Protein AF-0000000078280087 (afdb_homodimer)

Foldseek 3Di:
DVVPVVPPVPPVAPLVVLLVVLLVVLLCVLVVVLVVVLVVLLVVLLVVLVVVVQVLQQVLVVVVLVVVVVVVVLQVCLLPDPLVLVLLVVVQPDDDDPVVVVVSLVSSLVVVCVSQVPPPFWCKKWKAFPVGDIRIDNPDPPQQLDDPDDPVVQQVCLFDWDWFFTGPQRWIKIKHFRANPPPSHGGIMMIITGGLCVSQVSQQPSDPQFDWKKFKAAQVQATRYIVDSVRHGHGQPDDLVVLPPDQDWDQRPVVRATWRWHKYDQHPRRIIMIITGHPCRSCVVSVVVSVVSVVVSVVVSVVSSVVSSVVSCVVRVLVVQLVVQVVCCVVPPLPGAGDQPDPDPSSVVSVVVRVVSVVVVVVVVVVVVVVVVVVVVVVVVVVPDDDLVVVLVVLVVQLVVCVVVPNNLSNLLSVLVSLLSCLVVPPDQKDFQQSVVSNQVSVVSNVCVVVPQQEEEAEAEDPVRRQFIDTGPLVNLVSVCCVPVFRVVAPGRKYWYWHWDDDDQKIKTKIKIQGQWDDPVVVVVVVVVLPDPDPDDDDRNSVSQVVQCVPPNPQFGWDWDIDGNGTIMIMGMGGGDGPPPPPPPD/DVVVVVPPVPPVAPLVVLLVVLLVVLLCVLVVVLVVVLVVLLVVLLVVLVVVVQVLQQVLVVVVLVVVVVVVVLQVCLLPDPLVLVLLVVVQPDDDDPVVVVVSLVSSLVVVCVSQVPPVFWCKKWKAFPVGDIRIDNPDPPQQLDDPDDPVVQQVCLFDWDWFFTGPQRWIKIKHFRANPVPSHGGIMMIITGGLCVSQVSQQPSDPQFDWKKFKAAQVQATRYIVDSVRHGHGQDDDLVVLPPDQDWDQRPVVRATWRWHKYDQHPRRIIMIITTHPCRSCVVSVVVSVVSVVVSVVVSVVSSVVSSVVSCVVRVLVVQLVVQVVCCVVPPLPGAGDQPDPDPSSVVSVVVRVVSVVVVVVVVVVVVVVVVVVVVVVVVVVPDDDLVVVLVVLVVQLVVCVVVVNNLSNLLSVLVSLLSCLVVPPDQKDFPQSLVSNQVSVVSNVCVVVPQQEEEAEAEDPVRRQFIDGGPLVNLVSVCQVPVFRVVAPGRKYWYWHWDDDDQKIKTKIKIQGQWDDPVVVVVVVVVLPDPDPDDDPRNSVSQVVQCVVPNPQFGWDWDIDGNGTIMIIGMGGGDGPPPPPPPD

InterPro domains:
  IPR003594 Histidine kinase/HSP90-like ATPase domain [PF02518] (474-576)
  IPR003660 HAMP domain [PF00672] (312-361)
  IPR003660 HAMP domain [PS50885] (313-365)
  IPR003660 HAMP domain [SM00304] (313-365)
  IPR005467 Histidine kinase domain [PS50109] (474-578)
  IPR010559 Signal transduction histidine kinase, internal region [PF06580] (377-455)
  IPR036890 Histidine kinase/HSP90-like ATPase superfamily [G3DSA:3.30.565.10] (437-578)
  IPR036890 Histidine kinase/HSP90-like ATPase superfamily [SSF55874] (431-575)
  IPR050640 Bacterial two-component sensor kinase systems [PTHR34220] (20-576)

Solvent-accessible surface area (backbone atoms only — not comparable to full-atom values): 61915 Å² total; per-residue (Å²): 115,76,76,61,65,66,59,55,86,71,64,47,42,58,39,57,43,50,43,49,54,50,49,51,50,47,49,51,51,47,50,50,51,50,53,51,46,44,52,51,46,45,53,53,50,48,50,53,51,50,52,44,52,44,39,38,40,41,44,48,36,51,36,50,41,50,52,51,49,44,52,52,51,50,48,48,35,57,49,56,28,64,67,50,52,51,51,33,52,49,62,58,72,46,93,66,54,69,69,58,48,54,53,49,43,52,52,47,27,52,58,45,40,52,60,50,65,77,42,88,47,53,48,27,41,34,38,32,35,66,78,66,52,75,35,62,32,67,64,59,85,82,66,41,82,57,77,66,61,52,71,67,59,35,56,69,45,67,60,44,74,42,78,43,60,25,44,90,82,44,21,39,27,38,34,29,31,25,44,36,86,85,79,64,44,73,41,24,33,39,40,38,30,32,44,46,59,70,61,26,57,60,56,56,70,50,50,88,83,54,80,56,50,38,36,30,25,37,79,88,34,34,21,72,38,42,64,51,71,89,49,54,70,36,69,56,90,65,65,68,74,70,45,68,76,42,96,58,70,41,75,34,80,90,73,74,40,51,18,36,57,38,64,28,68,72,34,94,88,42,35,28,40,36,36,38,33,35,51,67,61,71,40,46,66,48,53,52,52,44,51,54,46,50,53,51,49,53,54,49,52,54,54,48,50,54,50,43,54,53,51,32,49,66,64,35,45,63,52,52,51,42,40,52,35,53,50,43,34,72,73,64,42,64,81,59,67,54,83,65,84,48,80,22,56,66,20,50,42,33,51,53,47,43,52,51,43,50,49,45,52,52,44,51,51,50,44,52,54,50,51,53,53,46,54,51,53,51,53,53,46,55,63,58,64,71,75,60,66,62,53,39,52,51,31,50,51,53,22,52,53,22,50,77,69,68,36,58,67,58,18,54,45,31,50,30,50,31,52,40,51,50,56,61,60,47,80,56,64,58,35,33,41,48,58,50,48,52,44,40,50,32,51,48,52,50,50,34,71,74,55,48,84,39,63,45,78,46,82,48,66,39,78,82,36,34,60,28,41,38,62,50,72,54,59,47,43,53,53,48,46,38,40,66,66,16,30,61,75,31,89,58,73,27,46,38,37,44,36,34,42,66,54,89,69,29,36,39,39,36,44,34,30,52,13,42,34,37,50,74,68,55,50,53,52,48,52,52,56,41,68,45,88,72,86,81,89,78,60,53,61,32,41,46,42,45,50,31,33,74,74,64,29,78,81,26,39,72,41,78,47,51,38,64,68,59,7,36,35,41,34,37,45,44,67,63,35,51,78,84,63,67,70,85,69,125,115,74,75,61,65,64,61,55,86,70,63,47,42,59,39,58,42,50,43,49,55,50,50,50,51,46,49,53,49,46,49,52,51,50,54,50,46,44,52,50,47,46,53,53,52,48,50,52,51,51,53,43,52,43,39,38,40,40,43,49,36,50,36,50,41,50,53,52,48,44,52,52,51,51,50,47,37,57,50,56,29,65,66,50,50,52,52,33,51,49,62,58,71,45,93,68,54,69,69,58,46,53,53,50,44,52,54,47,28,51,56,45,39,50,61,49,65,76,41,87,47,51,48,25,41,33,39,31,34,67,78,66,53,73,35,61,34,67,63,59,86,83,66,41,81,57,75,66,62,52,72,69,58,33,54,70,45,69,59,43,74,43,78,43,60,25,46,91,82,44,22,39,28,40,34,29,29,24,44,36,88,86,79,64,43,75,41,23,32,40,39,35,30,33,43,47,59,70,62,25,58,59,55,57,68,52,48,90,82,55,81,57,50,35,36,30,26,38,78,87,34,33,20,72,39,40,62,50,72,90,49,54,70,36,68,58,90,64,65,66,74,68,44,66,76,41,95,58,70,41,76,33,79,91,74,74,39,52,18,36,57,37,65,28,68,73,32,95,88,41,34,29,39,37,36,36,32,34,50,67,64,73,41,46,66,53,52,52,53,46,51,53,48,51,53,50,50,54,52,50,52,53,53,49,49,54,51,44,53,52,49,31,49,67,64,37,45,62,52,50,52,43,40,53,34,52,51,44,33,74,72,63,41,65,82,60,68,53,84,64,86,48,80,22,56,65,19,49,42,34,50,53,45,42,51,52,45,50,49,44,52,52,44,51,53,50,45,53,52,49,52,53,52,46,54,52,51,51,53,54,44,56,64,59,65,73,76,61,65,61,55,39,51,52,31,49,50,50,21,50,54,23,51,79,69,68,36,58,68,57,19,55,43,30,50,33,50,30,53,40,52,49,56,61,61,45,81,55,63,57,35,32,40,48,59,50,47,50,42,40,51,31,52,49,52,49,48,36,71,73,56,47,84,38,63,43,79,47,81,49,66,40,76,83,36,33,59,28,42,38,63,49,72,54,58,47,43,53,52,47,46,39,40,67,66,16,31,61,76,32,88,61,72,28,48,39,37,43,36,36,42,65,54,91,68,27,36,39,41,36,45,33,30,52,13,41,35,38,50,73,68,54,51,51,53,50,52,52,56,41,67,45,88,71,84,81,90,79,59,52,62,33,40,47,41,44,51,31,34,75,71,61,29,76,80,25,41,73,42,79,47,52,38,64,68,60,6,36,35,42,34,36,45,43,67,63,38,53,79,84,64,66,69,85,67,126

pLDDT: mean 84.96, std 11.82, range [29.97, 97.38]

Secondary structure (DSSP, 8-state):
-TTTTT-------HHHHHHHHHHHHHHHHHHHHHHHHHHHHHHHHHHHHHHHHHHHHHHHHHHHHHHHHHHHHHHHHHHT-HHHHHHHHHHHHS---HHHHHHHHHHHHHHHHHHHTT-TTEEEEEEEETTS-EEEES--TTS----SS-HHHHHHTTTPPEEEEETTTTEEEEEEEEE-TTT--EEEEEEEEE-HHHHHHHHHTS-SS---EEEEE-TTSBEEEES-GGGTTSBPSS-HHHHHT--S-EEETTTTEEEEEEEPPPPTTS-EEEEEEEHHHHTHHHHHHHHHHHHHHHHHHHHHHHHHHHHHHHHHHHHHHHHHHHHHHHTT-TT-------SSHHHHHHHHHHHHHHHHHHHHHHHHHHHHHHHHHHHHHHHH---HHHHHHHHHHHHHHHHHTT-HHHHHHHHHHHHHHHHHH---SEEEHHHHHHHHHHHHHHHHHHHGGGEEEEEEE-GGGTTBEEETT-HHHHHHHIIIIIITT-SS-EEEEEEEEEETTEEEEEEEE-SS---HHHHHHHHHHHHS---SS-HHHHHHHHHHHHHH-GGG--EEEEETTTEEEEEEEEE--BTT---TT-/-TTTTT-------HHHHHHHHHHHHHHHHHHHHHHHHHHHHHHHHHHHHHHHHHHHHHHHHHHHHHHHHHHHHHHHHHHT-HHHHHHHHHHHHS---HHHHHHHHHHHHHHHHHHHTT-TTEEEEEEEETTS-EEEES--TTS----SS-HHHHHHTTTPPEEEEETTTTEEEEEEEEE-TTT--EEEEEEEEE-THHHHHHHHTS-SS---EEEEE-TTSBEEEES-GGGTTSBPSS-HHHHHT--S-EEETTTTEEEEEEEPPPPTTS-EEEEEEEHHHHTHHHHHHHHHHHHHHHHHHHHHHHHHHHHHHHHHHHHHHHHHHHHHHHTT-TT-------SSHHHHHHHHHHHHHHHHHHHHHHHHHHHHHHHHHHHHHHHH---HHHHHHHHHHHHHHHHHTT-HHHHHHHHHHHHHHHHHH---SEEEHHHHHHHHHHHHHHHHHHHGGGEEEEEEE-GGGTTBEEETT-HHHHHHHIIIIIITT-SS-EEEEEEEEEETTEEEEEEEE-SS---HHHHHHHHHHHHS---SS-HHHHHHHHHHHHHH-GGG--EEEEETTTEEEEEEEEE--BTT---TT-

Structure (mmCIF, N/CA/C/O backbone):
data_AF-0000000078280087-model_v1
#
loop_
_entity.id
_entity.type
_entity.pdbx_description
1 polymer 'histidine kinase'
#
loop_
_atom_site.group_PDB
_atom_site.id
_atom_site.type_symbol
_atom_site.label_atom_id
_atom_site.label_alt_id
_atom_site.label_comp_id
_atom_site.label_asym_id
_atom_site.label_entity_id
_atom_site.label_seq_id
_atom_site.pdbx_PDB_ins_code
_atom_site.Cartn_x
_atom_site.Cartn_y
_atom_site.Cartn_z
_atom_site.occupancy
_atom_site.B_iso_or_equiv
_atom_site.auth_seq_id
_atom_site.auth_comp_id
_atom_site.auth_asym_id
_atom_site.auth_atom_id
_atom_site.pdbx_PDB_model_num
ATOM 1 N N . MET A 1 1 ? -32.656 -14.836 -9.875 1 30.27 1 MET A N 1
ATOM 2 C CA . MET A 1 1 ? -32.281 -13.422 -9.906 1 30.27 1 MET A CA 1
ATOM 3 C C . MET A 1 1 ? -31.188 -13.133 -8.891 1 30.27 1 MET A C 1
ATOM 5 O O . MET A 1 1 ? -30.453 -12.148 -9.031 1 30.27 1 MET A O 1
ATOM 9 N N . THR A 1 2 ? -31.438 -13.719 -7.672 1 33.38 2 THR A N 1
ATOM 10 C CA . THR A 1 2 ? -30.5 -13.5 -6.578 1 33.38 2 THR A CA 1
ATOM 11 C C . THR A 1 2 ? -29.125 -14.07 -6.918 1 33.38 2 THR A C 1
ATOM 13 O O . THR A 1 2 ? -28.156 -13.852 -6.184 1 33.38 2 THR A O 1
ATOM 16 N N . GLU A 1 3 ? -29.203 -15.062 -7.715 1 36.59 3 GLU A N 1
ATOM 17 C CA . GLU A 1 3 ? -27.984 -15.797 -8.039 1 36.59 3 GLU A CA 1
ATOM 18 C C . GLU A 1 3 ? -27 -14.93 -8.828 1 36.59 3 GLU A C 1
ATOM 20 O O . GLU A 1 3 ? -25.797 -15.203 -8.852 1 36.59 3 GLU A O 1
ATOM 25 N N . LYS A 1 4 ? -27.656 -14.031 -9.656 1 35.91 4 LYS A N 1
ATOM 26 C CA . LYS A 1 4 ? -26.922 -13.18 -10.586 1 35.91 4 LYS A CA 1
ATOM 27 C C . LYS A 1 4 ? -26.172 -12.086 -9.836 1 35.91 4 LYS A C 1
ATOM 29 O O . LYS A 1 4 ? -25.219 -11.492 -10.375 1 35.91 4 LYS A O 1
ATOM 34 N N . ARG A 1 5 ? -26.781 -11.508 -8.906 1 35.22 5 ARG A N 1
ATOM 35 C CA . ARG A 1 5 ? -26.219 -10.32 -8.273 1 35.22 5 ARG A CA 1
ATOM 36 C C . ARG A 1 5 ? -24.922 -10.641 -7.539 1 35.22 5 ARG A C 1
ATOM 38 O O . ARG A 1 5 ? -24.328 -9.773 -6.902 1 35.22 5 ARG A O 1
ATOM 45 N N . LYS A 1 6 ? -24.953 -11.648 -6.926 1 38.34 6 LYS A N 1
ATOM 46 C CA . LYS A 1 6 ? -23.703 -12.039 -6.277 1 38.34 6 LYS A CA 1
ATOM 47 C C . LYS A 1 6 ? -22.578 -12.156 -7.293 1 38.34 6 LYS A C 1
ATOM 49 O O . LYS A 1 6 ? -21.656 -12.953 -7.109 1 38.34 6 LYS A O 1
ATOM 54 N N . ARG A 1 7 ? -22.891 -11.719 -8.469 1 39.34 7 ARG A N 1
ATOM 55 C CA . ARG A 1 7 ? -21.75 -11.578 -9.359 1 39.34 7 ARG A CA 1
ATOM 56 C C . ARG A 1 7 ? -20.703 -10.641 -8.758 1 39.34 7 ARG A C 1
ATOM 58 O O . ARG A 1 7 ? -20.828 -9.422 -8.859 1 39.34 7 ARG A O 1
ATOM 65 N N . ARG A 1 8 ? -20.469 -10.688 -7.477 1 41.84 8 ARG A N 1
ATOM 66 C CA . ARG A 1 8 ? -19.297 -10.148 -6.805 1 41.84 8 ARG A CA 1
ATOM 67 C C . ARG A 1 8 ? -18.188 -9.836 -7.805 1 41.84 8 ARG A C 1
ATOM 69 O O . ARG A 1 8 ? -17.938 -10.617 -8.727 1 41.84 8 ARG A O 1
ATOM 76 N N . LEU A 1 9 ? -17.844 -8.711 -8.031 1 42.22 9 LEU A N 1
ATOM 77 C CA . LEU A 1 9 ? -16.75 -8.242 -8.867 1 42.22 9 LEU A CA 1
ATOM 78 C C . LEU A 1 9 ? -15.609 -9.25 -8.883 1 42.22 9 LEU A C 1
ATOM 80 O O . LEU A 1 9 ? -14.828 -9.32 -7.934 1 42.22 9 LEU A O 1
ATOM 84 N N . ARG A 1 10 ? -15.867 -10.359 -9.141 1 50.69 10 ARG A N 1
ATOM 85 C CA . ARG A 1 10 ? -14.945 -11.484 -9.234 1 50.69 10 ARG A CA 1
ATOM 86 C C . ARG A 1 10 ? -13.703 -11.109 -10.047 1 50.69 10 ARG A C 1
ATOM 88 O O . ARG A 1 10 ? -13.75 -11.07 -11.273 1 50.69 10 ARG A O 1
ATOM 95 N N . ILE A 1 11 ? -12.828 -10.289 -9.523 1 57.31 11 ILE A N 1
ATOM 96 C CA . ILE A 1 11 ? -11.523 -10.008 -10.117 1 57.31 11 ILE A CA 1
ATOM 97 C C . ILE A 1 11 ? -10.797 -11.32 -10.398 1 57.31 11 ILE A C 1
ATOM 99 O O . ILE A 1 11 ? -10.43 -12.047 -9.469 1 57.31 11 ILE A O 1
ATOM 103 N N . THR A 1 12 ? -10.812 -11.758 -11.508 1 66.56 12 THR A N 1
ATOM 104 C CA . THR A 1 12 ? -10.398 -13.094 -11.93 1 66.56 12 THR A CA 1
ATOM 105 C C . THR A 1 12 ? -8.883 -13.18 -12.055 1 66.56 12 THR A C 1
ATOM 107 O O . THR A 1 12 ? -8.297 -14.258 -11.898 1 66.56 12 THR A O 1
ATOM 110 N N . GLY A 1 13 ? -8.148 -11.867 -12.117 1 79.19 13 GLY A N 1
ATOM 111 C CA . GLY A 1 13 ? -6.707 -11.969 -12.25 1 79.19 13 GLY A CA 1
ATOM 112 C C . GLY A 1 13 ? -5.961 -11.648 -10.977 1 79.19 13 GLY A C 1
ATOM 113 O O . GLY A 1 13 ? -6.387 -10.789 -10.203 1 79.19 13 GLY A O 1
ATOM 114 N N . ILE A 1 14 ? -5.027 -12.508 -10.609 1 82 14 ILE A N 1
ATOM 115 C CA . ILE A 1 14 ? -4.242 -12.312 -9.398 1 82 14 ILE A CA 1
ATOM 116 C C . ILE A 1 14 ? -3.637 -10.906 -9.398 1 82 14 ILE A C 1
ATOM 118 O O . ILE A 1 14 ? -3.566 -10.25 -8.359 1 82 14 ILE A O 1
ATOM 122 N N . ARG A 1 15 ? -3.209 -10.508 -10.578 1 83.88 15 ARG A N 1
ATOM 123 C CA . ARG A 1 15 ? -2.646 -9.164 -10.695 1 83.88 15 ARG A CA 1
ATOM 124 C C . ARG A 1 15 ? -3.682 -8.102 -10.336 1 83.88 15 ARG A C 1
ATOM 126 O O . ARG A 1 15 ? -3.406 -7.203 -9.539 1 83.88 15 ARG A O 1
ATOM 133 N N . LYS A 1 16 ? -4.82 -8.148 -10.938 1 85.19 16 LYS A N 1
ATOM 134 C CA . LYS A 1 16 ? -5.879 -7.18 -10.672 1 85.19 16 LYS A CA 1
ATOM 135 C C . LYS A 1 16 ? -6.32 -7.227 -9.211 1 85.19 16 LYS A C 1
ATOM 137 O O . LYS A 1 16 ? -6.637 -6.191 -8.625 1 85.19 16 LYS A O 1
ATOM 142 N N . LYS A 1 17 ? -6.375 -8.438 -8.68 1 83.12 17 LYS A N 1
ATOM 143 C CA . LYS A 1 17 ? -6.727 -8.586 -7.266 1 83.12 17 LYS A CA 1
ATOM 144 C C . LYS A 1 17 ? -5.719 -7.883 -6.367 1 83.12 17 LYS A C 1
ATOM 146 O O . LYS A 1 17 ? -6.098 -7.168 -5.438 1 83.12 17 LYS A O 1
ATOM 151 N N . MET A 1 18 ? -4.434 -8.109 -6.672 1 83.56 18 MET A N 1
ATOM 152 C CA . MET A 1 18 ? -3.375 -7.465 -5.895 1 83.56 18 MET A CA 1
ATOM 153 C C . MET A 1 18 ? -3.428 -5.949 -6.051 1 83.56 18 MET A C 1
ATOM 155 O O . MET A 1 18 ? -3.324 -5.215 -5.066 1 83.56 18 MET A O 1
ATOM 159 N N . LEU A 1 19 ? -3.623 -5.527 -7.277 1 86.06 19 LEU A N 1
ATOM 160 C CA . LEU A 1 19 ? -3.695 -4.098 -7.559 1 86.06 19 LEU A CA 1
ATOM 161 C C . LEU A 1 19 ? -4.832 -3.447 -6.777 1 86.06 19 LEU A C 1
ATOM 163 O O . LEU A 1 19 ? -4.652 -2.379 -6.188 1 86.06 19 LEU A O 1
ATOM 167 N N . PHE A 1 20 ? -5.941 -4.055 -6.734 1 87.12 20 PHE A N 1
ATOM 168 C CA . PHE A 1 20 ? -7.117 -3.506 -6.062 1 87.12 20 PHE A CA 1
ATOM 169 C C . PHE A 1 20 ? -6.902 -3.445 -4.555 1 87.12 20 PHE A C 1
ATOM 171 O O . PHE A 1 20 ? -7.137 -2.41 -3.932 1 87.12 20 PHE A O 1
ATOM 178 N N . VAL A 1 21 ? -6.508 -4.562 -3.971 1 83.75 21 VAL A N 1
ATOM 179 C CA . VAL A 1 21 ? -6.352 -4.641 -2.523 1 83.75 21 VAL A CA 1
ATOM 180 C C . VAL A 1 21 ? -5.309 -3.625 -2.061 1 83.75 21 VAL A C 1
ATOM 182 O O . VAL A 1 21 ? -5.531 -2.898 -1.089 1 83.75 21 VAL A O 1
ATOM 185 N N . PHE A 1 22 ? -4.246 -3.5 -2.812 1 83.44 22 PHE A N 1
ATOM 186 C CA . PHE A 1 22 ? -3.16 -2.635 -2.373 1 83.44 22 PHE A CA 1
ATOM 187 C C . PHE A 1 22 ? -3.488 -1.171 -2.645 1 83.44 22 PHE A C 1
ATOM 189 O O . PHE A 1 22 ? -3.107 -0.29 -1.871 1 83.44 22 PHE A O 1
ATOM 196 N N . ALA A 1 23 ? -4.207 -0.979 -3.756 1 85 23 ALA A N 1
ATOM 197 C CA . ALA A 1 23 ? -4.68 0.379 -4.02 1 85 23 ALA A CA 1
ATOM 198 C C . ALA A 1 23 ? -5.617 0.858 -2.916 1 85 23 ALA A C 1
ATOM 200 O O . ALA A 1 23 ? -5.523 2 -2.463 1 85 23 ALA A O 1
ATOM 201 N N . VAL A 1 24 ? -6.496 -0.009 -2.467 1 85.19 24 VAL A N 1
ATOM 202 C CA . VAL A 1 24 ? -7.457 0.332 -1.424 1 85.19 24 VAL A CA 1
ATOM 203 C C . VAL A 1 24 ? -6.727 0.584 -0.108 1 85.19 24 VAL A C 1
ATOM 205 O O . VAL A 1 24 ? -7.031 1.541 0.607 1 85.19 24 VAL A O 1
ATOM 208 N N . LEU A 1 25 ? -5.727 -0.214 0.18 1 83.62 25 LEU A N 1
ATOM 209 C CA . LEU A 1 25 ? -4.992 -0.071 1.432 1 83.62 25 LEU A CA 1
ATOM 210 C C . LEU A 1 25 ? -4.207 1.236 1.456 1 83.62 25 LEU A C 1
ATOM 212 O O . LEU A 1 25 ? -4.203 1.946 2.465 1 83.62 25 LEU A O 1
ATOM 216 N N . ILE A 1 26 ? -3.609 1.591 0.388 1 83.81 26 ILE A N 1
ATOM 217 C CA . ILE A 1 26 ? -2.809 2.809 0.304 1 83.81 26 ILE A CA 1
ATOM 218 C C . ILE A 1 26 ? -3.721 4.031 0.375 1 83.81 26 ILE A C 1
ATOM 220 O O . ILE A 1 26 ? -3.389 5.023 1.027 1 83.81 26 ILE A O 1
ATOM 224 N N . THR A 1 27 ? -4.867 3.963 -0.286 1 83.62 27 THR A N 1
ATOM 225 C CA . THR A 1 27 ? -5.812 5.078 -0.286 1 83.62 27 THR A CA 1
ATOM 226 C C . THR A 1 27 ? -6.391 5.297 1.109 1 83.62 27 THR A C 1
ATOM 228 O O . THR A 1 27 ? -6.496 6.434 1.57 1 83.62 27 THR A O 1
ATOM 231 N N . ILE A 1 28 ? -6.652 4.238 1.816 1 83.75 28 ILE A N 1
ATOM 232 C CA . ILE A 1 28 ? -7.227 4.336 3.154 1 83.75 28 ILE A CA 1
ATOM 233 C C . ILE A 1 28 ? -6.18 4.879 4.125 1 83.75 28 ILE A C 1
ATOM 235 O O . ILE A 1 28 ? -6.484 5.742 4.953 1 83.75 28 ILE A O 1
ATOM 239 N N . THR A 1 29 ? -4.973 4.422 3.986 1 82.62 29 THR A N 1
ATOM 240 C CA . THR A 1 29 ? -3.898 4.895 4.852 1 82.62 29 THR A CA 1
ATOM 241 C C . THR A 1 29 ? -3.582 6.359 4.57 1 82.62 29 THR A C 1
ATOM 243 O O . THR A 1 29 ? -3.455 7.164 5.5 1 82.62 29 THR A O 1
ATOM 246 N N . GLY A 1 30 ? -3.471 6.703 3.287 1 84.25 30 GLY A N 1
ATOM 247 C CA . GLY A 1 30 ? -3.188 8.078 2.912 1 84.25 30 GLY A CA 1
ATOM 248 C C . GLY A 1 30 ? -4.301 9.039 3.283 1 84.25 30 GLY A C 1
ATOM 249 O O . GLY A 1 30 ? -4.047 10.102 3.859 1 84.25 30 GLY A O 1
ATOM 250 N N . ALA A 1 31 ? -5.523 8.656 3.029 1 84.19 31 ALA A N 1
ATOM 251 C CA . ALA A 1 31 ? -6.684 9.484 3.348 1 84.19 31 ALA A CA 1
ATOM 252 C C . ALA A 1 31 ? -6.863 9.617 4.855 1 84.19 31 ALA A C 1
ATOM 254 O O . ALA A 1 31 ? -7.203 10.695 5.355 1 84.19 31 ALA A O 1
ATOM 255 N N . GLY A 1 32 ? -6.633 8.523 5.562 1 85.25 32 GLY A N 1
ATOM 256 C CA . GLY A 1 32 ? -6.738 8.562 7.012 1 85.25 32 GLY A CA 1
ATOM 257 C C . GLY A 1 32 ? -5.758 9.531 7.652 1 85.25 32 GLY A C 1
ATOM 258 O O . GLY A 1 32 ? -6.145 10.352 8.484 1 85.25 32 GLY A O 1
ATOM 259 N N . ILE A 1 33 ? -4.535 9.5 7.215 1 85.25 33 ILE A N 1
ATOM 260 C CA . ILE A 1 33 ? -3.496 10.375 7.738 1 85.25 33 ILE A CA 1
ATOM 261 C C . ILE A 1 33 ? -3.803 11.82 7.359 1 85.25 33 ILE A C 1
ATOM 263 O O . ILE A 1 33 ? -3.664 12.727 8.18 1 85.25 33 ILE A O 1
ATOM 267 N N . SER A 1 34 ? -4.301 12.031 6.145 1 85.38 34 SER A N 1
ATOM 268 C CA . SER A 1 34 ? -4.566 13.375 5.645 1 85.38 34 SER A CA 1
ATOM 269 C C . SER A 1 34 ? -5.746 14.008 6.379 1 85.38 34 SER A C 1
ATOM 271 O O . SER A 1 34 ? -5.695 15.188 6.742 1 85.38 34 SER A O 1
ATOM 273 N N . VAL A 1 35 ? -6.816 13.289 6.602 1 86.75 35 VAL A N 1
ATOM 274 C CA . VAL A 1 35 ? -8.008 13.805 7.277 1 86.75 35 VAL A CA 1
ATOM 275 C C . VAL A 1 35 ? -7.68 14.094 8.742 1 86.75 35 VAL A C 1
ATOM 277 O O . VAL A 1 35 ? -8.086 15.133 9.273 1 86.75 35 VAL A O 1
ATOM 280 N N . PHE A 1 36 ? -6.918 13.266 9.328 1 88.06 36 PHE A N 1
ATOM 281 C CA . PHE A 1 36 ? -6.543 13.469 10.719 1 88.06 36 PHE A CA 1
ATOM 282 C C . PHE A 1 36 ? -5.625 14.672 10.867 1 88.06 36 PHE A C 1
ATOM 284 O O . PHE A 1 36 ? -5.797 15.484 11.781 1 88.06 36 PHE A O 1
ATOM 291 N N . SER A 1 37 ? -4.664 14.742 9.977 1 86.88 37 SER A N 1
ATOM 292 C CA . SER A 1 37 ? -3.768 15.898 10 1 86.88 37 SER A CA 1
ATOM 293 C C . SER A 1 37 ? -4.539 17.203 9.82 1 86.88 37 SER A C 1
ATOM 295 O O . SER A 1 37 ? -4.285 18.188 10.523 1 86.88 37 SER A O 1
ATOM 297 N N . ALA A 1 38 ? -5.469 17.156 8.945 1 87.44 38 ALA A N 1
ATOM 298 C CA . ALA A 1 38 ? -6.273 18.344 8.695 1 87.44 38 ALA A CA 1
ATOM 299 C C . ALA A 1 38 ? -7.074 18.734 9.93 1 87.44 38 ALA A C 1
ATOM 301 O O . ALA A 1 38 ? -7.195 19.922 10.258 1 87.44 38 ALA A O 1
ATOM 302 N N . ALA A 1 39 ? -7.617 17.797 10.625 1 88.25 39 ALA A N 1
ATOM 303 C CA . ALA A 1 39 ? -8.406 18.047 11.828 1 88.25 39 ALA A CA 1
ATOM 304 C C . ALA A 1 39 ? -7.535 18.641 12.938 1 88.25 39 ALA A C 1
ATOM 306 O O . ALA A 1 39 ? -7.938 19.578 13.617 1 88.25 39 ALA A O 1
ATOM 307 N N . VAL A 1 40 ? -6.391 18.125 13.109 1 87.31 40 VAL A N 1
ATOM 308 C CA . VAL A 1 40 ? -5.477 18.578 14.156 1 87.31 40 VAL A CA 1
ATOM 309 C C . VAL A 1 40 ? -4.973 19.984 13.82 1 87.31 40 VAL A C 1
ATOM 311 O O . VAL A 1 40 ? -4.848 20.828 14.711 1 87.31 40 VAL A O 1
ATOM 314 N N . PHE A 1 41 ? -4.715 20.234 12.547 1 86.69 41 PHE A N 1
ATOM 315 C CA . PHE A 1 41 ? -4.262 21.547 12.102 1 86.69 41 PHE A CA 1
ATOM 316 C C . PHE A 1 41 ? -5.344 22.609 12.32 1 86.69 41 PHE A C 1
ATOM 318 O O . PHE A 1 41 ? -5.055 23.719 12.734 1 86.69 41 PHE A O 1
ATOM 325 N N . ARG A 1 42 ? -6.516 22.188 12 1 87.81 42 ARG A N 1
ATOM 326 C CA . ARG A 1 42 ? -7.633 23.094 12.203 1 87.81 42 ARG A CA 1
ATOM 327 C C . ARG A 1 42 ? -7.777 23.469 13.68 1 87.81 42 ARG A C 1
ATOM 329 O O . ARG A 1 42 ? -7.984 24.641 14.008 1 87.81 42 ARG A O 1
ATOM 336 N N . GLN A 1 43 ? -7.652 22.469 14.492 1 87.69 43 GLN A N 1
ATOM 337 C CA . GLN A 1 43 ? -7.754 22.719 15.922 1 87.69 43 GLN A CA 1
ATOM 338 C C . GLN A 1 43 ? -6.594 23.578 16.422 1 87.69 43 GLN A C 1
ATOM 340 O O . GLN A 1 43 ? -6.789 24.5 17.203 1 87.69 43 GLN A O 1
ATOM 345 N N . GLY A 1 44 ? -5.387 23.25 15.961 1 86.62 44 GLY A N 1
ATOM 346 C CA . GLY A 1 44 ? -4.211 24 16.359 1 86.62 44 GLY A CA 1
ATOM 347 C C . GLY A 1 44 ? -4.242 25.438 15.883 1 86.62 44 GLY A C 1
ATOM 348 O O . GLY A 1 44 ? -4.039 26.359 16.672 1 86.62 44 GLY A O 1
ATOM 349 N N . TYR A 1 45 ? -4.551 25.672 14.656 1 88.44 45 TYR A N 1
ATOM 350 C CA . TYR A 1 45 ? -4.656 27.016 14.078 1 88.44 45 TYR A CA 1
ATOM 351 C C . TYR A 1 45 ? -5.793 27.797 14.719 1 88.44 45 TYR A C 1
ATOM 353 O O . TYR A 1 45 ? -5.672 29 14.945 1 88.44 45 TYR A O 1
ATOM 361 N N . GLY A 1 46 ? -6.875 27.078 14.945 1 88.56 46 GLY A N 1
ATOM 362 C CA . GLY A 1 46 ? -8 27.734 15.594 1 88.56 46 GLY A CA 1
ATOM 363 C C . GLY A 1 46 ? -7.672 28.25 16.984 1 88.56 46 GLY A C 1
ATOM 364 O O . GLY A 1 46 ? -8.086 29.344 17.359 1 88.56 46 GLY A O 1
ATOM 365 N N . LYS A 1 47 ? -6.922 27.562 17.703 1 88.5 47 LYS A N 1
ATOM 366 C CA . LYS A 1 47 ? -6.555 27.953 19.047 1 88.5 47 LYS A CA 1
ATOM 367 C C . LYS A 1 47 ? -5.676 29.203 19.047 1 88.5 47 LYS A C 1
ATOM 369 O O . LYS A 1 47 ? -5.934 30.156 19.797 1 88.5 47 LYS A O 1
ATOM 374 N N . ILE A 1 48 ? -4.617 29.188 18.188 1 88 48 ILE A N 1
ATOM 375 C CA . ILE A 1 48 ? -3.697 30.328 18.188 1 88 48 ILE A CA 1
ATOM 376 C C . ILE A 1 48 ? -4.41 31.562 17.656 1 88 48 ILE A C 1
ATOM 378 O O . ILE A 1 48 ? -4.172 32.688 18.125 1 88 48 ILE A O 1
ATOM 382 N N . SER A 1 49 ? -5.242 31.406 16.656 1 89.81 49 SER A N 1
ATOM 383 C CA . SER A 1 49 ? -6 32.531 16.125 1 89.81 49 SER A CA 1
ATOM 384 C C . SER A 1 49 ? -6.914 33.156 17.188 1 89.81 49 SER A C 1
ATOM 386 O O . SER A 1 49 ? -7.035 34.375 17.281 1 89.81 49 SER A O 1
ATOM 388 N N . ARG A 1 50 ? -7.566 32.281 17.953 1 90.62 50 ARG A N 1
ATOM 389 C CA . ARG A 1 50 ? -8.453 32.75 19.016 1 90.62 50 ARG A CA 1
ATOM 390 C C . ARG A 1 50 ? -7.684 33.562 20.047 1 90.62 50 ARG A C 1
ATOM 392 O O . ARG A 1 50 ? -8.117 34.625 20.453 1 90.62 50 ARG A O 1
ATOM 399 N N . VAL A 1 51 ? -6.578 33 20.5 1 89.94 51 VAL A N 1
ATOM 400 C CA . VAL A 1 51 ? -5.77 33.688 21.5 1 89.94 51 VAL A CA 1
ATOM 401 C C . VAL A 1 51 ? -5.223 35 20.938 1 89.94 51 VAL A C 1
ATOM 403 O O . VAL A 1 51 ? -5.207 36.031 21.625 1 89.94 51 VAL A O 1
ATOM 406 N N . TYR A 1 52 ? -4.73 34.969 19.688 1 90.12 52 TYR A N 1
ATOM 407 C CA . TYR A 1 52 ? -4.258 36.156 18.969 1 90.12 52 TYR A CA 1
ATOM 408 C C . TYR A 1 52 ? -5.316 37.25 18.969 1 90.12 52 TYR A C 1
ATOM 410 O O . TYR A 1 52 ? -5.043 38.375 19.359 1 90.12 52 TYR A O 1
ATOM 418 N N . LEU A 1 53 ? -6.508 36.906 18.578 1 90.5 53 LEU A N 1
ATOM 419 C CA . LEU A 1 53 ? -7.582 37.906 18.453 1 90.5 53 LEU A CA 1
ATOM 420 C C . LEU A 1 53 ? -8 38.406 19.828 1 90.5 53 LEU A C 1
ATOM 422 O O . LEU A 1 53 ? -8.305 39.594 19.984 1 90.5 53 LEU A O 1
ATOM 426 N N . GLN A 1 54 ? -8.008 37.562 20.766 1 90.81 54 GLN A N 1
ATOM 427 C CA . GLN A 1 54 ? -8.328 37.969 22.125 1 90.81 54 GLN A CA 1
ATOM 428 C C . GLN A 1 54 ? -7.297 38.938 22.672 1 90.81 54 GLN A C 1
ATOM 430 O O . GLN A 1 54 ? -7.652 39.969 23.266 1 90.81 54 GLN A O 1
ATOM 435 N N . ASP A 1 55 ? -6.023 38.625 22.484 1 89.94 55 ASP A N 1
ATOM 436 C CA . ASP A 1 55 ? -4.949 39.438 23 1 89.94 55 ASP A CA 1
ATOM 437 C C . ASP A 1 55 ? -4.926 40.812 22.328 1 89.94 55 ASP A C 1
ATOM 439 O O . ASP A 1 55 ? -4.75 41.844 22.984 1 89.94 55 ASP A O 1
ATOM 443 N N . VAL A 1 56 ? -5.047 40.812 21.047 1 89.81 56 VAL A N 1
ATOM 444 C CA . VAL A 1 56 ? -5.066 42.062 20.297 1 89.81 56 VAL A CA 1
ATOM 445 C C . VAL A 1 56 ? -6.266 42.906 20.734 1 89.81 56 VAL A C 1
ATOM 447 O O . VAL A 1 56 ? -6.152 44.125 20.891 1 89.81 56 VAL A O 1
ATOM 450 N N . THR A 1 57 ? -7.441 42.25 20.938 1 91.5 57 THR A N 1
ATOM 451 C CA . THR A 1 57 ? -8.625 42.969 21.422 1 91.5 57 THR A CA 1
ATOM 452 C C . THR A 1 57 ? -8.367 43.562 22.781 1 91.5 57 THR A C 1
ATOM 454 O O . THR A 1 57 ? -8.711 44.75 23.016 1 91.5 57 THR A O 1
ATOM 457 N N . GLN A 1 58 ? -7.73 42.875 23.609 1 90.56 58 GLN A N 1
ATOM 458 C CA . GLN A 1 58 ? -7.465 43.344 24.953 1 90.56 58 GLN A CA 1
ATOM 459 C C . GLN A 1 58 ? -6.453 44.5 24.922 1 90.56 58 GLN A C 1
ATOM 461 O O . GLN A 1 58 ? -6.598 45.469 25.656 1 90.56 58 GLN A O 1
ATOM 466 N N . GLN A 1 59 ? -5.461 44.344 24.141 1 88.69 59 GLN A N 1
ATOM 467 C CA . GLN A 1 59 ? -4.469 45.406 24.047 1 88.69 59 GLN A CA 1
ATOM 468 C C . GLN A 1 59 ? -5.078 46.656 23.438 1 88.69 59 GLN A C 1
ATOM 470 O O . GLN A 1 59 ? -4.754 47.781 23.859 1 88.69 59 GLN A O 1
ATOM 475 N N . THR A 1 60 ? -5.867 46.5 22.453 1 90.94 60 THR A N 1
ATOM 476 C CA . THR A 1 60 ? -6.57 47.656 21.875 1 90.94 60 THR A CA 1
ATOM 477 C C . THR A 1 60 ? -7.473 48.312 22.922 1 90.94 60 THR A C 1
ATOM 479 O O . THR A 1 60 ? -7.555 49.531 22.984 1 90.94 60 THR A O 1
ATOM 482 N N . THR A 1 61 ? -8.141 47.469 23.703 1 93 61 THR A N 1
ATOM 483 C CA . THR A 1 61 ? -8.969 47.969 24.797 1 93 61 THR A CA 1
ATOM 484 C C . THR A 1 61 ? -8.133 48.812 25.766 1 93 61 THR A C 1
ATOM 486 O O . THR A 1 61 ? -8.547 49.906 26.172 1 93 61 THR A O 1
ATOM 489 N N . ASN A 1 62 ? -6.992 48.281 26.094 1 89.12 62 ASN A N 1
ATOM 490 C CA . ASN A 1 62 ? -6.102 49.031 26.984 1 89.12 62 ASN A CA 1
ATOM 491 C C . ASN A 1 62 ? -5.695 50.375 26.406 1 89.12 62 ASN A C 1
ATOM 493 O O . ASN A 1 62 ? -5.598 51.344 27.141 1 89.12 62 ASN A O 1
ATOM 497 N N . ASN A 1 63 ? -5.438 50.375 25.156 1 88.81 63 ASN A N 1
ATOM 498 C CA . ASN A 1 63 ? -5.109 51.625 24.469 1 88.81 63 ASN A CA 1
ATOM 499 C C . ASN A 1 63 ? -6.242 52.625 24.594 1 88.81 63 ASN A C 1
ATOM 501 O O . ASN A 1 63 ? -6.008 53.781 24.922 1 88.81 63 ASN A O 1
ATOM 505 N N . LEU A 1 64 ? -7.402 52.188 24.328 1 92.75 64 LEU A N 1
ATOM 506 C CA . LEU A 1 64 ? -8.578 53.062 24.406 1 92.75 64 LEU A CA 1
ATOM 507 C C . LEU A 1 64 ? -8.789 53.562 25.828 1 92.75 64 LEU A C 1
ATOM 509 O O . LEU A 1 64 ? -9.102 54.75 26.031 1 92.75 64 LEU A O 1
ATOM 513 N N . GLU A 1 65 ? -8.648 52.656 26.75 1 91.56 65 GLU A N 1
ATOM 514 C CA . GLU A 1 65 ? -8.789 53.031 28.156 1 91.56 65 GLU A CA 1
ATOM 515 C C . GLU A 1 65 ? -7.801 54.125 28.562 1 91.56 65 GLU A C 1
ATOM 517 O O . GLU A 1 65 ? -8.156 55.062 29.281 1 91.56 65 GLU A O 1
ATOM 522 N N . ASN A 1 66 ? -6.637 53.969 28.094 1 85.75 66 ASN A N 1
ATOM 523 C CA . ASN A 1 66 ? -5.613 54.969 28.359 1 85.75 66 ASN A CA 1
ATOM 524 C C . ASN A 1 66 ? -5.973 56.312 27.75 1 85.75 66 ASN A C 1
ATOM 526 O O . ASN A 1 66 ? -5.73 57.375 28.359 1 85.75 66 ASN A O 1
ATOM 530 N N . MET A 1 67 ? -6.445 56.281 26.594 1 87.12 67 MET A N 1
ATOM 531 C CA . MET A 1 67 ? -6.863 57.5 25.938 1 87.12 67 MET A CA 1
ATOM 532 C C . MET A 1 67 ? -8 58.188 26.688 1 87.12 67 MET A C 1
ATOM 534 O O . MET A 1 67 ? -8.008 59.406 26.859 1 87.12 67 MET A O 1
ATOM 538 N N . ILE A 1 68 ? -8.93 57.375 27.172 1 90.5 68 ILE A N 1
ATOM 539 C CA . ILE A 1 68 ? -10.062 57.875 27.953 1 90.5 68 ILE A CA 1
ATOM 540 C C . ILE A 1 68 ? -9.555 58.5 29.25 1 90.5 68 ILE A C 1
ATOM 542 O O . ILE A 1 68 ? -10 59.562 29.641 1 90.5 68 ILE A O 1
ATOM 546 N N . GLN A 1 69 ? -8.641 57.812 29.828 1 84.19 69 GLN A N 1
ATOM 547 C CA . GLN A 1 69 ? -8.078 58.312 31.078 1 84.19 69 GLN A CA 1
ATOM 548 C C . GLN A 1 69 ? -7.352 59.656 30.844 1 84.19 69 GLN A C 1
ATOM 550 O O . GLN A 1 69 ? -7.414 60.562 31.688 1 84.19 69 GLN A O 1
ATOM 555 N N . THR A 1 70 ? -6.703 59.75 29.797 1 80.06 70 THR A N 1
ATOM 556 C CA . THR A 1 70 ? -6.016 61 29.453 1 80.06 70 THR A CA 1
ATOM 557 C C . THR A 1 70 ? -7.004 62.156 29.344 1 80.06 70 THR A C 1
ATOM 559 O O . THR A 1 70 ? -6.754 63.25 29.859 1 80.06 70 THR A O 1
ATOM 562 N N . ILE A 1 71 ? -8.055 61.906 28.688 1 84.25 71 ILE A N 1
ATOM 563 C CA . ILE A 1 71 ? -9.086 62.938 28.516 1 84.25 71 ILE A CA 1
ATOM 564 C C . ILE A 1 71 ? -9.664 63.312 29.875 1 84.25 71 ILE A C 1
ATOM 566 O O . ILE A 1 71 ? -9.875 64.5 30.172 1 84.25 71 ILE A O 1
ATOM 570 N N . GLU A 1 72 ? -9.883 62.344 30.703 1 83.94 72 GLU A N 1
ATOM 571 C CA . GLU A 1 72 ? -10.406 62.594 32.031 1 83.94 72 GLU A CA 1
ATOM 572 C C . GLU A 1 72 ? -9.438 63.406 32.875 1 83.94 72 GLU A C 1
ATOM 574 O O . GLU A 1 72 ? -9.852 64.312 33.625 1 83.94 72 GLU A O 1
ATOM 579 N N . ASP A 1 73 ? -8.234 63.125 32.719 1 77.25 73 ASP A N 1
ATOM 580 C CA . ASP A 1 73 ? -7.211 63.875 33.469 1 77.25 73 ASP A CA 1
ATOM 581 C C . ASP A 1 73 ? -7.145 65.312 33.031 1 77.25 73 ASP A C 1
ATOM 583 O O . ASP A 1 73 ? -7.016 66.25 33.844 1 77.25 73 ASP A O 1
ATOM 587 N N . ILE A 1 74 ? -7.254 65.5 31.797 1 76.62 74 ILE A N 1
ATOM 588 C CA . ILE A 1 74 ? -7.25 66.812 31.25 1 76.62 74 ILE A CA 1
ATOM 589 C C . ILE A 1 74 ? -8.477 67.625 31.75 1 76.62 74 ILE A C 1
ATOM 591 O O . ILE A 1 74 ? -8.383 68.75 32.125 1 76.62 74 ILE A O 1
ATOM 595 N N . ASN A 1 75 ? -9.57 66.938 31.75 1 80.38 75 ASN A N 1
ATOM 596 C CA . ASN A 1 75 ? -10.797 67.562 32.281 1 80.38 75 ASN A CA 1
ATOM 597 C C . ASN A 1 75 ? -10.648 68 33.719 1 80.38 75 ASN A C 1
ATOM 599 O O . ASN A 1 75 ? -11.023 69.125 34.094 1 80.38 75 ASN A O 1
ATOM 603 N N . ILE A 1 76 ? -10.141 67.188 34.438 1 78.94 76 ILE A N 1
ATOM 604 C CA . ILE A 1 76 ? -9.992 67.438 35.875 1 78.94 76 ILE A CA 1
ATOM 605 C C . ILE A 1 76 ? -9.031 68.625 36.062 1 78.94 76 ILE A C 1
ATOM 607 O O . ILE A 1 76 ? -9.242 69.5 36.938 1 78.94 76 ILE A O 1
ATOM 611 N N . GLN A 1 77 ? -8.07 68.688 35.281 1 75.25 77 GLN A N 1
ATOM 612 C CA . GLN A 1 77 ? -7.102 69.812 35.375 1 75.25 77 GLN A CA 1
ATOM 613 C C . GLN A 1 77 ? -7.762 71.125 35.062 1 75.25 77 GLN A C 1
ATOM 615 O O . GLN A 1 77 ? -7.492 72.125 35.719 1 75.25 77 GLN A O 1
ATOM 620 N N . ILE A 1 78 ? -8.555 71.062 34.062 1 79.25 78 ILE A N 1
ATOM 621 C CA . ILE A 1 78 ? -9.234 72.312 33.656 1 79.25 78 ILE A CA 1
ATOM 622 C C . ILE A 1 78 ? -10.242 72.75 34.719 1 79.25 78 ILE A C 1
ATOM 624 O O . ILE A 1 78 ? -10.297 73.938 35.094 1 79.25 78 ILE A O 1
ATOM 628 N N . LEU A 1 79 ? -10.922 71.812 35.281 1 82.31 79 LEU A N 1
ATOM 629 C CA . LEU A 1 79 ? -11.984 72.062 36.25 1 82.31 79 LEU A CA 1
ATOM 630 C C . LEU A 1 79 ? -11.398 72.5 37.594 1 82.31 79 LEU A C 1
ATOM 632 O O . LEU A 1 79 ? -12.047 73.25 38.312 1 82.31 79 LEU A O 1
ATOM 636 N N . SER A 1 80 ? -10.219 72.125 37.781 1 77.88 80 SER A N 1
ATOM 637 C CA . SER A 1 80 ? -9.609 72.438 39.062 1 77.88 80 SER A CA 1
ATOM 638 C C . SER A 1 80 ? -8.695 73.688 38.969 1 77.88 80 SER A C 1
ATOM 640 O O . SER A 1 80 ? -8.039 74.062 39.938 1 77.88 80 SER A O 1
ATOM 642 N N . SER A 1 81 ? -8.594 74.188 37.75 1 78.88 81 SER A N 1
ATOM 643 C CA . SER A 1 81 ? -7.77 75.375 37.594 1 78.88 81 SER A CA 1
ATOM 644 C C . SER A 1 81 ? -8.266 76.562 38.438 1 78.88 81 SER A C 1
ATOM 646 O O . SER A 1 81 ? -9.445 76.875 38.406 1 78.88 81 SER A O 1
ATOM 648 N N . ALA A 1 82 ? -7.426 77.125 39.219 1 77 82 ALA A N 1
ATOM 649 C CA . ALA A 1 82 ? -7.785 78.25 40.094 1 77 82 ALA A CA 1
ATOM 650 C C . ALA A 1 82 ? -8.305 79.438 39.281 1 77 82 ALA A C 1
ATOM 652 O O . ALA A 1 82 ? -9.227 80.125 39.719 1 77 82 ALA A O 1
ATOM 653 N N . VAL A 1 83 ? -7.715 79.625 38.188 1 81 83 VAL A N 1
ATOM 654 C CA . VAL A 1 83 ? -8.109 80.75 37.312 1 81 83 VAL A CA 1
ATOM 655 C C . VAL A 1 83 ? -9.555 80.562 36.844 1 81 83 VAL A C 1
ATOM 657 O O . VAL A 1 83 ? -10.359 81.5 36.938 1 81 83 VAL A O 1
ATOM 660 N N . ILE A 1 84 ? -9.867 79.5 36.469 1 86 84 ILE A N 1
ATOM 661 C CA . ILE A 1 84 ? -11.203 79.188 35.938 1 86 84 ILE A CA 1
ATOM 662 C C . ILE A 1 84 ? -12.219 79.25 37.094 1 86 84 ILE A C 1
ATOM 664 O O . ILE A 1 84 ? -13.289 79.875 36.938 1 86 84 ILE A O 1
ATOM 668 N N . GLN A 1 85 ? -11.891 78.688 38.188 1 86 85 GLN A N 1
ATOM 669 C CA . GLN A 1 85 ? -12.766 78.688 39.375 1 86 85 GLN A CA 1
ATOM 670 C C . GLN A 1 85 ? -13.07 80.125 39.781 1 86 85 GLN A C 1
ATOM 672 O O . GLN A 1 85 ? -14.234 80.5 40 1 86 85 GLN A O 1
ATOM 677 N N . GLU A 1 86 ? -12.047 80.938 39.812 1 86.25 86 GLU A N 1
ATOM 678 C CA . GLU A 1 86 ? -12.188 82.312 40.281 1 86.25 86 GLU A CA 1
ATOM 679 C C . GLU A 1 86 ? -13 83.125 39.281 1 86.25 86 GLU A C 1
ATOM 681 O O . GLU A 1 86 ? -13.891 83.875 39.688 1 86.25 86 GLU A O 1
ATOM 686 N N . GLN A 1 87 ? -12.633 83 38.062 1 88.25 87 GLN A N 1
ATOM 687 C CA . GLN A 1 87 ? -13.305 83.812 37.062 1 88.25 87 GLN A CA 1
ATOM 688 C C . GLN A 1 87 ? -14.773 83.438 36.938 1 88.25 87 GLN A C 1
ATOM 690 O O . GLN A 1 87 ? -15.633 84.312 36.719 1 88.25 87 GLN A O 1
ATOM 695 N N . LEU A 1 88 ? -15.078 82.25 37.062 1 90.69 88 LEU A N 1
ATOM 696 C CA . LEU A 1 88 ? -16.469 81.812 36.969 1 90.69 88 LEU A CA 1
ATOM 697 C C . LEU A 1 88 ? -17.266 82.312 38.188 1 90.69 88 LEU A C 1
ATOM 699 O O . LEU A 1 88 ? -18.453 82.625 38.062 1 90.69 88 LEU A O 1
ATOM 703 N N . GLU A 1 89 ? -16.625 82.25 39.312 1 88.38 89 GLU A N 1
ATOM 704 C CA . GLU A 1 89 ? -17.297 82.75 40.5 1 88.38 89 GLU A CA 1
ATOM 705 C C . GLU A 1 89 ? -17.641 84.25 40.312 1 88.38 89 GLU A C 1
ATOM 707 O O . GLU A 1 89 ? -18.703 84.688 40.75 1 88.38 89 GLU A O 1
ATOM 712 N N . ILE A 1 90 ? -16.734 84.938 39.688 1 88.88 90 ILE A N 1
ATOM 713 C CA . ILE A 1 90 ? -16.953 86.375 39.469 1 88.88 90 ILE A CA 1
ATOM 714 C C . ILE A 1 90 ? -18.109 86.562 38.469 1 88.88 90 ILE A C 1
ATOM 716 O O . ILE A 1 90 ? -19.016 87.375 38.719 1 88.88 90 ILE A O 1
ATOM 720 N N . VAL A 1 91 ? -18.094 85.875 37.438 1 89.12 91 VAL A N 1
ATOM 721 C CA . VAL A 1 91 ? -19.078 86.062 36.375 1 89.12 91 VAL A CA 1
ATOM 722 C C . VAL A 1 91 ? -20.453 85.625 36.875 1 89.12 91 VAL A C 1
ATOM 724 O O . VAL A 1 91 ? -21.453 86.25 36.531 1 89.12 91 VAL A O 1
ATOM 727 N N . ASN A 1 92 ? -20.516 84.688 37.781 1 89.12 92 ASN A N 1
ATOM 728 C CA . ASN A 1 92 ? -21.781 84.188 38.281 1 89.12 92 ASN A CA 1
ATOM 729 C C . ASN A 1 92 ? -22.344 85.062 39.406 1 89.12 92 ASN A C 1
ATOM 731 O O . ASN A 1 92 ? -23.547 85.062 39.656 1 89.12 92 ASN A O 1
ATOM 735 N N . GLY A 1 93 ? -21.562 85.688 40.156 1 80.56 93 GLY A N 1
ATOM 736 C CA . GLY A 1 93 ? -21.984 86.438 41.344 1 80.56 93 GLY A CA 1
ATOM 737 C C . GLY A 1 93 ? -22.406 87.875 41 1 80.56 93 GLY A C 1
ATOM 738 O O . GLY A 1 93 ? -23.125 88.5 41.781 1 80.56 93 GLY A O 1
ATOM 739 N N . GLN A 1 94 ? -21.688 88.625 40.094 1 74.12 94 GLN A N 1
ATOM 740 C CA . GLN A 1 94 ? -21.938 90.062 39.969 1 74.12 94 GLN A CA 1
ATOM 741 C C . GLN A 1 94 ? -22.344 90.438 38.562 1 74.12 94 GLN A C 1
ATOM 743 O O . GLN A 1 94 ? -22.016 89.75 37.594 1 74.12 94 GLN A O 1
ATOM 748 N N . GLU A 1 95 ? -23.281 91.375 38.531 1 70.19 95 GLU A N 1
ATOM 749 C CA . GLU A 1 95 ? -23.594 92 37.25 1 70.19 95 GLU A CA 1
ATOM 750 C C . GLU A 1 95 ? -22.391 92.75 36.688 1 70.19 95 GLU A C 1
ATOM 752 O O . GLU A 1 95 ? -21.812 93.625 37.375 1 70.19 95 GLU A O 1
ATOM 757 N N . MET A 1 96 ? -21.828 92.25 35.719 1 70.75 96 MET A N 1
ATOM 758 C CA . MET A 1 96 ? -20.547 92.75 35.25 1 70.75 96 MET A CA 1
ATOM 759 C C . MET A 1 96 ? -20.734 93.688 34.062 1 70.75 96 MET A C 1
ATOM 761 O O . MET A 1 96 ? -21.641 93.5 33.25 1 70.75 96 MET A O 1
ATOM 765 N N . GLU A 1 97 ? -20.047 94.812 34.094 1 76.81 97 GLU A N 1
ATOM 766 C CA . GLU A 1 97 ? -19.953 95.688 32.938 1 76.81 97 GLU A CA 1
ATOM 767 C C . GLU A 1 97 ? -19.344 94.938 31.75 1 76.81 97 GLU A C 1
ATOM 769 O O . GLU A 1 97 ? -18.531 94 31.922 1 76.81 97 GLU A O 1
ATOM 774 N N . PRO A 1 98 ? -19.781 95.312 30.625 1 74.88 98 PRO A N 1
ATOM 775 C CA . PRO A 1 98 ? -19.328 94.625 29.406 1 74.88 98 PRO A CA 1
ATOM 776 C C . PRO A 1 98 ? -17.812 94.562 29.297 1 74.88 98 PRO A C 1
ATOM 778 O O . PRO A 1 98 ? -17.25 93.562 28.828 1 74.88 98 PRO A O 1
ATOM 781 N N . TYR A 1 99 ? -17.25 95.625 29.703 1 66.5 99 TYR A N 1
ATOM 782 C CA . TYR A 1 99 ? -15.805 95.688 29.594 1 66.5 99 TYR A CA 1
ATOM 783 C C . TYR A 1 99 ? -15.164 94.625 30.516 1 66.5 99 TYR A C 1
ATOM 785 O O . TYR A 1 99 ? -14.203 93.938 30.125 1 66.5 99 TYR A O 1
ATOM 793 N N . SER A 1 100 ? -15.68 94.438 31.625 1 76.5 100 SER A N 1
ATOM 794 C CA . SER A 1 100 ? -15.18 93.5 32.594 1 76.5 100 SER A CA 1
ATOM 795 C C . SER A 1 100 ? -15.391 92.062 32.094 1 76.5 100 SER A C 1
ATOM 797 O O . SER A 1 100 ? -14.539 91.188 32.312 1 76.5 100 SER A O 1
ATOM 799 N N . MET A 1 101 ? -16.375 91.938 31.328 1 80.75 101 MET A N 1
ATOM 800 C CA . MET A 1 101 ? -16.703 90.625 30.781 1 80.75 101 MET A CA 1
ATOM 801 C C . MET A 1 101 ? -15.703 90.25 29.703 1 80.75 101 MET A C 1
ATOM 803 O O . MET A 1 101 ? -15.32 89.062 29.625 1 80.75 101 MET A O 1
ATOM 807 N N . ARG A 1 102 ? -15.352 91.125 28.938 1 84.69 102 ARG A N 1
ATOM 808 C CA . ARG A 1 102 ? -14.375 90.875 27.875 1 84.69 102 ARG A CA 1
ATOM 809 C C . ARG A 1 102 ? -13.023 90.438 28.469 1 84.69 102 ARG A C 1
ATOM 811 O O . ARG A 1 102 ? -12.336 89.625 27.922 1 84.69 102 ARG A O 1
ATOM 818 N N . ASN A 1 103 ? -12.727 91.125 29.5 1 84.75 103 ASN A N 1
ATOM 819 C CA . ASN A 1 103 ? -11.461 90.812 30.156 1 84.75 103 ASN A CA 1
ATOM 820 C C . ASN A 1 103 ? -11.461 89.438 30.75 1 84.75 103 ASN A C 1
ATOM 822 O O . ASN A 1 103 ? -10.484 88.688 30.625 1 84.75 103 ASN A O 1
ATOM 826 N N . ILE A 1 104 ? -12.531 89.062 31.344 1 86.31 104 ILE A N 1
ATOM 827 C CA . ILE A 1 104 ? -12.672 87.75 31.922 1 86.31 104 ILE A CA 1
ATOM 828 C C . ILE A 1 104 ? -12.625 86.688 30.828 1 86.31 104 ILE A C 1
ATOM 830 O O . ILE A 1 104 ? -11.984 85.625 30.984 1 86.31 104 ILE A O 1
ATOM 834 N N . SER A 1 105 ? -13.258 87 29.719 1 88.06 105 SER A N 1
ATOM 835 C CA . SER A 1 105 ? -13.266 86.062 28.594 1 88.06 105 SER A CA 1
ATOM 836 C C . SER A 1 105 ? -11.852 85.812 28.078 1 88.06 105 SER A C 1
ATOM 838 O O . SER A 1 105 ? -11.492 84.688 27.766 1 88.06 105 SER A O 1
ATOM 840 N N . LYS A 1 106 ? -11.094 86.812 28.016 1 86.94 106 LYS A N 1
ATOM 841 C CA . LYS A 1 106 ? -9.719 86.688 27.531 1 86.94 106 LYS A CA 1
ATOM 842 C C . LYS A 1 106 ? -8.883 85.875 28.5 1 86.94 106 LYS A C 1
ATOM 844 O O . LYS A 1 106 ? -8.047 85.062 28.078 1 86.94 106 LYS A O 1
ATOM 849 N N . ILE A 1 107 ? -9.125 86.062 29.766 1 82.75 107 ILE A N 1
ATOM 850 C CA . ILE A 1 107 ? -8.359 85.312 30.781 1 82.75 107 ILE A CA 1
ATOM 851 C C . ILE A 1 107 ? -8.695 83.812 30.75 1 82.75 107 ILE A C 1
ATOM 853 O O . ILE A 1 107 ? -7.797 83 30.75 1 82.75 107 ILE A O 1
ATOM 857 N N . VAL A 1 108 ? -9.945 83.562 30.703 1 86.06 108 VAL A N 1
ATOM 858 C CA . VAL A 1 108 ? -10.391 82.188 30.688 1 86.06 108 VAL A CA 1
ATOM 859 C C . VAL A 1 108 ? -9.961 81.5 29.391 1 86.06 108 VAL A C 1
ATOM 861 O O . VAL A 1 108 ? -9.477 80.375 29.422 1 86.06 108 VAL A O 1
ATOM 864 N N . GLU A 1 109 ? -10.109 82.125 28.312 1 86.31 109 GLU A N 1
ATOM 865 C CA . GLU A 1 109 ? -9.75 81.562 27.016 1 86.31 109 GLU A CA 1
ATOM 866 C C . GLU A 1 109 ? -8.25 81.312 26.922 1 86.31 109 GLU A C 1
ATOM 868 O O . GLU A 1 109 ? -7.812 80.312 26.328 1 86.31 109 GLU A O 1
ATOM 873 N N . ARG A 1 110 ? -7.535 82.188 27.453 1 77.56 110 ARG A N 1
ATOM 874 C CA . ARG A 1 110 ? -6.094 81.938 27.469 1 77.56 110 ARG A CA 1
ATOM 875 C C . ARG A 1 110 ? -5.738 80.75 28.297 1 77.56 110 ARG A C 1
ATOM 877 O O . ARG A 1 110 ? -4.852 79.938 27.906 1 77.56 110 ARG A O 1
ATOM 884 N N . GLU A 1 111 ? -6.422 80.625 29.438 1 78.69 111 GLU A N 1
ATOM 885 C CA . GLU A 1 111 ? -6.223 79.438 30.281 1 78.69 111 GLU A CA 1
ATOM 886 C C . GLU A 1 111 ? -6.609 78.125 29.531 1 78.69 111 GLU A C 1
ATOM 888 O O . GLU A 1 111 ? -5.926 77.125 29.641 1 78.69 111 GLU A O 1
ATOM 893 N N . LEU A 1 112 ? -7.648 78.25 28.781 1 82.38 112 LEU A N 1
ATOM 894 C CA . LEU A 1 112 ? -8.117 77.062 28.016 1 82.38 112 LEU A CA 1
ATOM 895 C C . LEU A 1 112 ? -7.176 76.75 26.844 1 82.38 112 LEU A C 1
ATOM 897 O O . LEU A 1 112 ? -6.965 75.625 26.5 1 82.38 112 LEU A O 1
ATOM 901 N N . GLU A 1 113 ? -6.734 77.75 26.203 1 76.62 113 GLU A N 1
ATOM 902 C CA . GLU A 1 113 ? -5.82 77.562 25.078 1 76.62 113 GLU A CA 1
ATOM 903 C C . GLU A 1 113 ? -4.562 76.812 25.5 1 76.62 113 GLU A C 1
ATOM 905 O O . GLU A 1 113 ? -4.016 76 24.734 1 76.62 113 GLU A O 1
ATOM 910 N N . THR A 1 114 ? -4.141 77.125 26.656 1 66.56 114 THR A N 1
ATOM 911 C CA . THR A 1 114 ? -2.955 76.438 27.172 1 66.56 114 THR A CA 1
ATOM 912 C C . THR A 1 114 ? -3.227 75 27.359 1 66.56 114 THR A C 1
ATOM 914 O O . THR A 1 114 ? -2.346 74.125 27.141 1 66.56 114 THR A O 1
ATOM 917 N N . ASN A 1 115 ? -4.438 74.688 27.703 1 63.22 115 ASN A N 1
ATOM 918 C CA . ASN A 1 115 ? -4.82 73.312 27.938 1 63.22 115 ASN A CA 1
ATOM 919 C C . ASN A 1 115 ? -5.188 72.562 26.641 1 63.22 115 ASN A C 1
ATOM 921 O O . ASN A 1 115 ? -4.984 71.375 26.516 1 63.22 115 ASN A O 1
ATOM 925 N N . ALA A 1 116 ? -5.887 73.25 25.734 1 58.56 116 ALA A N 1
ATOM 926 C CA . ALA A 1 116 ? -6.43 72.688 24.5 1 58.56 116 ALA A CA 1
ATOM 927 C C . ALA A 1 116 ? -5.34 72.5 23.453 1 58.56 116 ALA A C 1
ATOM 929 O O . ALA A 1 116 ? -5.457 71.688 22.547 1 58.56 116 ALA A O 1
ATOM 930 N N . LEU A 1 117 ? -4.406 73.438 23.375 1 51.03 117 LEU A N 1
ATOM 931 C CA . LEU A 1 117 ? -3.41 73.562 22.312 1 51.03 117 LEU A CA 1
ATOM 932 C C . LEU A 1 117 ? -2.717 72.188 22.094 1 51.03 117 LEU A C 1
ATOM 934 O O . LEU A 1 117 ? -2.307 71.875 20.969 1 51.03 117 LEU A O 1
ATOM 938 N N . PHE A 1 118 ? -2.664 71.438 23.062 1 52.59 118 PHE A N 1
ATOM 939 C CA . PHE A 1 118 ? -1.667 70.375 22.859 1 52.59 118 PHE A CA 1
ATOM 940 C C . PHE A 1 118 ? -2.332 69.062 22.453 1 52.59 118 PHE A C 1
ATOM 942 O O . PHE A 1 118 ? -1.65 68.125 22.094 1 52.59 118 PHE A O 1
ATOM 949 N N . SER A 1 119 ? -3.707 69.188 22.375 1 63 119 SER A N 1
ATOM 950 C CA . SER A 1 119 ? -4.254 67.938 21.812 1 63 119 SER A CA 1
ATOM 951 C C . SER A 1 119 ? -4.785 68.188 20.406 1 63 119 SER A C 1
ATOM 953 O O . SER A 1 119 ? -5.82 68.812 20.219 1 63 119 SER A O 1
ATOM 955 N N . SER A 1 120 ? -3.832 68 19.375 1 63.62 120 SER A N 1
ATOM 956 C CA . SER A 1 120 ? -4.18 68.188 17.984 1 63.62 120 SER A CA 1
ATOM 957 C C . SER A 1 120 ? -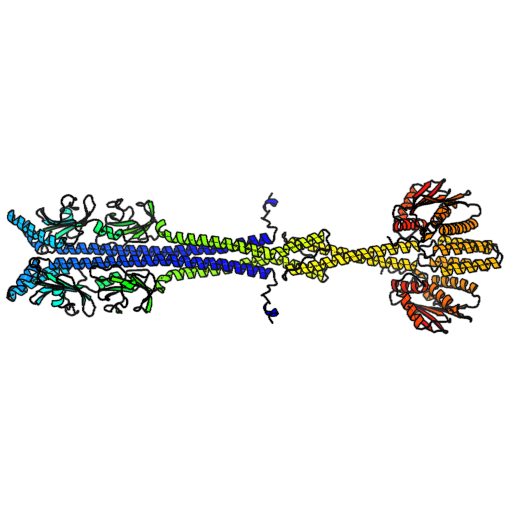5.531 67.562 17.656 1 63.62 120 SER A C 1
ATOM 959 O O . SER A 1 120 ? -6.18 67.938 16.672 1 63.62 120 SER A O 1
ATOM 961 N N . ASP A 1 121 ? -6.031 66.875 18.547 1 76.88 121 ASP A N 1
ATOM 962 C CA . ASP A 1 121 ? -7.234 66.125 18.188 1 76.88 121 ASP A CA 1
ATOM 963 C C . ASP A 1 121 ? -8.477 66.75 18.781 1 76.88 121 ASP A C 1
ATOM 965 O O . ASP A 1 121 ? -9.602 66.312 18.516 1 76.88 121 ASP A O 1
ATOM 969 N N . VAL A 1 122 ? -8.32 67.812 19.5 1 83.12 122 VAL A N 1
ATOM 970 C CA . VAL A 1 122 ? -9.445 68.562 20.078 1 83.12 122 VAL A CA 1
ATOM 971 C C . VAL A 1 122 ? -10.008 69.5 19.047 1 83.12 122 VAL A C 1
ATOM 973 O O . VAL A 1 122 ? -9.273 70.375 18.531 1 83.12 122 VAL A O 1
ATOM 976 N N . VAL A 1 123 ? -11.219 69.375 18.75 1 83.19 123 VAL A N 1
ATOM 977 C CA . VAL A 1 123 ? -11.898 70.25 17.766 1 83.19 123 VAL A CA 1
ATOM 978 C C . VAL A 1 123 ? -12.414 71.5 18.453 1 83.19 123 VAL A C 1
ATOM 980 O O . VAL A 1 123 ? -12.422 72.562 17.859 1 83.19 123 VAL A O 1
ATOM 983 N N . SER A 1 124 ? -12.883 71.312 19.609 1 86.12 124 SER A N 1
ATOM 984 C CA . SER A 1 124 ? -13.445 72.438 20.359 1 86.12 124 SER A CA 1
ATOM 985 C C . SER A 1 124 ? -13.367 72.25 21.859 1 86.12 124 SER A C 1
ATOM 987 O O . SER A 1 124 ? -13.555 71.125 22.328 1 86.12 124 SER A O 1
ATOM 989 N N . LEU A 1 125 ? -12.984 73.25 22.531 1 88.94 125 LEU A N 1
ATOM 990 C CA . LEU A 1 125 ? -12.984 73.25 24 1 88.94 125 LEU A CA 1
ATOM 991 C C . LEU A 1 125 ? -13.727 74.5 24.516 1 88.94 125 LEU A C 1
ATOM 993 O O . LEU A 1 125 ? -13.352 75.625 24.203 1 88.94 125 LEU A O 1
ATOM 997 N N . SER A 1 126 ? -14.805 74.25 25.234 1 89.5 126 SER A N 1
ATOM 998 C CA . SER A 1 126 ? -15.625 75.375 25.719 1 89.5 126 SER A CA 1
ATOM 999 C C . SER A 1 126 ? -15.938 75.188 27.203 1 89.5 126 SER A C 1
ATOM 1001 O O . SER A 1 126 ? -16.156 74.125 27.688 1 89.5 126 SER A O 1
ATOM 1003 N N . VAL A 1 127 ? -15.875 76.312 27.859 1 91.62 127 VAL A N 1
ATOM 1004 C CA . VAL A 1 127 ? -16.344 76.375 29.234 1 91.62 127 VAL A CA 1
ATOM 1005 C C . VAL A 1 127 ? -17.531 77.312 29.328 1 91.62 127 VAL A C 1
ATOM 1007 O O . VAL A 1 127 ? -17.5 78.438 28.75 1 91.62 127 VAL A O 1
ATOM 1010 N N . PHE A 1 128 ? -18.578 76.875 30.016 1 92.12 128 PHE A N 1
ATOM 1011 C CA . PHE A 1 128 ? -19.797 77.688 30.172 1 92.12 128 PHE A CA 1
ATOM 1012 C C . PHE A 1 128 ? -20.016 78.062 31.641 1 92.12 128 PHE A C 1
ATOM 1014 O O . PHE A 1 128 ? -19.875 77.188 32.531 1 92.12 128 PHE A O 1
ATOM 1021 N N . SER A 1 129 ? -20.25 79.312 31.812 1 91.94 129 SER A N 1
ATOM 1022 C CA . SER A 1 129 ? -20.609 79.75 33.156 1 91.94 129 SER A CA 1
ATOM 1023 C C . SER A 1 129 ? -22.062 79.438 33.5 1 91.94 129 SER A C 1
ATOM 1025 O O . SER A 1 129 ? -22.859 79.125 32.594 1 91.94 129 SER A O 1
ATOM 1027 N N . LYS A 1 130 ? -22.359 79.438 34.75 1 90.75 130 LYS A N 1
ATOM 1028 C CA . LYS A 1 130 ? -23.734 79.188 35.156 1 90.75 130 LYS A CA 1
ATOM 1029 C C . LYS A 1 130 ? -24.688 80.25 34.656 1 90.75 130 LYS A C 1
ATOM 1031 O O . LYS A 1 130 ? -25.859 80 34.406 1 90.75 130 LYS A O 1
ATOM 1036 N N . SER A 1 131 ? -24.219 81.5 34.438 1 86.69 131 SER A N 1
ATOM 1037 C CA . SER A 1 131 ? -25 82.625 33.938 1 86.69 131 SER A CA 1
ATOM 1038 C C . SER A 1 131 ? -25.234 82.5 32.438 1 86.69 131 SER A C 1
ATOM 1040 O O . SER A 1 131 ? -25.984 83.25 31.844 1 86.69 131 SER A O 1
ATOM 1042 N N . GLY A 1 132 ? -24.484 81.5 31.75 1 84.56 132 GLY A N 1
ATOM 1043 C CA . GLY A 1 132 ? -24.734 81.25 30.344 1 84.56 132 GLY A CA 1
ATOM 1044 C C . GLY A 1 132 ? -23.641 81.812 29.438 1 84.56 132 GLY A C 1
ATOM 1045 O O . GLY A 1 132 ? -23.75 81.75 28.203 1 84.56 132 GLY A O 1
ATOM 1046 N N . LEU A 1 133 ? -22.625 82.375 29.938 1 88.06 133 LEU A N 1
ATOM 1047 C CA . LEU A 1 133 ? -21.531 82.875 29.141 1 88.06 133 LEU A CA 1
ATOM 1048 C C . LEU A 1 133 ? -20.609 81.75 28.672 1 88.06 133 LEU A C 1
ATOM 1050 O O . LEU A 1 133 ? -20.234 80.875 29.469 1 88.06 133 LEU A O 1
ATOM 1054 N N . GLU A 1 134 ? -20.266 81.75 27.469 1 90.06 134 GLU A N 1
ATOM 1055 C CA . GLU A 1 134 ? -19.406 80.75 26.891 1 90.06 134 GLU A CA 1
ATOM 1056 C C . GLU A 1 134 ? -18 81.25 26.656 1 90.06 134 GLU A C 1
ATOM 1058 O O . GLU A 1 134 ? -17.812 82.375 26.094 1 90.06 134 GLU A O 1
ATOM 1063 N N . PHE A 1 135 ? -17.031 80.562 27.078 1 90.25 135 PHE A N 1
ATOM 1064 C CA . PHE A 1 135 ? -15.617 80.75 26.766 1 90.25 135 PHE A CA 1
ATOM 1065 C C . PHE A 1 135 ? -15.086 79.625 25.906 1 90.25 135 PHE A C 1
ATOM 1067 O O . PHE A 1 135 ? -15.031 78.438 26.344 1 90.25 135 PHE A O 1
ATOM 1074 N N . SER A 1 136 ? -14.766 79.875 24.703 1 87.25 136 SER A N 1
ATOM 1075 C CA . SER A 1 136 ? -14.406 78.75 23.812 1 87.25 136 SER A CA 1
ATOM 1076 C C . SER A 1 136 ? -13.055 79 23.141 1 87.25 136 SER A C 1
ATOM 1078 O O . SER A 1 136 ? -12.68 80.125 22.906 1 87.25 136 SER A O 1
ATOM 1080 N N . VAL A 1 137 ? -12.375 77.875 23.031 1 84.12 137 VAL A N 1
ATOM 1081 C CA . VAL A 1 137 ? -11.133 77.875 22.266 1 84.12 137 VAL A CA 1
ATOM 1082 C C . VAL A 1 137 ? -11.203 76.875 21.156 1 84.12 137 VAL A C 1
ATOM 1084 O O . VAL A 1 137 ? -11.812 75.812 21.328 1 84.12 137 VAL A O 1
ATOM 1087 N N . LYS A 1 138 ? -10.555 77.062 20.016 1 75.94 138 LYS A N 1
ATOM 1088 C CA . LYS A 1 138 ? -10.477 76.188 18.859 1 75.94 138 LYS A CA 1
ATOM 1089 C C . LYS A 1 138 ? -11.859 75.875 18.281 1 75.94 138 LYS A C 1
ATOM 1091 O O . LYS A 1 138 ? -12.078 74.875 17.656 1 75.94 138 LYS A O 1
ATOM 1096 N N . LYS A 1 139 ? -12.758 76.625 18.625 1 73.31 139 LYS A N 1
ATOM 1097 C CA . LYS A 1 139 ? -14.109 76.375 18.125 1 73.31 139 LYS A CA 1
ATOM 1098 C C . LYS A 1 139 ? -14.234 76.812 16.656 1 73.31 139 LYS A C 1
ATOM 1100 O O . LYS A 1 139 ? -14 77.938 16.297 1 73.31 139 LYS A O 1
ATOM 1105 N N . ILE A 1 140 ? -14.094 75.75 15.797 1 57.75 140 ILE A N 1
ATOM 1106 C CA . ILE A 1 140 ? -14.352 76.125 14.398 1 57.75 140 ILE A CA 1
ATOM 1107 C C . ILE A 1 140 ? -15.859 76.25 14.172 1 57.75 140 ILE A C 1
ATOM 1109 O O . ILE A 1 140 ? -16.609 75.312 14.398 1 57.75 140 ILE A O 1
ATOM 1113 N N . THR A 1 141 ? -16.281 77.375 13.891 1 54.16 141 THR A N 1
ATOM 1114 C CA . THR A 1 141 ? -17.656 77.75 13.594 1 54.16 141 THR A CA 1
ATOM 1115 C C . THR A 1 141 ? -18.188 76.938 12.406 1 54.16 141 THR A C 1
ATOM 1117 O O . THR A 1 141 ? -17.5 76.812 11.391 1 54.16 141 THR A O 1
ATOM 1120 N N . GLY A 1 142 ? -19.328 76.188 12.547 1 52.72 142 GLY A N 1
ATOM 1121 C CA . GLY A 1 142 ? -20.031 75.5 11.469 1 52.72 142 GLY A CA 1
ATOM 1122 C C . GLY A 1 142 ? -20 74 11.602 1 52.72 142 GLY A C 1
ATOM 1123 O O . GLY A 1 142 ? -20.703 73.312 10.875 1 52.72 142 GLY A O 1
ATOM 1124 N N . ARG A 1 143 ? -19.016 73.5 12.164 1 54.03 143 ARG A N 1
ATOM 1125 C CA . ARG A 1 143 ? -18.922 72.062 12.172 1 54.03 143 ARG A CA 1
ATOM 1126 C C . ARG A 1 143 ? -19.781 71.438 13.281 1 54.03 143 ARG A C 1
ATOM 1128 O O . ARG A 1 143 ? -19.562 70.312 13.703 1 54.03 143 ARG A O 1
ATOM 1135 N N . GLY A 1 144 ? -20.844 72.25 13.672 1 53.03 144 GLY A N 1
ATOM 1136 C CA . GLY A 1 144 ? -21.797 71.625 14.578 1 53.03 144 GLY A CA 1
ATOM 1137 C C . GLY A 1 144 ? -21.234 71.375 15.969 1 53.03 144 GLY A C 1
ATOM 1138 O O . GLY A 1 144 ? -21.547 70.375 16.625 1 53.03 144 GLY A O 1
ATOM 1139 N N . THR A 1 145 ? -20.312 72.062 16.281 1 57.16 145 THR A N 1
ATOM 1140 C CA . THR A 1 145 ? -19.672 72 17.594 1 57.16 145 THR A CA 1
ATOM 1141 C C . THR A 1 145 ? -20.672 72.312 18.703 1 57.16 145 THR A C 1
ATOM 1143 O O . THR A 1 145 ? -20.328 72.938 19.703 1 57.16 145 THR A O 1
ATOM 1146 N N . ASP A 1 146 ? -21.906 71.875 18.359 1 62.44 146 ASP A N 1
ATOM 1147 C CA . ASP A 1 146 ? -23.031 72 19.297 1 62.44 146 ASP A CA 1
ATOM 1148 C C . ASP A 1 146 ? -22.859 71.062 20.5 1 62.44 146 ASP A C 1
ATOM 1150 O O . ASP A 1 146 ? -22.016 70.125 20.484 1 62.44 146 ASP A O 1
ATOM 1154 N N . LEU A 1 147 ? -23.547 71.438 21.578 1 74.81 147 LEU A N 1
ATOM 1155 C CA . LEU A 1 147 ? -23.594 70.75 22.844 1 74.81 147 LEU A CA 1
ATOM 1156 C C . LEU A 1 147 ? -24.328 69.375 22.688 1 74.81 147 LEU A C 1
ATOM 1158 O O . LEU A 1 147 ? -25.438 69.375 22.125 1 74.81 147 LEU A O 1
ATOM 1162 N N . ALA A 1 148 ? -23.609 68.25 22.875 1 76.62 148 ALA A N 1
ATOM 1163 C CA . ALA A 1 148 ? -24.25 66.938 22.859 1 76.62 148 ALA A CA 1
ATOM 1164 C C . ALA A 1 148 ? -25.219 66.75 24.031 1 76.62 148 ALA A C 1
ATOM 1166 O O . ALA A 1 148 ? -26.109 65.938 24 1 76.62 148 ALA A O 1
ATOM 1167 N N . PHE A 1 149 ? -25.062 67.625 25 1 89.38 149 PHE A N 1
ATOM 1168 C CA . PHE A 1 149 ? -25.859 67.5 26.219 1 89.38 149 PHE A CA 1
ATOM 1169 C C . PHE A 1 149 ? -26.422 68.812 26.656 1 89.38 149 PHE A C 1
ATOM 1171 O O . PHE A 1 149 ? -25.828 69.875 26.391 1 89.38 149 PHE A O 1
ATOM 1178 N N . LEU A 1 150 ? -27.562 68.75 27.266 1 88.5 150 LEU A N 1
ATOM 1179 C CA . LEU A 1 150 ? -28.172 69.938 27.812 1 88.5 150 LEU A CA 1
ATOM 1180 C C . LEU A 1 150 ? -27.547 70.312 29.156 1 88.5 150 LEU A C 1
ATOM 1182 O O . LEU A 1 150 ? -27.031 69.438 29.875 1 88.5 150 LEU A O 1
ATOM 1186 N N . GLU A 1 151 ? -27.609 71.625 29.406 1 90.31 151 GLU A N 1
ATOM 1187 C CA . GLU A 1 151 ? -27.047 72.125 30.641 1 90.31 151 GLU A CA 1
ATOM 1188 C C . GLU A 1 151 ? -27.578 71.375 31.859 1 90.31 151 GLU A C 1
ATOM 1190 O O . GLU A 1 151 ? -26.812 71 32.75 1 90.31 151 GLU A O 1
ATOM 1195 N N . GLY A 1 152 ? -28.891 71.125 31.781 1 89.75 152 GLY A N 1
ATOM 1196 C CA . GLY A 1 152 ? -29.516 70.5 32.906 1 89.75 152 GLY A CA 1
ATOM 1197 C C . GLY A 1 152 ? -29 69.062 33.094 1 89.75 152 GLY A C 1
ATOM 1198 O O . GLY A 1 152 ? -28.828 68.625 34.25 1 89.75 152 GLY A O 1
ATOM 1199 N N . GLU A 1 153 ? -28.75 68.375 32.062 1 92 153 GLU A N 1
ATOM 1200 C CA . GLU A 1 153 ? -28.234 67 32.125 1 92 153 GLU A CA 1
ATOM 1201 C C . GLU A 1 153 ? -26.812 67 32.688 1 92 153 GLU A C 1
ATOM 1203 O O . GLU A 1 153 ? -26.469 66.062 33.438 1 92 153 GLU A O 1
ATOM 1208 N N . ILE A 1 154 ? -26 67.938 32.344 1 93.12 154 ILE A N 1
ATOM 1209 C CA . ILE A 1 154 ? -24.609 68 32.781 1 93.12 154 ILE A CA 1
ATOM 1210 C C . ILE A 1 154 ? -24.547 68.312 34.281 1 93.12 154 ILE A C 1
ATOM 1212 O O . ILE A 1 154 ? -23.766 67.625 35 1 93.12 154 ILE A O 1
ATOM 1216 N N . TYR A 1 155 ? -25.406 69.188 34.75 1 92.88 155 TYR A N 1
ATOM 1217 C CA . TYR A 1 155 ? -25.391 69.5 36.156 1 92.88 155 TYR A CA 1
ATOM 1218 C C . TYR A 1 155 ? -25.969 68.375 37 1 92.88 155 TYR A C 1
ATOM 1220 O O . TYR A 1 155 ? -25.531 68.125 38.125 1 92.88 155 TYR A O 1
ATOM 1228 N N . LYS A 1 156 ? -26.922 67.688 36.406 1 91.56 156 LYS A N 1
ATOM 1229 C CA . LYS A 1 156 ? -27.516 66.562 37.094 1 91.56 156 LYS A CA 1
ATOM 1230 C C . LYS A 1 156 ? -26.5 65.438 37.281 1 91.56 156 LYS A C 1
ATOM 1232 O O . LYS A 1 156 ? -26.562 64.625 38.25 1 91.56 156 LYS A O 1
ATOM 1237 N N . ALA A 1 157 ? -25.594 65.312 36.344 1 90.94 157 ALA A N 1
ATOM 1238 C CA . ALA A 1 157 ? -24.578 64.25 36.438 1 90.94 157 ALA A CA 1
ATOM 1239 C C . ALA A 1 157 ? -23.594 64.562 37.562 1 90.94 157 ALA A C 1
ATOM 1241 O O . ALA A 1 157 ? -22.844 63.656 37.969 1 90.94 157 ALA A O 1
ATOM 1242 N N . ASN A 1 158 ? -23.609 65.75 38.156 1 83.5 158 ASN A N 1
ATOM 1243 C CA . ASN A 1 158 ? -22.938 66.125 39.375 1 83.5 158 ASN A CA 1
ATOM 1244 C C . ASN A 1 158 ? -21.484 65.625 39.406 1 83.5 158 ASN A C 1
ATOM 1246 O O . ASN A 1 158 ? -21.078 64.938 40.344 1 83.5 158 ASN A O 1
ATOM 1250 N N . GLY A 1 159 ? -20.734 65.875 38.375 1 82 159 GLY A N 1
ATOM 1251 C CA . GLY A 1 159 ? -19.297 65.562 38.406 1 82 159 GLY A CA 1
ATOM 1252 C C . GLY A 1 159 ? -18.922 64.375 37.562 1 82 159 GLY A C 1
ATOM 1253 O O . GLY A 1 159 ? -17.734 64.125 37.344 1 82 159 GLY A O 1
ATOM 1254 N N . THR A 1 160 ? -19.875 63.688 37.219 1 88.62 160 THR A N 1
ATOM 1255 C CA . THR A 1 160 ? -19.594 62.562 36.312 1 88.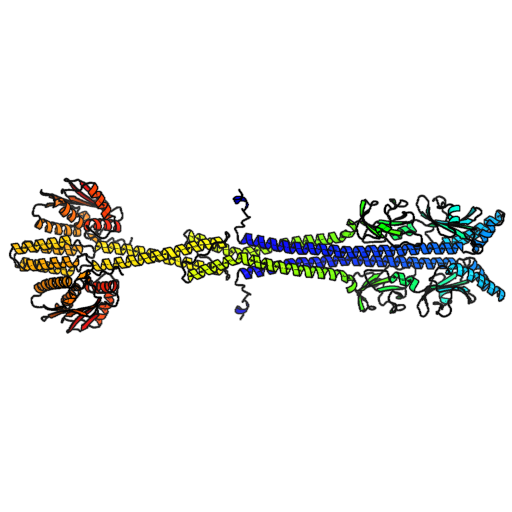62 160 THR A CA 1
ATOM 1256 C C . THR A 1 160 ? -19.453 63.062 34.875 1 88.62 160 THR A C 1
ATOM 1258 O O . THR A 1 160 ? -20.203 63.938 34.438 1 88.62 160 THR A O 1
ATOM 1261 N N . THR A 1 161 ? -18.469 62.562 34.219 1 93.62 161 THR A N 1
ATOM 1262 C CA . THR A 1 161 ? -18.219 62.938 32.812 1 93.62 161 THR A CA 1
ATOM 1263 C C . THR A 1 161 ? -19.25 62.312 31.891 1 93.62 161 THR A C 1
ATOM 1265 O O . THR A 1 161 ? -19.531 61.125 31.984 1 93.62 161 THR A O 1
ATOM 1268 N N . LEU A 1 162 ? -19.844 63.062 31.062 1 93.81 162 LEU A N 1
ATOM 1269 C CA . LEU A 1 162 ? -20.766 62.562 30.062 1 93.81 162 LEU A CA 1
ATOM 1270 C C . LEU A 1 162 ? -20.078 62.438 28.703 1 93.81 162 LEU A C 1
ATOM 1272 O O . LEU A 1 162 ? -19.328 63.344 28.297 1 93.81 162 LEU A O 1
ATOM 1276 N N . TRP A 1 163 ? -20.25 61.312 28.125 1 94.44 163 TRP A N 1
ATOM 1277 C CA . TRP A 1 163 ? -19.672 61.031 26.812 1 94.44 163 TRP A CA 1
ATOM 1278 C C . TRP A 1 163 ? -20.766 60.875 25.766 1 94.44 163 TRP A C 1
ATOM 1280 O O . TRP A 1 163 ? -21.766 60.219 26 1 94.44 163 TRP A O 1
ATOM 1290 N N . GLY A 1 164 ? -20.656 61.5 24.625 1 90.88 164 GLY A N 1
ATOM 1291 C CA . GLY A 1 164 ? -21.641 61.375 23.578 1 90.88 164 GLY A CA 1
ATOM 1292 C C . GLY A 1 164 ? -21.109 61.781 22.203 1 90.88 164 GLY A C 1
ATOM 1293 O O . GLY A 1 164 ? -19.953 62.156 22.062 1 90.88 164 GLY A O 1
ATOM 1294 N N . LEU A 1 165 ? -21.938 61.594 21.141 1 91 165 LEU A N 1
ATOM 1295 C CA . LEU A 1 165 ? -21.609 62 19.766 1 91 165 LEU A CA 1
ATOM 1296 C C . LEU A 1 165 ? -22.25 63.344 19.422 1 91 165 LEU A C 1
ATOM 1298 O O . LEU A 1 165 ? -23.328 63.656 19.922 1 91 165 LEU A O 1
ATOM 1302 N N . VAL A 1 166 ? -21.531 64.062 18.609 1 89.62 166 VAL A N 1
ATOM 1303 C CA . VAL A 1 166 ? -22.062 65.375 18.266 1 89.62 166 VAL A CA 1
ATOM 1304 C C . VAL A 1 166 ? -21.734 65.688 16.812 1 89.62 166 VAL A C 1
ATOM 1306 O O . VAL A 1 166 ? -20.719 65.25 16.281 1 89.62 166 VAL A O 1
ATOM 1309 N N . GLY A 1 167 ? -22.719 66.438 16.156 1 83.69 167 GLY A N 1
ATOM 1310 C CA . GLY A 1 167 ? -22.484 67 14.836 1 83.69 167 GLY A CA 1
ATOM 1311 C C . GLY A 1 167 ? -22.719 65.938 13.727 1 83.69 167 GLY A C 1
ATOM 1312 O O . GLY A 1 167 ? -23 64.812 13.992 1 83.69 167 GLY A O 1
ATOM 1313 N N . PRO A 1 168 ? -22.562 66.375 12.492 1 81.5 168 PRO A N 1
ATOM 1314 C CA . PRO A 1 168 ? -22.75 65.562 11.32 1 81.5 168 PRO A CA 1
ATOM 1315 C C . PRO A 1 168 ? -21.641 64.5 11.18 1 81.5 168 PRO A C 1
ATOM 1317 O O . PRO A 1 168 ? -21.891 63.406 10.664 1 81.5 168 PRO A O 1
ATOM 1320 N N . ASP A 1 169 ? -20.5 64.875 11.625 1 83.12 169 ASP A N 1
ATOM 1321 C CA . ASP A 1 169 ? -19.359 63.938 11.508 1 83.12 169 ASP A CA 1
ATOM 1322 C C . ASP A 1 169 ? -19.328 62.969 12.672 1 83.12 169 ASP A C 1
ATOM 1324 O O . ASP A 1 169 ? -18.516 62.031 12.672 1 83.12 169 ASP A O 1
ATOM 1328 N N . LYS A 1 170 ? -20.219 63.125 13.641 1 88.25 170 LYS A N 1
ATOM 1329 C CA . LYS A 1 170 ? -20.344 62.281 14.805 1 88.25 170 LYS A CA 1
ATOM 1330 C C . LYS A 1 170 ? -19.047 62.25 15.609 1 88.25 170 LYS A C 1
ATOM 1332 O O . LYS A 1 170 ? -18.516 61.188 15.914 1 88.25 170 LYS A O 1
ATOM 1337 N N . ASP A 1 171 ? -18.578 63.406 15.883 1 90.38 171 ASP A N 1
ATOM 1338 C CA . ASP A 1 171 ? -17.422 63.562 16.734 1 90.38 171 ASP A CA 1
ATOM 1339 C C . ASP A 1 171 ? -17.75 63.25 18.203 1 90.38 171 ASP A C 1
ATOM 1341 O O . ASP A 1 171 ? -18.922 63.156 18.562 1 90.38 171 ASP A O 1
ATOM 1345 N N . ILE A 1 172 ? -16.766 63.031 18.984 1 92.06 172 ILE A N 1
ATOM 1346 C CA . ILE A 1 172 ? -16.969 62.625 20.375 1 92.06 172 ILE A CA 1
ATOM 1347 C C . ILE A 1 172 ? -17.016 63.844 21.266 1 92.06 172 ILE A C 1
ATOM 1349 O O . ILE A 1 172 ? -16.078 64.625 21.281 1 92.06 172 ILE A O 1
ATOM 1353 N N . CYS A 1 173 ? -18.047 63.969 21.984 1 92.5 173 CYS A N 1
ATOM 1354 C CA . CYS A 1 173 ? -18.25 65.125 22.875 1 92.5 173 CYS A CA 1
ATOM 1355 C C . CYS A 1 173 ? -18.156 64.688 24.344 1 92.5 173 CYS A C 1
ATOM 1357 O O . CYS A 1 173 ? -18.75 63.688 24.734 1 92.5 173 CYS A O 1
ATOM 1359 N N . ILE A 1 174 ? -17.438 65.375 25.078 1 93.19 174 ILE A N 1
ATOM 1360 C CA . ILE A 1 174 ? -17.25 65.125 26.516 1 93.19 174 ILE A CA 1
ATOM 1361 C C . ILE A 1 174 ? -17.703 66.375 27.297 1 93.19 174 ILE A C 1
ATOM 1363 O O . ILE A 1 174 ? -17.219 67.438 27.047 1 93.19 174 ILE A O 1
ATOM 1367 N N . ALA A 1 175 ? -18.609 66.125 28.234 1 93.56 175 ALA A N 1
ATOM 1368 C CA . ALA A 1 175 ? -19.109 67.25 29.031 1 93.56 175 ALA A CA 1
ATOM 1369 C C . ALA A 1 175 ? -19.062 66.938 30.516 1 93.56 175 ALA A C 1
ATOM 1371 O O . ALA A 1 175 ? -19.297 65.75 30.906 1 93.56 175 ALA A O 1
ATOM 1372 N N . LYS A 1 176 ? -18.781 67.875 31.281 1 94 176 LYS A N 1
ATOM 1373 C CA . LYS A 1 176 ? -18.672 67.688 32.719 1 94 176 LYS A CA 1
ATOM 1374 C C . LYS A 1 176 ? -18.953 69 33.469 1 94 176 LYS A C 1
ATOM 1376 O O . LYS A 1 176 ? -18.562 70.062 33.031 1 94 176 LYS A O 1
ATOM 1381 N N . ALA A 1 177 ? -19.641 68.812 34.594 1 93.81 177 ALA A N 1
ATOM 1382 C CA . ALA A 1 177 ? -19.938 70 35.438 1 93.81 177 ALA A CA 1
ATOM 1383 C C . ALA A 1 177 ? -18.688 70.5 36.156 1 93.81 177 ALA A C 1
ATOM 1385 O O . ALA A 1 177 ? -17.891 69.625 36.625 1 93.81 177 ALA A O 1
ATOM 1386 N N . ILE A 1 178 ? -18.484 71.75 36.125 1 92.62 178 ILE A N 1
ATOM 1387 C CA . ILE A 1 178 ? -17.438 72.375 36.969 1 92.62 178 ILE A CA 1
ATOM 1388 C C . ILE A 1 178 ? -18.016 72.688 38.344 1 92.62 178 ILE A C 1
ATOM 1390 O O . ILE A 1 178 ? -18.891 73.562 38.469 1 92.62 178 ILE A O 1
ATOM 1394 N N . LEU A 1 179 ? -17.5 72 39.312 1 90.69 179 LEU A N 1
ATOM 1395 C CA . LEU A 1 179 ? -17.984 72.25 40.688 1 90.69 179 LEU A CA 1
ATOM 1396 C C . LEU A 1 179 ? -17.047 73.188 41.438 1 90.69 179 LEU A C 1
ATOM 1398 O O . LEU A 1 179 ? -15.82 73.125 41.281 1 90.69 179 LEU A O 1
ATOM 1402 N N . ASP A 1 180 ? -17.688 74 42.156 1 87.81 180 ASP A N 1
ATOM 1403 C CA . ASP A 1 180 ? -16.891 74.812 43.062 1 87.81 180 ASP A CA 1
ATOM 1404 C C . ASP A 1 180 ? -16.109 73.938 44.062 1 87.81 180 ASP A C 1
ATOM 1406 O O . ASP A 1 180 ? -16.672 73 44.656 1 87.81 180 ASP A O 1
ATOM 1410 N N . LEU A 1 181 ? -14.953 74.125 44.25 1 80.69 181 LEU A N 1
ATOM 1411 C CA . LEU A 1 181 ? -14.086 73.25 45.031 1 80.69 181 LEU A CA 1
ATOM 1412 C C . LEU A 1 181 ? -14.422 73.375 46.5 1 80.69 181 LEU A C 1
ATOM 1414 O O . LEU A 1 181 ? -14.125 72.5 47.281 1 80.69 181 LEU A O 1
ATOM 1418 N N . THR A 1 182 ? -15.016 74.5 46.906 1 80.56 182 THR A N 1
ATOM 1419 C CA . THR A 1 182 ? -15.352 74.688 48.312 1 80.56 182 THR A CA 1
ATOM 1420 C C . THR A 1 182 ? -16.781 74.25 48.594 1 80.56 182 THR A C 1
ATOM 1422 O O . THR A 1 182 ? -17.031 73.5 49.531 1 80.56 182 THR A O 1
ATOM 1425 N N . THR A 1 183 ? -17.75 74.688 47.781 1 85.5 183 THR A N 1
ATOM 1426 C CA . THR A 1 183 ? -19.156 74.438 48.031 1 85.5 183 THR A CA 1
ATOM 1427 C C . THR A 1 183 ? -19.641 73.188 47.312 1 85.5 183 THR A C 1
ATOM 1429 O O . THR A 1 183 ? -20.703 72.625 47.625 1 85.5 183 THR A O 1
ATOM 1432 N N . MET A 1 184 ? -18.906 72.688 46.344 1 87.12 184 MET A N 1
ATOM 1433 C CA . MET A 1 184 ? -19.219 71.562 45.531 1 87.12 184 MET A CA 1
ATOM 1434 C C . MET A 1 184 ? -20.5 71.75 44.75 1 87.12 184 MET A C 1
ATOM 1436 O O . MET A 1 184 ? -21.172 70.812 44.375 1 87.12 184 MET A O 1
ATOM 1440 N N . LYS A 1 185 ? -20.891 73.062 44.594 1 89.31 185 LYS A N 1
ATOM 1441 C CA . LYS A 1 185 ? -22.016 73.375 43.75 1 89.31 185 LYS A CA 1
ATOM 1442 C C . LYS A 1 185 ? -21.547 73.75 42.312 1 89.31 185 LYS A C 1
ATOM 1444 O O . LYS A 1 185 ? -20.453 74.25 42.156 1 89.31 185 LYS A O 1
ATOM 1449 N N . PRO A 1 186 ? -22.359 73.438 41.375 1 92.31 186 PRO A N 1
ATOM 1450 C CA . PRO A 1 186 ? -21.969 73.75 40 1 92.31 186 PRO A CA 1
ATOM 1451 C C . PRO A 1 186 ? -21.828 75.25 39.719 1 92.31 186 PRO A C 1
ATOM 1453 O O . PRO A 1 186 ? -22.703 76 40.062 1 92.31 186 PRO A O 1
ATOM 1456 N N . ILE A 1 187 ? -20.766 75.625 39.125 1 93 187 ILE A N 1
ATOM 1457 C CA . ILE A 1 187 ? -20.531 77.062 38.781 1 93 187 ILE A CA 1
ATOM 1458 C C . ILE A 1 187 ? -20.422 77.188 37.25 1 93 187 ILE A C 1
ATOM 1460 O O . ILE A 1 187 ? -20.328 78.312 36.75 1 93 187 ILE A O 1
ATOM 1464 N N . GLY A 1 188 ? -20.469 76.062 36.562 1 93.75 188 GLY A N 1
ATOM 1465 C CA . GLY A 1 188 ? -20.406 76 35.094 1 93.75 188 GLY A CA 1
ATOM 1466 C C . GLY A 1 188 ? -20.172 74.625 34.594 1 93.75 188 GLY A C 1
ATOM 1467 O O . GLY A 1 188 ? -20.375 73.625 35.312 1 93.75 188 GLY A O 1
ATOM 1468 N N . TYR A 1 189 ? -19.922 74.438 33.344 1 93 189 TYR A N 1
ATOM 1469 C CA . TYR A 1 189 ? -19.609 73.125 32.781 1 93 189 TYR A CA 1
ATOM 1470 C C . TYR A 1 189 ? -18.656 73.25 31.609 1 93 189 TYR A C 1
ATOM 1472 O O . TYR A 1 189 ? -18.547 74.375 31 1 93 189 TYR A O 1
ATOM 1480 N N . ILE A 1 190 ? -17.891 72.25 31.406 1 91.62 190 ILE A N 1
ATOM 1481 C CA . ILE A 1 190 ? -16.938 72.188 30.312 1 91.62 190 ILE A CA 1
ATOM 1482 C C . ILE A 1 190 ? -17.484 71.25 29.203 1 91.62 190 ILE A C 1
ATOM 1484 O O . ILE A 1 190 ? -18.25 70.312 29.484 1 91.62 190 ILE A O 1
ATOM 1488 N N . ASN A 1 191 ? -17.188 71.562 27.969 1 90.56 191 ASN A N 1
ATOM 1489 C CA . ASN A 1 191 ? -17.516 70.812 26.781 1 90.56 191 ASN A CA 1
ATOM 1490 C C . ASN A 1 191 ? -16.312 70.688 25.844 1 90.56 191 ASN A C 1
ATOM 1492 O O . ASN A 1 191 ? -15.844 71.688 25.297 1 90.56 191 ASN A O 1
ATOM 1496 N N . ILE A 1 192 ? -15.844 69.438 25.719 1 89.62 192 ILE A N 1
ATOM 1497 C CA . ILE A 1 192 ? -14.711 69.188 24.844 1 89.62 192 ILE A CA 1
ATOM 1498 C C . ILE A 1 192 ? -15.148 68.25 23.703 1 89.62 192 ILE A C 1
ATOM 1500 O O . ILE A 1 192 ? -15.812 67.25 23.922 1 89.62 192 ILE A O 1
ATOM 1504 N N . VAL A 1 193 ? -14.805 68.562 22.484 1 89.75 193 VAL A N 1
ATOM 1505 C CA . VAL A 1 193 ? -15.125 67.75 21.328 1 89.75 193 VAL A CA 1
ATOM 1506 C C . VAL A 1 193 ? -13.836 67.25 20.672 1 89.75 193 VAL A C 1
ATOM 1508 O O . VAL A 1 193 ? -12.969 68.062 20.312 1 89.75 193 VAL A O 1
ATOM 1511 N N . TYR A 1 194 ? -13.688 65.938 20.594 1 88.81 194 TYR A N 1
ATOM 1512 C CA . TYR A 1 194 ? -12.57 65.312 19.922 1 88.81 194 TYR A CA 1
ATOM 1513 C C . TYR A 1 194 ? -12.984 64.812 18.547 1 88.81 194 TYR A C 1
ATOM 1515 O O . TYR A 1 194 ? -14.102 64.312 18.359 1 88.81 194 TYR A O 1
ATOM 1523 N N . GLU A 1 195 ? -12.062 64.812 17.625 1 87.75 195 GLU A N 1
ATOM 1524 C CA . GLU A 1 195 ? -12.305 64.25 16.312 1 87.75 195 GLU A CA 1
ATOM 1525 C C . GLU A 1 195 ? -12.516 62.719 16.438 1 87.75 195 GLU A C 1
ATOM 1527 O O . GLU A 1 195 ? -11.844 62.062 17.234 1 87.75 195 GLU A O 1
ATOM 1532 N N . ARG A 1 196 ? -13.398 62.219 15.609 1 87.5 196 ARG A N 1
ATOM 1533 C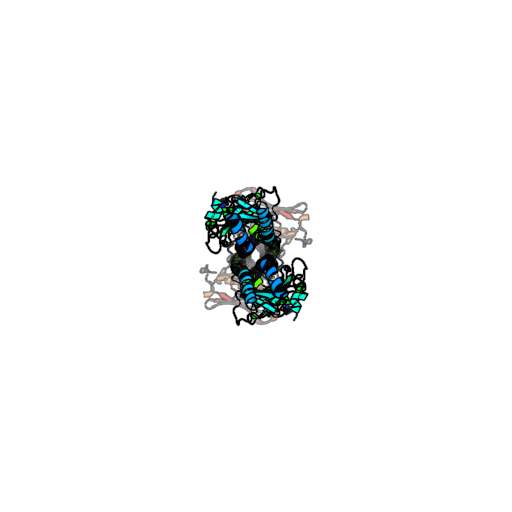 CA . ARG A 1 196 ? -13.703 60.781 15.641 1 87.5 196 ARG A CA 1
ATOM 1534 C C . ARG A 1 196 ? -12.453 59.969 15.375 1 87.5 196 ARG A C 1
ATOM 1536 O O . ARG A 1 196 ? -12.312 58.844 15.906 1 87.5 196 ARG A O 1
ATOM 1543 N N . GLU A 1 197 ? -11.492 60.469 14.617 1 87.62 197 GLU A N 1
ATOM 1544 C CA . GLU A 1 197 ? -10.281 59.75 14.219 1 87.62 197 GLU A CA 1
ATOM 1545 C C . GLU A 1 197 ? -9.359 59.531 15.414 1 87.62 197 GLU A C 1
ATOM 1547 O O . GLU A 1 197 ? -8.539 58.625 15.398 1 87.62 197 GLU A O 1
ATOM 1552 N N . TYR A 1 198 ? -9.586 60.344 16.438 1 86.94 198 TYR A N 1
ATOM 1553 C CA . TYR A 1 198 ? -8.75 60.219 17.625 1 86.94 198 TYR A CA 1
ATOM 1554 C C . TYR A 1 198 ? -8.844 58.812 18.188 1 86.94 198 TYR A C 1
ATOM 1556 O O . TYR A 1 198 ? -7.82 58.188 18.5 1 86.94 198 TYR A O 1
ATOM 1564 N N . PHE A 1 199 ? -10.031 58.25 18.266 1 89.81 199 PHE A N 1
ATOM 1565 C CA . PHE A 1 199 ? -10.227 56.875 18.703 1 89.81 199 PHE A CA 1
ATOM 1566 C C . PHE A 1 199 ? -10.266 55.906 17.531 1 89.81 199 PHE A C 1
ATOM 1568 O O . PHE A 1 199 ? -9.875 54.75 17.656 1 89.81 199 PHE A O 1
ATOM 1575 N N . GLY A 1 200 ? -10.734 56.344 16.422 1 88.69 200 GLY A N 1
ATOM 1576 C CA . GLY A 1 200 ? -10.938 55.531 15.234 1 88.69 200 GLY A CA 1
ATOM 1577 C C . GLY A 1 200 ? -9.648 54.938 14.703 1 88.69 200 GLY A C 1
ATOM 1578 O O . GLY A 1 200 ? -9.625 53.781 14.242 1 88.69 200 GLY A O 1
ATOM 1579 N N . ASP A 1 201 ? -8.562 55.594 14.727 1 84 201 ASP A N 1
ATOM 1580 C CA . ASP A 1 201 ? -7.293 55.156 14.164 1 84 201 ASP A CA 1
ATOM 1581 C C . ASP A 1 201 ? -6.742 53.938 14.922 1 84 201 ASP A C 1
ATOM 1583 O O . ASP A 1 201 ? -6.086 53.094 14.336 1 84 201 ASP A O 1
ATOM 1587 N N . ILE A 1 202 ? -7.027 53.844 16.188 1 84.06 202 ILE A N 1
ATOM 1588 C CA . ILE A 1 202 ? -6.527 52.75 17.016 1 84.06 202 ILE A CA 1
ATOM 1589 C C . ILE A 1 202 ? -7.266 51.469 16.672 1 84.06 202 ILE A C 1
ATOM 1591 O O . ILE A 1 202 ? -6.676 50.375 16.703 1 84.06 202 ILE A O 1
ATOM 1595 N N . VAL A 1 203 ? -8.531 51.531 16.359 1 88.44 203 VAL A N 1
ATOM 1596 C CA . VAL A 1 203 ? -9.344 50.344 16.094 1 88.44 203 VAL A CA 1
ATOM 1597 C C . VAL A 1 203 ? -9.164 49.906 14.648 1 88.44 203 VAL A C 1
ATOM 1599 O O . VAL A 1 203 ? -9.359 48.719 14.32 1 88.44 203 VAL A O 1
ATOM 1602 N N . LYS A 1 204 ? -8.828 50.844 13.719 1 84.69 204 LYS A N 1
ATOM 1603 C CA . LYS A 1 204 ? -8.633 50.531 12.305 1 84.69 204 LYS A CA 1
ATOM 1604 C C . LYS A 1 204 ? -7.402 49.656 12.102 1 84.69 204 LYS A C 1
ATOM 1606 O O . LYS A 1 204 ? -7.406 48.781 11.25 1 84.69 204 LYS A O 1
ATOM 1611 N N . ASP A 1 205 ? -6.332 49.844 12.773 1 74.75 205 ASP A N 1
ATOM 1612 C CA . ASP A 1 205 ? -5.051 49.188 12.539 1 74.75 205 ASP A CA 1
ATOM 1613 C C . ASP A 1 205 ? -4.723 48.219 13.648 1 74.75 205 ASP A C 1
ATOM 1615 O O . ASP A 1 205 ? -3.562 48.062 14.039 1 74.75 205 ASP A O 1
ATOM 1619 N N . ASN A 1 206 ? -5.781 47.562 14.102 1 75.94 206 ASN A N 1
ATOM 1620 C CA . ASN A 1 206 ? -5.516 46.719 15.281 1 75.94 206 ASN A CA 1
ATOM 1621 C C . ASN A 1 206 ? -4.98 45.344 14.898 1 75.94 206 ASN A C 1
ATOM 1623 O O . ASN A 1 206 ? -4.309 44.688 15.695 1 75.94 206 ASN A O 1
ATOM 1627 N N . SER A 1 207 ? -5.312 44.906 13.727 1 77.31 207 SER A N 1
ATOM 1628 C CA . SER A 1 207 ? -4.781 43.625 13.281 1 77.31 207 SER A CA 1
ATOM 1629 C C . SER A 1 207 ? -4.348 43.688 11.82 1 77.31 207 SER A C 1
ATOM 1631 O O . SER A 1 207 ? -5.059 44.219 10.977 1 77.31 207 SER A O 1
ATOM 1633 N N . THR A 1 208 ? -3.162 43.125 11.57 1 74.25 208 THR A N 1
ATOM 1634 C CA . THR A 1 208 ? -2.654 43.125 10.203 1 74.25 208 THR A CA 1
ATOM 1635 C C . THR A 1 208 ? -3.045 41.812 9.484 1 74.25 208 THR A C 1
ATOM 1637 O O . THR A 1 208 ? -3.08 41.781 8.258 1 74.25 208 THR A O 1
ATOM 1640 N N . GLU A 1 209 ? -3.301 40.906 10.305 1 77.38 209 GLU A N 1
ATOM 1641 C CA . GLU A 1 209 ? -3.547 39.594 9.719 1 77.38 209 GLU A CA 1
ATOM 1642 C C . GLU A 1 209 ? -5.031 39.375 9.438 1 77.38 209 GLU A C 1
ATOM 1644 O O . GLU A 1 209 ? -5.402 38.781 8.422 1 77.38 209 GLU A O 1
ATOM 1649 N N . TYR A 1 210 ? -5.863 39.781 10.344 1 83.62 210 TYR A N 1
ATOM 1650 C CA . TYR A 1 210 ? -7.297 39.5 10.242 1 83.62 210 TYR A CA 1
ATOM 1651 C C . TYR A 1 210 ? -8.078 40.812 10.016 1 83.62 210 TYR A C 1
ATOM 1653 O O . TYR A 1 210 ? -7.898 41.781 10.75 1 83.62 210 TYR A O 1
ATOM 1661 N N . SER A 1 211 ? -8.703 40.75 8.945 1 82 211 SER A N 1
ATOM 1662 C CA . SER A 1 211 ? -9.609 41.875 8.695 1 82 211 SER A CA 1
ATOM 1663 C C . SER A 1 211 ? -10.945 41.656 9.398 1 82 211 SER A C 1
ATOM 1665 O O . SER A 1 211 ? -11.672 40.719 9.102 1 82 211 SER A O 1
ATOM 1667 N N . GLY A 1 212 ? -11.188 42.281 10.477 1 87.25 212 GLY A N 1
ATOM 1668 C CA . GLY A 1 212 ? -12.438 42.188 11.211 1 87.25 212 GLY A CA 1
ATOM 1669 C C . GLY A 1 212 ? -13.094 43.531 11.469 1 87.25 212 GLY A C 1
ATOM 1670 O O . GLY A 1 212 ? -12.594 44.562 11.031 1 87.25 212 GLY A O 1
ATOM 1671 N N . ALA A 1 213 ? -14.32 43.438 11.938 1 92.12 213 ALA A N 1
ATOM 1672 C CA . ALA A 1 213 ? -15.039 44.656 12.344 1 92.12 213 ALA A CA 1
ATOM 1673 C C . ALA A 1 213 ? -14.828 44.938 13.82 1 92.12 213 ALA A C 1
ATOM 1675 O O . ALA A 1 213 ? -14.836 44.031 14.656 1 92.12 213 ALA A O 1
ATOM 1676 N N . SER A 1 214 ? -14.508 46.188 14.062 1 94.56 214 SER A N 1
ATOM 1677 C CA . SER A 1 214 ? -14.32 46.656 15.43 1 94.56 214 SER A CA 1
ATOM 1678 C C . SER A 1 214 ? -15.406 47.625 15.844 1 94.56 214 SER A C 1
ATOM 1680 O O . SER A 1 214 ? -15.672 48.594 15.133 1 94.56 214 SER A O 1
ATOM 1682 N N . TYR A 1 215 ? -16.031 47.406 16.984 1 95.5 215 TYR A N 1
ATOM 1683 C CA . TYR A 1 215 ? -17.094 48.25 17.5 1 95.5 215 TYR A CA 1
ATOM 1684 C C . TYR A 1 215 ? -16.828 48.625 18.938 1 95.5 215 TYR A C 1
ATOM 1686 O O . TYR A 1 215 ? -16.656 47.781 19.812 1 95.5 215 TYR A O 1
ATOM 1694 N N . VAL A 1 216 ? -16.75 49.875 19.156 1 97.19 216 VAL A N 1
ATOM 1695 C CA . VAL A 1 216 ? -16.797 50.344 20.547 1 97.19 216 VAL A CA 1
ATOM 1696 C C . VAL A 1 216 ? -18.219 50.75 20.906 1 97.19 216 VAL A C 1
ATOM 1698 O O . VAL A 1 216 ? -18.797 51.656 20.281 1 97.19 216 VAL A O 1
ATOM 1701 N N . VAL A 1 217 ? -18.734 50.062 21.891 1 96.81 217 VAL A N 1
ATOM 1702 C CA . VAL A 1 217 ? -20.141 50.25 22.25 1 96.81 217 VAL A CA 1
ATOM 1703 C C . VAL A 1 217 ? -20.25 50.906 23.641 1 96.81 217 VAL A C 1
ATOM 1705 O O . VAL A 1 217 ? -19.547 50.5 24.562 1 96.81 217 VAL A O 1
ATOM 1708 N N . ASP A 1 218 ? -21.094 51.844 23.703 1 95.38 218 ASP A N 1
ATOM 1709 C CA . ASP A 1 218 ? -21.266 52.531 24.984 1 95.38 218 ASP A CA 1
ATOM 1710 C C . ASP A 1 218 ? -22.281 51.812 25.859 1 95.38 218 ASP A C 1
ATOM 1712 O O . ASP A 1 218 ? -22.75 50.719 25.5 1 95.38 218 ASP A O 1
ATOM 1716 N N . ARG A 1 219 ? -22.578 52.312 27.078 1 91.12 219 ARG A N 1
ATOM 1717 C CA . ARG A 1 219 ? -23.453 51.656 28.062 1 91.12 219 ARG A CA 1
ATOM 1718 C C . ARG A 1 219 ? -24.875 51.562 27.516 1 91.12 219 ARG A C 1
ATOM 1720 O O . ARG A 1 219 ? -25.625 50.656 27.891 1 91.12 219 ARG A O 1
ATOM 1727 N N . ASP A 1 220 ? -25.297 52.406 26.625 1 91.56 220 ASP A N 1
ATOM 1728 C CA . ASP A 1 220 ? -26.641 52.406 26.062 1 91.56 220 ASP A CA 1
ATOM 1729 C C . ASP A 1 220 ? -26.719 51.5 24.844 1 91.56 220 ASP A C 1
ATOM 1731 O O . ASP A 1 220 ? -27.797 51.344 24.234 1 91.56 220 ASP A O 1
ATOM 1735 N N . GLY A 1 221 ? -25.609 50.969 24.438 1 93.62 221 GLY A N 1
ATOM 1736 C CA . GLY A 1 221 ? -25.578 50.031 23.312 1 93.62 221 GLY A CA 1
ATOM 1737 C C . GLY A 1 221 ? -25.344 50.719 21.984 1 93.62 221 GLY A C 1
ATOM 1738 O O . GLY A 1 221 ? -25.609 50.125 20.922 1 93.62 221 GLY A O 1
ATOM 1739 N N . ILE A 1 222 ? -24.938 51.969 22 1 94.94 222 ILE A N 1
ATOM 1740 C CA . ILE A 1 222 ? -24.719 52.719 20.781 1 94.94 222 ILE A CA 1
ATOM 1741 C C . ILE A 1 222 ? -23.25 52.594 20.359 1 94.94 222 ILE A C 1
ATOM 1743 O O . ILE A 1 222 ? -22.344 52.656 21.203 1 94.94 222 ILE A O 1
ATOM 1747 N N . ILE A 1 223 ? -23.031 52.375 19.078 1 95.94 223 ILE A N 1
ATOM 1748 C CA . ILE A 1 223 ? -21.672 52.312 18.547 1 95.94 223 ILE A CA 1
ATOM 1749 C C . ILE A 1 223 ? -21.094 53.719 18.453 1 95.94 223 ILE A C 1
ATOM 1751 O O . ILE A 1 223 ? -21.594 54.531 17.703 1 95.94 223 ILE A O 1
ATOM 1755 N N . VAL A 1 224 ? -20.016 53.906 19.141 1 95.69 224 VAL A N 1
ATOM 1756 C CA . VAL A 1 224 ? -19.453 55.25 19.219 1 95.69 224 VAL A CA 1
ATOM 1757 C C . VAL A 1 224 ? -18.172 55.344 18.391 1 95.69 224 VAL A C 1
ATOM 1759 O O . VAL A 1 224 ? -17.766 56.406 17.953 1 95.69 224 VAL A O 1
ATOM 1762 N N . VAL A 1 225 ? -17.453 54.219 18.297 1 95.19 225 VAL A N 1
ATOM 1763 C CA . VAL A 1 225 ? -16.25 54.094 17.484 1 95.19 225 VAL A CA 1
ATOM 1764 C C . VAL A 1 225 ? -16.297 52.812 16.656 1 95.19 225 VAL A C 1
ATOM 1766 O O . VAL A 1 225 ? -16.734 51.75 17.156 1 95.19 225 VAL A O 1
ATOM 1769 N N . THR A 1 226 ? -15.93 52.875 15.453 1 94 226 THR A N 1
ATOM 1770 C CA . THR A 1 226 ? -15.906 51.688 14.602 1 94 226 THR A CA 1
ATOM 1771 C C . THR A 1 226 ? -15.016 51.906 13.383 1 94 226 THR A C 1
ATOM 1773 O O . THR A 1 226 ? -14.727 53.062 13.031 1 94 226 THR A O 1
ATOM 1776 N N . ASN A 1 227 ? -14.508 50.875 12.867 1 91.44 227 ASN A N 1
ATOM 1777 C CA . ASN A 1 227 ? -13.758 50.969 11.625 1 91.44 227 ASN A CA 1
ATOM 1778 C C . ASN A 1 227 ? -14.672 50.906 10.406 1 91.44 227 ASN A C 1
ATOM 1780 O O . ASN A 1 227 ? -14.211 51.031 9.266 1 91.44 227 ASN A O 1
ATOM 1784 N N . HIS A 1 228 ? -15.969 50.75 10.578 1 89.25 228 HIS A N 1
ATOM 1785 C CA . HIS A 1 228 ? -17 50.812 9.547 1 89.25 228 HIS A CA 1
ATOM 1786 C C . HIS A 1 228 ? -17.922 52 9.773 1 89.25 228 HIS A C 1
ATOM 1788 O O . HIS A 1 228 ? -18.906 51.906 10.5 1 89.25 228 HIS A O 1
ATOM 1794 N N . GLU A 1 229 ? -17.75 52.906 9.016 1 87.5 229 GLU A N 1
ATOM 1795 C CA . GLU A 1 229 ? -18.375 54.219 9.227 1 87.5 229 GLU A CA 1
ATOM 1796 C C . GLU A 1 229 ? -19.891 54.125 9.117 1 87.5 229 GLU A C 1
ATOM 1798 O O . GLU A 1 229 ? -20.609 54.906 9.766 1 87.5 229 GLU A O 1
ATOM 1803 N N . LYS A 1 230 ? -20.344 53.219 8.367 1 89.44 230 LYS A N 1
ATOM 1804 C CA . LYS A 1 230 ? -21.781 53.094 8.117 1 89.44 230 LYS A CA 1
ATOM 1805 C C . LYS A 1 230 ? -22.531 52.719 9.391 1 89.44 230 LYS A C 1
ATOM 1807 O O . LYS A 1 230 ? -23.719 52.969 9.516 1 89.44 230 LYS A O 1
ATOM 1812 N N . TYR A 1 231 ? -21.844 52.25 10.422 1 91.81 231 TYR A N 1
ATOM 1813 C CA . TYR A 1 231 ? -22.531 51.75 11.609 1 91.81 231 TYR A CA 1
ATOM 1814 C C . TYR A 1 231 ? -22.359 52.75 12.773 1 91.81 231 TYR A C 1
ATOM 1816 O O . TYR A 1 231 ? -22.938 52.531 13.844 1 91.81 231 TYR A O 1
ATOM 1824 N N . LEU A 1 232 ? -21.625 53.719 12.57 1 92.94 232 LEU A N 1
ATOM 1825 C CA . LEU A 1 232 ? -21.406 54.719 13.617 1 92.94 232 LEU A CA 1
ATOM 1826 C C . LEU A 1 232 ? -22.734 55.312 14.078 1 92.94 232 LEU A C 1
ATOM 1828 O O . LEU A 1 232 ? -23.531 55.75 13.25 1 92.94 232 LEU A O 1
ATOM 1832 N N . GLY A 1 233 ? -23 55.312 15.328 1 92.31 233 GLY A N 1
ATOM 1833 C CA . GLY A 1 233 ? -24.188 55.938 15.891 1 92.31 233 GLY A CA 1
ATOM 1834 C C . GLY A 1 233 ? -25.375 55 15.914 1 92.31 233 GLY A C 1
ATOM 1835 O O . GLY A 1 233 ? -26.438 55.312 16.469 1 92.31 233 GLY A O 1
ATOM 1836 N N . THR A 1 234 ? -25.266 53.875 15.359 1 93.19 234 THR A N 1
ATOM 1837 C CA . THR A 1 234 ? -26.344 52.875 15.359 1 93.19 234 THR A CA 1
ATOM 1838 C C . THR A 1 234 ? -26.266 52 16.594 1 93.19 234 THR A C 1
ATOM 1840 O O . THR A 1 234 ? -25.219 51.938 17.266 1 93.19 234 THR A O 1
ATOM 1843 N N . ARG A 1 235 ? -27.312 51.344 16.891 1 94.56 235 ARG A N 1
ATOM 1844 C CA . ARG A 1 235 ? -27.344 50.438 18.031 1 94.56 235 ARG A CA 1
ATOM 1845 C C . ARG A 1 235 ? -26.703 49.094 17.703 1 94.56 235 ARG A C 1
ATOM 1847 O O . ARG A 1 235 ? -26.953 48.531 16.641 1 94.56 235 ARG A O 1
ATOM 1854 N N . PHE A 1 236 ? -25.891 48.625 18.516 1 94.81 236 PHE A N 1
ATOM 1855 C CA . PHE A 1 236 ? -25.312 47.312 18.359 1 94.81 236 PHE A CA 1
ATOM 1856 C C . PHE A 1 236 ? -26.375 46.219 18.562 1 94.81 236 PHE A C 1
ATOM 1858 O O . PHE A 1 236 ? -27.078 46.219 19.578 1 94.81 236 PHE A O 1
ATOM 1865 N N . PRO A 1 237 ? -26.562 45.375 17.719 1 91.88 237 PRO A N 1
ATOM 1866 C CA . PRO A 1 237 ? -27.719 44.5 17.656 1 91.88 237 PRO A CA 1
ATOM 1867 C C . PRO A 1 237 ? -27.703 43.438 18.734 1 91.88 237 PRO A C 1
ATOM 1869 O O . PRO A 1 237 ? -28.734 42.844 19.047 1 91.88 237 PRO A O 1
ATOM 1872 N N . VAL A 1 238 ? -26.656 43.062 19.344 1 90.06 238 VAL A N 1
ATOM 1873 C CA . VAL A 1 238 ? -26.562 41.969 20.281 1 90.06 238 VAL A CA 1
ATOM 1874 C C . VAL A 1 238 ? -26.094 42.469 21.641 1 90.06 238 VAL A C 1
ATOM 1876 O O . VAL A 1 238 ? -25.297 43.406 21.719 1 90.06 238 VAL A O 1
ATOM 1879 N N . ALA A 1 239 ? -26.609 41.812 22.688 1 88.81 239 ALA A N 1
ATOM 1880 C CA . ALA A 1 239 ? -26.172 42.156 24.031 1 88.81 239 ALA A CA 1
ATOM 1881 C C . ALA A 1 239 ? -24.703 41.75 24.25 1 88.81 239 ALA A C 1
ATOM 1883 O O . ALA A 1 239 ? -24.328 40.625 23.938 1 88.81 239 ALA A O 1
ATOM 1884 N N . ILE A 1 240 ? -23.891 42.625 24.797 1 91.62 240 ILE A N 1
ATOM 1885 C CA . ILE A 1 240 ? -22.453 42.438 24.953 1 91.62 240 ILE A CA 1
ATOM 1886 C C . ILE A 1 240 ? -22.188 41.281 25.906 1 91.62 240 ILE A C 1
ATOM 1888 O O . ILE A 1 240 ? -21.266 40.5 25.688 1 91.62 240 ILE A O 1
ATOM 1892 N N . GLU A 1 241 ? -22.938 41.125 26.953 1 87.56 241 GLU A N 1
ATOM 1893 C CA . GLU A 1 241 ? -22.781 40.031 27.922 1 87.56 241 GLU A CA 1
ATOM 1894 C C . GLU A 1 241 ? -22.953 38.656 27.281 1 87.56 241 GLU A C 1
ATOM 1896 O O . GLU A 1 241 ? -22.297 37.688 27.672 1 87.56 241 GLU A O 1
ATOM 1901 N N . ALA A 1 242 ? -23.812 38.594 26.281 1 86.19 242 ALA A N 1
ATOM 1902 C CA . ALA A 1 242 ? -24.062 37.344 25.578 1 86.19 242 ALA A CA 1
ATOM 1903 C C . ALA A 1 242 ? -22.875 36.938 24.734 1 86.19 242 ALA A C 1
ATOM 1905 O O . ALA A 1 242 ? -22.688 35.75 24.438 1 86.19 242 ALA A O 1
ATOM 1906 N N . LEU A 1 243 ? -22.078 37.938 24.359 1 88.5 243 LEU A N 1
ATOM 1907 C CA . LEU A 1 243 ? -20.922 37.656 23.5 1 88.5 243 LEU A CA 1
ATOM 1908 C C . LEU A 1 243 ? -19.734 37.188 24.312 1 88.5 243 LEU A C 1
ATOM 1910 O O . LEU A 1 243 ? -18.844 36.5 23.781 1 88.5 243 LEU A O 1
ATOM 1914 N N . ARG A 1 244 ? -19.531 37.594 25.562 1 84.88 244 ARG A N 1
ATOM 1915 C CA . ARG A 1 244 ? -18.406 37.219 26.406 1 84.88 244 ARG A CA 1
ATOM 1916 C C . ARG A 1 244 ? -18.438 35.719 26.75 1 84.88 244 ARG A C 1
ATOM 1918 O O . ARG A 1 244 ? -17.406 35.125 26.953 1 84.88 244 ARG A O 1
ATOM 1925 N N . GLU A 1 245 ? -19.531 35.031 26.719 1 69.31 245 GLU A N 1
ATOM 1926 C CA . GLU A 1 245 ? -19.719 33.688 27.25 1 69.31 245 GLU A CA 1
ATOM 1927 C C . GLU A 1 245 ? -19.516 32.625 26.156 1 69.31 245 GLU A C 1
ATOM 1929 O O . GLU A 1 245 ? -19.469 31.438 26.453 1 69.31 245 GLU A O 1
ATOM 1934 N N . THR A 1 246 ? -19.266 33.094 25.016 1 68.75 246 THR A N 1
ATOM 1935 C CA . THR A 1 246 ? -19.344 32.031 24.016 1 68.75 246 THR A CA 1
ATOM 1936 C C . THR A 1 246 ? -18.094 32.031 23.141 1 68.75 246 THR A C 1
ATOM 1938 O O . THR A 1 246 ? -17.641 33.062 22.688 1 68.75 246 THR A O 1
ATOM 1941 N N . ASP A 1 247 ? -17.547 30.828 23.062 1 74.44 247 ASP A N 1
ATOM 1942 C CA . ASP A 1 247 ? -16.422 30.609 22.156 1 74.44 247 ASP A CA 1
ATOM 1943 C C . ASP A 1 247 ? -16.906 30.156 20.781 1 74.44 247 ASP A C 1
ATOM 1945 O O . ASP A 1 247 ? -16.109 29.781 19.922 1 74.44 247 ASP A O 1
ATOM 1949 N N . THR A 1 248 ? -18.219 30.25 20.562 1 81.25 248 THR A N 1
ATOM 1950 C CA . THR A 1 248 ? -18.75 29.75 19.297 1 81.25 248 THR A CA 1
ATOM 1951 C C . THR A 1 248 ? -19.062 30.922 18.359 1 81.25 248 THR A C 1
ATOM 1953 O O . THR A 1 248 ? -19.203 32.062 18.797 1 81.25 248 THR A O 1
ATOM 1956 N N . SER A 1 249 ? -19.016 30.594 17.094 1 88.62 249 SER A N 1
ATOM 1957 C CA . SER A 1 249 ? -19.344 31.609 16.094 1 88.62 249 SER A CA 1
ATOM 1958 C C . SER A 1 249 ? -20.844 31.922 16.109 1 88.62 249 SER A C 1
ATOM 1960 O O . SER A 1 249 ? -21.656 31.078 16.5 1 88.62 249 SER A O 1
ATOM 1962 N N . ARG A 1 250 ? -21.219 33.094 15.852 1 88.56 250 ARG A N 1
ATOM 1963 C CA . ARG A 1 250 ? -22.594 33.562 15.766 1 88.56 250 ARG A CA 1
ATOM 1964 C C . ARG A 1 250 ? -22.828 34.375 14.477 1 88.56 250 ARG A C 1
ATOM 1966 O O . ARG A 1 250 ? -21.875 34.875 13.875 1 88.56 250 ARG A O 1
ATOM 1973 N N . TYR A 1 251 ? -24.031 34.406 14.117 1 89.44 251 TYR A N 1
ATOM 1974 C CA . TYR A 1 251 ? -24.375 35.188 12.938 1 89.44 251 TYR A CA 1
ATOM 1975 C C . TYR A 1 251 ? -24.297 36.688 13.242 1 89.44 251 TYR A C 1
ATOM 1977 O O . TYR A 1 251 ? -24.984 37.156 14.148 1 89.44 251 TYR A O 1
ATOM 1985 N N . ASP A 1 252 ? -23.391 37.344 12.602 1 89.06 252 ASP A N 1
ATOM 1986 C CA . ASP A 1 252 ? -23.234 38.781 12.703 1 89.06 252 ASP A CA 1
ATOM 1987 C C . ASP A 1 252 ? -24.25 39.5 11.82 1 89.06 252 ASP A C 1
ATOM 1989 O O . ASP A 1 252 ? -24.141 39.5 10.594 1 89.06 252 ASP A O 1
ATOM 1993 N N . ILE A 1 253 ? -25.203 40.125 12.43 1 87.12 253 ILE A N 1
ATOM 1994 C CA . ILE A 1 253 ? -26.297 40.812 11.734 1 87.12 253 ILE A CA 1
ATOM 1995 C C . ILE A 1 253 ? -25.75 42 10.938 1 87.12 253 ILE A C 1
ATOM 1997 O O . ILE A 1 253 ? -26.25 42.281 9.852 1 87.12 253 ILE A O 1
ATOM 2001 N N . LEU A 1 254 ? -24.734 42.656 11.414 1 90.5 254 LEU A N 1
ATOM 2002 C CA . LEU A 1 254 ? -24.203 43.875 10.789 1 90.5 254 LEU A CA 1
ATOM 2003 C C . LEU A 1 254 ? -23.453 43.531 9.508 1 90.5 254 LEU A C 1
ATOM 2005 O O . LEU A 1 254 ? -23.516 44.281 8.531 1 90.5 254 LEU A O 1
ATOM 2009 N N . ASN A 1 255 ? -22.797 42.438 9.469 1 89.12 255 ASN A N 1
ATOM 2010 C CA . ASN A 1 255 ? -21.969 42.094 8.32 1 89.12 255 ASN A CA 1
ATOM 2011 C C . ASN A 1 255 ? -22.531 40.906 7.566 1 89.12 255 ASN A C 1
ATOM 2013 O O . ASN A 1 255 ? -21.984 40.5 6.527 1 89.12 255 ASN A O 1
ATOM 2017 N N . ASN A 1 256 ? -23.547 40.219 7.875 1 90.69 256 ASN A N 1
ATOM 2018 C CA . ASN A 1 256 ? -24.234 39.094 7.234 1 90.69 256 ASN A CA 1
ATOM 2019 C C . ASN A 1 256 ? -23.312 37.906 7.055 1 90.69 256 ASN A C 1
ATOM 2021 O O . ASN A 1 256 ? -23.25 37.312 5.969 1 90.69 256 ASN A O 1
ATOM 2025 N N . THR A 1 257 ? -22.547 37.688 7.922 1 91.75 257 THR A N 1
ATOM 2026 C CA . THR A 1 257 ? -21.641 36.531 7.918 1 91.75 257 THR A CA 1
ATOM 2027 C C . THR A 1 257 ? -21.578 35.906 9.297 1 91.75 257 THR A C 1
ATOM 2029 O O . THR A 1 257 ? -21.938 36.531 10.297 1 91.75 257 THR A O 1
ATOM 2032 N N . ASN A 1 258 ? -21.266 34.594 9.328 1 93.44 258 ASN A N 1
ATOM 2033 C CA . ASN A 1 258 ? -20.953 34 10.625 1 93.44 258 ASN A CA 1
ATOM 2034 C C . ASN A 1 258 ? -19.609 34.469 11.164 1 93.44 258 ASN A C 1
ATOM 2036 O O . ASN A 1 258 ? -18.609 34.438 10.445 1 93.44 258 ASN A O 1
ATOM 2040 N N . SER A 1 259 ? -19.688 35.062 12.383 1 92.81 259 SER A N 1
ATOM 2041 C CA . SER A 1 259 ? -18.469 35.656 12.898 1 92.81 259 SER A CA 1
ATOM 2042 C C . SER A 1 259 ? -18.188 35.219 14.328 1 92.81 259 SER A C 1
ATOM 2044 O O . SER A 1 259 ? -19.094 34.812 15.047 1 92.81 259 SER A O 1
ATOM 2046 N N . PHE A 1 260 ? -16.906 35.188 14.656 1 93.56 260 PHE A N 1
ATOM 2047 C CA . PHE A 1 260 ? -16.469 35.094 16.047 1 93.56 260 PHE A CA 1
ATOM 2048 C C . PHE A 1 260 ? -16.391 36.469 16.688 1 93.56 260 PHE A C 1
ATOM 2050 O O . PHE A 1 260 ? -15.977 37.438 16.047 1 93.56 260 PHE A O 1
ATOM 2057 N N . TYR A 1 261 ? -16.797 36.562 17.969 1 93.56 261 TYR A N 1
ATOM 2058 C CA . TYR A 1 261 ? -16.766 37.812 18.672 1 93.56 261 TYR A CA 1
ATOM 2059 C C . TYR A 1 261 ? -15.75 37.781 19.812 1 93.56 261 TYR A C 1
ATOM 2061 O O . TYR A 1 261 ? -15.641 36.781 20.531 1 93.56 261 TYR A O 1
ATOM 2069 N N . TYR A 1 262 ? -15.016 38.781 19.906 1 93 262 TYR A N 1
ATOM 2070 C CA . TYR A 1 262 ? -14.086 39 21 1 93 262 TYR A CA 1
ATOM 2071 C C . TYR A 1 262 ? -14.383 40.312 21.719 1 93 262 TYR A C 1
ATOM 2073 O O . TYR A 1 262 ? -14.438 41.375 21.078 1 93 262 TYR A O 1
ATOM 2081 N N . VAL A 1 263 ? -14.602 40.219 23 1 94.88 263 VAL A N 1
ATOM 2082 C CA . VAL A 1 263 ? -15.062 41.375 23.75 1 94.88 263 VAL A CA 1
ATOM 2083 C C . VAL A 1 263 ? -14 41.781 24.766 1 94.88 263 VAL A C 1
ATOM 2085 O O . VAL A 1 263 ? -13.531 40.938 25.547 1 94.88 263 VAL A O 1
ATOM 2088 N N . GLY A 1 264 ? -13.555 43.031 24.688 1 94 264 GLY A N 1
ATOM 2089 C CA . GLY A 1 264 ? -12.633 43.562 25.688 1 94 264 GLY A CA 1
ATOM 2090 C C . GLY A 1 264 ? -13.297 43.906 27 1 94 264 GLY A C 1
ATOM 2091 O O . GLY A 1 264 ? -14.523 43.812 27.125 1 94 264 GLY A O 1
ATOM 2092 N N . ASN A 1 265 ? -12.555 44.156 27.984 1 93.12 265 ASN A N 1
ATOM 2093 C CA . ASN A 1 265 ? -13.07 44.594 29.281 1 93.12 265 ASN A CA 1
ATOM 2094 C C . ASN A 1 265 ? -13.797 45.938 29.172 1 93.12 265 ASN A C 1
ATOM 2096 O O . ASN A 1 265 ? -13.492 46.75 28.281 1 93.12 265 ASN A O 1
ATOM 2100 N N . GLU A 1 266 ? -14.797 46.094 30.062 1 94.88 266 GLU A N 1
ATOM 2101 C CA . GLU A 1 266 ? -15.508 47.375 30.094 1 94.88 266 GLU A CA 1
ATOM 2102 C C . GLU A 1 266 ? -14.594 48.5 30.562 1 94.88 266 GLU A C 1
ATOM 2104 O O . GLU A 1 266 ? -13.93 48.375 31.594 1 94.88 266 GLU A O 1
ATOM 2109 N N . MET A 1 267 ? -14.531 49.5 29.828 1 94.88 267 MET A N 1
ATOM 2110 C CA . MET A 1 267 ? -13.688 50.656 30.141 1 94.88 267 MET A CA 1
ATOM 2111 C C . MET A 1 267 ? -14.336 51.531 31.203 1 94.88 267 MET A C 1
ATOM 2113 O O . MET A 1 267 ? -15.531 51.406 31.484 1 94.88 267 MET A O 1
ATOM 2117 N N . PRO A 1 268 ? -13.609 52.375 31.859 1 90.19 268 PRO A N 1
ATOM 2118 C CA . PRO A 1 268 ? -14.141 53.188 32.969 1 90.19 268 PRO A CA 1
ATOM 2119 C C . PRO A 1 268 ? -15.32 54.062 32.562 1 90.19 268 PRO A C 1
ATOM 2121 O O . PRO A 1 268 ? -16.188 54.344 33.406 1 90.19 268 PRO A O 1
ATOM 2124 N N . ASN A 1 269 ? -15.438 54.5 31.391 1 93.88 269 ASN A N 1
ATOM 2125 C CA . ASN A 1 269 ? -16.547 55.375 30.938 1 93.88 269 ASN A CA 1
ATOM 2126 C C . ASN A 1 269 ? -17.734 54.531 30.484 1 93.88 269 ASN A C 1
ATOM 2128 O O . ASN A 1 269 ? -18.703 55.062 29.938 1 93.88 269 ASN A O 1
ATOM 2132 N N . GLY A 1 270 ? -17.609 53.188 30.609 1 94.12 270 GLY A N 1
ATOM 2133 C CA . GLY A 1 270 ? -18.703 52.312 30.25 1 94.12 270 GLY A CA 1
ATOM 2134 C C . GLY A 1 270 ? -18.609 51.812 28.828 1 94.12 270 GLY A C 1
ATOM 2135 O O . GLY A 1 270 ? -19.469 51.031 28.391 1 94.12 270 GLY A O 1
ATOM 2136 N N . TRP A 1 271 ? -17.625 52.219 28.047 1 97 271 TRP A N 1
ATOM 2137 C CA . TRP A 1 271 ? -17.438 51.719 26.672 1 97 271 TRP A CA 1
ATOM 2138 C C . TRP A 1 271 ? -16.875 50.312 26.672 1 97 271 TRP A C 1
ATOM 2140 O O . TRP A 1 271 ? -16.188 49.906 27.609 1 97 271 TRP A O 1
ATOM 2150 N N . THR A 1 272 ? -17.281 49.531 25.703 1 96.88 272 THR A N 1
ATOM 2151 C CA . THR A 1 272 ? -16.75 48.188 25.516 1 96.88 272 THR A CA 1
ATOM 2152 C C . THR A 1 272 ? -16.375 47.938 24.062 1 96.88 272 THR A C 1
ATOM 2154 O O . THR A 1 272 ? -17.156 48.25 23.156 1 96.88 272 THR A O 1
ATOM 2157 N N . LEU A 1 273 ? -15.18 47.438 23.875 1 96.56 273 LEU A N 1
ATOM 2158 C CA . LEU A 1 273 ? -14.719 47.094 22.531 1 96.56 273 LEU A CA 1
ATOM 2159 C C . LEU A 1 273 ? -15.172 45.688 22.125 1 96.56 273 LEU A C 1
ATOM 2161 O O . LEU A 1 273 ? -14.992 44.75 22.891 1 96.56 273 LEU A O 1
ATOM 2165 N N . VAL A 1 274 ? -15.82 45.562 21 1 95.31 274 VAL A N 1
ATOM 2166 C CA . VAL A 1 274 ? -16.25 44.281 20.438 1 95.31 274 VAL A CA 1
ATOM 2167 C C . VAL A 1 274 ? -15.609 44.094 19.062 1 95.31 274 VAL A C 1
ATOM 2169 O O . VAL A 1 274 ? -15.758 44.938 18.188 1 95.31 274 VAL A O 1
ATOM 2172 N N . GLU A 1 275 ? -14.906 43.031 18.922 1 93.88 275 GLU A N 1
ATOM 2173 C CA . GLU A 1 275 ? -14.297 42.656 17.641 1 93.88 275 GLU A CA 1
ATOM 2174 C C . GLU A 1 275 ? -15.023 41.469 17.016 1 93.88 275 GLU A C 1
ATOM 2176 O O . GLU A 1 275 ? -15.25 40.469 17.656 1 93.88 275 GLU A O 1
ATOM 2181 N N . ALA A 1 276 ? -15.398 41.625 15.773 1 93.44 276 ALA A N 1
ATOM 2182 C CA . ALA A 1 276 ? -16.047 40.562 15.016 1 93.44 276 ALA A CA 1
ATOM 2183 C C . ALA A 1 276 ? -15.172 40.125 13.844 1 93.44 276 ALA A C 1
ATOM 2185 O O . ALA A 1 276 ? -14.781 40.938 13.008 1 93.44 276 ALA A O 1
ATOM 2186 N N . VAL A 1 277 ? -14.859 38.875 13.805 1 93.38 277 VAL A N 1
ATOM 2187 C CA . VAL A 1 277 ? -14.078 38.312 12.711 1 93.38 277 VAL A CA 1
ATOM 2188 C C . VAL A 1 277 ? -14.867 37.188 12.055 1 93.38 277 VAL A C 1
ATOM 2190 O O . VAL A 1 277 ? -15.281 36.219 12.734 1 93.38 277 VAL A O 1
ATOM 2193 N N . SER A 1 278 ? -15.023 37.25 10.742 1 93.5 278 SER A N 1
ATOM 2194 C CA . SER A 1 278 ? -15.789 36.25 10.031 1 93.5 278 SER A CA 1
ATOM 2195 C C . SER A 1 278 ? -15.094 34.875 10.109 1 93.5 278 SER A C 1
ATOM 2197 O O . SER A 1 278 ? -13.867 34.812 10.148 1 93.5 278 SER A O 1
ATOM 2199 N N . VAL A 1 279 ? -15.93 33.875 10.156 1 93.56 279 VAL A N 1
ATOM 2200 C CA . VAL A 1 279 ? -15.422 32.5 10.195 1 93.56 279 VAL A CA 1
ATOM 2201 C C . VAL A 1 279 ? -14.508 32.25 9.008 1 93.56 279 VAL A C 1
ATOM 2203 O O . VAL A 1 279 ? -13.469 31.594 9.141 1 93.56 279 VAL A O 1
ATOM 2206 N N . LYS A 1 280 ? -14.852 32.75 7.84 1 91.94 280 LYS A N 1
ATOM 2207 C CA . LYS A 1 280 ? -14.047 32.594 6.629 1 91.94 280 LYS A CA 1
ATOM 2208 C C . LYS A 1 280 ? -12.68 33.25 6.797 1 91.94 280 LYS A C 1
ATOM 2210 O O . LYS A 1 280 ? -11.656 32.656 6.422 1 91.94 280 LYS A O 1
ATOM 2215 N N . GLU A 1 281 ? -12.664 34.438 7.387 1 90.31 281 GLU A N 1
ATOM 2216 C CA . GLU A 1 281 ? -11.414 35.156 7.641 1 90.31 281 GLU A CA 1
ATOM 2217 C C . GLU A 1 281 ? -10.586 34.469 8.711 1 90.31 281 GLU A C 1
ATOM 2219 O O . GLU A 1 281 ? -9.367 34.375 8.586 1 90.31 281 GLU A O 1
ATOM 2224 N N . PHE A 1 282 ? -11.25 33.969 9.703 1 90.62 282 PHE A N 1
ATOM 2225 C CA . PHE A 1 282 ? -10.625 33.281 10.828 1 90.62 282 PHE A CA 1
ATOM 2226 C C . PHE A 1 282 ? -9.859 32.062 10.367 1 90.62 282 PHE A C 1
ATOM 2228 O O . PHE A 1 282 ? -8.75 31.781 10.836 1 90.62 282 PHE A O 1
ATOM 2235 N N . TYR A 1 283 ? -10.445 31.312 9.375 1 90.56 283 TYR A N 1
ATOM 2236 C CA . TYR A 1 283 ? -9.867 30.031 8.961 1 90.56 283 TYR A CA 1
ATOM 2237 C C . TYR A 1 283 ? -9.156 30.172 7.617 1 90.56 283 TYR A C 1
ATOM 2239 O O . TYR A 1 283 ? -8.797 29.156 6.996 1 90.56 283 TYR A O 1
ATOM 2247 N N . LYS A 1 284 ? -8.945 31.281 7.117 1 88.75 284 LYS A N 1
ATOM 2248 C CA . LYS A 1 284 ? -8.383 31.484 5.789 1 88.75 284 LYS A CA 1
ATOM 2249 C C . LYS A 1 284 ? -7.035 30.781 5.648 1 88.75 284 LYS A C 1
ATOM 2251 O O . LYS A 1 284 ? -6.797 30.078 4.668 1 88.75 284 LYS A O 1
ATOM 2256 N N . ASN A 1 285 ? -6.137 30.891 6.605 1 84.88 285 ASN A N 1
ATOM 2257 C CA . ASN A 1 285 ? -4.824 30.25 6.562 1 84.88 285 ASN A CA 1
ATOM 2258 C C . ASN A 1 285 ? -4.938 28.734 6.73 1 84.88 285 ASN A C 1
ATOM 2260 O O . ASN A 1 285 ? -4.191 27.984 6.105 1 84.88 285 ASN A O 1
ATOM 2264 N N . THR A 1 286 ? -5.875 28.359 7.59 1 87.12 286 THR A N 1
ATOM 2265 C CA . THR A 1 286 ? -6.098 26.938 7.812 1 87.12 286 THR A CA 1
ATOM 2266 C C . THR A 1 286 ? -6.516 26.25 6.516 1 87.12 286 THR A C 1
ATOM 2268 O O . THR A 1 286 ? -5.988 25.188 6.176 1 87.12 286 THR A O 1
ATOM 2271 N N . TYR A 1 287 ? -7.41 26.859 5.77 1 89.44 287 TYR A N 1
ATOM 2272 C CA . TYR A 1 287 ? -7.902 26.266 4.531 1 89.44 287 TYR A CA 1
ATOM 2273 C C . TYR A 1 287 ? -6.797 26.203 3.482 1 89.44 287 TYR A C 1
ATOM 2275 O O . TYR A 1 287 ? -6.738 25.266 2.691 1 89.44 287 TYR A O 1
ATOM 2283 N N . ARG A 1 288 ? -5.945 27.188 3.488 1 86.81 288 ARG A N 1
ATOM 2284 C CA . ARG A 1 288 ? -4.816 27.172 2.564 1 86.81 288 ARG A CA 1
ATOM 2285 C C . ARG A 1 288 ? -3.881 26 2.844 1 86.81 288 ARG A C 1
ATOM 2287 O O . ARG A 1 288 ? -3.455 25.312 1.921 1 86.81 288 ARG A O 1
ATOM 2294 N N . VAL A 1 289 ? -3.598 25.797 4.09 1 85.19 289 VAL A N 1
ATOM 2295 C CA . VAL A 1 289 ? -2.709 24.719 4.5 1 85.19 289 VAL A CA 1
ATOM 2296 C C . VAL A 1 289 ? -3.365 23.375 4.207 1 85.19 289 VAL A C 1
ATOM 2298 O O . VAL A 1 289 ? -2.717 22.453 3.693 1 85.19 289 VAL A O 1
ATOM 2301 N N . ILE A 1 290 ? -4.652 23.25 4.488 1 87.19 290 ILE A N 1
ATOM 2302 C CA . ILE A 1 290 ? -5.391 22.016 4.23 1 87.19 290 ILE A CA 1
ATOM 2303 C C . ILE A 1 290 ? -5.414 21.734 2.73 1 87.19 290 ILE A C 1
ATOM 2305 O O . ILE A 1 290 ? -5.242 20.594 2.301 1 87.19 290 ILE A O 1
ATOM 2309 N N . GLY A 1 291 ? -5.605 22.797 1.935 1 87.81 291 GLY A N 1
ATOM 2310 C CA . GLY A 1 291 ? -5.586 22.641 0.49 1 87.81 291 GLY A CA 1
ATOM 2311 C C . GLY A 1 291 ? -4.254 22.141 -0.037 1 87.81 291 GLY A C 1
ATOM 2312 O O . GLY A 1 291 ? -4.211 21.266 -0.904 1 87.81 291 GLY A O 1
ATOM 2313 N N . LEU A 1 292 ? -3.125 22.656 0.464 1 86.94 292 LEU A N 1
ATOM 2314 C CA . LEU A 1 292 ? -1.79 22.25 0.051 1 86.94 292 LEU A CA 1
ATOM 2315 C C . LEU A 1 292 ? -1.537 20.781 0.425 1 86.94 292 LEU A C 1
ATOM 2317 O O . LEU A 1 292 ? -0.949 20.031 -0.355 1 86.94 292 LEU A O 1
ATOM 2321 N N . THR A 1 293 ? -1.96 20.422 1.623 1 83.88 293 THR A N 1
ATOM 2322 C CA . THR A 1 293 ? -1.818 19.031 2.062 1 83.88 293 THR A CA 1
ATOM 2323 C C . THR A 1 293 ? -2.621 18.094 1.167 1 83.88 293 THR A C 1
ATOM 2325 O O . THR A 1 293 ? -2.178 16.984 0.864 1 83.88 293 THR A O 1
ATOM 2328 N N . GLY A 1 294 ? -3.836 18.547 0.792 1 86.5 294 GLY A N 1
ATOM 2329 C CA . GLY A 1 294 ? -4.656 17.766 -0.114 1 86.5 294 GLY A CA 1
ATOM 2330 C C . GLY A 1 294 ? -3.994 17.516 -1.459 1 86.5 294 GLY A C 1
ATOM 2331 O O . GLY A 1 294 ? -4.027 16.406 -1.982 1 86.5 294 GLY A O 1
ATOM 2332 N N . ILE A 1 295 ? -3.357 18.469 -2.031 1 89.44 295 ILE A N 1
ATOM 2333 C CA . ILE A 1 295 ? -2.654 18.359 -3.305 1 89.44 295 ILE A CA 1
ATOM 2334 C C . ILE A 1 295 ? -1.491 17.375 -3.168 1 89.44 295 ILE A C 1
ATOM 2336 O O . ILE A 1 295 ? -1.259 16.547 -4.055 1 89.44 295 ILE A O 1
ATOM 2340 N N . PHE A 1 296 ? -0.765 17.438 -2.066 1 85.69 296 PHE A N 1
ATOM 2341 C CA . PHE A 1 296 ? 0.351 16.531 -1.826 1 85.69 296 PHE A CA 1
ATOM 2342 C C . PHE A 1 296 ? -0.139 15.102 -1.688 1 85.69 296 PHE A C 1
ATOM 2344 O O . PHE A 1 296 ? 0.508 14.164 -2.17 1 85.69 296 PHE A O 1
ATOM 2351 N N . LEU A 1 297 ? -1.282 14.953 -0.962 1 85.5 297 LEU A N 1
ATOM 2352 C CA . LEU A 1 297 ? -1.886 13.625 -0.843 1 85.5 297 LEU A CA 1
ATOM 2353 C C . LEU A 1 297 ? -2.193 13.047 -2.219 1 85.5 297 LEU A C 1
ATOM 2355 O O . LEU A 1 297 ? -1.892 11.883 -2.484 1 85.5 297 LEU A O 1
ATOM 2359 N N . LEU A 1 298 ? -2.713 13.867 -3.104 1 88.5 298 LEU A N 1
ATOM 2360 C CA . LEU A 1 298 ? -3.053 13.422 -4.449 1 88.5 298 LEU A CA 1
ATOM 2361 C C . LEU A 1 298 ? -1.802 13 -5.211 1 88.5 298 LEU A C 1
ATOM 2363 O O . LEU A 1 298 ? -1.81 11.984 -5.914 1 88.5 298 LEU A O 1
ATOM 2367 N N . GLY A 1 299 ? -0.741 13.781 -5.078 1 87.56 299 GLY A N 1
ATOM 2368 C CA . GLY A 1 299 ? 0.52 13.43 -5.715 1 87.56 299 GLY A CA 1
ATOM 2369 C C . GLY A 1 299 ? 1.086 12.109 -5.23 1 87.56 299 GLY A C 1
ATOM 2370 O O . GLY A 1 299 ? 1.525 11.281 -6.035 1 87.56 299 GLY A O 1
ATOM 2371 N N . ILE A 1 300 ? 1.005 11.891 -3.934 1 84.25 300 ILE A N 1
ATOM 2372 C CA . ILE A 1 300 ? 1.552 10.672 -3.344 1 84.25 300 ILE A CA 1
ATOM 2373 C C . ILE A 1 300 ? 0.707 9.469 -3.764 1 84.25 300 ILE A C 1
ATOM 2375 O O . ILE A 1 300 ? 1.234 8.375 -3.973 1 84.25 300 ILE A O 1
ATOM 2379 N N . LEU A 1 301 ? -0.611 9.664 -3.871 1 85.38 301 LEU A N 1
ATOM 2380 C CA . LEU A 1 301 ? -1.494 8.586 -4.305 1 85.38 301 LEU A CA 1
ATOM 2381 C C . LEU A 1 301 ? -1.202 8.188 -5.746 1 85.38 301 LEU A C 1
ATOM 2383 O O . LEU A 1 301 ? -1.202 7 -6.078 1 85.38 301 LEU A O 1
ATOM 2387 N N . ILE A 1 302 ? -0.887 9.102 -6.598 1 88.75 302 ILE A N 1
ATOM 2388 C CA . ILE A 1 302 ? -0.541 8.836 -7.992 1 88.75 302 ILE A CA 1
ATOM 2389 C C . ILE A 1 302 ? 0.773 8.062 -8.055 1 88.75 302 ILE A C 1
ATOM 2391 O O . ILE A 1 302 ? 0.875 7.059 -8.766 1 88.75 302 ILE A O 1
ATOM 2395 N N . LEU A 1 303 ? 1.725 8.523 -7.266 1 85.38 303 LEU A N 1
ATOM 2396 C CA . LEU A 1 303 ? 3.016 7.844 -7.215 1 85.38 303 LEU A CA 1
ATOM 2397 C C . LEU A 1 303 ? 2.861 6.418 -6.699 1 85.38 303 LEU A C 1
ATOM 2399 O O . LEU A 1 303 ? 3.504 5.496 -7.207 1 85.38 303 LEU A O 1
ATOM 2403 N N . SER A 1 304 ? 2 6.266 -5.648 1 83.38 304 SER A N 1
ATOM 2404 C CA . SER A 1 304 ? 1.749 4.945 -5.082 1 83.38 304 SER A CA 1
ATOM 2405 C C . SER A 1 304 ? 1.078 4.027 -6.102 1 83.38 304 SER A C 1
ATOM 2407 O O . SER A 1 304 ? 1.375 2.834 -6.156 1 83.38 304 SER A O 1
ATOM 2409 N N . PHE A 1 305 ? 0.286 4.539 -6.934 1 87.69 305 PHE A N 1
ATOM 2410 C CA . PHE A 1 305 ? -0.398 3.764 -7.961 1 87.69 305 PHE A CA 1
ATOM 2411 C C . PHE A 1 305 ? 0.597 3.211 -8.977 1 87.69 305 PHE A C 1
ATOM 2413 O O . PHE A 1 305 ? 0.511 2.045 -9.367 1 87.69 305 PHE A O 1
ATOM 2420 N N . PHE A 1 306 ? 1.504 3.949 -9.398 1 89.81 306 PHE A N 1
ATOM 2421 C CA . PHE A 1 306 ? 2.537 3.52 -10.328 1 89.81 306 PHE A CA 1
ATOM 2422 C C . PHE A 1 306 ? 3.416 2.443 -9.703 1 89.81 306 PHE A C 1
ATOM 2424 O O . PHE A 1 306 ? 3.758 1.455 -10.359 1 89.81 306 PHE A O 1
ATOM 2431 N N . SER A 1 307 ? 3.664 2.662 -8.414 1 85.19 307 SER A N 1
ATOM 2432 C CA . SER A 1 307 ? 4.52 1.713 -7.711 1 85.19 307 SER A CA 1
ATOM 2433 C C . SER A 1 307 ? 3.828 0.364 -7.543 1 85.19 307 SER A C 1
ATOM 2435 O O . SER A 1 307 ? 4.449 -0.686 -7.719 1 85.19 307 SER A O 1
ATOM 2437 N N . ILE A 1 308 ? 2.57 0.436 -7.293 1 85.88 308 ILE A N 1
ATOM 2438 C CA . ILE A 1 308 ? 1.801 -0.79 -7.109 1 85.88 308 ILE A CA 1
ATOM 2439 C C . ILE A 1 308 ? 1.687 -1.532 -8.438 1 85.88 308 ILE A C 1
ATOM 2441 O O . ILE A 1 308 ? 1.772 -2.762 -8.477 1 85.88 308 ILE A O 1
ATOM 2445 N N . ASN A 1 309 ? 1.52 -0.815 -9.547 1 88.62 309 ASN A N 1
ATOM 2446 C CA . ASN A 1 309 ? 1.416 -1.411 -10.875 1 88.62 309 ASN A CA 1
ATOM 2447 C C . ASN A 1 309 ? 2.711 -2.111 -11.273 1 88.62 309 ASN A C 1
ATOM 2449 O O . ASN A 1 309 ? 2.68 -3.197 -11.859 1 88.62 309 ASN A O 1
ATOM 2453 N N . MET A 1 310 ? 3.75 -1.512 -10.914 1 87.19 310 MET A N 1
ATOM 2454 C CA . MET A 1 310 ? 5.055 -2.096 -11.219 1 87.19 310 MET A CA 1
ATOM 2455 C C . MET A 1 310 ? 5.293 -3.352 -10.391 1 87.19 310 MET A C 1
ATOM 2457 O O . MET A 1 310 ? 5.742 -4.371 -10.922 1 87.19 310 MET A O 1
ATOM 2461 N N . ALA A 1 311 ? 4.93 -3.23 -9.117 1 83.44 311 ALA A N 1
ATOM 2462 C CA . ALA A 1 311 ? 5.137 -4.352 -8.203 1 83.44 311 ALA A CA 1
ATOM 2463 C C . ALA A 1 311 ? 4.258 -5.539 -8.586 1 83.44 311 ALA A C 1
ATOM 2465 O O . ALA A 1 311 ? 4.723 -6.684 -8.609 1 83.44 311 ALA A O 1
ATOM 2466 N N . THR A 1 312 ? 3.045 -5.289 -8.883 1 84.06 312 THR A N 1
ATOM 2467 C CA . THR A 1 312 ? 2.113 -6.363 -9.211 1 84.06 312 THR A CA 1
ATOM 2468 C C . THR A 1 312 ? 2.492 -7.02 -10.539 1 84.06 312 THR A C 1
ATOM 2470 O O . THR A 1 312 ? 2.334 -8.227 -10.711 1 84.06 312 THR A O 1
ATOM 2473 N N . LYS A 1 313 ? 2.998 -6.266 -11.477 1 86.31 313 LYS A N 1
ATOM 2474 C CA . LYS A 1 313 ? 3.459 -6.82 -12.75 1 86.31 313 LYS A CA 1
ATOM 2475 C C . LYS A 1 313 ? 4.652 -7.75 -12.547 1 86.31 313 LYS A C 1
ATOM 2477 O O . LYS A 1 313 ? 4.723 -8.82 -13.148 1 86.31 313 LYS A O 1
ATOM 2482 N N . HIS A 1 314 ? 5.488 -7.344 -11.68 1 83.75 314 HIS A N 1
ATOM 2483 C CA . HIS A 1 314 ? 6.695 -8.125 -11.414 1 83.75 314 HIS A CA 1
ATOM 2484 C C . HIS A 1 314 ? 6.363 -9.422 -10.688 1 83.75 314 HIS A C 1
ATOM 2486 O O . HIS A 1 314 ? 6.996 -10.453 -10.93 1 83.75 314 HIS A O 1
ATOM 2492 N N . ILE A 1 315 ? 5.344 -9.391 -9.898 1 80.62 315 ILE A N 1
ATOM 2493 C CA . ILE A 1 315 ? 5.016 -10.547 -9.078 1 80.62 315 ILE A CA 1
ATOM 2494 C C . ILE A 1 315 ? 4.066 -11.469 -9.844 1 80.62 315 ILE A C 1
ATOM 2496 O O . ILE A 1 315 ? 4.188 -12.695 -9.766 1 80.62 315 ILE A O 1
ATOM 2500 N N . ALA A 1 316 ? 3.135 -10.914 -10.609 1 84.94 316 ALA A N 1
ATOM 2501 C CA . ALA A 1 316 ? 2.049 -11.688 -11.219 1 84.94 316 ALA A CA 1
ATOM 2502 C C . ALA A 1 316 ? 2.451 -12.219 -12.594 1 84.94 316 ALA A C 1
ATOM 2504 O O . ALA A 1 316 ? 1.923 -13.234 -13.047 1 84.94 316 ALA A O 1
ATOM 2505 N N . ARG A 1 317 ? 3.449 -11.656 -13.281 1 87.12 317 ARG A N 1
ATOM 2506 C CA . ARG A 1 317 ? 3.793 -12.031 -14.648 1 87.12 317 ARG A CA 1
ATOM 2507 C C . ARG A 1 317 ? 4.277 -13.477 -14.719 1 87.12 317 ARG A C 1
ATOM 2509 O O . ARG A 1 317 ? 3.838 -14.242 -15.578 1 87.12 317 ARG A O 1
ATOM 2516 N N . PRO A 1 318 ? 5.207 -13.789 -13.805 1 87.56 318 PRO A N 1
ATOM 2517 C CA . PRO A 1 318 ? 5.652 -15.18 -13.852 1 87.56 318 PRO A CA 1
ATOM 2518 C C . PRO A 1 318 ? 4.504 -16.172 -13.695 1 87.56 318 PRO A C 1
ATOM 2520 O O . PRO A 1 318 ? 4.547 -17.266 -14.273 1 87.56 318 PRO A O 1
ATOM 2523 N N . THR A 1 319 ? 3.518 -15.82 -13 1 87.06 319 THR A N 1
ATOM 2524 C CA . THR A 1 319 ? 2.361 -16.688 -12.797 1 87.06 319 THR A CA 1
ATOM 2525 C C . THR A 1 319 ? 1.578 -16.859 -14.094 1 87.06 319 THR A C 1
ATOM 2527 O O . THR A 1 319 ? 1.133 -17.969 -14.414 1 87.06 319 THR A O 1
ATOM 2530 N N . GLN A 1 320 ? 1.472 -15.852 -14.797 1 88.38 320 GLN A N 1
ATOM 2531 C CA . GLN A 1 320 ? 0.758 -15.906 -16.078 1 88.38 320 GLN A CA 1
ATOM 2532 C C . GLN A 1 320 ? 1.535 -16.719 -17.109 1 88.38 320 GLN A C 1
ATOM 2534 O O . GLN A 1 320 ? 0.946 -17.484 -17.875 1 88.38 320 GLN A O 1
ATOM 2539 N N . ASP A 1 321 ? 2.865 -16.484 -17.125 1 90.19 321 ASP A N 1
ATOM 2540 C CA . ASP A 1 321 ? 3.719 -17.25 -18.031 1 90.19 321 ASP A CA 1
ATOM 2541 C C . ASP A 1 321 ? 3.619 -18.75 -17.766 1 90.19 321 ASP A C 1
ATOM 2543 O O . ASP A 1 321 ? 3.57 -19.547 -18.688 1 90.19 321 ASP A O 1
ATOM 2547 N N . LEU A 1 322 ? 3.623 -19.078 -16.547 1 91.12 322 LEU A N 1
ATOM 2548 C CA . LEU A 1 322 ? 3.498 -20.469 -16.141 1 91.12 322 LEU A CA 1
ATOM 2549 C C . LEU A 1 322 ? 2.164 -21.062 -16.594 1 91.12 322 LEU A C 1
ATOM 2551 O O . LEU A 1 322 ? 2.121 -22.156 -17.172 1 91.12 322 LEU A O 1
ATOM 2555 N N . LEU A 1 323 ? 1.09 -20.312 -16.391 1 91.31 323 LEU A N 1
ATOM 2556 C CA . LEU A 1 323 ? -0.244 -20.766 -16.766 1 91.31 323 LEU A CA 1
ATOM 2557 C C . LEU A 1 323 ? -0.334 -20.984 -18.266 1 91.31 323 LEU A C 1
ATOM 2559 O O . LEU A 1 323 ? -0.894 -21.984 -18.734 1 91.31 323 LEU A O 1
ATOM 2563 N N . GLU A 1 324 ? 0.2 -20.062 -19 1 91.31 324 GLU A N 1
ATOM 2564 C CA . GLU A 1 324 ? 0.17 -20.172 -20.453 1 91.31 324 GLU A CA 1
ATOM 2565 C C . GLU A 1 324 ? 0.931 -21.391 -20.922 1 91.31 324 GLU A C 1
ATOM 2567 O O . GLU A 1 324 ? 0.482 -22.094 -21.844 1 91.31 324 GLU A O 1
ATOM 2572 N N . SER A 1 325 ? 2.061 -21.656 -20.312 1 92.06 325 SER A N 1
ATOM 2573 C CA . SER A 1 325 ? 2.85 -22.844 -20.672 1 92.06 325 SER A CA 1
ATOM 2574 C C . SER A 1 325 ? 2.088 -24.125 -20.359 1 92.06 325 SER A C 1
ATOM 2576 O O . SER A 1 325 ? 2.102 -25.062 -21.172 1 92.06 325 SER A O 1
ATOM 2578 N N . MET A 1 326 ? 1.417 -24.203 -19.328 1 91.69 326 MET A N 1
ATOM 2579 C CA . MET A 1 326 ? 0.666 -25.391 -18.922 1 91.69 326 MET A CA 1
ATOM 2580 C C . MET A 1 326 ? -0.522 -25.625 -19.844 1 91.69 326 MET A C 1
ATOM 2582 O O . MET A 1 326 ? -0.838 -26.781 -20.172 1 91.69 326 MET A O 1
ATOM 2586 N N . LYS A 1 327 ? -1.098 -24.531 -20.266 1 91.31 327 LYS A N 1
ATOM 2587 C CA . LYS A 1 327 ? -2.223 -24.641 -21.188 1 91.31 327 LYS A CA 1
ATOM 2588 C C . LYS A 1 327 ? -1.769 -25.156 -22.547 1 91.31 327 LYS A C 1
ATOM 2590 O O . LYS A 1 327 ? -2.443 -25.984 -23.156 1 91.31 327 LYS A O 1
ATOM 2595 N N . LEU A 1 328 ? -0.608 -24.609 -22.984 1 90.75 328 LEU A N 1
ATOM 2596 C CA . LEU A 1 328 ? -0.047 -25.062 -24.25 1 90.75 328 LEU A CA 1
ATOM 2597 C C . LEU A 1 328 ? 0.299 -26.547 -24.172 1 90.75 328 LEU A C 1
ATOM 2599 O O . LEU A 1 328 ? 0.075 -27.297 -25.141 1 90.75 328 LEU A O 1
ATOM 2603 N N . PHE A 1 329 ? 0.825 -26.969 -23.062 1 90 329 PHE A N 1
ATOM 2604 C CA . PHE A 1 329 ? 1.135 -28.391 -22.844 1 90 329 PHE A CA 1
ATOM 2605 C C . PHE A 1 329 ? -0.129 -29.234 -22.906 1 90 329 PHE A C 1
ATOM 2607 O O . PHE A 1 329 ? -0.14 -30.297 -23.547 1 90 329 PHE A O 1
ATOM 2614 N N . GLY A 1 330 ? -1.195 -28.734 -22.344 1 85.69 330 GLY A N 1
ATOM 2615 C CA . GLY A 1 330 ? -2.467 -29.453 -22.344 1 85.69 330 GLY A CA 1
ATOM 2616 C C . GLY A 1 330 ? -3.094 -29.547 -23.719 1 85.69 330 GLY A C 1
ATOM 2617 O O . GLY A 1 330 ? -3.814 -30.5 -24.016 1 85.69 330 GLY A O 1
ATOM 2618 N N . LYS A 1 331 ? -2.742 -28.594 -24.578 1 86.88 331 LYS A N 1
ATOM 2619 C CA . LYS A 1 331 ? -3.314 -28.547 -25.922 1 86.88 331 LYS A CA 1
ATOM 2620 C C . LYS A 1 331 ? -2.496 -29.406 -26.891 1 86.88 331 LYS A C 1
ATOM 2622 O O . LYS A 1 331 ? -2.781 -29.438 -28.094 1 86.88 331 LYS A O 1
ATOM 2627 N N . GLY A 1 332 ? -1.493 -29.953 -26.438 1 82.19 332 GLY A N 1
ATOM 2628 C CA . GLY A 1 332 ? -0.827 -30.938 -27.281 1 82.19 332 GLY A CA 1
ATOM 2629 C C . GLY A 1 332 ? 0.624 -30.578 -27.562 1 82.19 332 GLY A C 1
ATOM 2630 O O . GLY A 1 332 ? 1.349 -31.375 -28.172 1 82.19 332 GLY A O 1
ATOM 2631 N N . ASN A 1 333 ? 0.987 -29.422 -27.172 1 85.12 333 ASN A N 1
ATOM 2632 C CA . ASN A 1 333 ? 2.395 -29.062 -27.312 1 85.12 333 ASN A CA 1
ATOM 2633 C C . ASN A 1 333 ? 3.236 -29.641 -26.172 1 85.12 333 ASN A C 1
ATOM 2635 O O . ASN A 1 333 ? 3.564 -28.938 -25.219 1 85.12 333 ASN A O 1
ATOM 2639 N N . LEU A 1 334 ? 3.656 -30.734 -26.281 1 85.44 334 LEU A N 1
ATOM 2640 C CA . LEU A 1 334 ? 4.246 -31.5 -25.203 1 85.44 334 LEU A CA 1
ATOM 2641 C C . LEU A 1 334 ? 5.691 -31.078 -24.953 1 85.44 334 LEU A C 1
ATOM 2643 O O . LEU A 1 334 ? 6.285 -31.438 -23.938 1 85.44 334 LEU A O 1
ATOM 2647 N N . PHE A 1 335 ? 6.242 -30.203 -25.859 1 83.38 335 PHE A N 1
ATOM 2648 C CA . PHE A 1 335 ? 7.652 -29.859 -25.75 1 83.38 335 PHE A CA 1
ATOM 2649 C C . PHE A 1 335 ? 7.824 -28.5 -25.078 1 83.38 335 PHE A C 1
ATOM 2651 O O . PHE A 1 335 ? 8.938 -28.125 -24.719 1 83.38 335 PHE A O 1
ATOM 2658 N N . HIS A 1 336 ? 6.738 -28.016 -24.812 1 87.5 336 HIS A N 1
ATOM 2659 C CA . HIS A 1 336 ? 6.84 -26.688 -24.219 1 87.5 336 HIS A CA 1
ATOM 2660 C C . HIS A 1 336 ? 7.156 -26.781 -22.719 1 87.5 336 HIS A C 1
ATOM 2662 O O . HIS A 1 336 ? 6.613 -27.641 -22.016 1 87.5 336 HIS A O 1
ATOM 2668 N N . ARG A 1 337 ? 8.156 -25.938 -22.281 1 92.25 337 ARG A N 1
ATOM 2669 C CA . ARG A 1 337 ? 8.555 -25.812 -20.875 1 92.25 337 ARG A CA 1
ATOM 2670 C C . ARG A 1 337 ? 8.586 -24.359 -20.438 1 92.25 337 ARG A C 1
ATOM 2672 O O . ARG A 1 337 ? 8.672 -23.453 -21.281 1 92.25 337 ARG A O 1
ATOM 2679 N N . VAL A 1 338 ? 8.352 -24.094 -19.188 1 92 338 VAL A N 1
ATOM 2680 C CA . VAL A 1 338 ? 8.422 -22.734 -18.672 1 92 338 VAL A CA 1
ATOM 2681 C C . VAL A 1 338 ? 9.836 -22.438 -18.188 1 92 338 VAL A C 1
ATOM 2683 O O . VAL A 1 338 ? 10.5 -23.297 -17.609 1 92 338 VAL A O 1
ATOM 2686 N N . GLU A 1 339 ? 10.305 -21.188 -18.562 1 90.31 339 GLU A N 1
ATOM 2687 C CA . GLU A 1 339 ? 11.586 -20.734 -18.016 1 90.31 339 GLU A CA 1
ATOM 2688 C C . GLU A 1 339 ? 11.438 -20.297 -16.562 1 90.31 339 GLU A C 1
ATOM 2690 O O . GLU A 1 339 ? 10.695 -19.359 -16.266 1 90.31 339 GLU A O 1
ATOM 2695 N N . VAL A 1 340 ? 12.055 -21.047 -15.68 1 89 340 VAL A N 1
ATOM 2696 C CA . VAL A 1 340 ? 11.984 -20.734 -14.258 1 89 340 VAL A CA 1
ATOM 2697 C C . VAL A 1 340 ? 12.891 -19.547 -13.945 1 89 340 VAL A C 1
ATOM 2699 O O . VAL A 1 340 ? 14.117 -19.688 -13.922 1 89 340 VAL A O 1
ATOM 2702 N N . LYS A 1 341 ? 12.328 -18.375 -13.734 1 81.56 341 LYS A N 1
ATOM 2703 C CA . LYS A 1 341 ? 13.07 -17.141 -13.539 1 81.56 341 LYS A CA 1
ATOM 2704 C C . LYS A 1 341 ? 13.109 -16.75 -12.062 1 81.56 341 LYS A C 1
ATOM 2706 O O . LYS A 1 341 ? 13.891 -15.883 -11.664 1 81.56 341 LYS A O 1
ATOM 2711 N N . THR A 1 342 ? 12.258 -17.344 -11.227 1 82 342 THR A N 1
ATOM 2712 C CA . THR A 1 342 ? 12.148 -16.953 -9.828 1 82 342 THR A CA 1
ATOM 2713 C C . THR A 1 342 ? 12.406 -18.141 -8.906 1 82 342 THR A C 1
ATOM 2715 O O . THR A 1 342 ? 12.352 -19.281 -9.344 1 82 342 THR A O 1
ATOM 2718 N N . THR A 1 343 ? 12.852 -17.797 -7.727 1 80.94 343 THR A N 1
ATOM 2719 C CA . THR A 1 343 ? 13.148 -18.875 -6.785 1 80.94 343 THR A CA 1
ATOM 2720 C C . THR A 1 343 ? 12.031 -19.016 -5.754 1 80.94 343 THR A C 1
ATOM 2722 O O . THR A 1 343 ? 12.125 -19.828 -4.832 1 80.94 343 THR A O 1
ATOM 2725 N N . ASP A 1 344 ? 10.977 -18.25 -5.922 1 85.44 344 ASP A N 1
ATOM 2726 C CA . ASP A 1 344 ? 9.859 -18.312 -4.988 1 85.44 344 ASP A CA 1
ATOM 2727 C C . ASP A 1 344 ? 8.938 -19.484 -5.312 1 85.44 344 ASP A C 1
ATOM 2729 O O . ASP A 1 344 ? 9.312 -20.391 -6.062 1 85.44 344 ASP A O 1
ATOM 2733 N N . GLU A 1 345 ? 7.781 -19.484 -4.66 1 87.56 345 GLU A N 1
ATOM 2734 C CA . GLU A 1 345 ? 6.84 -20.594 -4.848 1 87.56 345 GLU A CA 1
ATOM 2735 C C . GLU A 1 345 ? 6.434 -20.719 -6.312 1 87.56 345 GLU A C 1
ATOM 2737 O O . GLU A 1 345 ? 6.25 -21.828 -6.816 1 87.56 345 GLU A O 1
ATOM 2742 N N . ILE A 1 346 ? 6.414 -19.609 -7.023 1 87.88 346 ILE A N 1
ATOM 2743 C CA . ILE A 1 346 ? 6.016 -19.656 -8.43 1 87.88 346 ILE A CA 1
ATOM 2744 C C . ILE A 1 346 ? 7.105 -20.328 -9.258 1 87.88 346 ILE A C 1
ATOM 2746 O O . ILE A 1 346 ? 6.809 -21.125 -10.148 1 87.88 346 ILE A O 1
ATOM 2750 N N . GLY A 1 347 ? 8.297 -19.969 -8.93 1 88.62 347 GLY A N 1
ATOM 2751 C CA . GLY A 1 347 ? 9.406 -20.641 -9.594 1 88.62 347 GLY A CA 1
ATOM 2752 C C . GLY A 1 347 ? 9.461 -22.125 -9.305 1 88.62 347 GLY A C 1
ATOM 2753 O O . GLY A 1 347 ? 9.719 -22.938 -10.211 1 88.62 347 GLY A O 1
ATOM 2754 N N . GLN A 1 348 ? 9.18 -22.5 -8.133 1 90.5 348 GLN A N 1
ATOM 2755 C CA . GLN A 1 348 ? 9.172 -23.906 -7.758 1 90.5 348 GLN A CA 1
ATOM 2756 C C . GLN A 1 348 ? 8.031 -24.656 -8.445 1 90.5 348 GLN A C 1
ATOM 2758 O O . GLN A 1 348 ? 8.203 -25.812 -8.867 1 90.5 348 GLN A O 1
ATOM 2763 N N . ILE A 1 349 ? 6.938 -24.047 -8.516 1 91.69 349 ILE A N 1
ATOM 2764 C CA . ILE A 1 349 ? 5.809 -24.625 -9.227 1 91.69 349 ILE A CA 1
ATOM 2765 C C . ILE A 1 349 ? 6.18 -24.828 -10.695 1 91.69 349 ILE A C 1
ATOM 2767 O O . ILE A 1 349 ? 5.848 -25.859 -11.289 1 91.69 349 ILE A O 1
ATOM 2771 N N . GLY A 1 350 ? 6.887 -23.828 -11.242 1 92.94 350 GLY A N 1
ATOM 2772 C CA . GLY A 1 350 ? 7.348 -23.953 -12.617 1 92.94 350 GLY A CA 1
ATOM 2773 C C . GLY A 1 350 ? 8.273 -25.125 -12.836 1 92.94 350 GLY A C 1
ATOM 2774 O O . GLY A 1 350 ? 8.156 -25.859 -13.82 1 92.94 350 GLY A O 1
ATOM 2775 N N . SER A 1 351 ? 9.164 -25.359 -11.867 1 92.81 351 SER A N 1
ATOM 2776 C CA . SER A 1 351 ? 10.102 -26.469 -11.953 1 92.81 351 SER A CA 1
ATOM 2777 C C . SER A 1 351 ? 9.375 -27.812 -11.844 1 92.81 351 SER A C 1
ATOM 2779 O O . SER A 1 351 ? 9.695 -28.766 -12.562 1 92.81 351 SER A O 1
ATOM 2781 N N . GLU A 1 352 ? 8.484 -27.891 -10.914 1 91.62 352 GLU A N 1
ATOM 2782 C CA . GLU A 1 352 ? 7.699 -29.109 -10.75 1 91.62 352 GLU A CA 1
ATOM 2783 C C . GLU A 1 352 ? 6.859 -29.406 -11.992 1 91.62 352 GLU A C 1
ATOM 2785 O O . GLU A 1 352 ? 6.699 -30.562 -12.383 1 91.62 352 GLU A O 1
ATOM 2790 N N . TYR A 1 353 ? 6.363 -28.391 -12.594 1 92.81 353 TYR A N 1
ATOM 2791 C CA . TYR A 1 353 ? 5.637 -28.516 -13.852 1 92.81 353 TYR A CA 1
ATOM 2792 C C . TYR A 1 353 ? 6.527 -29.094 -14.945 1 92.81 353 TYR A C 1
ATOM 2794 O O . TYR A 1 353 ? 6.133 -30.016 -15.656 1 92.81 353 TYR A O 1
ATOM 2802 N N . ASN A 1 354 ? 7.66 -28.547 -15.062 1 92.88 354 ASN A N 1
ATOM 2803 C CA . ASN A 1 354 ? 8.594 -29.047 -16.078 1 92.88 354 ASN A CA 1
ATOM 2804 C C . ASN A 1 354 ? 8.914 -30.516 -15.875 1 92.88 354 ASN A C 1
ATOM 2806 O O . ASN A 1 354 ? 9.008 -31.281 -16.844 1 92.88 354 ASN A O 1
ATOM 2810 N N . ARG A 1 355 ? 9.039 -30.906 -14.641 1 92.56 355 ARG A N 1
ATOM 2811 C CA . ARG A 1 355 ? 9.305 -32.312 -14.312 1 92.56 355 ARG A CA 1
ATOM 2812 C C . ARG A 1 355 ? 8.125 -33.188 -14.703 1 92.56 355 ARG A C 1
ATOM 2814 O O . ARG A 1 355 ? 8.305 -34.281 -15.266 1 92.56 355 ARG A O 1
ATOM 2821 N N . MET A 1 356 ? 6.934 -32.75 -14.406 1 91.56 356 MET A N 1
ATOM 2822 C CA . MET A 1 356 ? 5.727 -33.5 -14.742 1 91.56 356 MET A CA 1
ATOM 2823 C C . MET A 1 356 ? 5.559 -33.594 -16.25 1 91.56 356 MET A C 1
ATOM 2825 O O . MET A 1 356 ? 5.188 -34.656 -16.766 1 91.56 356 MET A O 1
ATOM 2829 N N . ALA A 1 357 ? 5.855 -32.5 -16.922 1 91.81 357 ALA A N 1
ATOM 2830 C CA . ALA A 1 357 ? 5.773 -32.5 -18.375 1 91.81 357 ALA A CA 1
ATOM 2831 C C . ALA A 1 357 ? 6.758 -33.5 -18.984 1 91.81 357 ALA A C 1
ATOM 2833 O O . ALA A 1 357 ? 6.422 -34.188 -19.938 1 91.81 357 ALA A O 1
ATOM 2834 N N . GLU A 1 358 ? 7.902 -33.531 -18.406 1 92.56 358 GLU A N 1
ATOM 2835 C CA . GLU A 1 358 ? 8.922 -34.469 -18.859 1 92.56 358 GLU A CA 1
ATOM 2836 C C . GLU A 1 358 ? 8.477 -35.906 -18.609 1 92.56 358 GLU A C 1
ATOM 2838 O O . GLU A 1 358 ? 8.695 -36.781 -19.453 1 92.56 358 GLU A O 1
ATOM 2843 N N . ASN A 1 359 ? 7.902 -36.156 -17.484 1 91.06 359 ASN A N 1
ATOM 2844 C CA . ASN A 1 359 ? 7.391 -37.469 -17.156 1 91.06 359 ASN A CA 1
ATOM 2845 C C . ASN A 1 359 ? 6.316 -37.906 -18.141 1 91.06 359 ASN A C 1
ATOM 2847 O O . ASN A 1 359 ? 6.32 -39.062 -18.594 1 91.06 359 ASN A O 1
ATOM 2851 N N . ILE A 1 360 ? 5.43 -37.062 -18.453 1 90.81 360 ILE A N 1
ATOM 2852 C CA . ILE A 1 360 ? 4.355 -37.375 -19.391 1 90.81 360 ILE A CA 1
ATOM 2853 C C . ILE A 1 360 ? 4.941 -37.688 -20.766 1 90.81 360 ILE A C 1
ATOM 2855 O O . ILE A 1 360 ? 4.535 -38.656 -21.406 1 90.81 360 ILE A O 1
ATOM 2859 N N . GLU A 1 361 ? 5.93 -36.906 -21.172 1 91.12 361 GLU A N 1
ATOM 2860 C CA . GLU A 1 361 ? 6.602 -37.125 -22.453 1 91.12 361 GLU A CA 1
ATOM 2861 C C . GLU A 1 361 ? 7.254 -38.5 -22.5 1 91.12 361 GLU A C 1
ATOM 2863 O O . GLU A 1 361 ? 7.102 -39.25 -23.484 1 91.12 361 GLU A O 1
ATOM 2868 N N . THR A 1 362 ? 7.906 -38.875 -21.438 1 92.25 362 THR A N 1
ATOM 2869 C CA . THR A 1 362 ? 8.594 -40.156 -21.328 1 92.25 362 THR A CA 1
ATOM 2870 C C . THR A 1 362 ? 7.594 -41.312 -21.344 1 92.25 362 THR A C 1
ATOM 2872 O O . THR A 1 362 ? 7.82 -42.344 -22.016 1 92.25 362 THR A O 1
ATOM 2875 N N . LEU A 1 363 ? 6.477 -41.156 -20.656 1 91.12 363 LEU A N 1
ATOM 2876 C CA . LEU A 1 363 ? 5.457 -42.188 -20.578 1 91.12 363 LEU A CA 1
ATOM 2877 C C . LEU A 1 363 ? 4.773 -42.406 -21.938 1 91.12 363 LEU A C 1
ATOM 2879 O O . LEU A 1 363 ? 4.48 -43.531 -22.328 1 91.12 363 LEU A O 1
ATOM 2883 N N . ILE A 1 364 ? 4.59 -41.312 -22.625 1 90.69 364 ILE A N 1
ATOM 2884 C CA . ILE A 1 364 ? 3.984 -41.375 -23.953 1 90.69 364 ILE A CA 1
ATOM 2885 C C . ILE A 1 364 ? 4.91 -42.125 -24.906 1 90.69 364 ILE A C 1
ATOM 2887 O O . ILE A 1 364 ? 4.461 -43 -25.656 1 90.69 364 ILE A O 1
ATOM 2891 N N . GLU A 1 365 ? 6.168 -41.844 -24.844 1 91.56 365 GLU A N 1
ATOM 2892 C CA . GLU A 1 365 ? 7.156 -42.531 -25.688 1 91.56 365 GLU A CA 1
ATOM 2893 C C . GLU A 1 365 ? 7.211 -44.031 -25.359 1 91.56 365 GLU A C 1
ATOM 2895 O O . GLU A 1 365 ? 7.312 -44.844 -26.266 1 91.56 365 GLU A O 1
ATOM 2900 N N . LYS A 1 366 ? 7.125 -44.344 -24.109 1 92.62 366 LYS A N 1
ATOM 2901 C CA . LYS A 1 366 ? 7.148 -45.719 -23.672 1 92.62 366 LYS A CA 1
ATOM 2902 C C . LYS A 1 366 ? 5.922 -46.469 -24.172 1 92.62 366 LYS A C 1
ATOM 2904 O O . LYS A 1 366 ? 6.039 -47.594 -24.672 1 92.62 366 LYS A O 1
ATOM 2909 N N . VAL A 1 367 ? 4.762 -45.844 -24.062 1 91.25 367 VAL A N 1
ATOM 2910 C CA . VAL A 1 367 ? 3.525 -46.469 -24.547 1 91.25 367 VAL A CA 1
ATOM 2911 C C . VAL A 1 367 ? 3.623 -46.688 -26.047 1 91.25 367 VAL A C 1
ATOM 2913 O O . VAL A 1 367 ? 3.27 -47.781 -26.531 1 91.25 367 VAL A O 1
ATOM 2916 N N . TYR A 1 368 ? 4.203 -45.719 -26.703 1 91 368 TYR A N 1
ATOM 2917 C CA . TYR A 1 368 ? 4.332 -45.812 -28.156 1 91 368 TYR A CA 1
ATOM 2918 C C . TYR A 1 368 ? 5.238 -46.969 -28.547 1 91 368 TYR A C 1
ATOM 2920 O O . TYR A 1 368 ? 4.887 -47.781 -29.422 1 91 368 TYR A O 1
ATOM 2928 N N . LYS A 1 369 ? 6.332 -47.156 -27.922 1 90.25 369 LYS A N 1
ATOM 2929 C CA . LYS A 1 369 ? 7.281 -48.219 -28.203 1 90.25 369 LYS A CA 1
ATOM 2930 C C . LYS A 1 369 ? 6.68 -49.594 -27.875 1 90.25 369 LYS A C 1
ATOM 2932 O O . LYS A 1 369 ? 6.852 -50.531 -28.641 1 90.25 369 LYS A O 1
ATOM 2937 N N . MET A 1 370 ? 5.945 -49.625 -26.797 1 89.44 370 MET A N 1
ATOM 2938 C CA . MET A 1 370 ? 5.336 -50.875 -26.375 1 89.44 370 MET A CA 1
ATOM 2939 C C . MET A 1 370 ? 4.234 -51.312 -27.344 1 89.44 370 MET A C 1
ATOM 2941 O O . MET A 1 370 ? 4.066 -52.5 -27.609 1 89.44 370 MET A O 1
ATOM 2945 N N . GLU A 1 371 ? 3.592 -50.375 -27.906 1 86.62 371 GLU A N 1
ATOM 2946 C CA . GLU A 1 371 ? 2.549 -50.656 -28.875 1 86.62 371 GLU A CA 1
ATOM 2947 C C . GLU A 1 371 ? 3.141 -51.25 -30.156 1 86.62 371 GLU A C 1
ATOM 2949 O O . GLU A 1 371 ? 2.588 -52.188 -30.734 1 86.62 371 GLU A O 1
ATOM 2954 N N . ILE A 1 372 ? 4.266 -50.781 -30.578 1 84.88 372 ILE A N 1
ATOM 2955 C CA . ILE A 1 372 ? 4.934 -51.281 -31.781 1 84.88 372 ILE A CA 1
ATOM 2956 C C . ILE A 1 372 ? 5.434 -52.688 -31.562 1 84.88 372 ILE A C 1
ATOM 2958 O O . ILE A 1 372 ? 5.238 -53.562 -32.406 1 84.88 372 ILE A O 1
ATOM 2962 N N . THR A 1 373 ? 6.004 -52.938 -30.391 1 83.69 373 THR A N 1
ATOM 2963 C CA . THR A 1 373 ? 6.555 -54.25 -30.062 1 83.69 373 THR A CA 1
ATOM 2964 C C . THR A 1 373 ? 5.445 -55.312 -29.953 1 83.69 373 THR A C 1
ATOM 2966 O O . THR A 1 373 ? 5.621 -56.438 -30.359 1 83.69 373 THR A O 1
ATOM 2969 N N . GLN A 1 374 ? 4.375 -54.844 -29.391 1 83.38 374 GLN A N 1
ATOM 2970 C CA . GLN A 1 374 ? 3.23 -55.75 -29.25 1 83.38 374 GLN A CA 1
ATOM 2971 C C . GLN A 1 374 ? 2.693 -56.156 -30.625 1 83.38 374 GLN A C 1
ATOM 2973 O O . GLN A 1 374 ? 2.379 -57.344 -30.844 1 83.38 374 GLN A O 1
ATOM 2978 N N . LYS A 1 375 ? 2.633 -55.219 -31.516 1 77.88 375 LYS A N 1
ATOM 2979 C CA . LYS A 1 375 ? 2.154 -55.531 -32.875 1 77.88 375 LYS A CA 1
ATOM 2980 C C . LYS A 1 375 ? 3.1 -56.469 -33.594 1 77.88 375 LYS A C 1
ATOM 2982 O O . LYS A 1 375 ? 2.652 -57.406 -34.281 1 77.88 375 LYS A O 1
ATOM 2987 N N . GLN A 1 376 ? 4.324 -56.312 -33.406 1 77.62 376 GLN A N 1
ATOM 2988 C CA . GLN A 1 376 ? 5.328 -57.188 -34.031 1 77.62 376 GLN A CA 1
ATOM 2989 C C . GLN A 1 376 ? 5.258 -58.594 -33.469 1 77.62 376 GLN A C 1
ATOM 2991 O O . GLN A 1 376 ? 5.34 -59.562 -34.25 1 77.62 376 GLN A O 1
ATOM 2996 N N . ALA A 1 377 ? 5.047 -58.688 -32.188 1 73.62 377 ALA A N 1
ATOM 2997 C CA . ALA A 1 377 ? 4.934 -60 -31.547 1 73.62 377 ALA A CA 1
ATOM 2998 C C . ALA A 1 377 ? 3.703 -60.75 -32.062 1 73.62 377 ALA A C 1
ATOM 3000 O O . ALA A 1 377 ? 3.748 -61.969 -32.25 1 73.62 377 ALA A O 1
ATOM 3001 N N . GLU A 1 378 ? 2.711 -60.031 -32.281 1 74.69 378 GLU A N 1
ATOM 3002 C CA . GLU A 1 378 ? 1.481 -60.625 -32.781 1 74.69 378 GLU A CA 1
ATOM 3003 C C . GLU A 1 378 ? 1.68 -61.188 -34.188 1 74.69 378 GLU A C 1
ATOM 3005 O O . GLU A 1 378 ? 1.222 -62.281 -34.5 1 74.69 378 GLU A O 1
ATOM 3010 N N . ILE A 1 379 ? 2.344 -60.5 -35.062 1 71.38 379 ILE A N 1
ATOM 3011 C CA . ILE A 1 379 ? 2.629 -60.938 -36.406 1 71.38 379 ILE A CA 1
ATOM 3012 C C . ILE A 1 379 ? 3.459 -62.219 -36.375 1 71.38 379 ILE A C 1
ATOM 3014 O O . ILE A 1 379 ? 3.141 -63.188 -37.062 1 71.38 379 ILE A O 1
ATOM 3018 N N . ASP A 1 380 ? 4.445 -62.25 -35.531 1 70.06 380 ASP A N 1
ATOM 3019 C CA . ASP A 1 380 ? 5.328 -63.406 -35.406 1 70.06 380 ASP A CA 1
ATOM 3020 C C . ASP A 1 380 ? 4.555 -64.625 -34.938 1 70.06 380 ASP A C 1
ATOM 3022 O O . ASP A 1 380 ? 4.773 -65.75 -35.438 1 70.06 380 ASP A O 1
ATOM 3026 N N . PHE A 1 381 ? 3.682 -64.438 -34.031 1 68.94 381 PHE A N 1
ATOM 3027 C CA . PHE A 1 381 ? 2.85 -65.5 -33.531 1 68.94 381 PHE A CA 1
ATOM 3028 C C . PHE A 1 381 ? 1.977 -66.062 -34.625 1 68.94 381 PHE A C 1
ATOM 3030 O O . PHE A 1 381 ? 1.897 -67.312 -34.75 1 68.94 381 PHE A O 1
ATOM 3037 N N . LEU A 1 382 ? 1.41 -65.25 -35.406 1 65.88 382 LEU A N 1
ATOM 3038 C CA . LEU A 1 382 ? 0.516 -65.688 -36.469 1 65.88 382 LEU A CA 1
ATOM 3039 C C . LEU A 1 382 ? 1.286 -66.438 -37.562 1 65.88 382 LEU A C 1
ATOM 3041 O O . LEU A 1 382 ? 0.767 -67.375 -38.156 1 65.88 382 LEU A O 1
ATOM 3045 N N . CYS A 1 383 ? 2.551 -66.188 -37.75 1 64.31 383 CYS A N 1
ATOM 3046 C CA . CYS A 1 383 ? 3.387 -66.812 -38.75 1 64.31 383 CYS A CA 1
ATOM 3047 C C . CYS A 1 383 ? 3.795 -68.188 -38.312 1 64.31 383 CYS A C 1
ATOM 3049 O O . CYS A 1 383 ? 3.994 -69.125 -39.156 1 64.31 383 CYS A O 1
ATOM 3051 N N . MET A 1 384 ? 3.861 -68.438 -37.031 1 62.84 384 MET A N 1
ATOM 3052 C CA . MET A 1 384 ? 4.375 -69.75 -36.531 1 62.84 384 MET A CA 1
ATOM 3053 C C . MET A 1 384 ? 3.254 -70.75 -36.375 1 62.84 384 MET A C 1
ATOM 3055 O O . MET A 1 384 ? 3.514 -71.938 -36.156 1 62.84 384 MET A O 1
ATOM 3059 N N . GLN A 1 385 ? 2.074 -70.312 -36.531 1 62.31 385 GLN A N 1
ATOM 3060 C CA . GLN A 1 385 ? 0.969 -71.25 -36.344 1 62.31 385 GLN A CA 1
ATOM 3061 C C . GLN A 1 385 ? 0.893 -72.312 -37.438 1 62.31 385 GLN A C 1
ATOM 3063 O O . GLN A 1 385 ? 0.881 -71.938 -38.625 1 62.31 385 GLN A O 1
ATOM 3068 N N . ILE A 1 386 ? 1.33 -73.562 -37.219 1 60.84 386 ILE A N 1
ATOM 3069 C CA . ILE A 1 386 ? 1.243 -74.688 -38.125 1 60.84 386 ILE A CA 1
ATOM 3070 C C . ILE A 1 386 ? -0.084 -75.375 -37.906 1 60.84 386 ILE A C 1
ATOM 3072 O O . ILE A 1 386 ? -0.613 -75.438 -36.781 1 60.84 386 ILE A O 1
ATOM 3076 N N . ASN A 1 387 ? -0.815 -75.812 -39.031 1 60.56 387 ASN A N 1
ATOM 3077 C CA . ASN A 1 387 ? -2 -76.688 -38.906 1 60.56 387 ASN A CA 1
ATOM 3078 C C . ASN A 1 387 ? -1.626 -78.125 -38.625 1 60.56 387 ASN A C 1
ATOM 3080 O O . ASN A 1 387 ? -1.312 -78.875 -39.562 1 60.56 387 ASN A O 1
ATOM 3084 N N . PRO A 1 388 ? -1.671 -78.5 -37.406 1 68.94 388 PRO A N 1
ATOM 3085 C CA . PRO A 1 388 ? -1.18 -79.875 -37.031 1 68.94 388 PRO A CA 1
ATOM 3086 C C . PRO A 1 388 ? -2.102 -80.938 -37.5 1 68.94 388 PRO A C 1
ATOM 3088 O O . PRO A 1 388 ? -1.646 -82.062 -37.75 1 68.94 388 PRO A O 1
ATOM 3091 N N . HIS A 1 389 ? -3.398 -80.688 -37.781 1 71.75 389 HIS A N 1
ATOM 3092 C CA . HIS A 1 389 ? -4.371 -81.688 -38.125 1 71.75 389 HIS A CA 1
ATOM 3093 C C . HIS A 1 389 ? -4.035 -82.375 -39.438 1 71.75 389 HIS A C 1
ATOM 3095 O O . HIS A 1 389 ? -4.066 -83.625 -39.562 1 71.75 389 HIS A O 1
ATOM 3101 N N . PHE A 1 390 ? -3.695 -81.688 -40.312 1 76.69 390 PHE A N 1
ATOM 3102 C CA . PHE A 1 390 ? -3.346 -82.188 -41.625 1 76.69 390 PHE A CA 1
ATOM 3103 C C . PHE A 1 390 ? -2.137 -83.125 -41.5 1 76.69 390 PHE A C 1
ATOM 3105 O O . PHE A 1 390 ? -2.1 -84.188 -42.156 1 76.69 390 PHE A O 1
ATOM 3112 N N . LEU A 1 391 ? -1.232 -82.75 -40.719 1 79.88 391 LEU A N 1
ATOM 3113 C CA . LEU A 1 391 ? 0.007 -83.5 -40.594 1 79.88 391 LEU A CA 1
ATOM 3114 C C . LEU A 1 391 ? -0.258 -84.875 -39.969 1 79.88 391 LEU A C 1
ATOM 3116 O O . LEU A 1 391 ? 0.188 -85.875 -40.531 1 79.88 391 LEU A O 1
ATOM 3120 N N . TYR A 1 392 ? -0.988 -84.938 -38.969 1 79.44 392 TYR A N 1
ATOM 3121 C CA . TYR A 1 392 ? -1.201 -86.25 -38.344 1 79.44 392 TYR A CA 1
ATOM 3122 C C . TYR A 1 392 ? -2.139 -87.125 -39.156 1 79.44 392 TYR A C 1
ATOM 3124 O O . TYR A 1 392 ? -1.946 -88.312 -39.25 1 79.44 392 TYR A O 1
ATOM 3132 N N . ASN A 1 393 ? -3.092 -86.5 -39.938 1 78.81 393 ASN A N 1
ATOM 3133 C CA . ASN A 1 393 ? -3.938 -87.312 -40.844 1 78.81 393 ASN A CA 1
ATOM 3134 C C . ASN A 1 393 ? -3.121 -87.938 -41.969 1 78.81 393 ASN A C 1
ATOM 3136 O O . ASN A 1 393 ? -3.381 -89.062 -42.344 1 78.81 393 ASN A O 1
ATOM 3140 N N . THR A 1 394 ? -2.256 -87.188 -42.438 1 87.06 394 THR A N 1
ATOM 3141 C CA . THR A 1 394 ? -1.393 -87.75 -43.5 1 87.06 394 THR A CA 1
ATOM 3142 C C . THR A 1 394 ? -0.525 -88.875 -42.969 1 87.06 394 THR A C 1
ATOM 3144 O O . THR A 1 394 ? -0.364 -89.875 -43.625 1 87.06 394 THR A O 1
ATOM 3147 N N . LEU A 1 395 ? -0.077 -88.688 -41.812 1 89.5 395 LEU A N 1
ATOM 3148 C CA . LEU A 1 395 ? 0.717 -89.75 -41.188 1 89.5 395 LEU A CA 1
ATOM 3149 C C . LEU A 1 395 ? -0.129 -91 -40.906 1 89.5 395 LEU A C 1
ATOM 3151 O O . LEU A 1 395 ? 0.338 -92.125 -41.094 1 89.5 395 LEU A O 1
ATOM 3155 N N . ASP A 1 396 ? -1.334 -90.812 -40.594 1 85.81 396 ASP A N 1
ATOM 3156 C CA . ASP A 1 396 ? -2.262 -91.875 -40.438 1 85.81 396 ASP A CA 1
ATOM 3157 C C . ASP A 1 396 ? -2.473 -92.625 -41.75 1 85.81 396 ASP A C 1
ATOM 3159 O O . ASP A 1 396 ? -2.5 -93.875 -41.781 1 85.81 396 ASP A O 1
ATOM 3163 N N . THR A 1 397 ? -2.592 -91.938 -42.75 1 86.69 397 THR A N 1
ATOM 3164 C CA . THR A 1 397 ? -2.754 -92.5 -44.094 1 86.69 397 THR A CA 1
ATOM 3165 C C . THR A 1 397 ? -1.528 -93.375 -44.469 1 86.69 397 THR A C 1
ATOM 3167 O O . THR A 1 397 ? -1.657 -94.438 -44.969 1 86.69 397 THR A O 1
ATOM 3170 N N . ILE A 1 398 ? -0.401 -92.812 -44.219 1 90.5 398 ILE A N 1
ATOM 3171 C CA . ILE A 1 398 ? 0.844 -93.5 -44.5 1 90.5 398 ILE A CA 1
ATOM 3172 C C . ILE A 1 398 ? 0.918 -94.812 -43.688 1 90.5 398 ILE A C 1
ATOM 3174 O O . ILE A 1 398 ? 1.309 -95.875 -44.188 1 90.5 398 ILE A O 1
ATOM 3178 N N . SER A 1 399 ? 0.501 -94.688 -42.5 1 91.69 399 SER A N 1
ATOM 3179 C CA . SER A 1 399 ? 0.492 -95.875 -41.594 1 91.69 399 SER A CA 1
ATOM 3180 C C . SER A 1 399 ? -0.435 -96.938 -42.125 1 91.69 399 SER A C 1
ATOM 3182 O O . SER A 1 399 ? -0.066 -98.125 -42.156 1 91.69 399 SER A O 1
ATOM 3184 N N . TRP A 1 400 ? -1.514 -96.625 -42.625 1 89.06 400 TRP A N 1
ATOM 3185 C CA . TRP A 1 400 ? -2.479 -97.562 -43.188 1 89.06 400 TRP A CA 1
ATOM 3186 C C . TRP A 1 400 ? -1.957 -98.25 -44.469 1 89.06 400 TRP A C 1
ATOM 3188 O O . TRP A 1 400 ? -2.107 -99.438 -44.688 1 89.06 400 TRP A O 1
ATOM 3198 N N . MET A 1 401 ? -1.336 -97.5 -45.25 1 89.69 401 MET A N 1
ATOM 3199 C CA . MET A 1 401 ? -0.729 -98 -46.469 1 89.69 401 MET A CA 1
ATOM 3200 C C . MET A 1 401 ? 0.36 -99 -46.156 1 89.69 401 MET A C 1
ATOM 3202 O O . MET A 1 401 ? 0.462 -100.062 -46.812 1 89.69 401 MET A O 1
ATOM 3206 N N . ALA A 1 402 ? 1.084 -98.688 -45.156 1 92.12 402 ALA A N 1
ATOM 3207 C CA . ALA A 1 402 ? 2.16 -99.562 -44.75 1 92.12 402 ALA A CA 1
ATOM 3208 C C . ALA A 1 402 ? 1.603 -100.938 -44.219 1 92.12 402 ALA A C 1
ATOM 3210 O O . ALA A 1 402 ? 2.111 -102 -44.562 1 92.12 402 ALA A O 1
ATOM 3211 N N . ILE A 1 403 ? 0.549 -100.812 -43.562 1 91.5 403 ILE A N 1
ATOM 3212 C CA . ILE A 1 403 ? -0.094 -102 -43.031 1 91.5 403 ILE A CA 1
ATOM 3213 C C . ILE A 1 403 ? -0.63 -102.875 -44.188 1 91.5 403 ILE A C 1
ATOM 3215 O O . ILE A 1 403 ? -0.414 -104.062 -44.219 1 91.5 403 ILE A O 1
ATOM 3219 N N . MET A 1 404 ? -1.223 -102.312 -45.094 1 91.19 404 MET A N 1
ATOM 3220 C CA . MET A 1 404 ? -1.821 -103 -46.25 1 91.19 404 MET A CA 1
ATOM 3221 C C . MET A 1 404 ? -0.752 -103.688 -47.094 1 91.19 404 MET A C 1
ATOM 3223 O O . MET A 1 404 ? -1.006 -104.75 -47.688 1 91.19 404 MET A O 1
ATOM 3227 N N . GLN A 1 405 ? 0.385 -103.125 -47.031 1 91.5 405 GLN A N 1
ATOM 3228 C CA . GLN A 1 405 ? 1.468 -103.688 -47.844 1 91.5 405 GLN A CA 1
ATOM 3229 C C . GLN A 1 405 ? 2.377 -104.562 -47.031 1 91.5 405 GLN A C 1
ATOM 3231 O O . GLN A 1 405 ? 3.402 -105.062 -47.531 1 91.5 405 GLN A O 1
ATOM 3236 N N . GLY A 1 406 ? 2.027 -104.812 -45.75 1 88.75 406 GLY A N 1
ATOM 3237 C CA . GLY A 1 406 ? 2.73 -105.688 -44.875 1 88.75 406 GLY A CA 1
ATOM 3238 C C . GLY A 1 406 ? 4.012 -105.125 -44.312 1 88.75 406 GLY A C 1
ATOM 3239 O O . GLY A 1 406 ? 4.914 -105.875 -43.906 1 88.75 406 GLY A O 1
ATOM 3240 N N . ASN A 1 407 ? 4.219 -103.938 -44.406 1 91 407 ASN A N 1
ATOM 3241 C CA . ASN A 1 407 ? 5.398 -103.312 -43.875 1 91 407 ASN A CA 1
ATOM 3242 C C . ASN A 1 407 ? 5.145 -102.75 -42.469 1 91 407 ASN A C 1
ATOM 3244 O O . ASN A 1 407 ? 4.957 -101.562 -42.25 1 91 407 ASN A O 1
ATOM 3248 N N . LEU A 1 408 ? 5.266 -103.5 -41.438 1 90.38 408 LEU A N 1
ATOM 3249 C CA . LEU A 1 408 ? 4.863 -103.188 -40.062 1 90.38 408 LEU A CA 1
ATOM 3250 C C . LEU A 1 408 ? 5.848 -102.188 -39.406 1 90.38 408 LEU A C 1
ATOM 3252 O O . LEU A 1 408 ? 5.461 -101.375 -38.562 1 90.38 408 LEU A O 1
ATOM 3256 N N . ASP A 1 409 ? 7.074 -102.25 -39.812 1 88.25 409 ASP A N 1
ATOM 3257 C CA . ASP A 1 409 ? 8.07 -101.375 -39.25 1 88.25 409 ASP A CA 1
ATOM 3258 C C . ASP A 1 409 ? 7.781 -99.938 -39.625 1 88.25 409 ASP A C 1
ATOM 3260 O O . ASP A 1 409 ? 7.895 -99 -38.812 1 88.25 409 ASP A O 1
ATOM 3264 N N . ILE A 1 410 ? 7.387 -99.75 -40.875 1 91.19 410 ILE A N 1
ATOM 3265 C CA . ILE A 1 410 ? 7.035 -98.438 -41.375 1 91.19 410 ILE A CA 1
ATOM 3266 C C . ILE A 1 410 ? 5.789 -97.938 -40.625 1 91.19 410 ILE A C 1
ATOM 3268 O O . ILE A 1 410 ? 5.715 -96.75 -40.25 1 91.19 410 ILE A O 1
ATOM 3272 N N . SER A 1 411 ? 4.859 -98.75 -40.469 1 93.25 411 SER A N 1
ATOM 3273 C CA . SER A 1 411 ? 3.633 -98.438 -39.75 1 93.25 411 SER A CA 1
ATOM 3274 C C . SER A 1 411 ? 3.92 -98 -38.312 1 93.25 411 SER A C 1
ATOM 3276 O O . SER A 1 411 ? 3.408 -97 -37.844 1 93.25 411 SER A O 1
ATOM 3278 N N . GLU A 1 412 ? 4.688 -98.75 -37.688 1 90.81 412 GLU A N 1
ATOM 3279 C CA . GLU A 1 412 ? 5.02 -98.438 -36.281 1 90.81 412 GLU A CA 1
ATOM 3280 C C . GLU A 1 412 ? 5.719 -97.125 -36.156 1 90.81 412 GLU A C 1
ATOM 3282 O O . GLU A 1 412 ? 5.402 -96.312 -35.281 1 90.81 412 GLU A O 1
ATOM 3287 N N . MET A 1 413 ? 6.633 -96.875 -37.031 1 88.94 413 MET A N 1
ATOM 3288 C CA . MET A 1 413 ? 7.355 -95.562 -37.031 1 88.94 413 MET A CA 1
ATOM 3289 C C . MET A 1 413 ? 6.406 -94.438 -37.312 1 88.94 413 MET A C 1
ATOM 3291 O O . MET A 1 413 ? 6.512 -93.375 -36.656 1 88.94 413 MET A O 1
ATOM 3295 N N . THR A 1 414 ? 5.582 -94.562 -38.219 1 92.38 414 THR A N 1
ATOM 3296 C CA . THR A 1 414 ? 4.645 -93.562 -38.625 1 92.38 414 THR A CA 1
ATOM 3297 C C . THR A 1 414 ? 3.654 -93.25 -37.5 1 92.38 414 THR A C 1
ATOM 3299 O O . THR A 1 414 ? 3.328 -92.062 -37.25 1 92.38 414 THR A O 1
ATOM 3302 N N . ILE A 1 415 ? 3.189 -94.25 -36.844 1 91.38 415 ILE A N 1
ATOM 3303 C CA . ILE A 1 415 ? 2.273 -94.062 -35.719 1 91.38 415 ILE A CA 1
ATOM 3304 C C . ILE A 1 415 ? 2.971 -93.312 -34.594 1 91.38 415 ILE A C 1
ATOM 3306 O O . ILE A 1 415 ? 2.4 -92.375 -34.031 1 91.38 415 ILE A O 1
ATOM 3310 N N . SER A 1 416 ? 4.129 -93.688 -34.312 1 90.38 416 SER A N 1
ATOM 3311 C CA . SER A 1 416 ? 4.895 -93 -33.281 1 90.38 416 SER A CA 1
ATOM 3312 C C . SER A 1 416 ? 5.113 -91.562 -33.625 1 90.38 416 SER A C 1
ATOM 3314 O O . SER A 1 416 ? 5.051 -90.688 -32.719 1 90.38 416 SER A O 1
ATOM 3316 N N . LEU A 1 417 ? 5.418 -91.375 -34.844 1 89.62 417 LEU A N 1
ATOM 3317 C CA . LEU A 1 417 ? 5.598 -90 -35.281 1 89.62 417 LEU A CA 1
ATOM 3318 C C . LEU A 1 417 ? 4.297 -89.188 -35.156 1 89.62 417 LEU A C 1
ATOM 3320 O O . LEU A 1 417 ? 4.305 -88 -34.75 1 89.62 417 LEU A O 1
ATOM 3324 N N . ALA A 1 418 ? 3.227 -89.75 -35.562 1 88.56 418 ALA A N 1
ATOM 3325 C CA . ALA A 1 418 ? 1.918 -89.125 -35.406 1 88.56 418 ALA A CA 1
ATOM 3326 C C . ALA A 1 418 ? 1.61 -88.75 -33.969 1 88.56 418 ALA A C 1
ATOM 3328 O O . ALA A 1 418 ? 1.124 -87.688 -33.656 1 88.56 418 ALA A O 1
ATOM 3329 N N . ASP A 1 419 ? 1.886 -89.688 -33.125 1 88 419 ASP A N 1
ATOM 3330 C CA . ASP A 1 419 ? 1.655 -89.438 -31.688 1 88 419 ASP A CA 1
ATOM 3331 C C . ASP A 1 419 ? 2.525 -88.312 -31.156 1 88 419 ASP A C 1
ATOM 3333 O O . ASP A 1 419 ? 2.074 -87.5 -30.328 1 88 419 ASP A O 1
ATOM 3337 N N . LEU A 1 420 ? 3.701 -88.312 -31.547 1 85.62 420 LEU A N 1
ATOM 3338 C CA . LEU A 1 420 ? 4.613 -87.25 -31.141 1 85.62 420 LEU A CA 1
ATOM 3339 C C . LEU A 1 420 ? 4.109 -85.875 -31.594 1 85.62 420 LEU A C 1
ATOM 3341 O O . LEU A 1 420 ? 4.133 -84.938 -30.844 1 85.62 420 LEU A O 1
ATOM 3345 N N . LEU A 1 421 ? 3.768 -85.812 -32.781 1 82 421 LEU A N 1
ATOM 3346 C CA . LEU A 1 421 ? 3.248 -84.562 -33.344 1 82 421 LEU A CA 1
ATOM 3347 C C . LEU A 1 421 ? 2 -84.125 -32.594 1 82 421 LEU A C 1
ATOM 3349 O O . LEU A 1 421 ? 1.83 -82.938 -32.312 1 82 421 LEU A O 1
ATOM 3353 N N . ARG A 1 422 ? 1.164 -85 -32.281 1 79.62 422 ARG A N 1
ATOM 3354 C CA . ARG A 1 422 ? -0.041 -84.688 -31.531 1 79.62 422 ARG A CA 1
ATOM 3355 C C . ARG A 1 422 ? 0.309 -84.125 -30.156 1 79.62 422 ARG A C 1
ATOM 3357 O O . ARG A 1 422 ? -0.332 -83.188 -29.688 1 79.62 422 ARG A O 1
ATOM 3364 N N . ALA A 1 423 ? 1.245 -84.688 -29.578 1 79.5 423 ALA A N 1
ATOM 3365 C CA . ALA A 1 423 ? 1.687 -84.188 -28.266 1 79.5 423 ALA A CA 1
ATOM 3366 C C . ALA A 1 423 ? 2.273 -82.812 -28.344 1 79.5 423 ALA A C 1
ATOM 3368 O O . ALA A 1 423 ? 2.094 -82 -27.438 1 79.5 423 ALA A O 1
ATOM 3369 N N . MET A 1 424 ? 2.934 -82.5 -29.406 1 75.81 424 MET A N 1
ATOM 3370 C CA . MET A 1 424 ? 3.582 -81.188 -29.609 1 75.81 424 MET A CA 1
ATOM 3371 C C . MET A 1 424 ? 2.547 -80.125 -29.797 1 75.81 424 MET A C 1
ATOM 3373 O O . MET A 1 424 ? 2.762 -79 -29.375 1 75.81 424 MET A O 1
ATOM 3377 N N . ILE A 1 425 ? 1.562 -80.5 -30.422 1 70.62 425 ILE A N 1
ATOM 3378 C CA . ILE A 1 425 ? 0.605 -79.5 -30.844 1 70.62 425 ILE A CA 1
ATOM 3379 C C . ILE A 1 425 ? -0.494 -79.312 -29.781 1 70.62 425 ILE A C 1
ATOM 3381 O O . ILE A 1 425 ? -1.237 -78.375 -29.781 1 70.62 425 ILE A O 1
ATOM 3385 N N . LYS A 1 426 ? -0.545 -80.375 -28.906 1 67.06 426 LYS A N 1
ATOM 3386 C CA . LYS A 1 426 ? -1.576 -80.312 -27.859 1 67.06 426 LYS A CA 1
ATOM 3387 C C . LYS A 1 426 ? -1.644 -78.938 -27.219 1 67.06 426 LYS A C 1
ATOM 3389 O O . LYS A 1 426 ? -0.61 -78.312 -26.906 1 67.06 426 LYS A O 1
ATOM 3394 N N . LYS A 1 427 ? -2.881 -78.375 -27.219 1 60.78 427 LYS A N 1
ATOM 3395 C CA . LYS A 1 427 ? -3.203 -77.062 -26.766 1 60.78 427 LYS A CA 1
ATOM 3396 C C . LYS A 1 427 ? -3.002 -76.875 -25.266 1 60.78 427 LYS A C 1
ATOM 3398 O O . LYS A 1 427 ? -2.736 -75.812 -24.766 1 60.78 427 LYS A O 1
ATOM 3403 N N . ASP A 1 428 ? -3.037 -78.062 -24.625 1 66.44 428 ASP A N 1
ATOM 3404 C CA . ASP A 1 428 ? -2.92 -77.938 -23.172 1 66.44 428 ASP A CA 1
ATOM 3405 C C . ASP A 1 428 ? -1.517 -77.5 -22.766 1 66.44 428 ASP A C 1
ATOM 3407 O O . ASP A 1 428 ? -0.523 -78.125 -23.188 1 66.44 428 ASP A O 1
ATOM 3411 N N . ARG A 1 429 ? -1.49 -76.5 -21.969 1 73.88 429 ARG A N 1
ATOM 3412 C CA . ARG A 1 429 ? -0.228 -75.938 -21.5 1 73.88 429 ARG A CA 1
ATOM 3413 C C . ARG A 1 429 ? 0.471 -76.875 -20.531 1 73.88 429 ARG A C 1
ATOM 3415 O O . ARG A 1 429 ? 1.702 -76.938 -20.484 1 73.88 429 ARG A O 1
ATOM 3422 N N . PHE A 1 430 ? -0.379 -77.625 -19.891 1 85.25 430 PHE A N 1
ATOM 3423 C CA . PHE A 1 430 ? 0.188 -78.562 -18.891 1 85.25 430 PHE A CA 1
ATOM 3424 C C . PHE A 1 430 ? -0.29 -80 -19.141 1 85.25 430 PHE A C 1
ATOM 3426 O O . PHE A 1 430 ? -1.425 -80.188 -19.562 1 85.25 430 PHE A O 1
ATOM 3433 N N . VAL A 1 431 ? 0.601 -80.938 -18.984 1 88.62 431 VAL A N 1
ATOM 3434 C CA . VAL A 1 431 ? 0.295 -82.375 -19.109 1 88.62 431 VAL A CA 1
ATOM 3435 C C . VAL A 1 431 ? 0.896 -83.125 -17.938 1 88.62 431 VAL A C 1
ATOM 3437 O O . VAL A 1 431 ? 1.69 -82.562 -17.172 1 88.62 431 VAL A O 1
ATOM 3440 N N . THR A 1 432 ? 0.507 -84.375 -17.797 1 92.69 432 THR A N 1
ATOM 3441 C CA . THR A 1 432 ? 1.056 -85.188 -16.703 1 92.69 432 THR A CA 1
ATOM 3442 C C . THR A 1 432 ? 2.43 -85.75 -17.078 1 92.69 432 THR A C 1
ATOM 3444 O O . THR A 1 432 ? 2.766 -85.812 -18.266 1 92.69 432 THR A O 1
ATOM 3447 N N . VAL A 1 433 ? 3.15 -86.125 -16.109 1 94.25 433 VAL A N 1
ATOM 3448 C CA . VAL A 1 433 ? 4.449 -86.75 -16.328 1 94.25 433 VAL A CA 1
ATOM 3449 C C . VAL A 1 433 ? 4.273 -88 -17.141 1 94.25 433 VAL A C 1
ATOM 3451 O O . VAL A 1 433 ? 5.117 -88.375 -17.969 1 94.25 433 VAL A O 1
ATOM 3454 N N . GLU A 1 434 ? 3.174 -88.625 -16.891 1 93.94 434 GLU A N 1
ATOM 3455 C CA . GLU A 1 434 ? 2.857 -89.875 -17.625 1 93.94 434 GLU A CA 1
ATOM 3456 C C . GLU A 1 434 ? 2.74 -89.625 -19.125 1 93.94 434 GLU A C 1
ATOM 3458 O O . GLU A 1 434 ? 3.305 -90.312 -19.938 1 93.94 434 GLU A O 1
ATOM 3463 N N . GLU A 1 435 ? 2.07 -88.625 -19.406 1 91.81 435 GLU A N 1
ATOM 3464 C CA . GLU A 1 435 ? 1.896 -88.25 -20.812 1 91.81 435 GLU A CA 1
ATOM 3465 C C . GLU A 1 435 ? 3.217 -87.812 -21.438 1 91.81 435 GLU A C 1
ATOM 3467 O O . GLU A 1 435 ? 3.506 -88.125 -22.578 1 91.81 435 GLU A O 1
ATOM 3472 N N . GLU A 1 436 ? 3.994 -87.062 -20.688 1 93.19 436 GLU A N 1
ATOM 3473 C CA . GLU A 1 436 ? 5.305 -86.688 -21.172 1 93.19 436 GLU A CA 1
ATOM 3474 C C . GLU A 1 436 ? 6.207 -87.875 -21.453 1 93.19 436 GLU A C 1
ATOM 3476 O O . GLU A 1 436 ? 6.93 -87.875 -22.453 1 93.19 436 GLU A O 1
ATOM 3481 N N . MET A 1 437 ? 6.113 -88.812 -20.609 1 94.81 437 MET A N 1
ATOM 3482 C CA . MET A 1 437 ? 6.961 -89.938 -20.75 1 94.81 437 MET A CA 1
ATOM 3483 C C . MET A 1 437 ? 6.535 -90.812 -21.969 1 94.81 437 MET A C 1
ATOM 3485 O O . MET A 1 437 ? 7.375 -91.375 -22.641 1 94.81 437 MET A O 1
ATOM 3489 N N . LYS A 1 438 ? 5.281 -90.812 -22.188 1 93.44 438 LYS A N 1
ATOM 3490 C CA . LYS A 1 438 ? 4.809 -91.5 -23.391 1 93.44 438 LYS A CA 1
ATOM 3491 C C . LYS A 1 438 ? 5.41 -90.812 -24.641 1 93.44 438 LYS A C 1
ATOM 3493 O O . LYS A 1 438 ? 5.836 -91.562 -25.562 1 93.44 438 LYS A O 1
ATOM 3498 N N . THR A 1 439 ? 5.434 -89.562 -24.609 1 91.38 439 THR A N 1
ATOM 3499 C CA . THR A 1 439 ? 6.016 -88.812 -25.719 1 91.38 439 THR A CA 1
ATOM 3500 C C . THR A 1 439 ? 7.504 -89.125 -25.844 1 91.38 439 THR A C 1
ATOM 3502 O O . THR A 1 439 ? 8.008 -89.312 -26.969 1 91.38 439 THR A O 1
ATOM 3505 N N . VAL A 1 440 ? 8.156 -89.188 -24.828 1 93.75 440 VAL A N 1
ATOM 3506 C CA . VAL A 1 440 ? 9.586 -89.5 -24.797 1 93.75 440 VAL A CA 1
ATOM 3507 C C . VAL A 1 440 ? 9.82 -90.875 -25.375 1 93.75 440 VAL A C 1
ATOM 3509 O O . VAL A 1 440 ? 10.727 -91.062 -26.188 1 93.75 440 VAL A O 1
ATOM 3512 N N . LYS A 1 441 ? 9.031 -91.75 -25 1 93.12 441 LYS A N 1
ATOM 3513 C CA . LYS A 1 441 ? 9.172 -93.125 -25.469 1 93.12 441 LYS A CA 1
ATOM 3514 C C . LYS A 1 441 ? 8.906 -93.25 -26.969 1 93.12 441 LYS A C 1
ATOM 3516 O O . LYS A 1 441 ? 9.594 -94 -27.688 1 93.12 441 LYS A O 1
ATOM 3521 N N . ASP A 1 442 ? 7.918 -92.5 -27.391 1 90.62 442 ASP A N 1
ATOM 3522 C CA . ASP A 1 442 ? 7.648 -92.5 -28.828 1 90.62 442 ASP A CA 1
ATOM 3523 C C . ASP A 1 442 ? 8.852 -91.938 -29.594 1 90.62 442 ASP A C 1
ATOM 3525 O O . ASP A 1 442 ? 9.227 -92.5 -30.641 1 90.62 442 ASP A O 1
ATOM 3529 N N . TYR A 1 443 ? 9.406 -90.875 -29.125 1 91.12 443 TYR A N 1
ATOM 3530 C CA . TYR A 1 443 ? 10.586 -90.312 -29.734 1 91.12 443 TYR A CA 1
ATOM 3531 C C . TYR A 1 443 ? 11.734 -91.312 -29.781 1 91.12 443 TYR A C 1
ATOM 3533 O O . TYR A 1 443 ? 12.406 -91.438 -30.812 1 91.12 443 TYR A O 1
ATOM 3541 N N . LEU A 1 444 ? 11.93 -91.938 -28.734 1 91.81 444 LEU A N 1
ATOM 3542 C CA . LEU A 1 444 ? 13.055 -92.875 -28.625 1 91.81 444 LEU A CA 1
ATOM 3543 C C . LEU A 1 444 ? 12.836 -94.062 -29.516 1 91.81 444 LEU A C 1
ATOM 3545 O O . LEU A 1 444 ? 13.789 -94.688 -30.047 1 91.81 444 LEU A O 1
ATOM 3549 N N . LEU A 1 445 ? 11.641 -94.438 -29.625 1 89.06 445 LEU A N 1
ATOM 3550 C CA . LEU A 1 445 ? 11.32 -95.562 -30.562 1 89.06 445 LEU A CA 1
ATOM 3551 C C . LEU A 1 445 ? 11.727 -95.188 -31.984 1 89.06 445 LEU A C 1
ATOM 3553 O O . LEU A 1 445 ? 12.328 -96 -32.688 1 89.06 445 LEU A O 1
ATOM 3557 N N . ILE A 1 446 ? 11.414 -94 -32.375 1 88.81 446 ILE A N 1
ATOM 3558 C CA . ILE A 1 446 ? 11.758 -93.5 -33.688 1 88.81 446 ILE A CA 1
ATOM 3559 C C . ILE A 1 446 ? 13.281 -93.438 -33.844 1 88.81 446 ILE A C 1
ATOM 3561 O O . ILE A 1 446 ? 13.82 -93.938 -34.844 1 88.81 446 ILE A O 1
ATOM 3565 N N . GLN A 1 447 ? 13.953 -93 -32.875 1 88 447 GLN A N 1
ATOM 3566 C CA . GLN A 1 447 ? 15.406 -92.875 -32.906 1 88 447 GLN A CA 1
ATOM 3567 C C . GLN A 1 447 ? 16.062 -94.25 -32.938 1 88 447 GLN A C 1
ATOM 3569 O O . GLN A 1 447 ? 17.109 -94.5 -33.562 1 88 447 GLN A O 1
ATOM 3574 N N . GLY A 1 448 ? 15.492 -95.125 -32.219 1 85.44 448 GLY A N 1
ATOM 3575 C CA . GLY A 1 448 ? 15.992 -96.5 -32.188 1 85.44 448 GLY A CA 1
ATOM 3576 C C . GLY A 1 448 ? 15.961 -97.188 -33.562 1 85.44 448 GLY A C 1
ATOM 3577 O O . GLY A 1 448 ? 16.875 -97.938 -33.906 1 85.44 448 GLY A O 1
ATOM 3578 N N . GLN A 1 449 ? 14.961 -96.875 -34.312 1 81.75 449 GLN A N 1
ATOM 3579 C CA . GLN A 1 449 ? 14.859 -97.438 -35.656 1 81.75 449 GLN A CA 1
ATOM 3580 C C . GLN A 1 449 ? 15.898 -96.812 -36.594 1 81.75 449 GLN A C 1
ATOM 3582 O O . GLN A 1 449 ? 16.375 -97.438 -37.531 1 81.75 449 GLN A O 1
ATOM 3587 N N . ARG A 1 450 ? 16.281 -95.688 -36.281 1 79.38 450 ARG A N 1
ATOM 3588 C CA . ARG A 1 450 ? 17.234 -94.938 -37.094 1 79.38 450 ARG A CA 1
ATOM 3589 C C . ARG A 1 450 ? 18.656 -95.375 -36.781 1 79.38 450 ARG A C 1
ATOM 3591 O O . ARG A 1 450 ? 19.484 -95.562 -37.688 1 79.38 450 ARG A O 1
ATOM 3598 N N . PHE A 1 451 ? 18.875 -95.625 -35.438 1 80.5 451 PHE A N 1
ATOM 3599 C CA . PHE A 1 451 ? 20.25 -95.812 -35.031 1 80.5 451 PHE A CA 1
ATOM 3600 C C . PHE A 1 451 ? 20.469 -97.25 -34.625 1 80.5 451 PHE A C 1
ATOM 3602 O O . PHE A 1 451 ? 21.594 -97.625 -34.281 1 80.5 451 PHE A O 1
ATOM 3609 N N . GLY A 1 452 ? 19.422 -98.062 -34.656 1 79.12 452 GLY A N 1
ATOM 3610 C CA . GLY A 1 452 ? 19.531 -99.438 -34.312 1 79.12 452 GLY A CA 1
ATOM 3611 C C . GLY A 1 452 ? 19.828 -99.688 -32.812 1 79.12 452 GLY A C 1
ATOM 3612 O O . GLY A 1 452 ? 19.141 -99.125 -31.953 1 79.12 452 GLY A O 1
ATOM 3613 N N . ASP A 1 453 ? 20.828 -100.5 -32.531 1 81.25 453 ASP A N 1
ATOM 3614 C CA . ASP A 1 453 ? 21.172 -100.875 -31.172 1 81.25 453 ASP A CA 1
ATOM 3615 C C . ASP A 1 453 ? 22.266 -100 -30.609 1 81.25 453 ASP A C 1
ATOM 3617 O O . ASP A 1 453 ? 22.938 -100.312 -29.641 1 81.25 453 ASP A O 1
ATOM 3621 N N . LYS A 1 454 ? 22.391 -98.875 -31.141 1 89.25 454 LYS A N 1
ATOM 3622 C CA . LYS A 1 454 ? 23.469 -97.938 -30.75 1 89.25 454 LYS A CA 1
ATOM 3623 C C . LYS A 1 454 ? 23.141 -97.25 -29.438 1 89.25 454 LYS A C 1
ATOM 3625 O O . LYS A 1 454 ? 24.047 -96.875 -28.703 1 89.25 454 LYS A O 1
ATOM 3630 N N . ILE A 1 455 ? 21.891 -97.125 -29.125 1 91.19 455 ILE A N 1
ATOM 3631 C CA . ILE A 1 455 ? 21.484 -96.312 -27.969 1 91.19 455 ILE A CA 1
ATOM 3632 C C . ILE A 1 455 ? 20.672 -97.188 -27.016 1 91.19 455 ILE A C 1
ATOM 3634 O O . ILE A 1 455 ? 19.688 -97.812 -27.406 1 91.19 455 ILE A O 1
ATOM 3638 N N . SER A 1 456 ? 21.047 -97.25 -25.797 1 93.06 456 SER A N 1
ATOM 3639 C CA . SER A 1 456 ? 20.281 -97.875 -24.734 1 93.06 456 SER A CA 1
ATOM 3640 C C . SER A 1 456 ? 19.688 -96.875 -23.781 1 93.06 456 SER A C 1
ATOM 3642 O O . SER A 1 456 ? 20.312 -95.875 -23.469 1 93.06 456 SER A O 1
ATOM 3644 N N . VAL A 1 457 ? 18.453 -97.125 -23.312 1 95.12 457 VAL A N 1
ATOM 3645 C CA . VAL A 1 457 ? 17.766 -96.188 -22.469 1 95.12 457 VAL A CA 1
ATOM 3646 C C . VAL A 1 457 ? 17.391 -96.812 -21.125 1 95.12 457 VAL A C 1
ATOM 3648 O O . VAL A 1 457 ? 16.906 -97.938 -21.094 1 95.12 457 VAL A O 1
ATOM 3651 N N . LEU A 1 458 ? 17.656 -96.125 -20.016 1 95.62 458 LEU A N 1
ATOM 3652 C CA . LEU A 1 458 ? 17.25 -96.5 -18.688 1 95.62 458 LEU A CA 1
ATOM 3653 C C . LEU A 1 458 ? 16.266 -95.562 -18.094 1 95.62 458 LEU A C 1
ATOM 3655 O O . LEU A 1 458 ? 16.531 -94.312 -18.031 1 95.62 458 LEU A O 1
ATOM 3659 N N . TYR A 1 459 ? 15.062 -96 -17.688 1 96.38 459 TYR A N 1
ATOM 3660 C CA . TYR A 1 459 ? 14.031 -95.188 -17.094 1 96.38 459 TYR A CA 1
ATOM 3661 C C . TYR A 1 459 ? 13.977 -95.375 -15.586 1 96.38 459 TYR A C 1
ATOM 3663 O O . TYR A 1 459 ? 13.875 -96.5 -15.109 1 96.38 459 TYR A O 1
ATOM 3671 N N . ASP A 1 460 ? 14.211 -94.438 -14.82 1 96 460 ASP A N 1
ATOM 3672 C CA . ASP A 1 460 ? 14.039 -94.375 -13.375 1 96 460 ASP A CA 1
ATOM 3673 C C . ASP A 1 460 ? 13.016 -93.375 -12.953 1 96 460 ASP A C 1
ATOM 3675 O O . ASP A 1 460 ? 13.383 -92.25 -12.57 1 96 460 ASP A O 1
ATOM 3679 N N . VAL A 1 461 ? 11.711 -93.688 -13.023 1 96.38 461 VAL A N 1
ATOM 3680 C CA . VAL A 1 461 ? 10.625 -92.75 -12.766 1 96.38 461 VAL A CA 1
ATOM 3681 C C . VAL A 1 461 ? 9.828 -93.188 -11.547 1 96.38 461 VAL A C 1
ATOM 3683 O O . VAL A 1 461 ? 9.352 -94.312 -11.5 1 96.38 461 VAL A O 1
ATOM 3686 N N . ASP A 1 462 ? 9.688 -92.312 -10.57 1 94.5 462 ASP A N 1
ATOM 3687 C CA . ASP A 1 462 ? 8.836 -92.625 -9.422 1 94.5 462 ASP A CA 1
ATOM 3688 C C . ASP A 1 462 ? 7.371 -92.75 -9.836 1 94.5 462 ASP A C 1
ATOM 3690 O O . ASP A 1 462 ? 6.84 -91.812 -10.477 1 94.5 462 ASP A O 1
ATOM 3694 N N . GLU A 1 463 ? 6.688 -93.75 -9.438 1 93 463 GLU A N 1
ATOM 3695 C CA . GLU A 1 463 ? 5.285 -93.938 -9.797 1 93 463 GLU A CA 1
ATOM 3696 C C . GLU A 1 463 ? 4.418 -92.812 -9.297 1 93 463 GLU A C 1
ATOM 3698 O O . GLU A 1 463 ? 3.436 -92.438 -9.945 1 93 463 GLU A O 1
ATOM 3703 N N . GLN A 1 464 ? 4.883 -92.188 -8.219 1 92.19 464 GLN A N 1
ATOM 3704 C CA . GLN A 1 464 ? 4.098 -91.125 -7.621 1 92.19 464 GLN A CA 1
ATOM 3705 C C . GLN A 1 464 ? 4.227 -89.812 -8.422 1 92.19 464 GLN A C 1
ATOM 3707 O O . GLN A 1 464 ? 3.441 -88.938 -8.234 1 92.19 464 GLN A O 1
ATOM 3712 N N . ALA A 1 465 ? 5.172 -89.812 -9.312 1 94.19 465 ALA A N 1
ATOM 3713 C CA . ALA A 1 465 ? 5.402 -88.625 -10.086 1 94.19 465 ALA A CA 1
ATOM 3714 C C . ALA A 1 465 ? 4.52 -88.562 -11.328 1 94.19 465 ALA A C 1
ATOM 3716 O O . ALA A 1 465 ? 4.332 -87.5 -11.93 1 94.19 465 ALA A O 1
ATOM 3717 N N . TYR A 1 466 ? 3.887 -89.625 -11.75 1 93.88 466 TYR A N 1
ATOM 3718 C CA . TYR A 1 466 ? 3.189 -89.75 -13.031 1 93.88 466 TYR A CA 1
ATOM 3719 C C . TYR A 1 466 ? 1.993 -88.812 -13.086 1 93.88 466 TYR A C 1
ATOM 3721 O O . TYR A 1 466 ? 1.752 -88.188 -14.109 1 93.88 466 TYR A O 1
ATOM 3729 N N . PRO A 1 467 ? 1.349 -88.5 -11.93 1 92.38 467 PRO A N 1
ATOM 3730 C CA . PRO A 1 467 ? 0.173 -87.625 -11.992 1 92.38 467 PRO A CA 1
ATOM 3731 C C . PRO A 1 467 ? 0.533 -86.188 -11.922 1 92.38 467 PRO A C 1
ATOM 3733 O O . PRO A 1 467 ? -0.324 -85.312 -12.141 1 92.38 467 PRO A O 1
ATOM 3736 N N . CYS A 1 468 ? 1.778 -85.938 -11.625 1 92.06 468 CYS A N 1
ATOM 3737 C CA . CYS A 1 468 ? 2.186 -84.5 -11.484 1 92.06 468 CYS A CA 1
ATOM 3738 C C . CYS A 1 468 ? 2.092 -83.812 -12.82 1 92.06 468 CYS A C 1
ATOM 3740 O O . CYS A 1 468 ? 2.359 -84.375 -13.875 1 92.06 468 CYS A O 1
ATOM 3742 N N . GLN A 1 469 ? 1.719 -82.5 -12.773 1 90.88 469 GLN A N 1
ATOM 3743 C CA . GLN A 1 469 ? 1.562 -81.688 -13.977 1 90.88 469 GLN A CA 1
ATOM 3744 C C . GLN A 1 469 ? 2.861 -80.938 -14.336 1 90.88 469 GLN A C 1
ATOM 3746 O O . GLN A 1 469 ? 3.547 -80.438 -13.461 1 90.88 469 GLN A O 1
ATOM 3751 N N . VAL A 1 470 ? 3.232 -81 -15.562 1 89.94 470 VAL A N 1
ATOM 3752 C CA . VAL A 1 470 ? 4.402 -80.312 -16.078 1 89.94 470 VAL A CA 1
ATOM 3753 C C . VAL A 1 470 ? 4.047 -79.625 -17.391 1 89.94 470 VAL A C 1
ATOM 3755 O O . VAL A 1 470 ? 3.074 -80 -18.047 1 89.94 470 VAL A O 1
ATOM 3758 N N . PRO A 1 471 ? 4.809 -78.562 -17.703 1 86.5 471 PRO A N 1
ATOM 3759 C CA . PRO A 1 471 ? 4.566 -78 -19.031 1 86.5 471 PRO A CA 1
ATOM 3760 C C . PRO A 1 471 ? 4.711 -79 -20.156 1 86.5 471 PRO A C 1
ATOM 3762 O O . PRO A 1 471 ? 5.586 -79.875 -20.109 1 86.5 471 PRO A O 1
ATOM 3765 N N . ASN A 1 472 ? 3.803 -78.812 -21.047 1 85.19 472 ASN A N 1
ATOM 3766 C CA . ASN A 1 472 ? 3.773 -79.75 -22.172 1 85.19 472 ASN A CA 1
ATOM 3767 C C . ASN A 1 472 ? 5.066 -79.688 -22.984 1 85.19 472 ASN A C 1
ATOM 3769 O O . ASN A 1 472 ? 5.617 -78.625 -23.188 1 85.19 472 ASN A O 1
ATOM 3773 N N . PHE A 1 473 ? 5.629 -80.938 -23.375 1 85.56 473 PHE A N 1
ATOM 3774 C CA . PHE A 1 473 ? 6.734 -81.062 -24.312 1 85.56 473 PHE A CA 1
ATOM 3775 C C . PHE A 1 473 ? 8.008 -80.438 -23.766 1 85.56 473 PHE A C 1
ATOM 3777 O O . PHE A 1 473 ? 8.688 -79.688 -24.469 1 85.56 473 PHE A O 1
ATOM 3784 N N . ILE A 1 474 ? 8.312 -80.625 -22.562 1 87.81 474 ILE A N 1
ATOM 3785 C CA . ILE A 1 474 ? 9.492 -80 -21.938 1 87.81 474 ILE A CA 1
ATOM 3786 C C . ILE A 1 474 ? 10.625 -81.062 -21.938 1 87.81 474 ILE A C 1
ATOM 3788 O O . ILE A 1 474 ? 11.805 -80.688 -22 1 87.81 474 ILE A O 1
ATOM 3792 N N . LEU A 1 475 ? 10.352 -82.312 -21.906 1 92.19 475 LEU A N 1
ATOM 3793 C CA . LEU A 1 475 ? 11.375 -83.375 -21.781 1 92.19 475 LEU A CA 1
ATOM 3794 C C . LEU A 1 475 ? 11.953 -83.75 -23.141 1 92.19 475 LEU A C 1
ATOM 3796 O O . LEU A 1 475 ? 13.164 -83.938 -23.266 1 92.19 475 LEU A O 1
ATOM 3800 N N . GLN A 1 476 ? 11.086 -83.75 -24.094 1 88.62 476 GLN A N 1
ATOM 3801 C CA . GLN A 1 476 ? 11.484 -84.25 -25.406 1 88.62 476 GLN A CA 1
ATOM 3802 C C . GLN A 1 476 ? 12.656 -83.438 -25.953 1 88.62 476 GLN A C 1
ATOM 3804 O O . GLN A 1 476 ? 13.625 -84 -26.469 1 88.62 476 GLN A O 1
ATOM 3809 N N . PRO A 1 477 ? 12.602 -82.125 -25.875 1 87.56 477 PRO A N 1
ATOM 3810 C CA . PRO A 1 477 ? 13.742 -81.375 -26.391 1 87.56 477 PRO A CA 1
ATOM 3811 C C . PRO A 1 477 ? 15.047 -81.688 -25.656 1 87.56 477 PRO A C 1
ATOM 3813 O O . PRO A 1 477 ? 16.125 -81.688 -26.281 1 87.56 477 PRO A O 1
ATOM 3816 N N . LEU A 1 478 ? 14.984 -82 -24.438 1 92.44 478 LEU A N 1
ATOM 3817 C CA . LEU A 1 478 ? 16.172 -82.375 -23.672 1 92.44 478 LEU A CA 1
ATOM 3818 C C . LEU A 1 478 ? 16.703 -83.75 -24.141 1 92.44 478 LEU A C 1
ATOM 3820 O O . LEU A 1 478 ? 17.922 -83.938 -24.266 1 92.44 478 LEU A O 1
ATOM 3824 N N . ILE A 1 479 ? 15.805 -84.688 -24.312 1 93.5 479 ILE A N 1
ATOM 3825 C CA . ILE A 1 479 ? 16.172 -86 -24.797 1 93.5 479 ILE A CA 1
ATOM 3826 C C . ILE A 1 479 ? 16.797 -85.875 -26.188 1 93.5 479 ILE A C 1
ATOM 3828 O O . ILE A 1 479 ? 17.812 -86.5 -26.484 1 93.5 479 ILE A O 1
ATOM 3832 N N . GLU A 1 480 ? 16.188 -85.062 -26.969 1 88.75 480 GLU A N 1
ATOM 3833 C CA . GLU A 1 480 ? 16.703 -84.812 -28.312 1 88.75 480 GLU A CA 1
ATOM 3834 C C . GLU A 1 480 ? 18.125 -84.25 -28.281 1 88.75 480 GLU A C 1
ATOM 3836 O O . GLU A 1 480 ? 18.984 -84.688 -29.047 1 88.75 480 GLU A O 1
ATOM 3841 N N . ASN A 1 481 ? 18.328 -83.375 -27.469 1 88.44 481 ASN A N 1
ATOM 3842 C CA . ASN A 1 481 ? 19.656 -82.812 -27.328 1 88.44 481 ASN A CA 1
ATOM 3843 C C . ASN A 1 481 ? 20.672 -83.875 -26.906 1 88.44 481 ASN A C 1
ATOM 3845 O O . ASN A 1 481 ? 21.797 -83.875 -27.406 1 88.44 481 ASN A O 1
ATOM 3849 N N . ALA A 1 482 ? 20.312 -84.688 -25.984 1 93.19 482 ALA A N 1
ATOM 3850 C CA . ALA A 1 482 ? 21.188 -85.75 -25.516 1 93.19 482 ALA A CA 1
ATOM 3851 C C . ALA A 1 482 ? 21.547 -86.688 -26.641 1 93.19 482 ALA A C 1
ATOM 3853 O O . ALA A 1 482 ? 22.672 -87.188 -26.734 1 93.19 482 ALA A O 1
ATOM 3854 N N . ILE A 1 483 ? 20.609 -87 -27.516 1 91.31 483 ILE A N 1
ATOM 3855 C CA . ILE A 1 483 ? 20.797 -87.938 -28.609 1 91.31 483 ILE A CA 1
ATOM 3856 C C . ILE A 1 483 ? 21.609 -87.25 -29.719 1 91.31 483 ILE A C 1
ATOM 3858 O O . ILE A 1 483 ? 22.656 -87.75 -30.125 1 91.31 483 ILE A O 1
ATOM 3862 N N . ILE A 1 484 ? 21.203 -86.125 -30.188 1 87.56 484 ILE A N 1
ATOM 3863 C CA . ILE A 1 484 ? 21.75 -85.5 -31.375 1 87.56 484 ILE A CA 1
ATOM 3864 C C . ILE A 1 484 ? 23.141 -84.938 -31.062 1 87.56 484 ILE A C 1
ATOM 3866 O O . ILE A 1 484 ? 24.078 -85.125 -31.859 1 87.56 484 ILE A O 1
ATOM 3870 N N . HIS A 1 485 ? 23.25 -84.375 -29.938 1 88.62 485 HIS A N 1
ATOM 3871 C CA . HIS A 1 485 ? 24.516 -83.688 -29.625 1 88.62 485 HIS A CA 1
ATOM 3872 C C . HIS A 1 485 ? 25.375 -84.562 -28.719 1 88.62 485 HIS A C 1
ATOM 3874 O O . HIS A 1 485 ? 26.594 -84.375 -28.656 1 88.62 485 HIS A O 1
ATOM 3880 N N . GLY A 1 486 ? 24.859 -85.5 -28.047 1 91.94 486 GLY A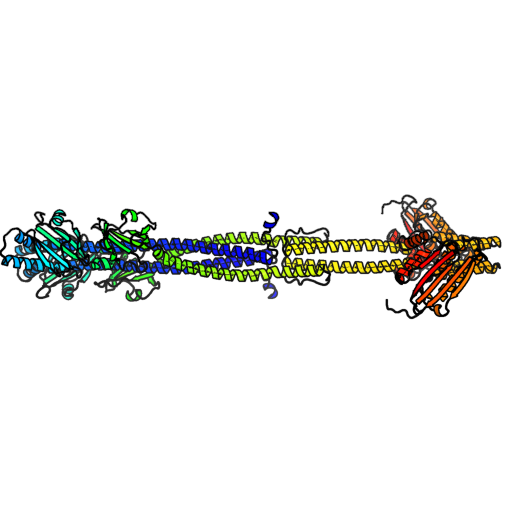 N 1
ATOM 3881 C CA . GLY A 1 486 ? 25.609 -86.312 -27.094 1 91.94 486 GLY A CA 1
ATOM 3882 C C . GLY A 1 486 ? 25.938 -87.688 -27.641 1 91.94 486 GLY A C 1
ATOM 3883 O O . GLY A 1 486 ? 27.109 -88 -27.812 1 91.94 486 GLY A O 1
ATOM 3884 N N . LEU A 1 487 ? 25 -88.375 -28.031 1 93.19 487 LEU A N 1
ATOM 3885 C CA . LEU A 1 487 ? 25.172 -89.812 -28.281 1 93.19 487 LEU A CA 1
ATOM 3886 C C . LEU A 1 487 ? 25.453 -90.062 -29.75 1 93.19 487 LEU A C 1
ATOM 3888 O O . LEU A 1 487 ? 26.188 -91 -30.094 1 93.19 487 LEU A O 1
ATOM 3892 N N . GLU A 1 488 ? 24.844 -89.375 -30.641 1 88.44 488 GLU A N 1
ATOM 3893 C CA . GLU A 1 488 ? 25.031 -89.625 -32.062 1 88.44 488 GLU A CA 1
ATOM 3894 C C . GLU A 1 488 ? 26.5 -89.438 -32.469 1 88.44 488 GLU A C 1
ATOM 3896 O O . GLU A 1 488 ? 27.047 -90.312 -33.188 1 88.44 488 GLU A O 1
ATOM 3901 N N . PRO A 1 489 ? 27.109 -88.438 -31.984 1 89.44 489 PRO A N 1
ATOM 3902 C CA . PRO A 1 489 ? 28.516 -88.312 -32.344 1 89.44 489 PRO A CA 1
ATOM 3903 C C . PRO A 1 489 ? 29.438 -89.312 -31.672 1 89.44 489 PRO A C 1
ATOM 3905 O O . PRO A 1 489 ? 30.594 -89.438 -32.062 1 89.44 489 PRO A O 1
ATOM 3908 N N . LYS A 1 490 ? 28.891 -90 -30.75 1 90.5 490 LYS A N 1
ATOM 3909 C CA . LYS A 1 490 ? 29.672 -91 -30.031 1 90.5 490 LYS A CA 1
ATOM 3910 C C . LYS A 1 490 ? 29.859 -92.25 -30.875 1 90.5 490 LYS A C 1
ATOM 3912 O O . LYS A 1 490 ? 28.922 -92.75 -31.516 1 90.5 490 LYS A O 1
ATOM 3917 N N . LEU A 1 491 ? 31 -92.812 -31.031 1 85.44 491 LEU A N 1
ATOM 3918 C CA . LEU A 1 491 ? 31.328 -93.938 -31.875 1 85.44 491 LEU A CA 1
ATOM 3919 C C . LEU A 1 491 ? 30.812 -95.25 -31.25 1 85.44 491 LEU A C 1
ATOM 3921 O O . LEU A 1 491 ? 30.297 -96.125 -31.938 1 85.44 491 LEU A O 1
ATOM 3925 N N . GLU A 1 492 ? 30.922 -95.375 -29.938 1 88 492 GLU A N 1
ATOM 3926 C CA . GLU A 1 492 ? 30.5 -96.562 -29.219 1 88 492 GLU A CA 1
ATOM 3927 C C . GLU A 1 492 ? 29.016 -96.5 -28.844 1 88 492 GLU A C 1
ATOM 3929 O O . GLU A 1 492 ? 28.375 -95.438 -29.062 1 88 492 GLU A O 1
ATOM 3934 N N . LYS A 1 493 ? 28.5 -97.625 -28.438 1 92 493 LYS A N 1
ATOM 3935 C CA . LYS A 1 493 ? 27.141 -97.625 -27.938 1 92 493 LYS A CA 1
ATOM 3936 C C . LYS A 1 493 ? 26.984 -96.625 -26.766 1 92 493 LYS A C 1
ATOM 3938 O O . LYS A 1 493 ? 27.891 -96.5 -25.953 1 92 493 LYS A O 1
ATOM 3943 N N . GLY A 1 494 ? 25.953 -95.938 -26.781 1 93.25 494 GLY A N 1
ATOM 3944 C CA . GLY A 1 494 ? 25.703 -94.938 -25.75 1 93.25 494 GLY A CA 1
ATOM 3945 C C . GLY A 1 494 ? 24.5 -95.312 -24.875 1 93.25 494 GLY A C 1
ATOM 3946 O O . GLY A 1 494 ? 23.672 -96.125 -25.25 1 93.25 494 GLY A O 1
ATOM 3947 N N . MET A 1 495 ? 24.484 -94.625 -23.672 1 95.06 495 MET A N 1
ATOM 3948 C CA . MET A 1 495 ? 23.391 -94.812 -22.719 1 95.06 495 MET A CA 1
ATOM 3949 C C . MET A 1 495 ? 22.719 -93.5 -22.359 1 95.06 495 MET A C 1
ATOM 3951 O O . MET A 1 495 ? 23.391 -92.5 -22.172 1 95.06 495 MET A O 1
ATOM 3955 N N . LEU A 1 496 ? 21.422 -93.5 -22.375 1 96.62 496 LEU A N 1
ATOM 3956 C CA . LEU A 1 496 ? 20.594 -92.375 -21.922 1 96.62 496 LEU A CA 1
ATOM 3957 C C . LEU A 1 496 ? 19.828 -92.75 -20.656 1 96.62 496 LEU A C 1
ATOM 3959 O O . LEU A 1 496 ? 19.188 -93.812 -20.594 1 96.62 496 LEU A O 1
ATOM 3963 N N . ARG A 1 497 ? 19.906 -91.938 -19.625 1 96.94 497 ARG A N 1
ATOM 3964 C CA . ARG A 1 497 ? 19.188 -92.125 -18.375 1 96.94 497 ARG A CA 1
ATOM 3965 C C . ARG A 1 497 ? 18.172 -91.062 -18.109 1 96.94 497 ARG A C 1
ATOM 3967 O O . ARG A 1 497 ? 18.5 -89.875 -18.156 1 96.94 497 ARG A O 1
ATOM 3974 N N . VAL A 1 498 ? 16.969 -91.438 -17.938 1 97.25 498 VAL A N 1
ATOM 3975 C CA . VAL A 1 498 ? 15.891 -90.5 -17.594 1 97.25 498 VAL A CA 1
ATOM 3976 C C . VAL A 1 498 ? 15.406 -90.812 -16.172 1 97.25 498 VAL A C 1
ATOM 3978 O O . VAL A 1 498 ? 14.836 -91.875 -15.898 1 97.25 498 VAL A O 1
ATOM 3981 N N . ARG A 1 499 ? 15.672 -89.875 -15.25 1 97.38 499 ARG A N 1
ATOM 3982 C CA . ARG A 1 499 ? 15.281 -90 -13.852 1 97.38 499 ARG A CA 1
ATOM 3983 C C . ARG A 1 499 ? 14.297 -88.938 -13.438 1 97.38 499 ARG A C 1
ATOM 3985 O O . ARG A 1 499 ? 14.547 -87.75 -13.633 1 97.38 499 ARG A O 1
ATOM 3992 N N . ILE A 1 500 ? 13.164 -89.312 -12.945 1 97.12 500 ILE A N 1
ATOM 3993 C CA . ILE A 1 500 ? 12.141 -88.375 -12.414 1 97.12 500 ILE A CA 1
ATOM 3994 C C . ILE A 1 500 ? 11.75 -88.812 -11.008 1 97.12 500 ILE A C 1
ATOM 3996 O O . ILE A 1 500 ? 11.211 -89.938 -10.82 1 97.12 500 ILE A O 1
ATOM 4000 N N . LYS A 1 501 ? 12.07 -88 -10.07 1 95.75 501 LYS A N 1
ATOM 4001 C CA . LYS A 1 501 ? 11.812 -88.375 -8.672 1 95.75 501 LYS A CA 1
ATOM 4002 C C . LYS A 1 501 ? 10.938 -87.312 -7.992 1 95.75 501 LYS A C 1
ATOM 4004 O O . LYS A 1 501 ? 11.062 -86.125 -8.273 1 95.75 501 LYS A O 1
ATOM 4009 N N . LEU A 1 502 ? 10.047 -87.75 -7.145 1 93.5 502 LEU A N 1
ATOM 4010 C CA . LEU A 1 502 ? 9.258 -86.875 -6.301 1 93.5 502 LEU A CA 1
ATOM 4011 C C . LEU A 1 502 ? 9.93 -86.688 -4.945 1 93.5 502 LEU A C 1
ATOM 4013 O O . LEU A 1 502 ? 10.18 -87.625 -4.223 1 93.5 502 LEU A O 1
ATOM 4017 N N . GLU A 1 503 ? 10.414 -85.5 -4.789 1 91.06 503 GLU A N 1
ATOM 4018 C CA . GLU A 1 503 ? 11.023 -85.125 -3.51 1 91.06 503 GLU A CA 1
ATOM 4019 C C . GLU A 1 503 ? 10.211 -84.062 -2.789 1 91.06 503 GLU A C 1
ATOM 4021 O O . GLU A 1 503 ? 10.25 -82.875 -3.166 1 91.06 503 GLU A O 1
ATOM 4026 N N . LYS A 1 504 ? 9.492 -84.438 -1.756 1 84.75 504 LYS A N 1
ATOM 4027 C CA . LYS A 1 504 ? 8.656 -83.562 -0.975 1 84.75 504 LYS A CA 1
ATOM 4028 C C . LYS A 1 504 ? 7.617 -82.875 -1.856 1 84.75 504 LYS A C 1
ATOM 4030 O O . LYS A 1 504 ? 6.797 -83.5 -2.496 1 84.75 504 LYS A O 1
ATOM 4035 N N . ASP A 1 505 ? 7.734 -81.562 -2.1 1 88 505 ASP A N 1
ATOM 4036 C CA . ASP A 1 505 ? 6.715 -80.812 -2.832 1 88 505 ASP A CA 1
ATOM 4037 C C . ASP A 1 505 ? 7.234 -80.375 -4.199 1 88 505 ASP A C 1
ATOM 4039 O O . ASP A 1 505 ? 6.723 -79.375 -4.781 1 88 505 ASP A O 1
ATOM 4043 N N . THR A 1 506 ? 8.352 -81.188 -4.613 1 93.12 506 THR A N 1
ATOM 4044 C CA . THR A 1 506 ? 8.914 -80.875 -5.914 1 93.12 506 THR A CA 1
ATOM 4045 C C . THR A 1 506 ? 9.172 -82.125 -6.742 1 93.12 506 THR A C 1
ATOM 4047 O O . THR A 1 506 ? 9.359 -83.188 -6.191 1 93.12 506 THR A O 1
ATOM 4050 N N . VAL A 1 507 ? 9.023 -82 -7.98 1 94.56 507 VAL A N 1
ATOM 4051 C CA . VAL A 1 507 ? 9.406 -83.062 -8.922 1 94.56 507 VAL A CA 1
ATOM 4052 C C . VAL A 1 507 ? 10.781 -82.75 -9.5 1 94.56 507 VAL A C 1
ATOM 4054 O O . VAL A 1 507 ? 11.016 -81.688 -10.055 1 94.56 507 VAL A O 1
ATOM 4057 N N . VAL A 1 508 ? 11.703 -83.688 -9.25 1 96 508 VAL A N 1
ATOM 4058 C CA . VAL A 1 508 ? 13.078 -83.5 -9.711 1 96 508 VAL A CA 1
ATOM 4059 C C . VAL A 1 508 ? 13.289 -84.25 -11.008 1 96 508 VAL A C 1
ATOM 4061 O O . VAL A 1 508 ? 13.023 -85.438 -11.078 1 96 508 VAL A O 1
ATOM 4064 N N . PHE A 1 509 ? 13.695 -83.562 -12.055 1 96.81 509 PHE A N 1
ATOM 4065 C CA . PHE A 1 509 ? 13.992 -84.188 -13.352 1 96.81 509 PHE A CA 1
ATOM 4066 C C . PHE A 1 509 ? 15.492 -84.25 -13.594 1 96.81 509 PHE A C 1
ATOM 4068 O O . PHE A 1 509 ? 16.219 -83.25 -13.312 1 96.81 509 PHE A O 1
ATOM 4075 N N . CYS A 1 510 ? 15.984 -85.375 -14.094 1 97.06 510 CYS A N 1
ATOM 4076 C CA . CYS A 1 510 ? 17.391 -85.562 -14.422 1 97.06 510 CYS A CA 1
ATOM 4077 C C . CYS A 1 510 ? 17.562 -86.312 -15.727 1 97.06 510 CYS A C 1
ATOM 4079 O O . CYS A 1 510 ? 17.141 -87.5 -15.82 1 97.06 510 CYS A O 1
ATOM 4081 N N . ILE A 1 511 ? 18.062 -85.75 -16.75 1 97 511 ILE A N 1
ATOM 4082 C CA . ILE A 1 511 ? 18.391 -86.375 -18.016 1 97 511 ILE A CA 1
ATOM 4083 C C . ILE A 1 511 ? 19.906 -86.438 -18.188 1 97 511 ILE A C 1
ATOM 4085 O O . ILE A 1 511 ? 20.578 -85.438 -18.203 1 97 511 ILE A O 1
ATOM 4089 N N . ALA A 1 512 ? 20.438 -87.688 -18.312 1 96.94 512 ALA A N 1
ATOM 4090 C CA . ALA A 1 512 ? 21.891 -87.812 -18.391 1 96.94 512 ALA A CA 1
ATOM 4091 C C . ALA A 1 512 ? 22.266 -88.75 -19.562 1 96.94 512 ALA A C 1
ATOM 4093 O O . ALA A 1 512 ? 21.609 -89.75 -19.797 1 96.94 512 ALA A O 1
ATOM 4094 N N . ASP A 1 513 ? 23.188 -88.312 -20.297 1 96.31 513 ASP A N 1
ATOM 4095 C CA . ASP A 1 513 ? 23.734 -89.125 -21.359 1 96.31 513 ASP A CA 1
ATOM 4096 C C . ASP A 1 513 ? 25.234 -89.375 -21.156 1 96.31 513 ASP A C 1
ATOM 4098 O O . ASP A 1 513 ? 25.891 -88.625 -20.391 1 96.31 513 ASP A O 1
ATOM 4102 N N . ASP A 1 514 ? 25.828 -90.438 -21.703 1 95.56 514 ASP A N 1
ATOM 4103 C CA . ASP A 1 514 ? 27.266 -90.688 -21.641 1 95.56 514 ASP A CA 1
ATOM 4104 C C . ASP A 1 514 ? 27.938 -90.375 -22.969 1 95.56 514 ASP A C 1
ATOM 4106 O O . ASP A 1 514 ? 28.828 -91.125 -23.406 1 95.56 514 ASP A O 1
ATOM 4110 N N . GLY A 1 515 ? 27.469 -89.438 -23.625 1 94.12 515 GLY A N 1
ATOM 4111 C CA . GLY A 1 515 ? 27.969 -89.062 -24.953 1 94.12 515 GLY A CA 1
ATOM 4112 C C . GLY A 1 515 ? 29.266 -88.25 -24.906 1 94.12 515 GLY A C 1
ATOM 4113 O O . GLY A 1 515 ? 30.062 -88.438 -23.969 1 94.12 515 GLY A O 1
ATOM 4114 N N . VAL A 1 516 ? 29.484 -87.375 -25.938 1 94.06 516 VAL A N 1
ATOM 4115 C CA . VAL A 1 516 ? 30.766 -86.75 -26.156 1 94.06 516 VAL A CA 1
ATOM 4116 C C . VAL A 1 516 ? 30.953 -85.625 -25.125 1 94.06 516 VAL A C 1
ATOM 4118 O O . VAL A 1 516 ? 32.062 -85.188 -24.875 1 94.06 516 VAL A O 1
ATOM 4121 N N . GLY A 1 517 ? 29.891 -85.125 -24.516 1 93.25 517 GLY A N 1
ATOM 4122 C CA . GLY A 1 517 ? 29.969 -84.125 -23.5 1 93.25 517 GLY A CA 1
ATOM 4123 C C . GLY A 1 517 ? 30.375 -82.75 -24.047 1 93.25 517 GLY A C 1
ATOM 4124 O O . GLY A 1 517 ? 30.5 -82.625 -25.266 1 93.25 517 GLY A O 1
ATOM 4125 N N . MET A 1 518 ? 30.406 -81.75 -23.172 1 93.44 518 MET A N 1
ATOM 4126 C CA . MET A 1 518 ? 30.75 -80.375 -23.547 1 93.44 518 MET A CA 1
ATOM 4127 C C . MET A 1 518 ? 31.844 -79.812 -22.641 1 93.44 518 MET A C 1
ATOM 4129 O O . MET A 1 518 ? 31.984 -80.25 -21.5 1 93.44 518 MET A O 1
ATOM 4133 N N . SER A 1 519 ? 32.656 -78.875 -23.156 1 94.06 519 SER A N 1
ATOM 4134 C CA . SER A 1 519 ? 33.656 -78.188 -22.359 1 94.06 519 SER A CA 1
ATOM 4135 C C . SER A 1 519 ? 33 -77.125 -21.469 1 94.06 519 SER A C 1
ATOM 4137 O O . SER A 1 519 ? 31.844 -76.75 -21.672 1 94.06 519 SER A O 1
ATOM 4139 N N . ARG A 1 520 ? 33.719 -76.625 -20.5 1 92.88 520 ARG A N 1
ATOM 4140 C CA . ARG A 1 520 ? 33.219 -75.625 -19.609 1 92.88 520 ARG A CA 1
ATOM 4141 C C . ARG A 1 520 ? 32.875 -74.312 -20.391 1 92.88 520 ARG A C 1
ATOM 4143 O O . ARG A 1 520 ? 31.906 -73.625 -20.047 1 92.88 520 ARG A O 1
ATOM 4150 N N . GLU A 1 521 ? 33.625 -74.062 -21.391 1 93.5 521 GLU A N 1
ATOM 4151 C CA . GLU A 1 521 ? 33.375 -72.875 -22.219 1 93.5 521 GLU A CA 1
ATOM 4152 C C . GLU A 1 521 ? 32.094 -73.062 -23.031 1 93.5 521 GLU A C 1
ATOM 4154 O O . GLU A 1 521 ? 31.328 -72.125 -23.172 1 93.5 521 GLU A O 1
ATOM 4159 N N . GLU A 1 522 ? 31.844 -74.25 -23.5 1 91.44 522 GLU A N 1
ATOM 4160 C CA . GLU A 1 522 ? 30.641 -74.5 -24.266 1 91.44 522 GLU A CA 1
ATOM 4161 C C . GLU A 1 522 ? 29.391 -74.375 -23.406 1 91.44 522 GLU A C 1
ATOM 4163 O O . GLU A 1 522 ? 28.344 -73.938 -23.875 1 91.44 522 GLU A O 1
ATOM 4168 N N . ILE A 1 523 ? 29.516 -74.75 -22.234 1 92.31 523 ILE A N 1
ATOM 4169 C CA . ILE A 1 523 ? 28.391 -74.625 -21.297 1 92.31 523 ILE A CA 1
ATOM 4170 C C . ILE A 1 523 ? 28.062 -73.188 -21.016 1 92.31 523 ILE A C 1
ATOM 4172 O O . ILE A 1 523 ? 26.875 -72.812 -20.984 1 92.31 523 ILE A O 1
ATOM 4176 N N . ARG A 1 524 ? 29.031 -72.438 -20.812 1 92.12 524 ARG A N 1
ATOM 4177 C CA . ARG A 1 524 ? 28.828 -71 -20.562 1 92.12 524 ARG A CA 1
ATOM 4178 C C . ARG A 1 524 ? 28.156 -70.312 -21.766 1 92.12 524 ARG A C 1
ATOM 4180 O O . ARG A 1 524 ? 27.234 -69.5 -21.594 1 92.12 524 ARG A O 1
ATOM 4187 N N . GLU A 1 525 ? 28.641 -70.625 -22.891 1 89.38 525 GLU A N 1
ATOM 4188 C CA . GLU A 1 525 ? 28.062 -70.062 -24.109 1 89.38 525 GLU A CA 1
ATOM 4189 C C . GLU A 1 525 ? 26.609 -70.5 -24.266 1 89.38 525 GLU A C 1
ATOM 4191 O O . GLU A 1 525 ? 25.781 -69.688 -24.766 1 89.38 525 GLU A O 1
ATOM 4196 N N . LEU A 1 526 ? 26.344 -71.688 -23.891 1 88.06 526 LEU A N 1
ATOM 4197 C CA . LEU A 1 526 ? 24.969 -72.188 -23.984 1 88.06 526 LEU A CA 1
ATOM 4198 C C . LEU A 1 526 ? 24.031 -71.438 -23.062 1 88.06 526 LEU A C 1
ATOM 4200 O O . LEU A 1 526 ? 22.922 -71.062 -23.469 1 88.06 526 LEU A O 1
ATOM 4204 N N . TYR A 1 527 ? 24.469 -71.062 -21.875 1 88.75 527 TYR A N 1
ATOM 4205 C CA . TYR A 1 527 ? 23.656 -70.312 -20.953 1 88.75 527 TYR A CA 1
ATOM 4206 C C . TYR A 1 527 ? 23.438 -68.875 -21.469 1 88.75 527 TYR A C 1
ATOM 4208 O O . TYR A 1 527 ? 22.344 -68.375 -21.344 1 88.75 527 TYR A O 1
ATOM 4216 N N . GLU A 1 528 ? 24.438 -68.375 -22 1 87.88 528 GLU A N 1
ATOM 4217 C CA . GLU A 1 528 ? 24.328 -67 -22.547 1 87.88 528 GLU A CA 1
ATOM 4218 C C . GLU A 1 528 ? 23.312 -66.938 -23.688 1 87.88 528 GLU A C 1
ATOM 4220 O O . GLU A 1 528 ? 22.547 -66 -23.781 1 87.88 528 GLU A O 1
ATOM 4225 N N . LYS A 1 529 ? 23.328 -68 -24.5 1 83.06 529 LYS A N 1
ATOM 4226 C CA . LYS A 1 529 ? 22.375 -68.062 -25.609 1 83.06 529 LYS A CA 1
ATOM 4227 C C . LYS A 1 529 ? 20.938 -68.188 -25.109 1 83.06 529 LYS A C 1
ATOM 4229 O O . LYS A 1 529 ? 20.016 -67.625 -25.688 1 83.06 529 LYS A O 1
ATOM 4234 N N . CYS A 1 530 ? 20.797 -68.938 -24.094 1 82.62 530 CYS A N 1
ATOM 4235 C CA . CYS A 1 530 ? 19.484 -69.125 -23.531 1 82.62 530 CYS A CA 1
ATOM 4236 C C . CYS A 1 530 ? 18.922 -67.875 -22.906 1 82.62 530 CYS A C 1
ATOM 4238 O O . CYS A 1 530 ? 17.719 -67.625 -22.906 1 82.62 530 CYS A O 1
ATOM 4240 N N . GLU A 1 531 ? 19.828 -67 -22.469 1 80.75 531 GLU A N 1
ATOM 4241 C CA . GLU A 1 531 ? 19.422 -65.75 -21.781 1 80.75 531 GLU A CA 1
ATOM 4242 C C . GLU A 1 531 ? 19.172 -64.625 -22.781 1 80.75 531 GLU A C 1
ATOM 4244 O O . GLU A 1 531 ? 18.391 -63.75 -22.5 1 80.75 531 GLU A O 1
ATOM 4249 N N . MET A 1 532 ? 19.828 -64.688 -23.875 1 73.62 532 MET A N 1
ATOM 4250 C CA . MET A 1 532 ? 19.672 -63.625 -24.875 1 73.62 532 MET A CA 1
ATOM 4251 C C . MET A 1 532 ? 18.344 -63.75 -25.609 1 73.62 532 MET A C 1
ATOM 4253 O O . MET A 1 532 ? 17.891 -64.875 -25.891 1 73.62 532 MET A O 1
ATOM 4257 N N . ASN A 1 533 ? 17.516 -62.719 -25.734 1 62.12 533 ASN A N 1
ATOM 4258 C CA . ASN A 1 533 ? 16.188 -62.656 -26.328 1 62.12 533 ASN A CA 1
ATOM 4259 C C . ASN A 1 533 ? 16.25 -62.75 -27.859 1 62.12 533 ASN A C 1
ATOM 4261 O O . ASN A 1 533 ? 15.305 -62.375 -28.547 1 62.12 533 ASN A O 1
ATOM 4265 N N . GLU A 1 534 ? 17.297 -63.219 -28.422 1 57.28 534 GLU A N 1
ATOM 4266 C CA . GLU A 1 534 ? 17.312 -63.188 -29.891 1 57.28 534 GLU A CA 1
ATOM 4267 C C . GLU A 1 534 ? 16.656 -64.438 -30.453 1 57.28 534 GLU A C 1
ATOM 4269 O O . GLU A 1 534 ? 16.875 -65.562 -29.953 1 57.28 534 GLU A O 1
ATOM 4274 N N . THR A 1 535 ? 15.609 -64.375 -31.172 1 53.41 535 THR A N 1
ATOM 4275 C CA . THR A 1 535 ? 14.664 -65.312 -31.703 1 53.41 535 THR A CA 1
ATOM 4276 C C . THR A 1 535 ? 15.359 -66.312 -32.656 1 53.41 535 THR A C 1
ATOM 4278 O O . THR A 1 535 ? 14.758 -67.25 -33.156 1 53.41 535 THR A O 1
ATOM 4281 N N . ASN A 1 536 ? 16.703 -66.062 -33 1 49.88 536 ASN A N 1
ATOM 4282 C CA . ASN A 1 536 ? 17.031 -66.75 -34.219 1 49.88 536 ASN A CA 1
ATOM 4283 C C . ASN A 1 536 ? 17.219 -68.25 -33.969 1 49.88 536 ASN A C 1
ATOM 4285 O O . ASN A 1 536 ? 16.562 -69.062 -34.594 1 49.88 536 ASN A O 1
ATOM 4289 N N . GLN A 1 537 ? 18.75 -68.875 -33.781 1 48.72 537 GLN A N 1
ATOM 4290 C CA . GLN A 1 537 ? 19.406 -70.188 -34.031 1 48.72 537 GLN A CA 1
ATOM 4291 C C . GLN A 1 537 ? 19.484 -71 -32.75 1 48.72 537 GLN A C 1
ATOM 4293 O O . GLN A 1 537 ? 19.656 -70.438 -31.656 1 48.72 537 GLN A O 1
ATOM 4298 N N . ASN A 1 538 ? 18.906 -72.375 -32.781 1 54.28 538 ASN A N 1
ATOM 4299 C CA . ASN A 1 538 ? 19.156 -73.562 -31.922 1 54.28 538 ASN A CA 1
ATOM 4300 C C . ASN A 1 538 ? 18.203 -73.625 -30.75 1 54.28 538 ASN A C 1
ATOM 4302 O O . ASN A 1 538 ? 18.578 -73.312 -29.609 1 54.28 538 ASN A O 1
ATOM 4306 N N . ILE A 1 539 ? 16.938 -73.875 -30.984 1 63.03 539 ILE A N 1
ATOM 4307 C CA . ILE A 1 539 ? 15.633 -73.438 -30.484 1 63.03 539 ILE A CA 1
ATOM 4308 C C . ILE A 1 539 ? 15.211 -74.375 -29.328 1 63.03 539 ILE A C 1
ATOM 4310 O O . ILE A 1 539 ? 14.711 -73.875 -28.312 1 63.03 539 ILE A O 1
ATOM 4314 N N . GLY A 1 540 ? 15.734 -75.562 -29.266 1 74.19 540 GLY A N 1
ATOM 4315 C CA . GLY A 1 540 ? 14.961 -76.438 -28.391 1 74.19 540 GLY A CA 1
ATOM 4316 C C . GLY A 1 540 ? 15.234 -76.188 -26.922 1 74.19 540 GLY A C 1
ATOM 4317 O O . GLY A 1 540 ? 14.312 -75.875 -26.156 1 74.19 540 GLY A O 1
ATOM 4318 N N . LEU A 1 541 ? 16.562 -76.312 -26.609 1 82.62 541 LEU A N 1
ATOM 4319 C CA . LEU A 1 541 ? 16.953 -76.188 -25.219 1 82.62 541 LEU A CA 1
ATOM 4320 C C . LEU A 1 541 ? 16.688 -74.75 -24.703 1 82.62 541 LEU A C 1
ATOM 4322 O O . LEU A 1 541 ? 16.266 -74.562 -23.562 1 82.62 541 LEU A O 1
ATOM 4326 N N . LYS A 1 542 ? 16.922 -73.812 -25.562 1 83.62 542 LYS A N 1
ATOM 4327 C CA . LYS A 1 542 ? 16.672 -72.438 -25.234 1 83.62 542 LYS A CA 1
ATOM 4328 C C . LYS A 1 542 ? 15.195 -72.188 -24.906 1 83.62 542 LYS A C 1
ATOM 4330 O O . LYS A 1 542 ? 14.867 -71.5 -23.938 1 83.62 542 LYS A O 1
ATOM 4335 N N . ASN A 1 543 ? 14.328 -72.75 -25.688 1 81.75 543 ASN A N 1
ATOM 4336 C CA . ASN A 1 543 ? 12.891 -72.625 -25.484 1 81.75 543 ASN A CA 1
ATOM 4337 C C . ASN A 1 543 ? 12.445 -73.188 -24.141 1 81.75 543 ASN A C 1
ATOM 4339 O O . ASN A 1 543 ? 11.641 -72.562 -23.438 1 81.75 543 ASN A O 1
ATOM 4343 N N . VAL A 1 544 ? 13.031 -74.375 -23.859 1 85.94 544 VAL A N 1
ATOM 4344 C CA . VAL A 1 544 ? 12.672 -75 -22.609 1 85.94 544 VAL A CA 1
ATOM 4345 C C . VAL A 1 544 ? 13.188 -74.188 -21.438 1 85.94 544 VAL A C 1
ATOM 4347 O O . VAL A 1 544 ? 12.469 -73.938 -20.453 1 85.94 544 VAL A O 1
ATOM 4350 N N . TYR A 1 545 ? 14.383 -73.625 -21.562 1 89.06 545 TYR A N 1
ATOM 4351 C CA . TYR A 1 545 ? 14.992 -72.812 -20.531 1 89.06 545 TYR A CA 1
ATOM 4352 C C . TYR A 1 545 ? 14.141 -71.562 -20.266 1 89.06 545 TYR A C 1
ATOM 4354 O O . TYR A 1 545 ? 13.789 -71.312 -19.109 1 89.06 545 TYR A O 1
ATOM 4362 N N . ARG A 1 546 ? 13.75 -70.812 -21.266 1 86 546 ARG A N 1
ATOM 4363 C CA . ARG A 1 546 ? 12.992 -69.625 -21.156 1 86 546 ARG A CA 1
ATOM 4364 C C . ARG A 1 546 ? 11.586 -69.875 -20.625 1 86 546 ARG A C 1
ATOM 4366 O O . ARG A 1 546 ? 11.07 -69.125 -19.797 1 86 546 ARG A O 1
ATOM 4373 N N . ARG A 1 547 ? 11.016 -70.938 -21.125 1 83.94 547 ARG A N 1
ATOM 4374 C CA . ARG A 1 547 ? 9.672 -71.312 -20.688 1 83.94 547 ARG A CA 1
ATOM 4375 C C . ARG A 1 547 ? 9.648 -71.625 -19.203 1 83.94 547 ARG A C 1
ATOM 4377 O O . ARG A 1 547 ? 8.719 -71.188 -18.484 1 83.94 547 ARG A O 1
ATOM 4384 N N . LEU A 1 548 ? 10.641 -72.312 -18.719 1 88.38 548 LEU A N 1
ATOM 4385 C CA . LEU A 1 548 ? 10.711 -72.625 -17.297 1 88.38 548 LEU A CA 1
ATOM 4386 C C . LEU A 1 548 ? 10.891 -71.375 -16.453 1 88.38 548 LEU A C 1
ATOM 4388 O O . LEU A 1 548 ? 10.242 -71.25 -15.406 1 88.38 548 LEU A O 1
ATOM 4392 N N . ILE A 1 549 ? 11.656 -70.438 -16.922 1 87.88 549 ILE A N 1
ATOM 4393 C CA . ILE A 1 549 ? 11.922 -69.25 -16.172 1 87.88 549 ILE A CA 1
ATOM 4394 C C . ILE A 1 549 ? 10.672 -68.375 -16.156 1 87.88 549 ILE A C 1
ATOM 4396 O O . ILE A 1 549 ? 10.32 -67.812 -15.125 1 87.88 549 ILE A O 1
ATOM 4400 N N . LEU A 1 550 ? 10.008 -68.312 -17.281 1 83.06 550 LEU A N 1
ATOM 4401 C CA . LEU A 1 550 ? 8.828 -67.438 -17.406 1 83.06 550 LEU A CA 1
ATOM 4402 C C . LEU A 1 550 ? 7.68 -68 -16.578 1 83.06 550 LEU A C 1
ATOM 4404 O O . LEU A 1 550 ? 6.902 -67.25 -15.992 1 83.06 550 LEU A O 1
ATOM 4408 N N . CYS A 1 551 ? 7.656 -69.312 -16.453 1 81.88 551 CYS A N 1
ATOM 4409 C CA . CYS A 1 551 ? 6.523 -70 -15.789 1 81.88 551 CYS A CA 1
ATOM 4410 C C . CYS A 1 551 ? 6.781 -70.125 -14.297 1 81.88 551 CYS A C 1
ATOM 4412 O O . CYS A 1 551 ? 5.859 -70 -13.484 1 81.88 551 CYS A O 1
ATOM 4414 N N . TYR A 1 552 ? 8.039 -70.5 -13.953 1 87.38 552 TYR A N 1
ATOM 4415 C CA . TYR A 1 552 ? 8.273 -70.875 -12.57 1 87.38 552 TYR A CA 1
ATOM 4416 C C . TYR A 1 552 ? 9.344 -70 -11.922 1 87.38 552 TYR A C 1
ATOM 4418 O O . TYR A 1 552 ? 9.562 -70.062 -10.711 1 87.38 552 TYR A O 1
ATOM 4426 N N . GLY A 1 553 ? 9.977 -69.25 -12.625 1 87.25 553 GLY A N 1
ATOM 4427 C CA . GLY A 1 553 ? 11.008 -68.375 -12.062 1 87.25 553 GLY A CA 1
ATOM 4428 C C . GLY A 1 553 ? 12.391 -69 -12.102 1 87.25 553 GLY A C 1
ATOM 4429 O O . GLY A 1 553 ? 12.586 -70.062 -12.688 1 87.25 553 GLY A O 1
ATOM 4430 N N . GLU A 1 554 ? 13.289 -68.312 -11.461 1 88.75 554 GLU A N 1
ATOM 4431 C CA . GLU A 1 554 ? 14.703 -68.688 -11.492 1 88.75 554 GLU A CA 1
ATOM 4432 C C . GLU A 1 554 ? 14.953 -70 -10.75 1 88.75 554 GLU A C 1
ATOM 4434 O O . GLU A 1 554 ? 15.93 -70.688 -11.016 1 88.75 554 GLU A O 1
ATOM 4439 N N . SER A 1 555 ? 14.047 -70.312 -9.914 1 87.75 555 SER A N 1
ATOM 4440 C CA . SER A 1 555 ? 14.211 -71.5 -9.117 1 87.75 555 SER A CA 1
ATOM 4441 C C . SER A 1 555 ? 14.094 -72.75 -9.984 1 87.75 555 SER A C 1
ATOM 4443 O O . SER A 1 555 ? 14.602 -73.812 -9.617 1 87.75 555 SER A O 1
ATOM 4445 N N . SER A 1 556 ? 13.5 -72.688 -11.109 1 87.56 556 SER A N 1
ATOM 4446 C CA . SER A 1 556 ? 13.289 -73.875 -11.984 1 87.56 556 SER A CA 1
ATOM 4447 C C . SER A 1 556 ? 14.234 -73.812 -13.18 1 87.56 556 SER A C 1
ATOM 4449 O O . SER A 1 556 ? 14.008 -74.5 -14.18 1 87.56 556 SER A O 1
ATOM 4451 N N . ARG A 1 557 ? 15.281 -73.125 -13.031 1 87.94 557 ARG A N 1
ATOM 4452 C CA . ARG A 1 557 ? 16.25 -73 -14.109 1 87.94 557 ARG A CA 1
ATOM 4453 C C . ARG A 1 557 ? 16.906 -74.312 -14.43 1 87.94 557 ARG A C 1
ATOM 4455 O O . ARG A 1 557 ? 17.188 -75.125 -13.531 1 87.94 557 ARG A O 1
ATOM 4462 N N . LEU A 1 558 ? 17.234 -74.562 -15.742 1 93.12 558 LEU A N 1
ATOM 4463 C CA . LEU A 1 558 ? 17.953 -75.75 -16.188 1 93.12 558 LEU A CA 1
ATOM 4464 C C . LEU A 1 558 ? 19.391 -75.75 -15.688 1 93.12 558 LEU A C 1
ATOM 4466 O O . LEU A 1 558 ? 20.094 -74.75 -15.828 1 93.12 558 LEU A O 1
ATOM 4470 N N . HIS A 1 559 ? 19.844 -76.75 -14.906 1 95.12 559 HIS A N 1
ATOM 4471 C CA . HIS A 1 559 ? 21.234 -76.938 -14.5 1 95.12 559 HIS A CA 1
ATOM 4472 C C . HIS A 1 559 ? 21.953 -77.938 -15.383 1 95.12 559 HIS A C 1
ATOM 4474 O O . HIS A 1 559 ? 21.625 -79.125 -15.367 1 95.12 559 HIS A O 1
ATOM 4480 N N . ILE A 1 560 ? 22.922 -77.5 -16.109 1 94.62 560 ILE A N 1
ATOM 4481 C CA . ILE A 1 560 ? 23.625 -78.312 -17.078 1 94.62 560 ILE A CA 1
ATOM 4482 C C . ILE A 1 560 ? 25.016 -78.688 -16.547 1 94.62 560 ILE A C 1
ATOM 4484 O O . ILE A 1 560 ? 25.812 -77.75 -16.25 1 94.62 560 ILE A O 1
ATOM 4488 N N . GLU A 1 561 ? 25.266 -79.875 -16.266 1 95.12 561 GLU A N 1
ATOM 4489 C CA . GLU A 1 561 ? 26.578 -80.438 -15.906 1 95.12 561 GLU A CA 1
ATOM 4490 C C . GLU A 1 561 ? 27.141 -81.312 -17 1 95.12 561 GLU A C 1
ATOM 4492 O O . GLU A 1 561 ? 26.484 -82.25 -17.422 1 95.12 561 GLU A O 1
ATOM 4497 N N . SER A 1 562 ? 28.234 -80.938 -17.562 1 94.75 562 SER A N 1
ATOM 4498 C CA . SER A 1 562 ? 28.812 -81.75 -18.656 1 94.75 562 SER A CA 1
ATOM 4499 C C . SER A 1 562 ? 30.328 -81.75 -18.609 1 94.75 562 SER A C 1
ATOM 4501 O O . SER A 1 562 ? 30.938 -80.812 -18.094 1 94.75 562 SER A O 1
ATOM 4503 N N . GLU A 1 563 ? 30.938 -82.812 -18.938 1 94.12 563 GLU A N 1
ATOM 4504 C CA . GLU A 1 563 ? 32.375 -82.938 -19.109 1 94.12 563 GLU A CA 1
ATOM 4505 C C . GLU A 1 563 ? 32.719 -83.625 -20.422 1 94.12 563 GLU A C 1
ATOM 4507 O O . GLU A 1 563 ? 32.062 -84.562 -20.828 1 94.12 563 GLU A O 1
ATOM 4512 N N . LYS A 1 564 ? 33.75 -83.188 -21.062 1 92.69 564 LYS A N 1
ATOM 4513 C CA . LYS A 1 564 ? 34.125 -83.688 -22.359 1 92.69 564 LYS A CA 1
ATOM 4514 C C . LYS A 1 564 ? 34.406 -85.188 -22.266 1 92.69 564 LYS A C 1
ATOM 4516 O O . LYS A 1 564 ? 35.125 -85.625 -21.344 1 92.69 564 LYS A O 1
ATOM 4521 N N . HIS A 1 565 ? 33.812 -85.938 -23.094 1 91.12 565 HIS A N 1
ATOM 4522 C CA . HIS A 1 565 ? 34 -87.375 -23.281 1 91.12 565 HIS A CA 1
ATOM 4523 C C . HIS A 1 565 ? 33.375 -88.188 -22.109 1 91.12 565 HIS A C 1
ATOM 4525 O O . HIS A 1 565 ? 33.656 -89.375 -21.953 1 91.12 565 HIS A O 1
ATOM 4531 N N . ARG A 1 566 ? 32.688 -87.562 -21.234 1 92.44 566 ARG A N 1
ATOM 4532 C CA . ARG A 1 566 ? 32.062 -88.25 -20.109 1 92.44 566 ARG A CA 1
ATOM 4533 C C . ARG A 1 566 ? 30.531 -88.125 -20.188 1 92.44 566 ARG A C 1
ATOM 4535 O O . ARG A 1 566 ? 29.812 -88.875 -19.5 1 92.44 566 ARG A O 1
ATOM 4542 N N . GLY A 1 567 ? 30.078 -87.188 -20.922 1 94.75 567 GLY A N 1
ATOM 4543 C CA . GLY A 1 567 ? 28.641 -87.062 -21.094 1 94.75 567 GLY A CA 1
ATOM 4544 C C . GLY A 1 567 ? 28.062 -85.812 -20.516 1 94.75 567 GLY A C 1
ATOM 4545 O O . GLY A 1 567 ? 28.812 -84.875 -20.188 1 94.75 567 GLY A O 1
ATOM 4546 N N . THR A 1 568 ? 26.797 -85.562 -20.547 1 95.94 568 THR A N 1
ATOM 4547 C CA . THR A 1 568 ? 26.078 -84.375 -20.094 1 95.94 568 THR A CA 1
ATOM 4548 C C . THR A 1 568 ? 24.906 -84.75 -19.203 1 95.94 568 THR A C 1
ATOM 4550 O O . THR A 1 568 ? 24.219 -85.75 -19.453 1 95.94 568 THR A O 1
ATOM 4553 N N . LYS A 1 569 ? 24.734 -84.062 -18.141 1 96.75 569 LYS A N 1
ATOM 4554 C CA . LYS A 1 569 ? 23.625 -84.188 -17.203 1 96.75 569 LYS A CA 1
ATOM 4555 C C . LYS A 1 569 ? 22.844 -82.875 -17.062 1 96.75 569 LYS A C 1
ATOM 4557 O O . LYS A 1 569 ? 23.422 -81.812 -16.766 1 96.75 569 LYS A O 1
ATOM 4562 N N . ILE A 1 570 ? 21.547 -82.875 -17.375 1 96.38 570 ILE A N 1
ATOM 4563 C CA . ILE A 1 570 ? 20.672 -81.75 -17.234 1 96.38 570 ILE A CA 1
ATOM 4564 C C . ILE A 1 570 ? 19.656 -82 -16.125 1 96.38 570 ILE A C 1
ATOM 4566 O O . ILE A 1 570 ? 18.922 -83 -16.156 1 96.38 570 ILE A O 1
ATOM 4570 N N . ASN A 1 571 ? 19.625 -81.062 -15.172 1 96.19 571 ASN A N 1
ATOM 4571 C CA . ASN A 1 571 ? 18.719 -81.188 -14.031 1 96.19 571 ASN A CA 1
ATOM 4572 C C . ASN A 1 571 ? 17.828 -79.938 -13.906 1 96.19 571 ASN A C 1
ATOM 4574 O O . ASN A 1 571 ? 18.266 -78.812 -14.188 1 96.19 571 ASN A O 1
ATOM 4578 N N . PHE A 1 572 ? 16.578 -80.125 -13.555 1 95.38 572 PHE A N 1
ATOM 4579 C CA . PHE A 1 572 ? 15.711 -79 -13.18 1 95.38 572 PHE A CA 1
ATOM 4580 C C . PHE A 1 572 ? 14.617 -79.5 -12.227 1 95.38 572 PHE A C 1
ATOM 4582 O O . PHE A 1 572 ? 14.391 -80.688 -12.078 1 95.38 572 PHE A O 1
ATOM 4589 N N . ILE A 1 573 ? 14.023 -78.562 -11.453 1 94.38 573 ILE A N 1
ATOM 4590 C CA . ILE A 1 573 ? 13.039 -78.875 -10.422 1 94.38 573 ILE A CA 1
ATOM 4591 C C . ILE A 1 573 ? 11.75 -78.125 -10.695 1 94.38 573 ILE A C 1
ATOM 4593 O O . ILE A 1 573 ? 11.797 -76.938 -11.078 1 94.38 573 ILE A O 1
ATOM 4597 N N . LEU A 1 574 ? 10.609 -78.688 -10.641 1 94.25 574 LEU A N 1
ATOM 4598 C CA . LEU A 1 574 ? 9.312 -78.062 -10.758 1 94.25 574 LEU A CA 1
ATOM 4599 C C . LEU A 1 574 ? 8.461 -78.312 -9.516 1 94.25 574 LEU A C 1
ATOM 4601 O O . LEU A 1 574 ? 8.531 -79.375 -8.922 1 94.25 574 LEU A O 1
ATOM 4605 N N . PRO A 1 575 ? 7.746 -77.312 -9.07 1 91.12 575 PRO A N 1
ATOM 4606 C CA . PRO A 1 575 ? 6.836 -77.5 -7.945 1 91.12 575 PRO A CA 1
ATOM 4607 C C . PRO A 1 575 ? 5.754 -78.562 -8.266 1 91.12 575 PRO A C 1
ATOM 4609 O O . PRO A 1 575 ? 5.281 -78.625 -9.406 1 91.12 575 PRO A O 1
ATOM 4612 N N . MET A 1 576 ? 5.457 -79.375 -7.273 1 84.56 576 MET A N 1
ATOM 4613 C CA . MET A 1 576 ? 4.445 -80.375 -7.449 1 84.56 576 MET A CA 1
ATOM 4614 C C . MET A 1 576 ? 3.07 -79.75 -7.676 1 84.56 576 MET A C 1
ATOM 4616 O O . MET A 1 576 ? 2.604 -78.938 -6.867 1 84.56 576 MET A O 1
ATOM 4620 N N . MET A 1 577 ? 2.566 -79.812 -8.898 1 77.69 577 MET A N 1
ATOM 4621 C CA . MET A 1 577 ? 1.188 -79.438 -9.188 1 77.69 577 MET A CA 1
ATOM 4622 C C . MET A 1 577 ? 0.386 -80.625 -9.688 1 77.69 577 MET A C 1
ATOM 4624 O O . MET A 1 577 ? 0.842 -81.375 -10.562 1 77.69 577 MET A O 1
ATOM 4628 N N . ILE A 1 578 ? -0.605 -81.062 -8.898 1 66.88 578 ILE A N 1
ATOM 4629 C CA . ILE A 1 578 ? -1.421 -82.25 -9.273 1 66.88 578 ILE A CA 1
ATOM 4630 C C . ILE A 1 578 ? -2.615 -81.75 -10.102 1 66.88 578 ILE A C 1
ATOM 4632 O O . ILE A 1 578 ? -3.164 -80.688 -9.859 1 66.88 578 ILE A O 1
ATOM 4636 N N . LYS A 1 579 ? -2.859 -82.438 -11.297 1 63.03 579 LYS A N 1
ATOM 4637 C CA . LYS A 1 579 ? -4.02 -82.188 -12.148 1 63.03 579 LYS A CA 1
ATOM 4638 C C . LYS A 1 579 ? -5.289 -82.062 -11.32 1 63.03 579 LYS A C 1
ATOM 4640 O O . LYS A 1 579 ? -5.562 -82.875 -10.43 1 63.03 579 LYS A O 1
ATOM 4645 N N . GLY A 1 580 ? -6.047 -80.938 -11.367 1 56.84 580 GLY A N 1
ATOM 4646 C CA . GLY A 1 580 ? -7.266 -80.562 -10.68 1 56.84 580 GLY A CA 1
ATOM 4647 C C . GLY A 1 580 ? -7.059 -79.438 -9.656 1 56.84 580 GLY A C 1
ATOM 4648 O O . GLY A 1 580 ? -8.023 -78.812 -9.18 1 56.84 580 GLY A O 1
ATOM 4649 N N . GLN A 1 581 ? -5.98 -79.375 -9.07 1 53.16 581 GLN A N 1
ATOM 4650 C CA . GLN A 1 581 ? -5.797 -78.312 -8.078 1 53.16 581 GLN A CA 1
ATOM 4651 C C . GLN A 1 581 ? -5.355 -77.062 -8.742 1 53.16 581 GLN A C 1
ATOM 4653 O O . GLN A 1 581 ? -4.172 -76.688 -8.711 1 53.16 581 GLN A O 1
ATOM 4658 N N . HIS A 1 582 ? -5.82 -76.875 -9.766 1 40.62 582 HIS A N 1
ATOM 4659 C CA . HIS A 1 582 ? -5.469 -75.562 -10.258 1 40.62 582 HIS A CA 1
ATOM 4660 C C . HIS A 1 582 ? -5.844 -74.438 -9.25 1 40.62 582 HIS A C 1
ATOM 4662 O O . HIS A 1 582 ? -7.023 -74.25 -8.977 1 40.62 582 HIS A O 1
ATOM 4668 N N . LYS A 1 583 ? -5.082 -74.188 -8.266 1 41.53 583 LYS A N 1
ATOM 4669 C CA . LYS A 1 583 ? -5.344 -72.938 -7.59 1 41.53 583 LYS A CA 1
ATOM 4670 C C . LYS A 1 583 ? -5.484 -71.812 -8.594 1 41.53 583 LYS A C 1
ATOM 4672 O O . LYS A 1 583 ? -4.645 -71.625 -9.484 1 41.53 583 LYS A O 1
ATOM 4677 N N . GLU A 1 584 ? -6.812 -71.375 -8.852 1 35.62 584 GLU A N 1
ATOM 4678 C CA . GLU A 1 584 ? -7.148 -70 -9.25 1 35.62 584 GLU A CA 1
ATOM 4679 C C . GLU A 1 584 ? -6.098 -69 -8.766 1 35.62 584 GLU A C 1
ATOM 4681 O O . GLU A 1 584 ? -6.285 -67.812 -8.875 1 35.62 584 GLU A O 1
ATOM 4686 N N . GLU A 1 585 ? -5.238 -69.438 -7.977 1 34.47 585 GLU A N 1
ATOM 4687 C CA . GLU A 1 585 ? -4.609 -68.375 -7.207 1 34.47 585 GLU A CA 1
ATOM 4688 C C . GLU A 1 585 ? -3.754 -67.5 -8.102 1 34.47 585 GLU A C 1
ATOM 4690 O O . GLU A 1 585 ? -3.504 -66.312 -7.773 1 34.47 585 GLU A O 1
ATOM 4695 N N . ASN A 1 586 ? -2.756 -67.938 -8.82 1 30.81 586 ASN A N 1
ATOM 4696 C CA . ASN A 1 586 ? -1.895 -66.875 -9.203 1 30.81 586 ASN A CA 1
ATOM 4697 C C . ASN A 1 586 ? -2.449 -66.125 -10.414 1 30.81 586 ASN A C 1
ATOM 4699 O O . ASN A 1 586 ? -2.879 -66.75 -11.391 1 30.81 586 ASN A O 1
ATOM 4703 N N . MET B 1 1 ? 34.5 -14.312 -2.504 1 30.62 1 MET B N 1
ATOM 4704 C CA . MET B 1 1 ? 33.938 -13.516 -1.406 1 30.62 1 MET B CA 1
ATOM 4705 C C . MET B 1 1 ? 32.781 -12.641 -1.89 1 30.62 1 MET B C 1
ATOM 4707 O O . MET B 1 1 ? 31.953 -12.211 -1.093 1 30.62 1 MET B O 1
ATOM 4711 N N . THR B 1 2 ? 33.062 -12.062 -3.074 1 33.53 2 THR B N 1
ATOM 4712 C CA . THR B 1 2 ? 32.094 -11.133 -3.67 1 33.53 2 THR B CA 1
ATOM 4713 C C . THR B 1 2 ? 30.812 -11.852 -4.027 1 33.53 2 THR B C 1
ATOM 4715 O O . THR B 1 2 ? 29.812 -11.211 -4.379 1 33.53 2 THR B O 1
ATOM 4718 N N . GLU B 1 3 ? 31.031 -13.055 -4.32 1 36.06 3 GLU B N 1
ATOM 4719 C CA . GLU B 1 3 ? 29.906 -13.859 -4.785 1 36.06 3 GLU B CA 1
ATOM 4720 C C . GLU B 1 3 ? 28.875 -14.047 -3.68 1 36.06 3 GLU B C 1
ATOM 4722 O O . GLU B 1 3 ? 27.703 -14.344 -3.955 1 36.06 3 GLU B O 1
ATOM 4727 N N . LYS B 1 4 ? 29.484 -14.094 -2.439 1 35.97 4 LYS B N 1
ATOM 4728 C CA . LYS B 1 4 ? 28.672 -14.359 -1.254 1 35.97 4 LYS B CA 1
ATOM 4729 C C . LYS B 1 4 ? 27.797 -13.164 -0.909 1 35.97 4 LYS B C 1
ATOM 4731 O O . LYS B 1 4 ? 26.812 -13.297 -0.179 1 35.97 4 LYS B O 1
ATOM 4736 N N . ARG B 1 5 ? 28.328 -12.039 -1.003 1 35.38 5 ARG B N 1
ATOM 4737 C CA . ARG B 1 5 ? 27.625 -10.852 -0.518 1 35.38 5 ARG B CA 1
ATOM 4738 C C . ARG B 1 5 ? 26.359 -10.594 -1.326 1 35.38 5 ARG B C 1
ATOM 4740 O O . ARG B 1 5 ? 25.672 -9.594 -1.102 1 35.38 5 ARG B O 1
ATOM 4747 N N . LYS B 1 6 ? 26.516 -10.766 -2.48 1 38.5 6 LYS B N 1
ATOM 4748 C CA . LYS B 1 6 ? 25.297 -10.617 -3.287 1 38.5 6 LYS B CA 1
ATOM 4749 C C . LYS B 1 6 ? 24.203 -11.578 -2.822 1 38.5 6 LYS B C 1
ATOM 4751 O O . LYS B 1 6 ? 23.359 -11.992 -3.615 1 38.5 6 LYS B O 1
ATOM 4756 N N . ARG B 1 7 ? 24.531 -12.219 -1.728 1 39.5 7 ARG B N 1
ATOM 4757 C CA . ARG B 1 7 ? 23.391 -12.93 -1.149 1 39.5 7 ARG B CA 1
ATOM 4758 C C . ARG B 1 7 ? 22.234 -11.969 -0.851 1 39.5 7 ARG B C 1
ATOM 4760 O O . ARG B 1 7 ? 22.25 -11.273 0.167 1 39.5 7 ARG B O 1
ATOM 4767 N N . ARG B 1 8 ? 21.969 -11.016 -1.695 1 41.81 8 ARG B N 1
ATOM 4768 C CA . ARG B 1 8 ? 20.734 -10.242 -1.763 1 41.81 8 ARG B CA 1
ATOM 4769 C C . ARG B 1 8 ? 19.625 -10.906 -0.946 1 41.81 8 ARG B C 1
ATOM 4771 O O . ARG B 1 8 ? 19.484 -12.133 -0.97 1 41.81 8 ARG B O 1
ATOM 4778 N N . LEU B 1 9 ? 19.203 -10.391 0.047 1 42.31 9 LEU B N 1
ATOM 4779 C CA . LEU B 1 9 ? 18.094 -10.828 0.893 1 42.31 9 LEU B CA 1
ATOM 4780 C C . LEU B 1 9 ? 17.047 -11.578 0.077 1 42.31 9 LEU B C 1
ATOM 4782 O O . LEU B 1 9 ? 16.234 -10.961 -0.612 1 42.31 9 LEU B O 1
ATOM 4786 N N . ARG B 1 10 ? 17.406 -12.438 -0.608 1 50.69 10 ARG B N 1
ATOM 4787 C CA . ARG B 1 10 ? 16.609 -13.305 -1.462 1 50.69 10 ARG B CA 1
ATOM 4788 C C . ARG B 1 10 ? 15.367 -13.805 -0.721 1 50.69 10 ARG B C 1
ATOM 4790 O O . ARG B 1 10 ? 15.461 -14.727 0.097 1 50.69 10 ARG B O 1
ATOM 4797 N N . ILE B 1 11 ? 14.391 -12.969 -0.464 1 57.34 11 ILE B N 1
ATOM 4798 C CA . ILE B 1 11 ? 13.094 -13.359 0.067 1 57.34 11 ILE B CA 1
ATOM 4799 C C . ILE B 1 11 ? 12.492 -14.469 -0.795 1 57.34 11 ILE B C 1
ATOM 4801 O O . ILE B 1 11 ? 12.164 -14.25 -1.963 1 57.34 11 ILE B O 1
ATOM 4805 N N . THR B 1 12 ? 12.602 -15.602 -0.428 1 66.56 12 THR B N 1
ATOM 4806 C CA . THR B 1 12 ? 12.328 -16.812 -1.21 1 66.56 12 THR B CA 1
ATOM 4807 C C . THR B 1 12 ? 10.836 -17.094 -1.263 1 66.56 12 THR B C 1
ATOM 4809 O O . THR B 1 12 ? 10.344 -17.703 -2.215 1 66.56 12 THR B O 1
ATOM 4812 N N . GLY B 1 13 ? 9.984 -16.359 -0.255 1 79.38 13 GLY B N 1
ATOM 4813 C CA . GLY B 1 13 ? 8.57 -16.672 -0.306 1 79.38 13 GLY B CA 1
ATOM 4814 C C . GLY B 1 13 ? 7.738 -15.555 -0.914 1 79.38 13 GLY B C 1
ATOM 4815 O O . GLY B 1 13 ? 8.047 -14.375 -0.737 1 79.38 13 GLY B O 1
ATOM 4816 N N . ILE B 1 14 ? 6.871 -15.93 -1.84 1 81.94 14 ILE B N 1
ATOM 4817 C CA . ILE B 1 14 ? 6.02 -14.945 -2.496 1 81.94 14 ILE B CA 1
ATOM 4818 C C . ILE B 1 14 ? 5.289 -14.109 -1.445 1 81.94 14 ILE B C 1
ATOM 4820 O O . ILE B 1 14 ? 5.113 -12.906 -1.614 1 81.94 14 ILE B O 1
ATOM 4824 N N . ARG B 1 15 ? 4.879 -14.789 -0.405 1 84 15 ARG B N 1
ATOM 4825 C CA . ARG B 1 15 ? 4.203 -14.078 0.676 1 84 15 ARG B CA 1
ATOM 4826 C C . ARG B 1 15 ? 5.121 -13.031 1.302 1 84 15 ARG B C 1
ATOM 4828 O O . ARG B 1 15 ? 4.727 -11.875 1.472 1 84 15 ARG B O 1
ATOM 4835 N N . LYS B 1 16 ? 6.281 -13.414 1.697 1 85.31 16 LYS B N 1
ATOM 4836 C CA . LYS B 1 16 ? 7.234 -12.5 2.318 1 85.31 16 LYS B CA 1
ATOM 4837 C C . LYS B 1 16 ? 7.613 -11.375 1.366 1 85.31 16 LYS B C 1
ATOM 4839 O O . LYS B 1 16 ? 7.805 -10.227 1.793 1 85.31 16 LYS B O 1
ATOM 4844 N N . LYS B 1 17 ? 7.754 -11.734 0.096 1 83.12 17 LYS B N 1
ATOM 4845 C CA . LYS B 1 17 ? 8.062 -10.711 -0.905 1 83.12 17 LYS B CA 1
ATOM 4846 C C . LYS B 1 17 ? 6.953 -9.672 -0.984 1 83.12 17 LYS B C 1
ATOM 4848 O O . LYS B 1 17 ? 7.223 -8.469 -1.017 1 83.12 17 LYS B O 1
ATOM 4853 N N . MET B 1 18 ? 5.699 -10.164 -1.014 1 83.62 18 MET B N 1
ATOM 4854 C CA . MET B 1 18 ? 4.555 -9.258 -1.066 1 83.62 18 MET B CA 1
ATOM 4855 C C . MET B 1 18 ? 4.477 -8.406 0.195 1 83.62 18 MET B C 1
ATOM 4857 O O . MET B 1 18 ? 4.262 -7.195 0.12 1 83.62 18 MET B O 1
ATOM 4861 N N . LEU B 1 19 ? 4.691 -9.055 1.32 1 86.12 19 LEU B N 1
ATOM 4862 C CA . LEU B 1 19 ? 4.641 -8.352 2.596 1 86.12 19 LEU B CA 1
ATOM 4863 C C . LEU B 1 19 ? 5.676 -7.23 2.643 1 86.12 19 LEU B C 1
ATOM 4865 O O . LEU B 1 19 ? 5.375 -6.113 3.07 1 86.12 19 LEU B O 1
ATOM 4869 N N . PHE B 1 20 ? 6.852 -7.477 2.211 1 87.31 20 PHE B N 1
ATOM 4870 C CA . PHE B 1 20 ? 7.938 -6.504 2.25 1 87.31 20 PHE B CA 1
ATOM 4871 C C . PHE B 1 20 ? 7.652 -5.332 1.32 1 87.31 20 PHE B C 1
ATOM 4873 O O . PHE B 1 20 ? 7.758 -4.172 1.723 1 87.31 20 PHE B O 1
ATOM 4880 N N . VAL B 1 21 ? 7.324 -5.645 0.065 1 83.69 21 VAL B N 1
ATOM 4881 C CA . VAL B 1 21 ? 7.113 -4.602 -0.932 1 83.69 21 VAL B CA 1
ATOM 4882 C C . VAL B 1 21 ? 5.961 -3.697 -0.498 1 83.69 21 VAL B C 1
ATOM 4884 O O . VAL B 1 21 ? 6.074 -2.471 -0.555 1 83.69 21 VAL B O 1
ATOM 4887 N N . PHE B 1 22 ? 4.93 -4.289 0.045 1 83.44 22 PHE B N 1
ATOM 4888 C CA . PHE B 1 22 ? 3.748 -3.502 0.377 1 83.44 22 PHE B CA 1
ATOM 4889 C C . PHE B 1 22 ? 3.949 -2.75 1.687 1 83.44 22 PHE B C 1
ATOM 4891 O O . PHE B 1 22 ? 3.451 -1.634 1.851 1 83.44 22 PHE B O 1
ATOM 4898 N N . ALA B 1 23 ? 4.688 -3.406 2.574 1 85.25 23 ALA B N 1
ATOM 4899 C CA . ALA B 1 23 ? 5.035 -2.699 3.803 1 85.25 23 ALA B CA 1
ATOM 4900 C C . ALA B 1 23 ? 5.879 -1.462 3.504 1 85.25 23 ALA B C 1
ATOM 4902 O O . ALA B 1 23 ? 5.652 -0.396 4.082 1 85.25 23 ALA B O 1
ATOM 4903 N N . VAL B 1 24 ? 6.82 -1.589 2.604 1 85.25 24 VAL B N 1
ATOM 4904 C CA . VAL B 1 24 ? 7.699 -0.483 2.238 1 85.25 24 VAL B CA 1
ATOM 4905 C C . VAL B 1 24 ? 6.891 0.615 1.552 1 85.25 24 VAL B C 1
ATOM 4907 O O . VAL B 1 24 ? 7.066 1.801 1.843 1 85.25 24 VAL B O 1
ATOM 4910 N N . LEU B 1 25 ? 5.965 0.23 0.708 1 83.38 25 LEU B N 1
ATOM 4911 C CA . LEU B 1 25 ? 5.168 1.21 -0.022 1 83.38 25 LEU B CA 1
ATOM 4912 C C . LEU B 1 25 ? 4.262 1.986 0.925 1 83.38 25 LEU B C 1
ATOM 4914 O O . LEU B 1 25 ? 4.148 3.211 0.822 1 83.38 25 LEU B O 1
ATOM 4918 N N . ILE B 1 26 ? 3.668 1.347 1.849 1 83.94 26 ILE B N 1
ATOM 4919 C CA . ILE B 1 26 ? 2.756 1.982 2.793 1 83.94 26 ILE B CA 1
ATOM 4920 C C . ILE B 1 26 ? 3.537 2.9 3.729 1 83.94 26 ILE B C 1
ATOM 4922 O O . ILE B 1 26 ? 3.078 3.996 4.059 1 83.94 26 ILE B O 1
ATOM 4926 N N . THR B 1 27 ? 4.711 2.461 4.164 1 83.75 27 THR B N 1
ATOM 4927 C CA . THR B 1 27 ? 5.535 3.26 5.062 1 83.75 27 THR B CA 1
ATOM 4928 C C . THR B 1 27 ? 6.031 4.523 4.363 1 83.75 27 THR B C 1
ATOM 4930 O O . THR B 1 27 ? 6.004 5.609 4.941 1 83.75 27 THR B O 1
ATOM 4933 N N . ILE B 1 28 ? 6.387 4.418 3.117 1 83.75 28 ILE B N 1
ATOM 4934 C CA . ILE B 1 28 ? 6.891 5.559 2.359 1 83.75 28 ILE B CA 1
ATOM 4935 C C . ILE B 1 28 ? 5.762 6.547 2.1 1 83.75 28 ILE B C 1
ATOM 4937 O O . ILE B 1 28 ? 5.941 7.758 2.244 1 83.75 28 ILE B O 1
ATOM 4941 N N . THR B 1 29 ? 4.609 6.027 1.787 1 82.62 29 THR B N 1
ATOM 4942 C CA . THR B 1 29 ? 3.459 6.887 1.532 1 82.62 29 THR B CA 1
ATOM 4943 C C . THR B 1 29 ? 3.002 7.574 2.816 1 82.62 29 THR B C 1
ATOM 4945 O O . THR B 1 29 ? 2.758 8.781 2.826 1 82.62 29 THR B O 1
ATOM 4948 N N . GLY B 1 30 ? 2.895 6.797 3.898 1 84.19 30 GLY B N 1
ATOM 4949 C CA . GLY B 1 30 ? 2.48 7.359 5.176 1 84.19 30 GLY B CA 1
ATOM 4950 C C . GLY B 1 30 ? 3.471 8.359 5.738 1 84.19 30 GLY B C 1
ATOM 4951 O O . GLY B 1 30 ? 3.086 9.453 6.156 1 84.19 30 GLY B O 1
ATOM 4952 N N . ALA B 1 31 ? 4.738 8.039 5.691 1 84.25 31 ALA B N 1
ATOM 4953 C CA . ALA B 1 31 ? 5.789 8.922 6.191 1 84.25 31 ALA B CA 1
ATOM 4954 C C . ALA B 1 31 ? 5.91 10.172 5.324 1 84.25 31 ALA B C 1
ATOM 4956 O O . ALA B 1 31 ? 6.117 11.273 5.844 1 84.25 31 ALA B O 1
ATOM 4957 N N . GLY B 1 32 ? 5.781 9.984 4.02 1 85.31 32 GLY B N 1
ATOM 4958 C CA . GLY B 1 32 ? 5.844 11.125 3.113 1 85.31 32 GLY B CA 1
ATOM 4959 C C . GLY B 1 32 ? 4.75 12.148 3.365 1 85.31 32 GLY B C 1
ATOM 4960 O O . GLY B 1 32 ? 5.027 13.344 3.48 1 85.31 32 GLY B O 1
ATOM 4961 N N . ILE B 1 33 ? 3.543 11.68 3.545 1 85.12 33 ILE B N 1
ATOM 4962 C CA . ILE B 1 33 ? 2.404 12.555 3.803 1 85.12 33 ILE B CA 1
ATOM 4963 C C . ILE B 1 33 ? 2.564 13.219 5.168 1 85.12 33 ILE B C 1
ATOM 4965 O O . ILE B 1 33 ? 2.316 14.422 5.312 1 85.12 33 ILE B O 1
ATOM 4969 N N . SER B 1 34 ? 3.055 12.477 6.156 1 85.62 34 SER B N 1
ATOM 4970 C CA . SER B 1 34 ? 3.186 12.992 7.516 1 85.62 34 SER B CA 1
ATOM 4971 C C . SER B 1 34 ? 4.273 14.055 7.605 1 85.62 34 SER B C 1
ATOM 4973 O O . SER B 1 34 ? 4.082 15.086 8.25 1 85.62 34 SER B O 1
ATOM 4975 N N . VAL B 1 35 ? 5.426 13.844 7 1 87 35 VAL B N 1
ATOM 4976 C CA . VAL B 1 35 ? 6.539 14.789 7.035 1 87 35 VAL B CA 1
ATOM 4977 C C . VAL B 1 35 ? 6.156 16.062 6.281 1 87 35 VAL B C 1
ATOM 4979 O O . VAL B 1 35 ? 6.43 17.172 6.746 1 87 35 VAL B O 1
ATOM 4982 N N . PHE B 1 36 ? 5.473 15.898 5.199 1 88.44 36 PHE B N 1
ATOM 4983 C CA . PHE B 1 36 ? 5.055 17.047 4.414 1 88.44 36 PHE B CA 1
ATOM 4984 C C . PHE B 1 36 ? 4.004 17.859 5.16 1 88.44 36 PHE B C 1
ATOM 4986 O O . PHE B 1 36 ? 4.074 19.094 5.199 1 88.44 36 PHE B O 1
ATOM 4993 N N . SER B 1 37 ? 3.057 17.156 5.723 1 86.94 37 SER B N 1
ATOM 4994 C CA . SER B 1 37 ? 2.02 17.844 6.496 1 86.94 37 SER B CA 1
ATOM 4995 C C . SER B 1 37 ? 2.619 18.609 7.672 1 86.94 37 SER B C 1
ATOM 4997 O O . SER B 1 37 ? 2.203 19.734 7.965 1 86.94 37 SER B O 1
ATOM 4999 N N . ALA B 1 38 ? 3.574 18.016 8.289 1 87.69 38 ALA B N 1
ATOM 5000 C CA . ALA B 1 38 ? 4.23 18.672 9.422 1 87.69 38 ALA B CA 1
ATOM 5001 C C . ALA B 1 38 ? 4.988 19.906 8.984 1 87.69 38 ALA B C 1
ATOM 5003 O O . ALA B 1 38 ? 4.98 20.938 9.68 1 87.69 38 ALA B O 1
ATOM 5004 N N . ALA B 1 39 ? 5.637 19.844 7.871 1 88.62 39 ALA B N 1
ATOM 5005 C CA . ALA B 1 39 ? 6.406 20.969 7.344 1 88.62 39 ALA B CA 1
ATOM 5006 C C . ALA B 1 39 ? 5.492 22.141 6.98 1 88.62 39 ALA B C 1
ATOM 5008 O O . ALA B 1 39 ? 5.801 23.297 7.285 1 88.62 39 ALA B O 1
ATOM 5009 N N . VAL B 1 40 ? 4.391 21.859 6.359 1 87.19 40 VAL B N 1
ATOM 5010 C CA . VAL B 1 40 ? 3.443 22.891 5.945 1 87.19 40 VAL B CA 1
ATOM 5011 C C . VAL B 1 40 ? 2.811 23.531 7.18 1 87.19 40 VAL B C 1
ATOM 5013 O O . VAL B 1 40 ? 2.631 24.75 7.227 1 87.19 40 VAL B O 1
ATOM 5016 N N . PHE B 1 41 ? 2.486 22.719 8.219 1 88.31 41 PHE B N 1
ATOM 5017 C CA . PHE B 1 41 ? 1.919 23.219 9.461 1 88.31 41 PHE B CA 1
ATOM 5018 C C . PHE B 1 41 ? 2.898 24.156 10.156 1 88.31 41 PHE B C 1
ATOM 5020 O O . PHE B 1 41 ? 2.51 25.219 10.641 1 88.31 41 PHE B O 1
ATOM 5027 N N . ARG B 1 42 ? 4.129 23.688 10.18 1 88.31 42 ARG B N 1
ATOM 5028 C CA . ARG B 1 42 ? 5.152 24.484 10.844 1 88.31 42 ARG B CA 1
ATOM 5029 C C . ARG B 1 42 ? 5.305 25.859 10.172 1 88.31 42 ARG B C 1
ATOM 5031 O O . ARG B 1 42 ? 5.395 26.875 10.852 1 88.31 42 ARG B O 1
ATOM 5038 N N . GLN B 1 43 ? 5.344 25.812 8.883 1 88.06 43 GLN B N 1
ATOM 5039 C CA . GLN B 1 43 ? 5.484 27.047 8.133 1 88.06 43 GLN B CA 1
ATOM 5040 C C . GLN B 1 43 ? 4.277 27.953 8.336 1 88.06 43 GLN B C 1
ATOM 5042 O O . GLN B 1 43 ? 4.43 29.156 8.562 1 88.06 43 GLN B O 1
ATOM 5047 N N . GLY B 1 44 ? 3.076 27.359 8.242 1 86.81 44 GLY B N 1
ATOM 5048 C CA . GLY B 1 44 ? 1.86 28.125 8.43 1 86.81 44 GLY B CA 1
ATOM 5049 C C . GLY B 1 44 ? 1.705 28.672 9.836 1 86.81 44 GLY B C 1
ATOM 5050 O O . GLY B 1 44 ? 1.398 29.859 10.023 1 86.81 44 GLY B O 1
ATOM 5051 N N . TYR B 1 45 ? 1.895 27.828 10.805 1 88.44 45 TYR B N 1
ATOM 5052 C CA . TYR B 1 45 ? 1.812 28.219 12.211 1 88.44 45 TYR B CA 1
ATOM 5053 C C . TYR B 1 45 ? 2.855 29.281 12.547 1 88.44 45 TYR B C 1
ATOM 5055 O O . TYR B 1 45 ? 2.586 30.203 13.312 1 88.44 45 TYR B O 1
ATOM 5063 N N . GLY B 1 46 ? 4.051 29.109 11.992 1 88.56 46 GLY B N 1
ATOM 5064 C CA . GLY B 1 46 ? 5.105 30.094 12.211 1 88.56 46 GLY B CA 1
ATOM 5065 C C . GLY B 1 46 ? 4.766 31.469 11.656 1 88.56 46 GLY B C 1
ATOM 5066 O O . GLY B 1 46 ? 5.07 32.5 12.281 1 88.56 46 GLY B O 1
ATOM 5067 N N . LYS B 1 47 ? 4.133 31.516 10.578 1 88.62 47 LYS B N 1
ATOM 5068 C CA . LYS B 1 47 ? 3.748 32.781 9.961 1 88.62 47 LYS B CA 1
ATOM 5069 C C . LYS B 1 47 ? 2.729 33.531 10.82 1 88.62 47 LYS B C 1
ATOM 5071 O O . LYS B 1 47 ? 2.875 34.719 11.07 1 88.62 47 LYS B O 1
ATOM 5076 N N . ILE B 1 48 ? 1.688 32.812 11.273 1 88 48 ILE B N 1
ATOM 5077 C CA . ILE B 1 48 ? 0.647 33.406 12.086 1 88 48 ILE B CA 1
ATOM 5078 C C . ILE B 1 48 ? 1.241 33.906 13.406 1 88 48 ILE B C 1
ATOM 5080 O O . ILE B 1 48 ? 0.9 34.969 13.898 1 88 48 ILE B O 1
ATOM 5084 N N . SER B 1 49 ? 2.092 33.094 14.023 1 90 49 SER B N 1
ATOM 5085 C CA . SER B 1 49 ? 2.732 33.438 15.281 1 90 49 SER B CA 1
ATOM 5086 C C . SER B 1 49 ? 3.574 34.719 15.125 1 90 49 SER B C 1
ATOM 5088 O O . SER B 1 49 ? 3.578 35.562 16.016 1 90 49 SER B O 1
ATOM 5090 N N . ARG B 1 50 ? 4.297 34.781 14.016 1 90.88 50 ARG B N 1
ATOM 5091 C CA . ARG B 1 50 ? 5.125 35.969 13.75 1 90.88 50 ARG B CA 1
ATOM 5092 C C . ARG B 1 50 ? 4.273 37.219 13.648 1 90.88 50 ARG B C 1
ATOM 5094 O O . ARG B 1 50 ? 4.605 38.25 14.242 1 90.88 50 ARG B O 1
ATOM 5101 N N . VAL B 1 51 ? 3.213 37.156 12.875 1 90.12 51 VAL B N 1
ATOM 5102 C CA . VAL B 1 51 ? 2.334 38.312 12.688 1 90.12 51 VAL B CA 1
ATOM 5103 C C . VAL B 1 51 ? 1.663 38.656 14.008 1 90.12 51 VAL B C 1
ATOM 5105 O O . VAL B 1 51 ? 1.535 39.844 14.352 1 90.12 51 VAL B O 1
ATOM 5108 N N . TYR B 1 52 ? 1.202 37.656 14.75 1 90.25 52 TYR B N 1
ATOM 5109 C CA . TYR B 1 52 ? 0.624 37.812 16.078 1 90.25 52 TYR B CA 1
ATOM 5110 C C . TYR B 1 52 ? 1.57 38.594 16.984 1 90.25 52 TYR B C 1
ATOM 5112 O O . TYR B 1 52 ? 1.18 39.594 17.594 1 90.25 52 TYR B O 1
ATOM 5120 N N . LEU B 1 53 ? 2.797 38.156 17.078 1 90.5 53 LEU B N 1
ATOM 5121 C CA . LEU B 1 53 ? 3.771 38.781 17.969 1 90.5 53 LEU B CA 1
ATOM 5122 C C . LEU B 1 53 ? 4.105 40.188 17.5 1 90.5 53 LEU B C 1
ATOM 5124 O O . LEU B 1 53 ? 4.285 41.094 18.328 1 90.5 53 LEU B O 1
ATOM 5128 N N . GLN B 1 54 ? 4.164 40.375 16.25 1 90.88 54 GLN B N 1
ATOM 5129 C CA . GLN B 1 54 ? 4.41 41.719 15.695 1 90.88 54 GLN B CA 1
ATOM 5130 C C . GLN B 1 54 ? 3.271 42.656 16.047 1 90.88 54 GLN B C 1
ATOM 5132 O O . GLN B 1 54 ? 3.512 43.781 16.469 1 90.88 54 GLN B O 1
ATOM 5137 N N . ASP B 1 55 ? 2.047 42.188 15.828 1 90.12 55 ASP B N 1
ATOM 5138 C CA . ASP B 1 55 ? 0.879 43.031 16.078 1 90.12 55 ASP B CA 1
ATOM 5139 C C . ASP B 1 55 ? 0.757 43.375 17.562 1 90.12 55 ASP B C 1
ATOM 5141 O O . ASP B 1 55 ? 0.465 44.531 17.906 1 90.12 55 ASP B O 1
ATOM 5145 N N . VAL B 1 56 ? 0.925 42.406 18.391 1 89.81 56 VAL B N 1
ATOM 5146 C CA . VAL B 1 56 ? 0.856 42.656 19.828 1 89.81 56 VAL B CA 1
ATOM 5147 C C . VAL B 1 56 ? 1.952 43.625 20.234 1 89.81 56 VAL B C 1
ATOM 5149 O O . VAL B 1 56 ? 1.723 44.5 21.062 1 89.81 56 VAL B O 1
ATOM 5152 N N . THR B 1 57 ? 3.17 43.469 19.672 1 91.5 57 THR B N 1
ATOM 5153 C CA . THR B 1 57 ? 4.266 44.375 19.953 1 91.5 57 THR B CA 1
ATOM 5154 C C . THR B 1 57 ? 3.898 45.812 19.531 1 91.5 57 THR B C 1
ATOM 5156 O O . THR B 1 57 ? 4.129 46.75 20.281 1 91.5 57 THR B O 1
ATOM 5159 N N . GLN B 1 58 ? 3.297 45.906 18.422 1 90.69 58 GLN B N 1
ATOM 5160 C CA . GLN B 1 58 ? 2.936 47.219 17.922 1 90.69 58 GLN B CA 1
ATOM 5161 C C . GLN B 1 58 ? 1.827 47.844 18.766 1 90.69 58 GLN B C 1
ATOM 5163 O O . GLN B 1 58 ? 1.853 49.062 19.047 1 90.69 58 GLN B O 1
ATOM 5168 N N . GLN B 1 59 ? 0.888 47.062 19.094 1 88.75 59 GLN B N 1
ATOM 5169 C CA . GLN B 1 59 ? -0.191 47.594 19.922 1 88.75 59 GLN B CA 1
ATOM 5170 C C . GLN B 1 59 ? 0.327 48 21.312 1 88.75 59 GLN B C 1
ATOM 5172 O O . GLN B 1 59 ? -0.109 49 21.859 1 88.75 59 GLN B O 1
ATOM 5177 N N . THR B 1 60 ? 1.168 47.219 21.859 1 90.81 60 THR B N 1
ATOM 5178 C CA . THR B 1 60 ? 1.791 47.562 23.125 1 90.81 60 THR B CA 1
ATOM 5179 C C . THR B 1 60 ? 2.588 48.875 23 1 90.81 60 THR B C 1
ATOM 5181 O O . THR B 1 60 ? 2.559 49.719 23.891 1 90.81 60 THR B O 1
ATOM 5184 N N . THR B 1 61 ? 3.305 49 21.875 1 93.06 61 THR B N 1
ATOM 5185 C CA . THR B 1 61 ? 4.039 50.219 21.594 1 93.06 61 THR B CA 1
ATOM 5186 C C . THR B 1 61 ? 3.094 51.438 21.562 1 93.06 61 THR B C 1
ATOM 5188 O O . THR B 1 61 ? 3.389 52.469 22.141 1 93.06 61 THR B O 1
ATOM 5191 N N . ASN B 1 62 ? 1.987 51.219 20.891 1 89.19 62 ASN B N 1
ATOM 5192 C CA . ASN B 1 62 ? 1 52.312 20.828 1 89.19 62 ASN B CA 1
ATOM 5193 C C . ASN B 1 62 ? 0.501 52.688 22.219 1 89.19 62 ASN B C 1
ATOM 5195 O O . ASN B 1 62 ? 0.285 53.875 22.5 1 89.19 62 ASN B O 1
ATOM 5199 N N . ASN B 1 63 ? 0.288 51.719 23.016 1 88.62 63 ASN B N 1
ATOM 5200 C CA . ASN B 1 63 ? -0.124 51.969 24.391 1 88.62 63 ASN B CA 1
ATOM 5201 C C . ASN B 1 63 ? 0.907 52.812 25.141 1 88.62 63 ASN B C 1
ATOM 5203 O O . ASN B 1 63 ? 0.555 53.781 25.797 1 88.62 63 ASN B O 1
ATOM 5207 N N . LEU B 1 64 ? 2.113 52.438 25.016 1 92.62 64 LEU B N 1
ATOM 5208 C CA . LEU B 1 64 ? 3.203 53.156 25.672 1 92.62 64 LEU B CA 1
ATOM 5209 C C . LEU B 1 64 ? 3.311 54.594 25.141 1 92.62 64 LEU B C 1
ATOM 5211 O O . LEU B 1 64 ? 3.508 55.531 25.906 1 92.62 64 LEU B O 1
ATOM 5215 N N . GLU B 1 65 ? 3.213 54.719 23.859 1 91.56 65 GLU B N 1
ATOM 5216 C CA . GLU B 1 65 ? 3.27 56.031 23.219 1 91.56 65 GLU B CA 1
ATOM 5217 C C . GLU B 1 65 ? 2.168 56.938 23.75 1 91.56 65 GLU B C 1
ATOM 5219 O O . GLU B 1 65 ? 2.406 58.125 24.016 1 91.56 65 GLU B O 1
ATOM 5224 N N . ASN B 1 66 ? 1.038 56.375 23.891 1 85.75 66 ASN B N 1
ATOM 5225 C CA . ASN B 1 66 ? -0.08 57.125 24.422 1 85.75 66 ASN B CA 1
ATOM 5226 C C . ASN B 1 66 ? 0.181 57.562 25.875 1 85.75 66 ASN B C 1
ATOM 5228 O O . ASN B 1 66 ? -0.175 58.688 26.266 1 85.75 66 ASN B O 1
ATOM 5232 N N . MET B 1 67 ? 0.708 56.719 26.609 1 87.06 67 MET B N 1
ATOM 5233 C CA . MET B 1 67 ? 1.045 57.031 27.984 1 87.06 67 MET B CA 1
ATOM 5234 C C . MET B 1 67 ? 2.086 58.156 28.047 1 87.06 67 MET B C 1
ATOM 5236 O O . MET B 1 67 ? 1.973 59.062 28.859 1 87.06 67 MET B O 1
ATOM 5240 N N . ILE B 1 68 ? 3.068 58.094 27.172 1 90.56 68 ILE B N 1
ATOM 5241 C CA . ILE B 1 68 ? 4.113 59.094 27.094 1 90.56 68 ILE B CA 1
ATOM 5242 C C . ILE B 1 68 ? 3.498 60.438 26.703 1 90.56 68 ILE B C 1
ATOM 5244 O O . ILE B 1 68 ? 3.834 61.469 27.266 1 90.56 68 ILE B O 1
ATOM 5248 N N . GLN B 1 69 ? 2.627 60.344 25.766 1 84.12 69 GLN B N 1
ATOM 5249 C CA . GLN B 1 69 ? 1.968 61.594 25.328 1 84.12 69 GLN B CA 1
ATOM 5250 C C . GLN B 1 69 ? 1.137 62.188 26.453 1 84.12 69 GLN B C 1
ATOM 5252 O O . GLN B 1 69 ? 1.086 63.406 26.594 1 84.12 69 GLN B O 1
ATOM 5257 N N . THR B 1 70 ? 0.526 61.406 27.188 1 80 70 THR B N 1
ATOM 5258 C CA . THR B 1 70 ? -0.254 61.875 28.328 1 80 70 THR B CA 1
ATOM 5259 C C . THR B 1 70 ? 0.635 62.625 29.312 1 80 70 THR B C 1
ATOM 5261 O O . THR B 1 70 ? 0.266 63.688 29.797 1 80 70 THR B O 1
ATOM 5264 N N . ILE B 1 71 ? 1.727 62.094 29.594 1 84.19 71 ILE B N 1
ATOM 5265 C CA . ILE B 1 71 ? 2.67 62.719 30.516 1 84.19 71 ILE B CA 1
ATOM 5266 C C . ILE B 1 71 ? 3.156 64.062 29.938 1 84.19 71 ILE B C 1
ATOM 5268 O O . ILE B 1 71 ? 3.244 65.062 30.672 1 84.19 71 ILE B O 1
ATOM 5272 N N . GLU B 1 72 ? 3.428 64.062 28.688 1 83.88 72 GLU B N 1
ATOM 5273 C CA . GLU B 1 72 ? 3.875 65.25 28.016 1 83.88 72 GLU B CA 1
ATOM 5274 C C . GLU B 1 72 ? 2.797 66.375 28.062 1 83.88 72 GLU B C 1
ATOM 5276 O O . GLU B 1 72 ? 3.1 67.562 28.25 1 83.88 72 GLU B O 1
ATOM 5281 N N . ASP B 1 73 ? 1.629 65.938 27.906 1 77.19 73 ASP B N 1
ATOM 5282 C CA . ASP B 1 73 ? 0.515 66.875 27.938 1 77.19 73 ASP B CA 1
ATOM 5283 C C . ASP B 1 73 ? 0.338 67.5 29.328 1 77.19 73 ASP B C 1
ATOM 5285 O O . ASP B 1 73 ? 0.091 68.688 29.469 1 77.19 73 ASP B O 1
ATOM 5289 N N . ILE B 1 74 ? 0.475 66.688 30.266 1 76.5 74 ILE B N 1
ATOM 5290 C CA . ILE B 1 74 ? 0.375 67.125 31.641 1 76.5 74 ILE B CA 1
ATOM 5291 C C . ILE B 1 74 ? 1.506 68.125 31.938 1 76.5 74 ILE B C 1
ATOM 5293 O O . ILE B 1 74 ? 1.289 69.125 32.562 1 76.5 74 ILE B O 1
ATOM 5297 N N . ASN B 1 75 ? 2.66 67.812 31.484 1 80.44 75 ASN B N 1
ATOM 5298 C CA . ASN B 1 75 ? 3.807 68.688 31.656 1 80.44 75 ASN B CA 1
ATOM 5299 C C . ASN B 1 75 ? 3.551 70.062 31.031 1 80.44 75 ASN B C 1
ATOM 5301 O O . ASN B 1 75 ? 3.805 71.062 31.656 1 80.44 75 ASN B O 1
ATOM 5305 N N . ILE B 1 76 ? 3.092 70 29.922 1 78.75 76 ILE B N 1
ATOM 5306 C CA . ILE B 1 76 ? 2.855 71.25 29.203 1 78.75 76 ILE B CA 1
ATOM 5307 C C . ILE B 1 76 ? 1.786 72.125 29.922 1 78.75 76 ILE B C 1
ATOM 5309 O O . ILE B 1 76 ? 1.884 73.312 30.016 1 78.75 76 ILE B O 1
ATOM 5313 N N . GLN B 1 77 ? 0.857 71.5 30.453 1 75.25 77 GLN B N 1
ATOM 5314 C CA . GLN B 1 77 ? -0.203 72.125 31.188 1 75.25 77 GLN B CA 1
ATOM 5315 C C . GLN B 1 77 ? 0.347 72.812 32.438 1 75.25 77 GLN B C 1
ATOM 5317 O O . GLN B 1 77 ? -0.035 73.938 32.75 1 75.25 77 GLN B O 1
ATOM 5322 N N . ILE B 1 78 ? 1.172 72.125 33.094 1 79.19 78 ILE B N 1
ATOM 5323 C CA . ILE B 1 78 ? 1.754 72.688 34.312 1 79.19 78 ILE B CA 1
ATOM 5324 C C . ILE B 1 78 ? 2.678 73.812 33.969 1 79.19 78 ILE B C 1
ATOM 5326 O O . ILE B 1 78 ? 2.619 74.875 34.625 1 79.19 78 ILE B O 1
ATOM 5330 N N . LEU B 1 79 ? 3.426 73.688 32.906 1 82.38 79 LEU B N 1
ATOM 5331 C CA . LEU B 1 79 ? 4.414 74.688 32.5 1 82.38 79 LEU B CA 1
ATOM 5332 C C . LEU B 1 79 ? 3.734 76 31.984 1 82.38 79 LEU B C 1
ATOM 5334 O O . LEU B 1 79 ? 4.285 77.062 32.094 1 82.38 79 LEU B O 1
ATOM 5338 N N . SER B 1 80 ? 2.58 75.75 31.516 1 78 80 SER B N 1
ATOM 5339 C CA . SER B 1 80 ? 1.893 76.875 30.891 1 78 80 SER B CA 1
ATOM 5340 C C . SER B 1 80 ? 0.884 77.5 31.844 1 78 80 SER B C 1
ATOM 5342 O O . SER B 1 80 ? 0.154 78.438 31.469 1 78 80 SER B O 1
ATOM 5344 N N . SER B 1 81 ? 0.776 76.938 33.031 1 78.88 81 SER B N 1
ATOM 5345 C CA . SER B 1 81 ? -0.14 77.5 34 1 78.88 81 SER B CA 1
ATOM 5346 C C . SER B 1 81 ? 0.216 78.938 34.344 1 78.88 81 SER B C 1
ATOM 5348 O O . SER B 1 81 ? 1.362 79.25 34.688 1 78.88 81 SER B O 1
ATOM 5350 N N . ALA B 1 82 ? -0.691 79.812 34.25 1 77.12 82 ALA B N 1
ATOM 5351 C CA . ALA B 1 82 ? -0.468 81.25 34.562 1 77.12 82 ALA B CA 1
ATOM 5352 C C . ALA B 1 82 ? -0.025 81.438 36 1 77.12 82 ALA B C 1
ATOM 5354 O O . ALA B 1 82 ? 0.81 82.312 36.281 1 77.12 82 ALA B O 1
ATOM 5355 N N . VAL B 1 83 ? -0.594 80.688 36.844 1 80.94 83 VAL B N 1
ATOM 5356 C CA . VAL B 1 83 ? -0.272 80.812 38.25 1 80.94 83 VAL B CA 1
ATOM 5357 C C . VAL B 1 83 ? 1.2 80.438 38.5 1 80.94 83 VAL B C 1
ATOM 5359 O O . VAL B 1 83 ? 1.92 81.188 39.156 1 80.94 83 VAL B O 1
ATOM 5362 N N . ILE B 1 84 ? 1.627 79.438 37.938 1 85.94 84 ILE B N 1
ATOM 5363 C CA . ILE B 1 84 ? 3.004 79 38.094 1 85.94 84 ILE B CA 1
ATOM 5364 C C . ILE B 1 84 ? 3.961 80 37.469 1 85.94 84 ILE B C 1
ATOM 5366 O O . ILE B 1 84 ? 4.977 80.375 38.062 1 85.94 84 ILE B O 1
ATOM 5370 N N . GLN B 1 85 ? 3.645 80.438 36.281 1 86.12 85 GLN B N 1
ATOM 5371 C CA . GLN B 1 85 ? 4.465 81.438 35.594 1 86.12 85 GLN B CA 1
ATOM 5372 C C . GLN B 1 85 ? 4.629 82.688 36.406 1 86.12 85 GLN B C 1
ATOM 5374 O O . GLN B 1 85 ? 5.742 83.188 36.594 1 86.12 85 GLN B O 1
ATOM 5379 N N . GLU B 1 86 ? 3.529 83.188 36.938 1 86.25 86 GLU B N 1
ATOM 5380 C CA . GLU B 1 86 ? 3.525 84.438 37.688 1 86.25 86 GLU B CA 1
ATOM 5381 C C . GLU B 1 86 ? 4.301 84.25 39 1 86.25 86 GLU B C 1
ATOM 5383 O O . GLU B 1 86 ? 5.105 85.125 39.344 1 86.25 86 GLU B O 1
ATOM 5388 N N . GLN B 1 87 ? 4 83.25 39.688 1 88.25 87 GLN B N 1
ATOM 5389 C CA . GLN B 1 87 ? 4.633 83.062 40.969 1 88.25 87 GLN B CA 1
ATOM 5390 C C . GLN B 1 87 ? 6.141 82.812 40.844 1 88.25 87 GLN B C 1
ATOM 5392 O O . GLN B 1 87 ? 6.922 83.312 41.656 1 88.25 87 GLN B O 1
ATOM 5397 N N . LEU B 1 88 ? 6.547 82.188 39.844 1 90.75 88 LEU B N 1
ATOM 5398 C CA . LEU B 1 88 ? 7.973 81.938 39.625 1 90.75 88 LEU B CA 1
ATOM 5399 C C . LEU B 1 88 ? 8.672 83.25 39.25 1 90.75 88 LEU B C 1
ATOM 5401 O O . LEU B 1 88 ? 9.82 83.5 39.625 1 90.75 88 LEU B O 1
ATOM 5405 N N . GLU B 1 89 ? 7.992 84 38.469 1 88.56 89 GLU B N 1
ATOM 5406 C CA . GLU B 1 89 ? 8.555 85.312 38.125 1 88.56 89 GLU B CA 1
ATOM 5407 C C . GLU B 1 89 ? 8.781 86.188 39.375 1 88.56 89 GLU B C 1
ATOM 5409 O O . GLU B 1 89 ? 9.781 86.875 39.469 1 88.56 89 GLU B O 1
ATOM 5414 N N . ILE B 1 90 ? 7.828 86.062 40.25 1 89 90 ILE B N 1
ATOM 5415 C CA . ILE B 1 90 ? 7.922 86.875 41.5 1 89 90 ILE B CA 1
ATOM 5416 C C . ILE B 1 90 ? 9.094 86.312 42.312 1 89 90 ILE B C 1
ATOM 5418 O O . ILE B 1 90 ? 9.914 87.125 42.812 1 89 90 ILE B O 1
ATOM 5422 N N . VAL B 1 91 ? 9.18 85.125 42.5 1 89.12 91 VAL B N 1
ATOM 5423 C CA . VAL B 1 91 ? 10.195 84.5 43.344 1 89.12 91 VAL B CA 1
ATOM 5424 C C . VAL B 1 91 ? 11.586 84.75 42.75 1 89.12 91 VAL B C 1
ATOM 5426 O O . VAL B 1 91 ? 12.547 84.938 43.5 1 89.12 91 VAL B O 1
ATOM 5429 N N . ASN B 1 92 ? 11.68 84.812 41.438 1 89.19 92 ASN B N 1
ATOM 5430 C CA . ASN B 1 92 ? 12.977 84.938 40.781 1 89.19 92 ASN B CA 1
ATOM 5431 C C . ASN B 1 92 ? 13.398 86.438 40.781 1 89.19 92 ASN B C 1
ATOM 5433 O O . ASN B 1 92 ? 14.586 86.75 40.625 1 89.19 92 ASN B O 1
ATOM 5437 N N . GLY B 1 93 ? 12.555 87.312 40.688 1 80.81 93 GLY B N 1
ATOM 5438 C CA . GLY B 1 93 ? 12.859 88.75 40.5 1 80.81 93 GLY B CA 1
ATOM 5439 C C . GLY B 1 93 ? 13.164 89.438 41.812 1 80.81 93 GLY B C 1
ATOM 5440 O O . GLY B 1 93 ? 13.797 90.5 41.812 1 80.81 93 GLY B O 1
ATOM 5441 N N . GLN B 1 94 ? 12.406 89.188 42.969 1 74.38 94 GLN B N 1
ATOM 5442 C CA . GLN B 1 94 ? 12.531 90.062 44.156 1 74.38 94 GLN B CA 1
ATOM 5443 C C . GLN B 1 94 ? 12.961 89.312 45.375 1 74.38 94 GLN B C 1
ATOM 5445 O O . GLN B 1 94 ? 12.727 88.062 45.438 1 74.38 94 GLN B O 1
ATOM 5450 N N . GLU B 1 95 ? 13.836 89.938 46.125 1 70.62 95 GLU B N 1
ATOM 5451 C CA . GLU B 1 95 ? 14.133 89.375 47.469 1 70.62 95 GLU B CA 1
ATOM 5452 C C . GLU B 1 95 ? 12.875 89.375 48.344 1 70.62 95 GLU B C 1
ATOM 5454 O O . GLU B 1 95 ? 12.203 90.375 48.5 1 70.62 95 GLU B O 1
ATOM 5459 N N . MET B 1 96 ? 12.383 88.25 48.562 1 71.06 96 MET B N 1
ATOM 5460 C CA . MET B 1 96 ? 11.086 88.125 49.219 1 71.06 96 MET B CA 1
ATOM 5461 C C . MET B 1 96 ? 11.25 87.812 50.688 1 71.06 96 MET B C 1
ATOM 5463 O O . MET B 1 96 ? 12.195 87.125 51.094 1 71.06 96 MET B O 1
ATOM 5467 N N . GLU B 1 97 ? 10.438 88.5 51.5 1 76.94 97 GLU B N 1
ATOM 5468 C CA . GLU B 1 97 ? 10.32 88.188 52.906 1 76.94 97 GLU B CA 1
ATOM 5469 C C . GLU B 1 97 ? 9.836 86.75 53.094 1 76.94 97 GLU B C 1
ATOM 5471 O O . GLU B 1 97 ? 9.109 86.25 52.25 1 76.94 97 GLU B O 1
ATOM 5476 N N . PRO B 1 98 ? 10.281 86.188 54.125 1 75.06 98 PRO B N 1
ATOM 5477 C CA . PRO B 1 98 ? 9.938 84.812 54.375 1 75.06 98 PRO B CA 1
ATOM 5478 C C . PRO B 1 98 ? 8.43 84.562 54.344 1 75.06 98 PRO B C 1
ATOM 5480 O O . PRO B 1 98 ? 7.992 83.5 53.875 1 75.06 98 PRO B O 1
ATOM 5483 N N . TYR B 1 99 ? 7.773 85.438 54.844 1 66.69 99 TYR B N 1
ATOM 5484 C CA . TYR B 1 99 ? 6.324 85.312 54.875 1 66.69 99 TYR B CA 1
ATOM 5485 C C . TYR B 1 99 ? 5.746 85.25 53.469 1 66.69 99 TYR B C 1
ATOM 5487 O O . TYR B 1 99 ? 4.871 84.438 53.156 1 66.69 99 TYR B O 1
ATOM 5495 N N . SER B 1 100 ? 6.23 86 52.625 1 76.62 100 SER B N 1
ATOM 5496 C CA . SER B 1 100 ? 5.781 86.062 51.25 1 76.62 100 SER B CA 1
ATOM 5497 C C . SER B 1 100 ? 6.145 84.812 50.5 1 76.62 100 SER B C 1
ATOM 5499 O O . SER B 1 100 ? 5.367 84.312 49.688 1 76.62 100 SER B O 1
ATOM 5501 N N . MET B 1 101 ? 7.16 84.25 51 1 80.94 101 MET B N 1
ATOM 5502 C CA . MET B 1 101 ? 7.629 83 50.375 1 80.94 101 MET B CA 1
ATOM 5503 C C . MET B 1 101 ? 6.715 81.812 50.719 1 80.94 101 MET B C 1
ATOM 5505 O O . MET B 1 101 ? 6.441 81 49.875 1 80.94 101 MET B O 1
ATOM 5509 N N . ARG B 1 102 ? 6.316 81.812 51.875 1 84.81 102 ARG B N 1
ATOM 5510 C CA . ARG B 1 102 ? 5.414 80.75 52.312 1 84.81 102 ARG B CA 1
ATOM 5511 C C . ARG B 1 102 ? 4.086 80.812 51.562 1 84.81 102 ARG B C 1
ATOM 5513 O O . ARG B 1 102 ? 3.5 79.75 51.25 1 84.81 102 ARG B O 1
ATOM 5520 N N . ASN B 1 103 ? 3.688 82 51.375 1 84.75 103 ASN B N 1
ATOM 5521 C CA . ASN B 1 103 ? 2.426 82.188 50.656 1 84.75 103 ASN B CA 1
ATOM 5522 C C . ASN B 1 103 ? 2.535 81.688 49.219 1 84.75 103 ASN B C 1
ATOM 5524 O O . ASN B 1 103 ? 1.631 81.062 48.688 1 84.75 103 ASN B O 1
ATOM 5528 N N . ILE B 1 104 ? 3.602 82 48.625 1 86.19 104 ILE B N 1
ATOM 5529 C CA . ILE B 1 104 ? 3.838 81.625 47.25 1 86.19 104 ILE B CA 1
ATOM 5530 C C . ILE B 1 104 ? 3.928 80.125 47.156 1 86.19 104 ILE B C 1
ATOM 5532 O O . ILE B 1 104 ? 3.375 79.5 46.25 1 86.19 104 ILE B O 1
ATOM 5536 N N . SER B 1 105 ? 4.59 79.5 48.156 1 88.06 105 SER B N 1
ATOM 5537 C CA . SER B 1 105 ? 4.727 78.062 48.188 1 88.06 105 SER B CA 1
ATOM 5538 C C . SER B 1 105 ? 3.365 77.375 48.25 1 88.06 105 SER B C 1
ATOM 5540 O O . SER B 1 105 ? 3.123 76.375 47.562 1 88.06 105 SER B O 1
ATOM 5542 N N . LYS B 1 106 ? 2.52 77.938 49.031 1 86.81 106 LYS B N 1
ATOM 5543 C CA . LYS B 1 106 ? 1.185 77.375 49.188 1 86.81 106 LYS B CA 1
ATOM 5544 C C . LYS B 1 106 ? 0.387 77.5 47.875 1 86.81 106 LYS B C 1
ATOM 5546 O O . LYS B 1 106 ? -0.347 76.562 47.5 1 86.81 106 LYS B O 1
ATOM 5551 N N . ILE B 1 107 ? 0.554 78.562 47.219 1 82.69 107 ILE B N 1
ATOM 5552 C CA . ILE B 1 107 ? -0.186 78.812 45.969 1 82.69 107 ILE B CA 1
ATOM 5553 C C . ILE B 1 107 ? 0.286 77.875 44.875 1 82.69 107 ILE B C 1
ATOM 5555 O O . ILE B 1 107 ? -0.53 77.25 44.219 1 82.69 107 ILE B O 1
ATOM 5559 N N . VAL B 1 108 ? 1.558 77.75 44.781 1 86 108 VAL B N 1
ATOM 5560 C CA . VAL B 1 108 ? 2.133 76.875 43.75 1 86 108 VAL B CA 1
ATOM 5561 C C . VAL B 1 108 ? 1.815 75.438 44.062 1 86 108 VAL B C 1
ATOM 5563 O O . VAL B 1 108 ? 1.435 74.688 43.156 1 86 108 VAL B O 1
ATOM 5566 N N . GLU B 1 109 ? 1.948 75.062 45.25 1 86.25 109 GLU B N 1
ATOM 5567 C CA . GLU B 1 109 ? 1.694 73.625 45.625 1 86.25 109 GLU B CA 1
ATOM 5568 C C . GLU B 1 109 ? 0.226 73.312 45.438 1 86.25 109 GLU B C 1
ATOM 5570 O O . GLU B 1 109 ? -0.091 72.125 45.062 1 86.25 109 GLU B O 1
ATOM 5575 N N . ARG B 1 110 ? -0.58 74.188 45.719 1 77.31 110 ARG B N 1
ATOM 5576 C CA . ARG B 1 110 ? -1.997 73.938 45.469 1 77.31 110 ARG B CA 1
ATOM 5577 C C . ARG B 1 110 ? -2.273 73.688 44 1 77.31 110 ARG B C 1
ATOM 5579 O O . ARG B 1 110 ? -3.07 72.875 43.625 1 77.31 110 ARG B O 1
ATOM 5586 N N . GLU B 1 111 ? -1.623 74.562 43.188 1 78.5 111 GLU B N 1
ATOM 5587 C CA . GLU B 1 111 ? -1.746 74.438 41.75 1 78.5 111 GLU B CA 1
ATOM 5588 C C . GLU B 1 111 ? -1.22 73.062 41.281 1 78.5 111 GLU B C 1
ATOM 5590 O O . GLU B 1 111 ? -1.812 72.438 40.406 1 78.5 111 GLU B O 1
ATOM 5595 N N . LEU B 1 112 ? -0.162 72.625 41.875 1 82.44 112 LEU B N 1
ATOM 5596 C CA . LEU B 1 112 ? 0.439 71.375 41.531 1 82.44 112 LEU B CA 1
ATOM 5597 C C . LEU B 1 112 ? -0.426 70.188 42 1 82.44 112 LEU B C 1
ATOM 5599 O O . LEU B 1 112 ? -0.521 69.188 41.344 1 82.44 112 LEU B O 1
ATOM 5603 N N . GLU B 1 113 ? -0.927 70.312 43.125 1 76.62 113 GLU B N 1
ATOM 5604 C CA . GLU B 1 113 ? -1.775 69.25 43.688 1 76.62 113 GLU B CA 1
ATOM 5605 C C . GLU B 1 113 ? -2.98 68.938 42.781 1 76.62 113 GLU B C 1
ATOM 5607 O O . GLU B 1 113 ? -3.418 67.812 42.656 1 76.62 113 GLU B O 1
ATOM 5612 N N . THR B 1 114 ? -3.482 70 42.281 1 66.25 114 THR B N 1
ATOM 5613 C CA . THR B 1 114 ? -4.621 69.875 41.375 1 66.25 114 THR B CA 1
ATOM 5614 C C . THR B 1 114 ? -4.223 69.062 40.125 1 66.25 114 THR B C 1
ATOM 5616 O O . THR B 1 114 ? -5.016 68.312 39.594 1 66.25 114 THR B O 1
ATOM 5619 N N . ASN B 1 115 ? -3.002 69.25 39.75 1 63.06 115 ASN B N 1
ATOM 5620 C CA . ASN B 1 115 ? -2.506 68.562 38.562 1 63.06 115 ASN B CA 1
ATOM 5621 C C . ASN B 1 115 ? -2.014 67.188 38.875 1 63.06 115 ASN B C 1
ATOM 5623 O O . ASN B 1 115 ? -2.096 66.312 38 1 63.06 115 ASN B O 1
ATOM 5627 N N . ALA B 1 116 ? -1.344 67 40 1 58.56 116 ALA B N 1
ATOM 5628 C CA . ALA B 1 116 ? -0.703 65.75 40.375 1 58.56 116 ALA B CA 1
ATOM 5629 C C . ALA B 1 116 ? -1.729 64.688 40.906 1 58.56 116 ALA B C 1
ATOM 5631 O O . ALA B 1 116 ? -1.493 63.5 40.875 1 58.56 116 ALA B O 1
ATOM 5632 N N . LEU B 1 117 ? -2.754 65.188 41.625 1 50.62 117 LEU B N 1
ATOM 5633 C CA . LEU B 1 117 ? -3.721 64.312 42.312 1 50.62 117 LEU B CA 1
ATOM 5634 C C . LEU B 1 117 ? -4.246 63.219 41.406 1 50.62 117 LEU B C 1
ATOM 5636 O O . LEU B 1 117 ? -4.574 62.125 41.875 1 50.62 117 LEU B O 1
ATOM 5640 N N . PHE B 1 118 ? -4.27 63.438 40.156 1 52.5 118 PHE B N 1
ATOM 5641 C CA . PHE B 1 118 ? -5.148 62.531 39.438 1 52.5 118 PHE B CA 1
ATOM 5642 C C . PHE B 1 118 ? -4.34 61.438 38.75 1 52.5 118 PHE B C 1
ATOM 5644 O O . PHE B 1 118 ? -4.91 60.469 38.219 1 52.5 118 PHE B O 1
ATOM 5651 N N . SER B 1 119 ? -2.986 61.562 38.969 1 62.75 119 SER B N 1
ATOM 5652 C CA . SER B 1 119 ? -2.311 60.406 38.438 1 62.75 119 SER B CA 1
ATOM 5653 C C . SER B 1 119 ? -1.751 59.531 39.562 1 62.75 119 SER B C 1
ATOM 5655 O O . SER B 1 119 ? -0.771 59.906 40.219 1 62.75 119 SER B O 1
ATOM 5657 N N . SER B 1 120 ? -2.652 58.562 40.062 1 63.5 120 SER B N 1
ATOM 5658 C CA . SER B 1 120 ? -2.268 57.656 41.156 1 63.5 120 SER B CA 1
ATOM 5659 C C . SER B 1 120 ? -0.853 57.125 40.938 1 63.5 120 SER B C 1
ATOM 5661 O O . SER B 1 120 ? -0.205 56.688 41.906 1 63.5 120 SER B O 1
ATOM 5663 N N . ASP B 1 121 ? -0.332 57.375 39.844 1 76.81 121 ASP B N 1
ATOM 5664 C CA . ASP B 1 121 ? 0.949 56.75 39.594 1 76.81 121 ASP B CA 1
ATOM 5665 C C . ASP B 1 121 ? 2.105 57.719 39.719 1 76.81 121 ASP B C 1
ATOM 5667 O O . ASP B 1 121 ? 3.271 57.344 39.625 1 76.81 121 ASP B O 1
ATOM 5671 N N . VAL B 1 122 ? 1.827 58.938 40.062 1 83.12 122 VAL B N 1
ATOM 5672 C CA . VAL B 1 122 ? 2.859 59.938 40.281 1 83.12 122 VAL B CA 1
ATOM 5673 C C . VAL B 1 122 ? 3.367 59.844 41.719 1 83.12 122 VAL B C 1
ATOM 5675 O O . VAL B 1 122 ? 2.584 59.938 42.656 1 83.12 122 VAL B O 1
ATOM 5678 N N . VAL B 1 123 ? 4.598 59.625 41.844 1 83.06 123 VAL B N 1
ATOM 5679 C CA . VAL B 1 123 ? 5.234 59.5 43.156 1 83.06 123 VAL B CA 1
ATOM 5680 C C . VAL B 1 123 ? 5.613 60.875 43.688 1 83.06 123 VAL B C 1
ATOM 5682 O O . VAL B 1 123 ? 5.547 61.125 44.906 1 83.06 123 VAL B O 1
ATOM 5685 N N . SER B 1 124 ? 6.043 61.688 42.844 1 85.94 124 SER B N 1
ATOM 5686 C CA . SER B 1 124 ? 6.48 63.031 43.219 1 85.94 124 SER B CA 1
ATOM 5687 C C . SER B 1 124 ? 6.348 64 42.062 1 85.94 124 SER B C 1
ATOM 5689 O O . SER B 1 124 ? 6.613 63.688 40.938 1 85.94 124 SER B O 1
ATOM 5691 N N . LEU B 1 125 ? 5.844 65.125 42.375 1 88.81 125 LEU B N 1
ATOM 5692 C CA . LEU B 1 125 ? 5.781 66.25 41.438 1 88.81 125 LEU B CA 1
ATOM 5693 C C . LEU B 1 125 ? 6.383 67.562 42.062 1 88.81 125 LEU B C 1
ATOM 5695 O O . LEU B 1 125 ? 5.918 68 43.125 1 88.81 125 LEU B O 1
ATOM 5699 N N . SER B 1 126 ? 7.441 68.062 41.469 1 89.44 126 SER B N 1
ATOM 5700 C CA . SER B 1 126 ? 8.133 69.188 42.031 1 89.44 126 SER B CA 1
ATOM 5701 C C . SER B 1 126 ? 8.406 70.25 40.969 1 89.44 126 SER B C 1
ATOM 5703 O O . SER B 1 126 ? 8.711 69.875 39.812 1 89.44 126 SER B O 1
ATOM 5705 N N . VAL B 1 127 ? 8.227 71.438 41.375 1 91.56 127 VAL B N 1
ATOM 5706 C CA . VAL B 1 127 ? 8.625 72.562 40.531 1 91.56 127 VAL B CA 1
ATOM 5707 C C . VAL B 1 127 ? 9.719 73.375 41.25 1 91.56 127 VAL B C 1
ATOM 5709 O O . VAL B 1 127 ? 9.625 73.625 42.469 1 91.56 127 VAL B O 1
ATOM 5712 N N . PHE B 1 128 ? 10.766 73.688 40.531 1 92.06 128 PHE B N 1
ATOM 5713 C CA . PHE B 1 128 ? 11.898 74.438 41.094 1 92.06 128 PHE B CA 1
ATOM 5714 C C . PHE B 1 128 ? 12.023 75.812 40.438 1 92.06 128 PHE B C 1
ATOM 5716 O O . PHE B 1 128 ? 11.922 75.875 39.188 1 92.06 128 PHE B O 1
ATOM 5723 N N . SER B 1 129 ? 12.164 76.75 41.281 1 91.81 129 SER B N 1
ATOM 5724 C CA . SER B 1 129 ? 12.414 78.062 40.719 1 91.81 129 SER B CA 1
ATOM 5725 C C . SER B 1 129 ? 13.875 78.25 40.312 1 91.81 129 SER B C 1
ATOM 5727 O O . SER B 1 129 ? 14.727 77.438 40.719 1 91.81 129 SER B O 1
ATOM 5729 N N . LYS B 1 130 ? 14.125 79.25 39.531 1 90.75 130 LYS B N 1
ATOM 5730 C CA . LYS B 1 130 ? 15.5 79.5 39.125 1 90.75 130 LYS B CA 1
ATOM 5731 C C . LYS B 1 130 ? 16.359 79.938 40.312 1 90.75 130 LYS B C 1
ATOM 5733 O O . LYS B 1 130 ? 17.562 79.688 40.312 1 90.75 130 LYS B O 1
ATOM 5738 N N . SER B 1 131 ? 15.797 80.5 41.375 1 86.75 131 SER B N 1
ATOM 5739 C CA . SER B 1 131 ? 16.5 80.938 42.562 1 86.75 131 SER B CA 1
ATOM 5740 C C . SER B 1 131 ? 16.797 79.75 43.469 1 86.75 131 SER B C 1
ATOM 5742 O O . SER B 1 131 ? 17.5 79.875 44.469 1 86.75 131 SER B O 1
ATOM 5744 N N . GLY B 1 132 ? 16.156 78.5 43.156 1 84.62 132 GLY B N 1
ATOM 5745 C CA . GLY B 1 132 ? 16.5 77.312 43.906 1 84.62 132 GLY B CA 1
ATOM 5746 C C . GLY B 1 132 ? 15.398 76.875 44.844 1 84.62 132 GLY B C 1
ATOM 5747 O O . GLY B 1 132 ? 15.562 75.938 45.594 1 84.62 132 GLY B O 1
ATOM 5748 N N . LEU B 1 133 ? 14.312 77.5 44.906 1 88 133 LEU B N 1
ATOM 5749 C CA . LEU B 1 133 ? 13.203 77.125 45.781 1 88 133 LEU B CA 1
ATOM 5750 C C . LEU B 1 133 ? 12.414 76 45.188 1 88 133 LEU B C 1
ATOM 5752 O O . LEU B 1 133 ? 12.078 76 44 1 88 133 LEU B O 1
ATOM 5756 N N . GLU B 1 134 ? 12.117 75.062 45.938 1 90.06 134 GLU B N 1
ATOM 5757 C CA . GLU B 1 134 ? 11.375 73.875 45.5 1 90.06 134 GLU B CA 1
ATOM 5758 C C . GLU B 1 134 ? 9.938 73.875 46 1 90.06 134 GLU B C 1
ATOM 5760 O O . GLU B 1 134 ? 9.688 74.188 47.188 1 90.06 134 GLU B O 1
ATOM 5765 N N . PHE B 1 135 ? 9.031 73.688 45.125 1 90.31 135 PHE B N 1
ATOM 5766 C CA . PHE B 1 135 ? 7.621 73.438 45.438 1 90.31 135 PHE B CA 1
ATOM 5767 C C . PHE B 1 135 ? 7.227 72 45.125 1 90.31 135 PHE B C 1
ATOM 5769 O O . PHE B 1 135 ? 7.254 71.625 43.938 1 90.31 135 PHE B O 1
ATOM 5776 N N . SER B 1 136 ? 6.934 71.25 46.062 1 87.19 136 SER B N 1
ATOM 5777 C CA . SER B 1 136 ? 6.707 69.812 45.812 1 87.19 136 SER B CA 1
ATOM 5778 C C . SER B 1 136 ? 5.371 69.375 46.375 1 87.19 136 SER B C 1
ATOM 5780 O O . SER B 1 136 ? 4.898 69.875 47.375 1 87.19 136 SER B O 1
ATOM 5782 N N . VAL B 1 137 ? 4.785 68.5 45.594 1 84 137 VAL B N 1
ATOM 5783 C CA . VAL B 1 137 ? 3.58 67.812 46.031 1 84 137 VAL B CA 1
ATOM 5784 C C . VAL B 1 137 ? 3.791 66.25 45.969 1 84 137 VAL B C 1
ATOM 5786 O O . VAL B 1 137 ? 4.48 65.812 45.062 1 84 137 VAL B O 1
ATOM 5789 N N . LYS B 1 138 ? 3.158 65.5 46.812 1 75.81 138 LYS B N 1
ATOM 5790 C CA . LYS B 1 138 ? 3.199 64.062 46.875 1 75.81 138 LYS B CA 1
ATOM 5791 C C . LYS B 1 138 ? 4.625 63.531 47.094 1 75.81 138 LYS B C 1
ATOM 5793 O O . LYS B 1 138 ? 4.961 62.406 46.719 1 75.81 138 LYS B O 1
ATOM 5798 N N . LYS B 1 139 ? 5.445 64.375 47.5 1 72.75 139 LYS B N 1
ATOM 5799 C CA . LYS B 1 139 ? 6.828 63.938 47.688 1 72.75 139 LYS B CA 1
ATOM 5800 C C . LYS B 1 139 ? 6.984 63.094 48.938 1 72.75 139 LYS B C 1
ATOM 5802 O O . LYS B 1 139 ? 6.676 63.562 50.062 1 72.75 139 LYS B O 1
ATOM 5807 N N . ILE B 1 140 ? 6.961 61.781 48.719 1 57.78 140 ILE B N 1
ATOM 5808 C CA . ILE B 1 140 ? 7.25 60.938 49.875 1 57.78 140 ILE B CA 1
ATOM 5809 C C . ILE B 1 140 ? 8.742 61 50.219 1 57.78 140 ILE B C 1
ATOM 5811 O O . ILE B 1 140 ? 9.578 60.656 49.375 1 57.78 140 ILE B O 1
ATOM 5815 N N . THR B 1 141 ? 9.07 61.562 51.281 1 54 141 THR B N 1
ATOM 5816 C CA . THR B 1 141 ? 10.414 61.719 51.812 1 54 141 THR B CA 1
ATOM 5817 C C . THR B 1 141 ? 11.07 60.344 52 1 54 141 THR B C 1
ATOM 5819 O O . THR B 1 141 ? 10.438 59.406 52.5 1 54 141 THR B O 1
ATOM 5822 N N . GLY B 1 142 ? 12.281 60.094 51.406 1 52.25 142 GLY B N 1
ATOM 5823 C CA . GLY B 1 142 ? 13.102 58.906 51.594 1 52.25 142 GLY B CA 1
ATOM 5824 C C . GLY B 1 142 ? 13.219 58.031 50.375 1 52.25 142 GLY B C 1
ATOM 5825 O O . GLY B 1 142 ? 14.023 57.094 50.344 1 52.25 142 GLY B O 1
ATOM 5826 N N . ARG B 1 143 ? 12.25 58.031 49.594 1 53.25 143 ARG B N 1
ATOM 5827 C CA . ARG B 1 143 ? 12.305 57.094 48.5 1 53.25 143 ARG B CA 1
ATOM 5828 C C . ARG B 1 143 ? 13.164 57.625 47.344 1 53.25 143 ARG B C 1
ATOM 5830 O O . ARG B 1 143 ? 13 57.25 46.188 1 53.25 143 ARG B O 1
ATOM 5837 N N . GLY B 1 144 ? 14.156 58.5 47.719 1 51.94 144 GLY B N 1
ATOM 5838 C CA . GLY B 1 144 ? 15.117 58.844 46.688 1 51.94 144 GLY B CA 1
ATOM 5839 C C . GLY B 1 144 ? 14.523 59.719 45.594 1 51.94 144 GLY B C 1
ATOM 5840 O O . GLY B 1 144 ? 14.906 59.625 44.438 1 51.94 144 GLY B O 1
ATOM 5841 N N . THR B 1 145 ? 13.531 60.312 45.844 1 56.59 145 THR B N 1
ATOM 5842 C CA . THR B 1 145 ? 12.867 61.219 44.938 1 56.59 145 THR B CA 1
ATOM 5843 C C . THR B 1 145 ? 13.812 62.344 44.5 1 56.59 145 THR B C 1
ATOM 5845 O O . THR B 1 145 ? 13.383 63.5 44.344 1 56.59 145 THR B O 1
ATOM 5848 N N . ASP B 1 146 ? 15.086 61.875 44.406 1 61.88 146 ASP B N 1
ATOM 5849 C CA . ASP B 1 146 ? 16.156 62.75 43.938 1 61.88 146 ASP B CA 1
ATOM 5850 C C . ASP B 1 146 ? 16.016 63.062 42.469 1 61.88 146 ASP B C 1
ATOM 5852 O O . ASP B 1 146 ? 15.258 62.406 41.75 1 61.88 146 ASP B O 1
ATOM 5856 N N . LEU B 1 147 ? 16.594 64.188 42.094 1 75.31 147 LEU B N 1
ATOM 5857 C CA . LEU B 1 147 ? 16.641 64.75 40.719 1 75.31 147 LEU B CA 1
ATOM 5858 C C . LEU B 1 147 ? 17.5 63.812 39.844 1 75.31 147 LEU B C 1
ATOM 5860 O O . LEU B 1 147 ? 18.625 63.469 40.188 1 75.31 147 LEU B O 1
ATOM 5864 N N . ALA B 1 148 ? 16.859 63.156 38.812 1 76.81 148 ALA B N 1
ATOM 5865 C CA . ALA B 1 148 ? 17.594 62.344 37.844 1 76.81 148 ALA B CA 1
ATOM 5866 C C . ALA B 1 148 ? 18.531 63.219 37.031 1 76.81 148 ALA B C 1
ATOM 5868 O O . ALA B 1 148 ? 19.5 62.719 36.438 1 76.81 148 ALA B O 1
ATOM 5869 N N . PHE B 1 149 ? 18.266 64.5 37.031 1 89.44 149 PHE B N 1
ATOM 5870 C CA . PHE B 1 149 ? 19.016 65.375 36.188 1 89.44 149 PHE B CA 1
ATOM 5871 C C . PHE B 1 149 ? 19.453 66.625 36.938 1 89.44 149 PHE B C 1
ATOM 5873 O O . PHE B 1 149 ? 18.766 67.062 37.875 1 89.44 149 PHE B O 1
ATOM 5880 N N . LEU B 1 150 ? 20.547 67.125 36.5 1 88.5 150 LEU B N 1
ATOM 5881 C CA . LEU B 1 150 ? 21.047 68.375 37.094 1 88.5 150 LEU B CA 1
ATOM 5882 C C . LEU B 1 150 ? 20.328 69.625 36.5 1 88.5 150 LEU B C 1
ATOM 5884 O O . LEU B 1 150 ? 19.875 69.562 35.344 1 88.5 150 LEU B O 1
ATOM 5888 N N . GLU B 1 151 ? 20.266 70.625 37.312 1 90.19 151 GLU B N 1
ATOM 5889 C CA . GLU B 1 151 ? 19.609 71.875 36.875 1 90.19 151 GLU B CA 1
ATOM 5890 C C . GLU B 1 151 ? 20.156 72.375 35.562 1 90.19 151 GLU B C 1
ATOM 5892 O O . GLU B 1 151 ? 19.406 72.75 34.656 1 90.19 151 GLU B O 1
ATOM 5897 N N . GLY B 1 152 ? 21.484 72.25 35.469 1 89.56 152 GLY B N 1
ATOM 5898 C CA . GLY B 1 152 ? 22.125 72.75 34.25 1 89.56 152 GLY B CA 1
ATOM 5899 C C . GLY B 1 152 ? 21.734 71.938 33.031 1 89.56 152 GLY B C 1
ATOM 5900 O O . GLY B 1 152 ? 21.562 72.5 31.953 1 89.56 152 GLY B O 1
ATOM 5901 N N . GLU B 1 153 ? 21.578 70.688 33.156 1 91.94 153 GLU B N 1
ATOM 5902 C CA . GLU B 1 153 ? 21.203 69.812 32.062 1 91.94 153 GLU B CA 1
ATOM 5903 C C . GLU B 1 153 ? 19.766 70.062 31.625 1 91.94 153 GLU B C 1
ATOM 5905 O O . GLU B 1 153 ? 19.484 70 30.422 1 91.94 153 GLU B O 1
ATOM 5910 N N . ILE B 1 154 ? 18.875 70.375 32.531 1 93.06 154 ILE B N 1
ATOM 5911 C CA . ILE B 1 154 ? 17.469 70.625 32.25 1 93.06 154 ILE B CA 1
ATOM 5912 C C . ILE B 1 154 ? 17.328 71.938 31.484 1 93.06 154 ILE B C 1
ATOM 5914 O O . ILE B 1 154 ? 16.594 72 30.5 1 93.06 154 ILE B O 1
ATOM 5918 N N . TYR B 1 155 ? 18.078 72.938 31.906 1 92.81 155 TYR B N 1
ATOM 5919 C CA . TYR B 1 155 ? 17.984 74.25 31.234 1 92.81 155 TYR B CA 1
ATOM 5920 C C . TYR B 1 155 ? 18.625 74.188 29.859 1 92.81 155 TYR B C 1
ATOM 5922 O O . TYR B 1 155 ? 18.172 74.812 28.922 1 92.81 155 TYR B O 1
ATOM 5930 N N . LYS B 1 156 ? 19.656 73.312 29.734 1 91.56 156 LYS B N 1
ATOM 5931 C CA . LYS B 1 156 ? 20.328 73.188 28.453 1 91.56 156 LYS B CA 1
ATOM 5932 C C . LYS B 1 156 ? 19.406 72.5 27.438 1 91.56 156 LYS B C 1
ATOM 5934 O O . LYS B 1 156 ? 19.516 72.75 26.234 1 91.56 156 LYS B O 1
ATOM 5939 N N . ALA B 1 157 ? 18.547 71.625 27.922 1 90.81 157 ALA B N 1
ATOM 5940 C CA . ALA B 1 157 ? 17.625 70.938 27.047 1 90.81 157 ALA B CA 1
ATOM 5941 C C . ALA B 1 157 ? 16.594 71.875 26.469 1 90.81 157 ALA B C 1
ATOM 5943 O O . ALA B 1 157 ? 15.906 71.562 25.5 1 90.81 157 ALA B O 1
ATOM 5944 N N . ASN B 1 158 ? 16.484 73.125 26.984 1 83.5 158 ASN B N 1
ATOM 5945 C CA . ASN B 1 158 ? 15.719 74.25 26.453 1 83.5 158 ASN B CA 1
ATOM 5946 C C . ASN B 1 158 ? 14.328 73.812 26 1 83.5 158 ASN B C 1
ATOM 5948 O O . ASN B 1 158 ? 13.945 74.062 24.859 1 83.5 158 ASN B O 1
ATOM 5952 N N . GLY B 1 159 ? 13.578 73.125 26.828 1 82.06 159 GLY B N 1
ATOM 5953 C CA . GLY B 1 159 ? 12.188 72.812 26.516 1 82.06 159 GLY B CA 1
ATOM 5954 C C . GLY B 1 159 ? 11.953 71.375 26.156 1 82.06 159 GLY B C 1
ATOM 5955 O O . GLY B 1 159 ? 10.805 70.938 26.047 1 82.06 159 GLY B O 1
ATOM 5956 N N . THR B 1 160 ? 12.984 70.75 25.891 1 88.75 160 THR B N 1
ATOM 5957 C CA . THR B 1 160 ? 12.828 69.312 25.625 1 88.75 160 THR B CA 1
ATOM 5958 C C . THR B 1 160 ? 12.703 68.5 26.938 1 88.75 160 THR B C 1
ATOM 5960 O O . THR B 1 160 ? 13.391 68.812 27.906 1 88.75 160 THR B O 1
ATOM 5963 N N . THR B 1 161 ? 11.805 67.625 26.938 1 93.62 161 THR B N 1
ATOM 5964 C CA . THR B 1 161 ? 11.57 66.812 28.125 1 93.62 161 THR B CA 1
ATOM 5965 C C . THR B 1 161 ? 12.688 65.75 28.297 1 93.62 161 THR B C 1
ATOM 5967 O O . THR B 1 161 ? 13.078 65.125 27.344 1 93.62 161 THR B O 1
ATOM 5970 N N . LEU B 1 162 ? 13.242 65.688 29.406 1 93.81 162 LEU B N 1
ATOM 5971 C CA . LEU B 1 162 ? 14.258 64.688 29.734 1 93.81 162 LEU B CA 1
ATOM 5972 C C . LEU B 1 162 ? 13.633 63.5 30.484 1 93.81 162 LEU B C 1
ATOM 5974 O O . LEU B 1 162 ? 12.828 63.688 31.406 1 93.81 162 LEU B O 1
ATOM 5978 N N . TRP B 1 163 ? 13.922 62.375 30.031 1 94.44 163 TRP B N 1
ATOM 5979 C CA . TRP B 1 163 ? 13.438 61.125 30.641 1 94.44 163 TRP B CA 1
ATOM 5980 C C . TRP B 1 163 ? 14.578 60.344 31.266 1 94.44 163 TRP B C 1
ATOM 5982 O O . TRP B 1 163 ? 15.633 60.156 30.641 1 94.44 163 TRP B O 1
ATOM 5992 N N . GLY B 1 164 ? 14.453 59.844 32.469 1 90.81 164 GLY B N 1
ATOM 5993 C CA . GLY B 1 164 ? 15.492 59.062 33.094 1 90.81 164 GLY B CA 1
ATOM 5994 C C . GLY B 1 164 ? 14.992 58.25 34.25 1 90.81 164 GLY B C 1
ATOM 5995 O O . GLY B 1 164 ? 13.805 58.25 34.562 1 90.81 164 GLY B O 1
ATOM 5996 N N . LEU B 1 165 ? 15.859 57.375 34.844 1 90.94 165 LEU B N 1
ATOM 5997 C CA . LEU B 1 165 ? 15.562 56.562 36 1 90.94 165 LEU B CA 1
ATOM 5998 C C . LEU B 1 165 ? 16.078 57.219 37.281 1 90.94 165 LEU B C 1
ATOM 6000 O O . LEU B 1 165 ? 17.109 57.906 37.25 1 90.94 165 LEU B O 1
ATOM 6004 N N . VAL B 1 166 ? 15.344 57 38.312 1 89.62 166 VAL B N 1
ATOM 6005 C CA . VAL B 1 166 ? 15.766 57.656 39.562 1 89.62 166 VAL B CA 1
ATOM 6006 C C . VAL B 1 166 ? 15.477 56.719 40.75 1 89.62 166 VAL B C 1
ATOM 6008 O O . VAL B 1 166 ? 14.523 55.938 40.719 1 89.62 166 VAL B O 1
ATOM 6011 N N . GLY B 1 167 ? 16.391 56.812 41.781 1 83.75 167 GLY B N 1
ATOM 6012 C CA . GLY B 1 167 ? 16.172 56.125 43.031 1 83.75 167 GLY B CA 1
ATOM 6013 C C . GLY B 1 167 ? 16.531 54.656 43 1 83.75 167 GLY B C 1
ATOM 6014 O O . GLY B 1 167 ? 16.922 54.125 41.969 1 83.75 167 GLY B O 1
ATOM 6015 N N . PRO B 1 168 ? 16.391 53.969 44.125 1 81.56 168 PRO B N 1
ATOM 6016 C CA . PRO B 1 168 ? 16.703 52.531 44.25 1 81.56 168 PRO B CA 1
ATOM 6017 C C . PRO B 1 168 ? 15.711 51.656 43.5 1 81.56 168 PRO B C 1
ATOM 6019 O O . PRO B 1 168 ? 16.078 50.594 43.031 1 81.56 168 PRO B O 1
ATOM 6022 N N . ASP B 1 169 ? 14.531 52.125 43.438 1 83.25 169 ASP B N 1
ATOM 6023 C CA . ASP B 1 169 ? 13.484 51.344 42.75 1 83.25 169 ASP B CA 1
ATOM 6024 C C . ASP B 1 169 ? 13.492 51.594 41.25 1 83.25 169 ASP B C 1
ATOM 6026 O O . ASP B 1 169 ? 12.773 50.938 40.5 1 83.25 169 ASP B O 1
ATOM 6030 N N . LYS B 1 170 ? 14.328 52.562 40.812 1 88.31 170 LYS B N 1
ATOM 6031 C CA . LYS B 1 170 ? 14.477 52.875 39.406 1 88.31 170 LYS B CA 1
ATOM 6032 C C . LYS B 1 170 ? 13.156 53.375 38.812 1 88.31 170 LYS B C 1
ATOM 6034 O O . LYS B 1 170 ? 12.711 52.844 37.781 1 88.31 170 LYS B O 1
ATOM 6039 N N . ASP B 1 171 ? 12.586 54.25 39.469 1 90.31 171 ASP B N 1
ATOM 6040 C CA . ASP B 1 171 ? 11.375 54.906 39 1 90.31 171 ASP B CA 1
ATOM 6041 C C . ASP B 1 171 ? 11.672 55.844 37.812 1 90.31 171 ASP B C 1
ATOM 6043 O O . ASP B 1 171 ? 12.828 56.156 37.562 1 90.31 171 ASP B O 1
ATOM 6047 N N . ILE B 1 172 ? 10.68 56.219 37.094 1 92.06 172 ILE B N 1
ATOM 6048 C CA . ILE B 1 172 ? 10.867 57.031 35.906 1 92.06 172 ILE B CA 1
ATOM 6049 C C . ILE B 1 172 ? 10.758 58.5 36.25 1 92.06 172 ILE B C 1
ATOM 6051 O O . ILE B 1 172 ? 9.75 58.938 36.844 1 92.06 172 ILE B O 1
ATOM 6055 N N . CYS B 1 173 ? 11.75 59.219 35.938 1 92.44 173 CYS B N 1
ATOM 6056 C CA . CYS B 1 173 ? 11.805 60.656 36.219 1 92.44 173 CYS B CA 1
ATOM 6057 C C . CYS B 1 173 ? 11.695 61.469 34.938 1 92.44 173 CYS B C 1
ATOM 6059 O O . CYS B 1 173 ? 12.352 61.156 33.938 1 92.44 173 CYS B O 1
ATOM 6061 N N . ILE B 1 174 ? 10.891 62.406 34.938 1 93.19 174 ILE B N 1
ATOM 6062 C CA . ILE B 1 174 ? 10.68 63.312 33.812 1 93.19 174 ILE B CA 1
ATOM 6063 C C . ILE B 1 174 ? 10.977 64.75 34.281 1 93.19 174 ILE B C 1
ATOM 6065 O O . ILE B 1 174 ? 10.414 65.25 35.25 1 93.19 174 ILE B O 1
ATOM 6069 N N . ALA B 1 175 ? 11.852 65.438 33.562 1 93.5 175 ALA B N 1
ATOM 6070 C CA . ALA B 1 175 ? 12.227 66.812 33.906 1 93.5 175 ALA B CA 1
ATOM 6071 C C . ALA B 1 175 ? 12.148 67.688 32.656 1 93.5 175 ALA B C 1
ATOM 6073 O O . ALA B 1 175 ? 12.469 67.25 31.547 1 93.5 175 ALA B O 1
ATOM 6074 N N . LYS B 1 176 ? 11.75 68.875 32.875 1 93.94 176 LYS B N 1
ATOM 6075 C CA . LYS B 1 176 ? 11.602 69.812 31.781 1 93.94 176 LYS B CA 1
ATOM 6076 C C . LYS B 1 176 ? 11.742 71.25 32.281 1 93.94 176 LYS B C 1
ATOM 6078 O O . LYS B 1 176 ? 11.258 71.562 33.375 1 93.94 176 LYS B O 1
ATOM 6083 N N . ALA B 1 177 ? 12.391 72.062 31.5 1 93.69 177 ALA B N 1
ATOM 6084 C CA . ALA B 1 177 ? 12.547 73.5 31.844 1 93.69 177 ALA B CA 1
ATOM 6085 C C . ALA B 1 177 ? 11.234 74.25 31.672 1 93.69 177 ALA B C 1
ATOM 6087 O O . ALA B 1 177 ? 10.492 74 30.719 1 93.69 177 ALA B O 1
ATOM 6088 N N . ILE B 1 178 ? 10.906 75 32.656 1 92.69 178 ILE B N 1
ATOM 6089 C CA . ILE B 1 178 ? 9.789 75.938 32.531 1 92.69 178 ILE B CA 1
ATOM 6090 C C . ILE B 1 178 ? 10.266 77.25 31.906 1 92.69 178 ILE B C 1
ATOM 6092 O O . ILE B 1 178 ? 11.055 78 32.5 1 92.69 178 ILE B O 1
ATOM 6096 N N . LEU B 1 179 ? 9.789 77.5 30.734 1 90.69 179 LEU B N 1
ATOM 6097 C CA . LEU B 1 179 ? 10.188 78.75 30.031 1 90.69 179 LEU B CA 1
ATOM 6098 C C . LEU B 1 179 ? 9.141 79.812 30.188 1 90.69 179 LEU B C 1
ATOM 6100 O O . LEU B 1 179 ? 7.941 79.562 30.219 1 90.69 179 LEU B O 1
ATOM 6104 N N . ASP B 1 180 ? 9.68 80.938 30.406 1 87.88 180 ASP B N 1
ATOM 6105 C CA . ASP B 1 180 ? 8.773 82.125 30.391 1 87.88 180 ASP B CA 1
ATOM 6106 C C . ASP B 1 180 ? 8.047 82.25 29.047 1 87.88 180 ASP B C 1
ATOM 6108 O O . ASP B 1 180 ? 8.672 82.125 28 1 87.88 180 ASP B O 1
ATOM 6112 N N . LEU B 1 181 ? 6.852 82.375 29.047 1 80.88 181 LEU B N 1
ATOM 6113 C CA . LEU B 1 181 ? 6.043 82.312 27.828 1 80.88 181 LEU B CA 1
ATOM 6114 C C . LEU B 1 181 ? 6.301 83.562 26.969 1 80.88 181 LEU B C 1
ATOM 6116 O O . LEU B 1 181 ? 6.066 83.5 25.75 1 80.88 181 LEU B O 1
ATOM 6120 N N . THR B 1 182 ? 6.777 84.625 27.562 1 80.5 182 THR B N 1
ATOM 6121 C CA . THR B 1 182 ? 7.027 85.875 26.828 1 80.5 182 THR B CA 1
ATOM 6122 C C . THR B 1 182 ? 8.484 85.938 26.359 1 80.5 182 THR B C 1
ATOM 6124 O O . THR B 1 182 ? 8.758 86.188 25.188 1 80.5 182 THR B O 1
ATOM 6127 N N . THR B 1 183 ? 9.43 85.625 27.25 1 85.38 183 THR B N 1
ATOM 6128 C CA . THR B 1 183 ? 10.852 85.812 26.969 1 85.38 183 THR B CA 1
ATOM 6129 C C . THR B 1 183 ? 11.469 84.5 26.5 1 85.38 183 THR B C 1
ATOM 6131 O O . THR B 1 183 ? 12.562 84.5 25.938 1 85.38 183 THR B O 1
ATOM 6134 N N . MET B 1 184 ? 10.828 83.375 26.75 1 87.19 184 MET B N 1
ATOM 6135 C CA . MET B 1 184 ? 11.281 82.062 26.391 1 87.19 184 MET B CA 1
ATOM 6136 C C . MET B 1 184 ? 12.57 81.688 27.141 1 87.19 184 MET B C 1
ATOM 6138 O O . MET B 1 184 ? 13.344 80.875 26.672 1 87.19 184 MET B O 1
ATOM 6142 N N . LYS B 1 185 ? 12.844 82.5 28.234 1 89.31 185 LYS B N 1
ATOM 6143 C CA . LYS B 1 185 ? 13.977 82.125 29.094 1 89.31 185 LYS B CA 1
ATOM 6144 C C . LYS B 1 185 ? 13.531 81.25 30.25 1 89.31 185 LYS B C 1
ATOM 6146 O O . LYS B 1 185 ? 12.398 81.375 30.734 1 89.31 185 LYS B O 1
ATOM 6151 N N . PRO B 1 186 ? 14.414 80.438 30.703 1 92.25 186 PRO B N 1
ATOM 6152 C CA . PRO B 1 186 ? 14.047 79.5 31.781 1 92.25 186 PRO B CA 1
ATOM 6153 C C . PRO B 1 186 ? 13.789 80.25 33.094 1 92.25 186 PRO B C 1
ATOM 6155 O O . PRO B 1 186 ? 14.578 81.125 33.5 1 92.25 186 PRO B O 1
ATOM 6158 N N . ILE B 1 187 ? 12.727 80 33.75 1 92.94 187 ILE B N 1
ATOM 6159 C CA . ILE B 1 187 ? 12.383 80.625 35 1 92.94 187 ILE B CA 1
ATOM 6160 C C . ILE B 1 187 ? 12.312 79.562 36.094 1 92.94 187 ILE B C 1
ATOM 6162 O O . ILE B 1 187 ? 12.133 79.875 37.281 1 92.94 187 ILE B O 1
ATOM 6166 N N . GLY B 1 188 ? 12.477 78.312 35.719 1 93.69 188 GLY B N 1
ATOM 6167 C CA . GLY B 1 188 ? 12.469 77.125 36.625 1 93.69 188 GLY B CA 1
ATOM 6168 C C . GLY B 1 188 ? 12.391 75.812 35.906 1 93.69 188 GLY B C 1
ATOM 6169 O O . GLY B 1 188 ? 12.656 75.75 34.688 1 93.69 188 GLY B O 1
ATOM 6170 N N . TYR B 1 189 ? 12.195 74.75 36.562 1 92.94 189 TYR B N 1
ATOM 6171 C CA . TYR B 1 189 ? 12.031 73.5 35.938 1 92.94 189 TYR B CA 1
ATOM 6172 C C . TYR B 1 189 ? 11.109 72.562 36.75 1 92.94 189 TYR B C 1
ATOM 6174 O O . TYR B 1 189 ? 10.93 72.812 37.969 1 92.94 189 TYR B O 1
ATOM 6182 N N . ILE B 1 190 ? 10.469 71.688 36.062 1 91.62 190 ILE B N 1
ATOM 6183 C CA . ILE B 1 190 ? 9.57 70.688 36.688 1 91.62 190 ILE B CA 1
ATOM 6184 C C . ILE B 1 190 ? 10.234 69.312 36.75 1 91.62 190 ILE B C 1
ATOM 6186 O O . ILE B 1 190 ? 11.07 69 35.875 1 91.62 190 ILE B O 1
ATOM 6190 N N . ASN B 1 191 ? 9.969 68.562 37.781 1 90.5 191 ASN B N 1
ATOM 6191 C CA . ASN B 1 191 ? 10.414 67.188 37.969 1 90.5 191 ASN B CA 1
ATOM 6192 C C . ASN B 1 191 ? 9.266 66.312 38.438 1 90.5 191 ASN B C 1
ATOM 6194 O O . ASN B 1 191 ? 8.734 66.5 39.531 1 90.5 191 ASN B O 1
ATOM 6198 N N . ILE B 1 192 ? 8.914 65.375 37.562 1 89.56 192 ILE B N 1
ATOM 6199 C CA . ILE B 1 192 ? 7.848 64.438 37.906 1 89.56 192 ILE B CA 1
ATOM 6200 C C . ILE B 1 192 ? 8.406 63.031 37.969 1 89.56 192 ILE B C 1
ATOM 6202 O O . ILE B 1 192 ? 9.148 62.594 37.062 1 89.56 192 ILE B O 1
ATOM 6206 N N . VAL B 1 193 ? 8.094 62.281 38.969 1 89.75 193 VAL B N 1
ATOM 6207 C CA . VAL B 1 193 ? 8.539 60.875 39.094 1 89.75 193 VAL B CA 1
ATOM 6208 C C . VAL B 1 193 ? 7.328 59.938 39.094 1 89.75 193 VAL B C 1
ATOM 6210 O O . VAL B 1 193 ? 6.41 60.125 39.906 1 89.75 193 VAL B O 1
ATOM 6213 N N . TYR B 1 194 ? 7.285 59.031 38.156 1 88.81 194 TYR B N 1
ATOM 6214 C CA . TYR B 1 194 ? 6.258 58.0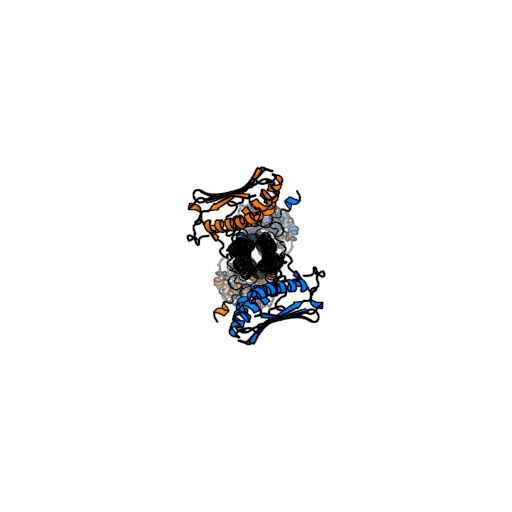31 38.062 1 88.81 194 TYR B CA 1
ATOM 6215 C C . TYR B 1 194 ? 6.77 56.688 38.594 1 88.81 194 TYR B C 1
ATOM 6217 O O . TYR B 1 194 ? 7.938 56.344 38.375 1 88.81 194 TYR B O 1
ATOM 6225 N N . GLU B 1 195 ? 5.891 55.906 39.156 1 87.81 195 GLU B N 1
ATOM 6226 C CA . GLU B 1 195 ? 6.246 54.562 39.562 1 87.81 195 GLU B CA 1
ATOM 6227 C C . GLU B 1 195 ? 6.582 53.688 38.344 1 87.81 195 GLU B C 1
ATOM 6229 O O . GLU B 1 195 ? 5.941 53.812 37.312 1 87.81 195 GLU B O 1
ATOM 6234 N N . ARG B 1 196 ? 7.535 52.812 38.562 1 87.5 196 ARG B N 1
ATOM 6235 C CA . ARG B 1 196 ? 7.969 51.969 37.469 1 87.5 196 ARG B CA 1
ATOM 6236 C C . ARG B 1 196 ? 6.812 51.094 36.938 1 87.5 196 ARG B C 1
ATOM 6238 O O . ARG B 1 196 ? 6.754 50.781 35.75 1 87.5 196 ARG B O 1
ATOM 6245 N N . GLU B 1 197 ? 5.84 50.781 37.781 1 87.69 197 GLU B N 1
ATOM 6246 C CA . GLU B 1 197 ? 4.719 49.906 37.438 1 87.69 197 GLU B CA 1
ATOM 6247 C C . GLU B 1 197 ? 3.777 50.594 36.469 1 87.69 197 GLU B C 1
ATOM 6249 O O . GLU B 1 197 ? 3.033 49.906 35.75 1 87.69 197 GLU B O 1
ATOM 6254 N N . TYR B 1 198 ? 3.891 51.906 36.438 1 87.06 198 TYR B N 1
ATOM 6255 C CA . TYR B 1 198 ? 3.029 52.656 35.531 1 87.06 198 TYR B CA 1
ATOM 6256 C C . TYR B 1 198 ? 3.221 52.188 34.094 1 87.06 198 TYR B C 1
ATOM 6258 O O . TYR B 1 198 ? 2.244 51.938 33.375 1 87.06 198 TYR B O 1
ATOM 6266 N N . PHE B 1 199 ? 4.449 51.969 33.656 1 89.81 199 PHE B N 1
ATOM 6267 C CA . PHE B 1 199 ? 4.746 51.438 32.344 1 89.81 199 PHE B CA 1
ATOM 6268 C C . PHE B 1 199 ? 4.918 49.938 32.375 1 89.81 199 PHE B C 1
ATOM 6270 O O . PHE B 1 199 ? 4.625 49.25 31.406 1 89.81 199 PHE B O 1
ATOM 6277 N N . GLY B 1 200 ? 5.391 49.406 33.469 1 88.5 200 GLY B N 1
ATOM 6278 C CA . GLY B 1 200 ? 5.711 48 33.625 1 88.5 200 GLY B CA 1
ATOM 6279 C C . GLY B 1 200 ? 4.504 47.094 33.469 1 88.5 200 GLY B C 1
ATOM 6280 O O . GLY B 1 200 ? 4.605 46 32.906 1 88.5 200 GLY B O 1
ATOM 6281 N N . ASP B 1 201 ? 3.365 47.438 33.906 1 83.88 201 ASP B N 1
ATOM 6282 C CA . ASP B 1 201 ? 2.16 46.625 33.875 1 83.88 201 ASP B CA 1
ATOM 6283 C C . ASP B 1 201 ? 1.695 46.375 32.438 1 83.88 201 ASP B C 1
ATOM 6285 O O . ASP B 1 201 ? 1.142 45.312 32.156 1 83.88 201 ASP B O 1
ATOM 6289 N N . ILE B 1 202 ? 1.936 47.281 31.547 1 83.94 202 ILE B N 1
ATOM 6290 C CA . ILE B 1 202 ? 1.507 47.188 30.156 1 83.94 202 ILE B CA 1
ATOM 6291 C C . ILE B 1 202 ? 2.369 46.125 29.438 1 83.94 202 ILE B C 1
ATOM 6293 O O . ILE B 1 202 ? 1.883 45.406 28.578 1 83.94 202 ILE B O 1
ATOM 6297 N N . VAL B 1 203 ? 3.645 46.062 29.766 1 88.31 203 VAL B N 1
ATOM 6298 C CA . VAL B 1 203 ? 4.566 45.156 29.062 1 88.31 203 VAL B CA 1
ATOM 6299 C C . VAL B 1 203 ? 4.488 43.75 29.656 1 88.31 203 VAL B C 1
ATOM 6301 O O . VAL B 1 203 ? 4.809 42.781 29 1 88.31 203 VAL B O 1
ATOM 6304 N N . LYS B 1 204 ? 4.09 43.656 30.969 1 84.38 204 LYS B N 1
ATOM 6305 C CA . LYS B 1 204 ? 3.986 42.375 31.641 1 84.38 204 LYS B CA 1
ATOM 6306 C C . LYS B 1 204 ? 2.852 41.531 31.062 1 84.38 204 LYS B C 1
ATOM 6308 O O . LYS B 1 204 ? 2.971 40.312 30.938 1 84.38 204 LYS B O 1
ATOM 6313 N N . ASP B 1 205 ? 1.749 42.062 30.703 1 74.62 205 ASP B N 1
ATOM 6314 C CA . ASP B 1 205 ? 0.545 41.344 30.297 1 74.62 205 ASP B CA 1
ATOM 6315 C C . ASP B 1 205 ? 0.275 41.531 28.812 1 74.62 205 ASP B C 1
ATOM 6317 O O . ASP B 1 205 ? -0.879 41.625 28.391 1 74.62 205 ASP B O 1
ATOM 6321 N N . ASN B 1 206 ? 1.366 41.5 28.047 1 75.31 206 ASN B N 1
ATOM 6322 C CA . ASN B 1 206 ? 1.145 41.844 26.656 1 75.31 206 ASN B CA 1
ATOM 6323 C C . ASN B 1 206 ? 0.725 40.625 25.844 1 75.31 206 ASN B C 1
ATOM 6325 O O . ASN B 1 206 ? 0.093 40.75 24.797 1 75.31 206 ASN B O 1
ATOM 6329 N N . SER B 1 207 ? 1.111 39.469 26.281 1 77.12 207 SER B N 1
ATOM 6330 C CA . SER B 1 207 ? 0.684 38.25 25.578 1 77.12 207 SER B CA 1
ATOM 6331 C C . SER B 1 207 ? 0.303 37.156 26.562 1 77.12 207 SER B C 1
ATOM 6333 O O . SER B 1 207 ? 0.993 36.938 27.562 1 77.12 207 SER B O 1
ATOM 6335 N N . THR B 1 208 ? -0.815 36.5 26.25 1 73.69 208 THR B N 1
ATOM 6336 C CA . THR B 1 208 ? -1.265 35.406 27.109 1 73.69 208 THR B CA 1
ATOM 6337 C C . THR B 1 208 ? -0.707 34.062 26.641 1 73.69 208 THR B C 1
ATOM 6339 O O . THR B 1 208 ? -0.628 33.125 27.406 1 73.69 208 THR B O 1
ATOM 6342 N N . GLU B 1 209 ? -0.393 34.125 25.422 1 77.06 209 GLU B N 1
ATOM 6343 C CA . GLU B 1 209 ? 0.017 32.844 24.844 1 77.06 209 GLU B CA 1
ATOM 6344 C C . GLU B 1 209 ? 1.526 32.656 24.938 1 77.06 209 GLU B C 1
ATOM 6346 O O . GLU B 1 209 ? 1.994 31.547 25.234 1 77.06 209 GLU B O 1
ATOM 6351 N N . TYR B 1 210 ? 2.279 33.656 24.656 1 82.75 210 TYR B N 1
ATOM 6352 C CA . TYR B 1 210 ? 3.732 33.562 24.609 1 82.75 210 TYR B CA 1
ATOM 6353 C C . TYR B 1 210 ? 4.383 34.281 25.781 1 82.75 210 TYR B C 1
ATOM 6355 O O . TYR B 1 210 ? 4.074 35.438 26.047 1 82.75 210 TYR B O 1
ATOM 6363 N N . SER B 1 211 ? 5.055 33.5 26.469 1 81.5 211 SER B N 1
ATOM 6364 C CA . SER B 1 211 ? 5.863 34.125 27.516 1 81.5 211 SER B CA 1
ATOM 6365 C C . SER B 1 211 ? 7.184 34.625 26.953 1 81.5 211 SER B C 1
ATOM 6367 O O . SER B 1 211 ? 8.016 33.844 26.484 1 81.5 211 SER B O 1
ATOM 6369 N N . GLY B 1 212 ? 7.324 35.875 26.703 1 86.94 212 GLY B N 1
ATOM 6370 C CA . GLY B 1 212 ? 8.547 36.469 26.188 1 86.94 212 GLY B CA 1
ATOM 6371 C C . GLY B 1 212 ? 9.07 37.594 27.062 1 86.94 212 GLY B C 1
ATOM 6372 O O . GLY B 1 212 ? 8.492 37.906 28.109 1 86.94 212 GLY B O 1
ATOM 6373 N N . ALA B 1 213 ? 10.273 38 26.734 1 92.06 213 ALA B N 1
ATOM 6374 C CA . ALA B 1 213 ? 10.875 39.156 27.422 1 92.06 213 ALA B CA 1
ATOM 6375 C C . ALA B 1 213 ? 10.578 40.438 26.672 1 92.06 213 ALA B C 1
ATOM 6377 O O . ALA B 1 213 ? 10.617 40.469 25.438 1 92.06 213 ALA B O 1
ATOM 6378 N N . SER B 1 214 ? 10.141 41.406 27.438 1 94.5 214 SER B N 1
ATOM 6379 C CA . SER B 1 214 ? 9.852 42.719 26.891 1 94.5 214 SER B CA 1
ATOM 6380 C C . SER B 1 214 ? 10.828 43.781 27.422 1 94.5 214 SER B C 1
ATOM 6382 O O . SER B 1 214 ? 11.039 43.875 28.625 1 94.5 214 SER B O 1
ATOM 6384 N N . TYR B 1 215 ? 11.438 44.531 26.516 1 95.56 215 TYR B N 1
ATOM 6385 C CA . TYR B 1 215 ? 12.391 45.562 26.891 1 95.56 215 TYR B CA 1
ATOM 6386 C C . TYR B 1 215 ? 12.031 46.906 26.219 1 95.56 215 TYR B C 1
ATOM 6388 O O . TYR B 1 215 ? 11.922 46.969 25 1 95.56 215 TYR B O 1
ATOM 6396 N N . VAL B 1 216 ? 11.828 47.875 27.016 1 97.19 216 VAL B N 1
ATOM 6397 C CA . VAL B 1 216 ? 11.781 49.219 26.484 1 97.19 216 VAL B CA 1
ATOM 6398 C C . VAL B 1 216 ? 13.156 49.875 26.609 1 97.19 216 VAL B C 1
ATOM 6400 O O . VAL B 1 216 ? 13.68 50.031 27.719 1 97.19 216 VAL B O 1
ATOM 6403 N N . VAL B 1 217 ? 13.688 50.25 25.469 1 96.75 217 VAL B N 1
ATOM 6404 C CA . VAL B 1 217 ? 15.055 50.75 25.422 1 96.75 217 VAL B CA 1
ATOM 6405 C C . VAL B 1 217 ? 15.055 52.219 25.031 1 96.75 217 VAL B C 1
ATOM 6407 O O . VAL B 1 217 ? 14.359 52.625 24.078 1 96.75 217 VAL B O 1
ATOM 6410 N N . ASP B 1 218 ? 15.797 52.969 25.734 1 95.38 218 ASP B N 1
ATOM 6411 C CA . ASP B 1 218 ? 15.859 54.406 25.438 1 95.38 218 ASP B CA 1
ATOM 6412 C C . ASP B 1 218 ? 16.906 54.688 24.359 1 95.38 218 ASP B C 1
ATOM 6414 O O . ASP B 1 218 ? 17.484 53.75 23.781 1 95.38 218 ASP B O 1
ATOM 6418 N N . ARG B 1 219 ? 17.094 55.938 23.938 1 91.19 219 ARG B N 1
ATOM 6419 C CA . ARG B 1 219 ? 18 56.344 22.859 1 91.19 219 ARG B CA 1
ATOM 6420 C C . ARG B 1 219 ? 19.438 56 23.188 1 91.19 219 ARG B C 1
ATOM 6422 O O . ARG B 1 219 ? 20.234 55.75 22.281 1 91.19 219 ARG B O 1
ATOM 6429 N N . ASP B 1 220 ? 19.812 55.906 24.438 1 91.62 220 ASP B N 1
ATOM 6430 C CA . ASP B 1 220 ? 21.172 55.594 24.859 1 91.62 220 ASP B CA 1
ATOM 6431 C C . ASP B 1 220 ? 21.375 54.094 24.969 1 91.62 220 ASP B C 1
ATOM 6433 O O . ASP B 1 220 ? 22.469 53.625 25.281 1 91.62 220 ASP B O 1
ATOM 6437 N N . GLY B 1 221 ? 20.344 53.344 24.781 1 93.62 221 GLY B N 1
ATOM 6438 C CA . GLY B 1 221 ? 20.453 51.906 24.812 1 93.62 221 GLY B CA 1
ATOM 6439 C C . GLY B 1 221 ? 20.203 51.312 26.188 1 93.62 221 GLY B C 1
ATOM 6440 O O . GLY B 1 221 ? 20.562 50.156 26.438 1 93.62 221 GLY B O 1
ATOM 6441 N N . ILE B 1 222 ? 19.688 52.094 27.094 1 94.94 222 ILE B N 1
ATOM 6442 C CA . ILE B 1 222 ? 19.438 51.625 28.453 1 94.94 222 ILE B CA 1
ATOM 6443 C C . ILE B 1 222 ? 18 51.094 28.562 1 94.94 222 ILE B C 1
ATOM 6445 O O . ILE B 1 222 ? 17.078 51.688 28.031 1 94.94 222 ILE B O 1
ATOM 6449 N N . ILE B 1 223 ? 17.859 49.969 29.219 1 95.94 223 ILE B N 1
ATOM 6450 C CA . ILE B 1 223 ? 16.547 49.406 29.453 1 95.94 223 ILE B CA 1
ATOM 6451 C C . ILE B 1 223 ? 15.836 50.188 30.562 1 95.94 223 ILE B C 1
ATOM 6453 O O . ILE B 1 223 ? 16.297 50.188 31.703 1 95.94 223 ILE B O 1
ATOM 6457 N N . VAL B 1 224 ? 14.727 50.75 30.234 1 95.69 224 VAL B N 1
ATOM 6458 C CA . VAL B 1 224 ? 14.047 51.625 31.188 1 95.69 224 VAL B CA 1
ATOM 6459 C C . VAL B 1 224 ? 12.797 50.938 31.719 1 95.69 224 VAL B C 1
ATOM 6461 O O . VAL B 1 224 ? 12.32 51.25 32.812 1 95.69 224 VAL B O 1
ATOM 6464 N N . VAL B 1 225 ? 12.18 50.062 30.891 1 95.12 225 VAL B N 1
ATOM 6465 C CA . VAL B 1 225 ? 11.023 49.25 31.281 1 95.12 225 VAL B CA 1
ATOM 6466 C C . VAL B 1 225 ? 11.219 47.812 30.844 1 95.12 225 VAL B C 1
ATOM 6468 O O . VAL B 1 225 ? 11.719 47.562 29.75 1 95.12 225 VAL B O 1
ATOM 6471 N N . THR B 1 226 ? 10.898 46.906 31.656 1 94 226 THR B N 1
ATOM 6472 C CA . THR B 1 226 ? 11.016 45.5 31.312 1 94 226 THR B CA 1
ATOM 6473 C C . THR B 1 226 ? 10.156 44.625 32.25 1 94 226 THR B C 1
ATOM 6475 O O . THR B 1 226 ? 9.773 45.094 33.312 1 94 226 THR B O 1
ATOM 6478 N N . ASN B 1 227 ? 9.766 43.531 31.766 1 91.38 227 ASN B N 1
ATOM 6479 C CA . ASN B 1 227 ? 9.062 42.594 32.625 1 91.38 227 ASN B CA 1
ATOM 6480 C C . ASN B 1 227 ? 10.023 41.688 33.406 1 91.38 227 ASN B C 1
ATOM 6482 O O . ASN B 1 227 ? 9.602 40.875 34.219 1 91.38 227 ASN B O 1
ATOM 6486 N N . HIS B 1 228 ? 11.32 41.844 33.219 1 89.25 228 HIS B N 1
ATOM 6487 C CA . HIS B 1 228 ? 12.375 41.188 33.969 1 89.25 228 HIS B CA 1
ATOM 6488 C C . HIS B 1 228 ? 13.18 42.219 34.781 1 89.25 228 HIS B C 1
ATOM 6490 O O . HIS B 1 228 ? 14.141 42.781 34.281 1 89.25 228 HIS B O 1
ATOM 6496 N N . GLU B 1 229 ? 12.961 42.188 35.938 1 87.5 229 GLU B N 1
ATOM 6497 C CA . GLU B 1 229 ? 13.453 43.25 36.844 1 87.5 229 GLU B CA 1
ATOM 6498 C C . GLU B 1 229 ? 14.977 43.25 36.906 1 87.5 229 GLU B C 1
ATOM 6500 O O . GLU B 1 229 ? 15.594 44.312 37.094 1 87.5 229 GLU B O 1
ATOM 6505 N N . LYS B 1 230 ? 15.539 42.125 36.719 1 89.5 230 LYS B N 1
ATOM 6506 C CA . LYS B 1 230 ? 16.984 42 36.844 1 89.5 230 LYS B CA 1
ATOM 6507 C C . LYS B 1 230 ? 17.719 42.781 35.781 1 89.5 230 LYS B C 1
ATOM 6509 O O . LYS B 1 230 ? 18.875 43.156 35.938 1 89.5 230 LYS B O 1
ATOM 6514 N N . TYR B 1 231 ? 17.031 43.188 34.719 1 91.88 231 TYR B N 1
ATOM 6515 C CA . TYR B 1 231 ? 17.703 43.844 33.594 1 91.88 231 TYR B CA 1
ATOM 6516 C C . TYR B 1 231 ? 17.406 45.344 33.594 1 91.88 231 TYR B C 1
ATOM 6518 O O . TYR B 1 231 ? 17.953 46.094 32.75 1 91.88 231 TYR B O 1
ATOM 6526 N N . LEU B 1 232 ? 16.594 45.781 34.406 1 92.94 232 LEU B N 1
ATOM 6527 C CA . LEU B 1 232 ? 16.25 47.188 34.469 1 92.94 232 LEU B CA 1
ATOM 6528 C C . LEU B 1 232 ? 17.484 48.031 34.719 1 92.94 232 LEU B C 1
ATOM 6530 O O . LEU B 1 232 ? 18.281 47.781 35.594 1 92.94 232 LEU B O 1
ATOM 6534 N N . GLY B 1 233 ? 17.703 49.031 33.906 1 92.31 233 GLY B N 1
ATOM 6535 C CA . GLY B 1 233 ? 18.828 49.938 34.062 1 92.31 233 GLY B CA 1
ATOM 6536 C C . GLY B 1 233 ? 20.094 49.469 33.375 1 92.31 233 GLY B C 1
ATOM 6537 O O . GLY B 1 233 ? 21.078 50.188 33.312 1 92.31 233 GLY B O 1
ATOM 6538 N N . THR B 1 234 ? 20.109 48.312 32.875 1 93.25 234 THR B N 1
ATOM 6539 C CA . THR B 1 234 ? 21.266 47.781 32.188 1 93.25 234 THR B CA 1
ATOM 6540 C C . THR B 1 234 ? 21.203 48.125 30.703 1 93.25 234 THR B C 1
ATOM 6542 O O . THR B 1 234 ? 20.156 48.5 30.188 1 93.25 234 THR B O 1
ATOM 6545 N N . ARG B 1 235 ? 22.297 48 30.062 1 94.62 235 ARG B N 1
ATOM 6546 C CA . ARG B 1 235 ? 22.375 48.312 28.641 1 94.62 235 ARG B CA 1
ATOM 6547 C C . ARG B 1 235 ? 21.859 47.125 27.797 1 94.62 235 ARG B C 1
ATOM 6549 O O . ARG B 1 235 ? 22.203 45.969 28.078 1 94.62 235 ARG B O 1
ATOM 6556 N N . PHE B 1 236 ? 21.062 47.375 26.891 1 94.94 236 PHE B N 1
ATOM 6557 C CA . PHE B 1 236 ? 20.609 46.344 25.953 1 94.94 236 PHE B CA 1
ATOM 6558 C C . PHE B 1 236 ? 21.75 45.906 25.047 1 94.94 236 PHE B C 1
ATOM 6560 O O . PHE B 1 236 ? 22.406 46.75 24.422 1 94.94 236 PHE B O 1
ATOM 6567 N N . PRO B 1 237 ? 22.047 44.75 24.969 1 92 237 PRO B N 1
ATOM 6568 C CA . PRO B 1 237 ? 23.297 44.25 24.391 1 92 237 PRO B CA 1
ATOM 6569 C C . PRO B 1 237 ? 23.328 44.344 22.875 1 92 237 PRO B C 1
ATOM 6571 O O . PRO B 1 237 ? 24.406 44.281 22.266 1 92 237 PRO B O 1
ATOM 6574 N N . VAL B 1 238 ? 22.297 44.5 22.172 1 90.12 238 VAL B N 1
ATOM 6575 C CA . VAL B 1 238 ? 22.25 44.469 20.703 1 90.12 238 VAL B CA 1
ATOM 6576 C C . VAL B 1 238 ? 21.703 45.812 20.203 1 90.12 238 VAL B C 1
ATOM 6578 O O . VAL B 1 238 ? 20.812 46.406 20.812 1 90.12 238 VAL B O 1
ATOM 6581 N N . ALA B 1 239 ? 22.219 46.188 19.031 1 88.81 239 ALA B N 1
ATOM 6582 C CA . ALA B 1 239 ? 21.688 47.406 18.406 1 88.81 239 ALA B CA 1
ATOM 6583 C C . ALA B 1 239 ? 20.281 47.156 17.891 1 88.81 239 ALA B C 1
ATOM 6585 O O . ALA B 1 239 ? 20 46.188 17.203 1 88.81 239 ALA B O 1
ATOM 6586 N N . ILE B 1 240 ? 19.344 48.094 18.172 1 91.62 240 ILE B N 1
ATOM 6587 C CA . ILE B 1 240 ? 17.938 47.969 17.859 1 91.62 240 ILE B CA 1
ATOM 6588 C C . ILE B 1 240 ? 17.734 47.906 16.344 1 91.62 240 ILE B C 1
ATOM 6590 O O . ILE B 1 240 ? 16.891 47.156 15.859 1 91.62 240 ILE B O 1
ATOM 6594 N N . GLU B 1 241 ? 18.469 48.656 15.578 1 87.62 241 GLU B N 1
ATOM 6595 C CA . GLU B 1 241 ? 18.359 48.688 14.117 1 87.62 241 GLU B CA 1
ATOM 6596 C C . GLU B 1 241 ? 18.672 47.344 13.508 1 87.62 241 GLU B C 1
ATOM 6598 O O . GLU B 1 241 ? 18.094 46.938 12.492 1 87.62 241 GLU B O 1
ATOM 6603 N N . ALA B 1 242 ? 19.578 46.625 14.148 1 86.25 242 ALA B N 1
ATOM 6604 C CA . ALA B 1 242 ? 19.969 45.281 13.664 1 86.25 242 ALA B CA 1
ATOM 6605 C C . ALA B 1 242 ? 18.844 44.281 13.859 1 86.25 242 ALA B C 1
ATOM 6607 O O . ALA B 1 242 ? 18.781 43.281 13.148 1 86.25 242 ALA B O 1
ATOM 6608 N N . LEU B 1 243 ? 17.984 44.562 14.805 1 88.5 243 LEU B N 1
ATOM 6609 C CA . LEU B 1 243 ? 16.906 43.625 15.117 1 88.5 243 LEU B CA 1
ATOM 6610 C C . LEU B 1 243 ? 15.719 43.844 14.18 1 88.5 243 LEU B C 1
ATOM 6612 O O . LEU B 1 243 ? 14.914 42.906 13.977 1 88.5 243 LEU B O 1
ATOM 6616 N N . ARG B 1 244 ? 15.453 45.031 13.672 1 84.94 244 ARG B N 1
ATOM 6617 C CA . ARG B 1 244 ? 14.336 45.344 12.781 1 84.94 244 ARG B CA 1
ATOM 6618 C C . ARG B 1 244 ? 14.492 44.656 11.438 1 84.94 244 ARG B C 1
ATOM 6620 O O . ARG B 1 244 ? 13.5 44.312 10.789 1 84.94 244 ARG B O 1
ATOM 6627 N N . GLU B 1 245 ? 15.625 44.281 10.992 1 69.19 245 GLU B N 1
ATOM 6628 C CA . GLU B 1 245 ? 15.93 43.812 9.641 1 69.19 245 GLU B CA 1
ATOM 6629 C C . GLU B 1 245 ? 15.852 42.281 9.539 1 69.19 245 GLU B C 1
ATOM 6631 O O . GLU B 1 245 ? 15.914 41.75 8.438 1 69.19 245 GLU B O 1
ATOM 6636 N N . THR B 1 246 ? 15.625 41.688 10.617 1 68.88 246 THR B N 1
ATOM 6637 C CA . THR B 1 246 ? 15.844 40.25 10.461 1 68.88 246 THR B CA 1
ATOM 6638 C C . THR B 1 246 ? 14.641 39.469 10.977 1 68.88 246 THR B C 1
ATOM 6640 O O . THR B 1 246 ? 14.117 39.75 12.055 1 68.88 246 THR B O 1
ATOM 6643 N N . ASP B 1 247 ? 14.188 38.594 10.117 1 74.31 247 ASP B N 1
ATOM 6644 C CA . ASP B 1 247 ? 13.125 37.656 10.477 1 74.31 247 ASP B CA 1
ATOM 6645 C C . ASP B 1 247 ? 13.703 36.375 11.055 1 74.31 247 ASP B C 1
ATOM 6647 O O . ASP B 1 247 ? 12.969 35.406 11.312 1 74.31 247 ASP B O 1
ATOM 6651 N N . THR B 1 248 ? 15.008 36.375 11.305 1 81.31 248 THR B N 1
ATOM 6652 C CA . THR B 1 248 ? 15.633 35.156 11.781 1 81.31 248 THR B CA 1
ATOM 6653 C C . THR B 1 248 ? 15.875 35.188 13.289 1 81.31 248 THR B C 1
ATOM 6655 O O . THR B 1 248 ? 15.891 36.281 13.875 1 81.31 248 THR B O 1
ATOM 6658 N N . SER B 1 249 ? 15.914 34.031 13.859 1 88.81 249 SER B N 1
ATOM 6659 C CA . SER B 1 249 ? 16.188 33.969 15.289 1 88.81 249 SER B CA 1
ATOM 6660 C C . SER B 1 249 ? 17.641 34.312 15.594 1 88.81 249 SER B C 1
ATOM 6662 O O . SER B 1 249 ? 18.516 34.125 14.734 1 88.81 249 SER B O 1
ATOM 6664 N N . ARG B 1 250 ? 17.922 34.906 16.656 1 88.75 250 ARG B N 1
ATOM 6665 C CA . ARG B 1 250 ? 19.266 35.281 17.125 1 88.75 250 ARG B CA 1
ATOM 6666 C C . ARG B 1 250 ? 19.469 34.844 18.578 1 88.75 250 ARG B C 1
ATOM 6668 O O . ARG B 1 250 ? 18.5 34.625 19.312 1 88.75 250 ARG B O 1
ATOM 6675 N N . TYR B 1 251 ? 20.672 34.688 18.891 1 89.56 251 TYR B N 1
ATOM 6676 C CA . TYR B 1 251 ? 20.984 34.344 20.266 1 89.56 251 TYR B CA 1
ATOM 6677 C C . TYR B 1 251 ? 20.766 35.531 21.203 1 89.56 251 TYR B C 1
ATOM 6679 O O . TYR B 1 251 ? 21.375 36.594 21 1 89.56 251 TYR B O 1
ATOM 6687 N N . ASP B 1 252 ? 19.812 35.375 22.062 1 89.12 252 ASP B N 1
ATOM 6688 C CA . ASP B 1 252 ? 19.516 36.375 23.094 1 89.12 252 ASP B CA 1
ATOM 6689 C C . ASP B 1 252 ? 20.5 36.25 24.266 1 89.12 252 ASP B C 1
ATOM 6691 O O . ASP B 1 252 ? 20.453 35.312 25.031 1 89.12 252 ASP B O 1
ATOM 6695 N N . ILE B 1 253 ? 21.375 37.219 24.375 1 87.25 253 ILE B N 1
ATOM 6696 C CA . ILE B 1 253 ? 22.438 37.219 25.375 1 87.25 253 ILE B CA 1
ATOM 6697 C C . ILE B 1 253 ? 21.828 37.312 26.766 1 87.25 253 ILE B C 1
ATOM 6699 O O . ILE B 1 253 ? 22.328 36.75 27.734 1 87.25 253 ILE B O 1
ATOM 6703 N N . LEU B 1 254 ? 20.734 38.031 26.938 1 90.56 254 LEU B N 1
ATOM 6704 C CA . LEU B 1 254 ? 20.125 38.281 28.234 1 90.56 254 LEU B CA 1
ATOM 6705 C C . LEU B 1 254 ? 19.453 37.031 28.781 1 90.56 254 LEU B C 1
ATOM 6707 O O . LEU B 1 254 ? 19.5 36.781 29.984 1 90.56 254 LEU B O 1
ATOM 6711 N N . ASN B 1 255 ? 18.906 36.25 27.969 1 89.12 255 ASN B N 1
ATOM 6712 C CA . ASN B 1 255 ? 18.172 35.062 28.422 1 89.12 255 ASN B CA 1
ATOM 6713 C C . ASN B 1 255 ? 18.859 33.781 28.016 1 89.12 255 ASN B C 1
ATOM 6715 O O . ASN B 1 255 ? 18.391 32.688 28.375 1 89.12 255 ASN B O 1
ATOM 6719 N N . ASN B 1 256 ? 19.922 33.656 27.344 1 90.62 256 ASN B N 1
ATOM 6720 C CA . ASN B 1 256 ? 20.734 32.531 26.953 1 90.62 256 ASN B CA 1
ATOM 6721 C C . ASN B 1 256 ? 19.938 31.531 26.109 1 90.62 256 ASN B C 1
ATOM 6723 O O . ASN B 1 256 ? 19.969 30.328 26.375 1 90.62 256 ASN B O 1
ATOM 6727 N N . THR B 1 257 ? 19.156 32 25.359 1 91.75 257 THR B N 1
ATOM 6728 C CA . THR B 1 257 ? 18.359 31.172 24.453 1 91.75 257 THR B CA 1
ATOM 6729 C C . THR B 1 257 ? 18.297 31.797 23.062 1 91.75 257 THR B C 1
ATOM 6731 O O . THR B 1 257 ? 18.562 33 22.906 1 91.75 257 THR B O 1
ATOM 6734 N N . ASN B 1 258 ? 18.094 30.938 22.031 1 93.5 258 ASN B N 1
ATOM 6735 C CA . ASN B 1 258 ? 17.797 31.516 20.719 1 93.5 258 ASN B CA 1
ATOM 6736 C C . ASN B 1 258 ? 16.391 32.094 20.672 1 93.5 258 ASN B C 1
ATOM 6738 O O . ASN B 1 258 ? 15.43 31.453 21.078 1 93.5 258 ASN B O 1
ATOM 6742 N N . SER B 1 259 ? 16.359 33.406 20.328 1 92.81 259 SER B N 1
ATOM 6743 C CA . SER B 1 259 ? 15.062 34.094 20.406 1 92.81 259 SER B CA 1
ATOM 6744 C C . SER B 1 259 ? 14.766 34.844 19.125 1 92.81 259 SER B C 1
ATOM 6746 O O . SER B 1 259 ? 15.688 35.219 18.391 1 92.81 259 SER B O 1
ATOM 6748 N N . PHE B 1 260 ? 13.477 34.969 18.844 1 93.62 260 PHE B N 1
ATOM 6749 C CA . PHE B 1 260 ? 12.992 35.906 17.844 1 93.62 260 PHE B CA 1
ATOM 6750 C C . PHE B 1 260 ? 12.766 37.281 18.469 1 93.62 260 PHE B C 1
ATOM 6752 O O . PHE B 1 260 ? 12.289 37.406 19.594 1 93.62 260 PHE B O 1
ATOM 6759 N N . TYR B 1 261 ? 13.102 38.344 17.703 1 93.56 261 TYR B N 1
ATOM 6760 C CA . TYR B 1 261 ? 12.938 39.719 18.203 1 93.56 261 TYR B CA 1
ATOM 6761 C C . TYR B 1 261 ? 11.891 40.469 17.391 1 93.56 261 TYR B C 1
ATOM 6763 O O . TYR B 1 261 ? 11.844 40.344 16.172 1 93.56 261 TYR B O 1
ATOM 6771 N N . TYR B 1 262 ? 11.062 41.125 18.062 1 93.06 262 TYR B N 1
ATOM 6772 C CA . TYR B 1 262 ? 10.078 42 17.469 1 93.06 262 TYR B CA 1
ATOM 6773 C C . TYR B 1 262 ? 10.219 43.406 18.031 1 93.06 262 TYR B C 1
ATOM 6775 O O . TYR B 1 262 ? 10.211 43.625 19.234 1 93.06 262 TYR B O 1
ATOM 6783 N N . VAL B 1 263 ? 10.398 44.344 17.109 1 94.94 263 VAL B N 1
ATOM 6784 C CA . VAL B 1 263 ? 10.727 45.719 17.516 1 94.94 263 VAL B CA 1
ATOM 6785 C C . VAL B 1 263 ? 9.602 46.656 17.109 1 94.94 263 VAL B C 1
ATOM 6787 O O . VAL B 1 263 ? 9.172 46.656 15.953 1 94.94 263 VAL B O 1
ATOM 6790 N N . GLY B 1 264 ? 9.039 47.375 18.094 1 93.94 264 GLY B N 1
ATOM 6791 C CA . GLY B 1 264 ? 8.031 48.375 17.812 1 93.94 264 GLY B CA 1
ATOM 6792 C C . GLY B 1 264 ? 8.609 49.656 17.25 1 93.94 264 GLY B C 1
ATOM 6793 O O . GLY B 1 264 ? 9.836 49.781 17.141 1 93.94 264 GLY B O 1
ATOM 6794 N N . ASN B 1 265 ? 7.809 50.5 16.781 1 93.19 265 ASN B N 1
ATOM 6795 C CA . ASN B 1 265 ? 8.234 51.812 16.297 1 93.19 265 ASN B CA 1
ATOM 6796 C C . ASN B 1 265 ? 8.844 52.656 17.422 1 93.19 265 ASN B C 1
ATOM 6798 O O . ASN B 1 265 ? 8.5 52.469 18.578 1 93.19 265 ASN B O 1
ATOM 6802 N N . GLU B 1 266 ? 9.797 53.531 16.984 1 94.88 266 GLU B N 1
ATOM 6803 C CA . GLU B 1 266 ? 10.383 54.438 17.969 1 94.88 266 GLU B CA 1
ATOM 6804 C C . GLU B 1 266 ? 9.352 55.438 18.469 1 94.88 266 GLU B C 1
ATOM 6806 O O . GLU B 1 266 ? 8.656 56.094 17.672 1 94.88 266 GLU B O 1
ATOM 6811 N N . MET B 1 267 ? 9.219 55.531 19.719 1 95 267 MET B N 1
ATOM 6812 C CA . MET B 1 267 ? 8.266 56.438 20.344 1 95 267 MET B CA 1
ATOM 6813 C C . MET B 1 267 ? 8.789 57.875 20.359 1 95 267 MET B C 1
ATOM 6815 O O . MET B 1 267 ? 9.977 58.094 20.109 1 95 267 MET B O 1
ATOM 6819 N N . PRO B 1 268 ? 7.977 58.844 20.531 1 90.25 268 PRO B N 1
ATOM 6820 C CA . PRO B 1 268 ? 8.383 60.25 20.438 1 90.25 268 PRO B CA 1
ATOM 6821 C C . PRO B 1 268 ? 9.5 60.594 21.406 1 90.25 268 PRO B C 1
ATOM 6823 O O . PRO B 1 268 ? 10.305 61.5 21.141 1 90.25 268 PRO B O 1
ATOM 6826 N N . ASN B 1 269 ? 9.617 60 22.531 1 93.94 269 ASN B N 1
ATOM 6827 C CA . ASN B 1 269 ? 10.656 60.312 23.516 1 93.94 269 ASN B CA 1
ATOM 6828 C C . ASN B 1 269 ? 11.938 59.531 23.234 1 93.94 269 ASN B C 1
ATOM 6830 O O . ASN B 1 269 ? 12.875 59.562 24.031 1 93.94 269 ASN B O 1
ATOM 6834 N N . GLY B 1 270 ? 11.93 58.781 22.141 1 94.12 270 GLY B N 1
ATOM 6835 C CA . GLY B 1 270 ? 13.109 58.031 21.734 1 94.12 270 GLY B CA 1
ATOM 6836 C C . GLY B 1 270 ? 13.133 56.594 22.266 1 94.12 270 GLY B C 1
ATOM 6837 O O . GLY B 1 270 ? 14.07 55.844 22 1 94.12 270 GLY B O 1
ATOM 6838 N N . TRP B 1 271 ? 12.133 56.188 23.047 1 97 271 TRP B N 1
ATOM 6839 C CA . TRP B 1 271 ? 12.055 54.812 23.562 1 97 271 TRP B CA 1
ATOM 6840 C C . TRP B 1 271 ? 11.625 53.844 22.469 1 97 271 TRP B C 1
ATOM 6842 O O . TRP B 1 271 ? 10.93 54.219 21.516 1 97 271 TRP B O 1
ATOM 6852 N N . THR B 1 272 ? 12.133 52.656 22.516 1 96.88 272 THR B N 1
ATOM 6853 C CA . THR B 1 272 ? 11.742 51.594 21.578 1 96.88 272 THR B CA 1
ATOM 6854 C C . THR B 1 272 ? 11.445 50.312 22.344 1 96.88 272 THR B C 1
ATOM 6856 O O . THR B 1 272 ? 12.234 49.875 23.188 1 96.88 272 THR B O 1
ATOM 6859 N N . LEU B 1 273 ? 10.305 49.719 22.016 1 96.56 273 LEU B N 1
ATOM 6860 C CA . LEU B 1 273 ? 9.93 48.438 22.625 1 96.56 273 LEU B CA 1
ATOM 6861 C C . LEU B 1 273 ? 10.523 47.281 21.844 1 96.56 273 LEU B C 1
ATOM 6863 O O . LEU B 1 273 ? 10.398 47.219 20.625 1 96.56 273 LEU B O 1
ATOM 6867 N N . VAL B 1 274 ? 11.227 46.375 22.5 1 95.31 274 VAL B N 1
ATOM 6868 C CA . VAL B 1 274 ? 11.789 45.156 21.922 1 95.31 274 VAL B CA 1
ATOM 6869 C C . VAL B 1 274 ? 11.219 43.938 22.641 1 95.31 274 VAL B C 1
ATOM 6871 O O . VAL B 1 274 ? 11.328 43.844 23.859 1 95.31 274 VAL B O 1
ATOM 6874 N N . GLU B 1 275 ? 10.609 43.094 21.906 1 93.75 275 GLU B N 1
ATOM 6875 C CA . GLU B 1 275 ? 10.094 41.844 22.438 1 93.75 275 GLU B CA 1
ATOM 6876 C C . GLU B 1 275 ? 10.938 40.656 21.969 1 93.75 275 GLU B C 1
ATOM 6878 O O . GLU B 1 275 ? 11.227 40.5 20.781 1 93.75 275 GLU B O 1
ATOM 6883 N N . ALA B 1 276 ? 11.344 39.844 22.922 1 93.38 276 ALA B N 1
ATOM 6884 C CA . ALA B 1 276 ? 12.117 38.625 22.625 1 93.38 276 ALA B CA 1
ATOM 6885 C C . ALA B 1 276 ? 11.336 37.375 23.016 1 93.38 276 ALA B C 1
ATOM 6887 O O . ALA B 1 276 ? 10.898 37.25 24.156 1 93.38 276 ALA B O 1
ATOM 6888 N N . VAL B 1 277 ? 11.125 36.531 22.094 1 93.25 277 VAL B N 1
ATOM 6889 C CA . VAL B 1 277 ? 10.445 35.25 22.344 1 93.25 277 VAL B CA 1
ATOM 6890 C C . VAL B 1 277 ? 11.359 34.094 21.938 1 93.25 277 VAL B C 1
ATOM 6892 O O . VAL B 1 277 ? 11.836 34.031 20.797 1 93.25 277 VAL B O 1
ATOM 6895 N N . SER B 1 278 ? 11.578 33.188 22.875 1 93.38 278 SER B N 1
ATOM 6896 C CA . SER B 1 278 ? 12.461 32.031 22.594 1 93.38 278 SER B CA 1
ATOM 6897 C C . SER B 1 278 ? 11.891 31.156 21.5 1 93.38 278 SER B C 1
ATOM 6899 O O . SER B 1 278 ? 10.672 31.031 21.375 1 93.38 278 SER B O 1
ATOM 6901 N N . VAL B 1 279 ? 12.812 30.609 20.734 1 93.56 279 VAL B N 1
ATOM 6902 C CA . VAL B 1 279 ? 12.43 29.703 19.656 1 93.56 279 VAL B CA 1
ATOM 6903 C C . VAL B 1 279 ? 11.594 28.562 20.203 1 93.56 279 VAL B C 1
ATOM 6905 O O . VAL B 1 279 ? 10.609 28.141 19.594 1 93.56 279 VAL B O 1
ATOM 6908 N N . LYS B 1 280 ? 11.945 28.031 21.344 1 91.69 280 LYS B N 1
ATOM 6909 C CA . LYS B 1 280 ? 11.219 26.938 21.984 1 91.69 280 LYS B CA 1
ATOM 6910 C C . LYS B 1 280 ? 9.789 27.359 22.328 1 91.69 280 LYS B C 1
ATOM 6912 O O . LYS B 1 280 ? 8.844 26.609 22.094 1 91.69 280 LYS B O 1
ATOM 6917 N N . GLU B 1 281 ? 9.648 28.578 22.859 1 90 281 GLU B N 1
ATOM 6918 C CA . GLU B 1 281 ? 8.328 29.109 23.188 1 90 281 GLU B CA 1
ATOM 6919 C C . GLU B 1 281 ? 7.512 29.391 21.938 1 90 281 GLU B C 1
ATOM 6921 O O . GLU B 1 281 ? 6.312 29.109 21.891 1 90 281 GLU B O 1
ATOM 6926 N N . PHE B 1 282 ? 8.156 29.875 20.938 1 90.38 282 PHE B N 1
ATOM 6927 C CA . PHE B 1 282 ? 7.535 30.219 19.672 1 90.38 282 PHE B CA 1
ATOM 6928 C C . PHE B 1 282 ? 6.91 29 19.016 1 90.38 282 PHE B C 1
ATOM 6930 O O . PHE B 1 282 ? 5.801 29.062 18.484 1 90.38 282 PHE B O 1
ATOM 6937 N N . TYR B 1 283 ? 7.609 27.828 19.125 1 90.5 283 TYR B N 1
ATOM 6938 C CA . TYR B 1 283 ? 7.168 26.641 18.406 1 90.5 283 TYR B CA 1
ATOM 6939 C C . TYR B 1 283 ? 6.523 25.625 19.359 1 90.5 283 TYR B C 1
ATOM 6941 O O . TYR B 1 283 ? 6.262 24.484 18.984 1 90.5 283 TYR B O 1
ATOM 6949 N N . LYS B 1 284 ? 6.266 25.938 20.531 1 88.38 284 LYS B N 1
ATOM 6950 C CA . LYS B 1 284 ? 5.773 25 21.547 1 88.38 284 LYS B CA 1
ATOM 6951 C C . LYS B 1 284 ? 4.496 24.312 21.078 1 88.38 284 LYS B C 1
ATOM 6953 O O . LYS B 1 284 ? 4.387 23.078 21.141 1 88.38 284 LYS B O 1
ATOM 6958 N N . ASN B 1 285 ? 3.518 25.016 20.547 1 85.25 285 ASN B N 1
ATOM 6959 C CA . ASN B 1 285 ? 2.262 24.438 20.078 1 85.25 285 ASN B CA 1
ATOM 6960 C C . ASN B 1 285 ? 2.457 23.641 18.781 1 85.25 285 ASN B C 1
ATOM 6962 O O . ASN B 1 285 ? 1.782 22.641 18.562 1 85.25 285 ASN B O 1
ATOM 6966 N N . THR B 1 286 ? 3.363 24.141 17.969 1 88.12 286 THR B N 1
ATOM 6967 C CA . THR B 1 286 ? 3.676 23.438 16.734 1 88.12 286 THR B CA 1
ATOM 6968 C C . THR B 1 286 ? 4.195 22.031 17.031 1 88.12 286 THR B C 1
ATOM 6970 O O . THR B 1 286 ? 3.744 21.062 16.438 1 88.12 286 THR B O 1
ATOM 6973 N N . TYR B 1 287 ? 5.078 21.906 18 1 89.31 287 TYR B N 1
ATOM 6974 C CA . TYR B 1 287 ? 5.664 20.625 18.344 1 89.31 287 TYR B CA 1
ATOM 6975 C C . TYR B 1 287 ? 4.621 19.688 18.938 1 89.31 287 TYR B C 1
ATOM 6977 O O . TYR B 1 287 ? 4.656 18.469 18.719 1 89.31 287 TYR B O 1
ATOM 6985 N N . ARG B 1 288 ? 3.699 20.266 19.672 1 86.94 288 ARG B N 1
ATOM 6986 C CA . ARG B 1 288 ? 2.625 19.469 20.25 1 86.94 288 ARG B CA 1
ATOM 6987 C C . ARG B 1 288 ? 1.748 18.859 19.156 1 86.94 288 ARG B C 1
ATOM 6989 O O . ARG B 1 288 ? 1.427 17.672 19.203 1 86.94 288 ARG B O 1
ATOM 6996 N N . VAL B 1 289 ? 1.389 19.672 18.219 1 85.81 289 VAL B N 1
ATOM 6997 C CA . VAL B 1 289 ? 0.535 19.219 17.109 1 85.81 289 VAL B CA 1
ATOM 6998 C C . VAL B 1 289 ? 1.282 18.203 16.266 1 85.81 289 VAL B C 1
ATOM 7000 O O . VAL B 1 289 ? 0.725 17.172 15.891 1 85.81 289 VAL B O 1
ATOM 7003 N N . ILE B 1 290 ? 2.572 18.438 15.984 1 87.56 290 ILE B N 1
ATOM 7004 C CA . ILE B 1 290 ? 3.391 17.531 15.195 1 87.56 290 ILE B CA 1
ATOM 7005 C C . ILE B 1 290 ? 3.537 16.203 15.938 1 87.56 290 ILE B C 1
ATOM 7007 O O . ILE B 1 290 ? 3.473 15.125 15.328 1 87.56 290 ILE B O 1
ATOM 7011 N N . GLY B 1 291 ? 3.707 16.266 17.25 1 87.75 291 GLY B N 1
ATOM 7012 C CA . GLY B 1 291 ? 3.785 15.055 18.047 1 87.75 291 GLY B CA 1
ATOM 7013 C C . GLY B 1 291 ? 2.525 14.211 17.984 1 87.75 291 GLY B C 1
ATOM 7014 O O . GLY B 1 291 ? 2.598 12.992 17.859 1 87.75 291 GLY B O 1
ATOM 7015 N N . LEU B 1 292 ? 1.331 14.82 18.016 1 86.75 292 LEU B N 1
ATOM 7016 C CA . LEU B 1 292 ? 0.055 14.117 17.922 1 86.75 292 LEU B CA 1
ATOM 7017 C C . LEU B 1 292 ? -0.106 13.461 16.562 1 86.75 292 LEU B C 1
ATOM 7019 O O . LEU B 1 292 ? -0.589 12.328 16.469 1 86.75 292 LEU B O 1
ATOM 7023 N N . THR B 1 293 ? 0.28 14.18 15.531 1 84.62 293 THR B N 1
ATOM 7024 C CA . THR B 1 293 ? 0.22 13.625 14.18 1 84.62 293 THR B CA 1
ATOM 7025 C C . THR B 1 293 ? 1.141 12.414 14.047 1 84.62 293 THR B C 1
ATOM 7027 O O . THR B 1 293 ? 0.802 11.445 13.375 1 84.62 293 THR B O 1
ATOM 7030 N N . GLY B 1 294 ? 2.33 12.516 14.664 1 86.69 294 GLY B N 1
ATOM 7031 C CA . GLY B 1 294 ? 3.256 11.391 14.656 1 86.69 294 GLY B CA 1
ATOM 7032 C C . GLY B 1 294 ? 2.688 10.148 15.312 1 86.69 294 GLY B C 1
ATOM 7033 O O . GLY B 1 294 ? 2.836 9.039 14.789 1 86.69 294 GLY B O 1
ATOM 7034 N N . ILE B 1 295 ? 1.999 10.25 16.375 1 89.69 295 ILE B N 1
ATOM 7035 C CA . ILE B 1 295 ? 1.371 9.133 17.078 1 89.69 295 ILE B CA 1
ATOM 7036 C C . ILE B 1 295 ? 0.289 8.516 16.203 1 89.69 295 ILE B C 1
ATOM 7038 O O . ILE B 1 295 ? 0.17 7.289 16.125 1 89.69 295 ILE B O 1
ATOM 7042 N N . PHE B 1 296 ? -0.485 9.328 15.516 1 85.62 296 PHE B N 1
ATOM 7043 C CA . PHE B 1 296 ? -1.533 8.836 14.633 1 85.62 296 PHE B CA 1
ATOM 7044 C C . PHE B 1 296 ? -0.935 8.086 13.453 1 85.62 296 PHE B C 1
ATOM 7046 O O . PHE B 1 296 ? -1.478 7.062 13.016 1 85.62 296 PHE B O 1
ATOM 7053 N N . LEU B 1 297 ? 0.182 8.656 12.922 1 85.69 297 LEU B N 1
ATOM 7054 C CA . LEU B 1 297 ? 0.884 7.965 11.844 1 85.69 297 LEU B CA 1
ATOM 7055 C C . LEU B 1 297 ? 1.307 6.566 12.281 1 85.69 297 LEU B C 1
ATOM 7057 O O . LEU B 1 297 ? 1.117 5.598 11.539 1 85.69 297 LEU B O 1
ATOM 7061 N N . LEU B 1 298 ? 1.802 6.445 13.492 1 88.75 298 LEU B N 1
ATOM 7062 C CA . LEU B 1 298 ? 2.242 5.156 14.008 1 88.75 298 LEU B CA 1
ATOM 7063 C C . LEU B 1 298 ? 1.071 4.188 14.125 1 88.75 298 LEU B C 1
ATOM 7065 O O . LEU B 1 298 ? 1.2 3.008 13.797 1 88.75 298 LEU B O 1
ATOM 7069 N N . GLY B 1 299 ? -0.057 4.695 14.602 1 87.94 299 GLY B N 1
ATOM 7070 C CA . GLY B 1 299 ? -1.252 3.869 14.695 1 87.94 299 GLY B CA 1
ATOM 7071 C C . GLY B 1 299 ? -1.724 3.35 13.352 1 87.94 299 GLY B C 1
ATOM 7072 O O . GLY B 1 299 ? -2.051 2.168 13.219 1 87.94 299 GLY B O 1
ATOM 7073 N N . ILE B 1 300 ? -1.679 4.199 12.344 1 84.38 300 ILE B N 1
ATOM 7074 C CA . ILE B 1 300 ? -2.146 3.83 11.016 1 84.38 300 ILE B CA 1
ATOM 7075 C C . ILE B 1 300 ? -1.181 2.826 10.391 1 84.38 300 ILE B C 1
ATOM 7077 O O . ILE B 1 300 ? -1.601 1.921 9.664 1 84.38 300 ILE B O 1
ATOM 7081 N N . LEU B 1 301 ? 0.114 2.986 10.648 1 85.75 301 LEU B N 1
ATOM 7082 C CA . LEU B 1 301 ? 1.108 2.057 10.125 1 85.75 301 LEU B CA 1
ATOM 7083 C C . LEU B 1 301 ? 0.928 0.669 10.727 1 85.75 301 LEU B C 1
ATOM 7085 O O . LEU B 1 301 ? 1.051 -0.34 10.031 1 85.75 301 LEU B O 1
ATOM 7089 N N . ILE B 1 302 ? 0.583 0.573 11.961 1 89 302 ILE B N 1
ATOM 7090 C CA . ILE B 1 302 ? 0.337 -0.698 12.633 1 89 302 ILE B CA 1
ATOM 7091 C C . ILE B 1 302 ? -0.898 -1.367 12.039 1 89 302 ILE B C 1
ATOM 7093 O O . ILE B 1 302 ? -0.875 -2.559 11.727 1 89 302 ILE B O 1
ATOM 7097 N N . LEU B 1 303 ? -1.937 -0.558 11.852 1 85.69 303 LEU B N 1
ATOM 7098 C CA . LEU B 1 303 ? -3.162 -1.076 11.258 1 85.69 303 LEU B CA 1
ATOM 7099 C C . LEU B 1 303 ? -2.906 -1.57 9.836 1 85.69 303 LEU B C 1
ATOM 7101 O O . LEU B 1 303 ? -3.438 -2.605 9.43 1 85.69 303 LEU B O 1
ATOM 7105 N N . SER B 1 304 ? -2.082 -0.792 9.086 1 83.44 304 SER B N 1
ATOM 7106 C CA . SER B 1 304 ? -1.739 -1.174 7.715 1 83.44 304 SER B CA 1
ATOM 7107 C C . SER B 1 304 ? -0.941 -2.473 7.688 1 83.44 304 SER B C 1
ATOM 7109 O O . SER B 1 304 ? -1.131 -3.305 6.801 1 83.44 304 SER B O 1
ATOM 7111 N N . PHE B 1 305 ? -0.148 -2.707 8.633 1 87.69 305 PHE B N 1
ATOM 7112 C CA . PHE B 1 305 ? 0.653 -3.922 8.719 1 87.69 305 PHE B CA 1
ATOM 7113 C C . PHE B 1 305 ? -0.236 -5.145 8.914 1 87.69 305 PHE B C 1
ATOM 7115 O O . PHE B 1 305 ? -0.028 -6.176 8.273 1 87.69 305 PHE B O 1
ATOM 7122 N N . PHE B 1 306 ? -1.186 -5.082 9.719 1 90.06 306 PHE B N 1
ATOM 7123 C CA . PHE B 1 306 ? -2.129 -6.168 9.945 1 90.06 306 PHE B CA 1
ATOM 7124 C C . PHE B 1 306 ? -2.938 -6.461 8.688 1 90.06 306 PHE B C 1
ATOM 7126 O O . PHE B 1 306 ? -3.154 -7.625 8.344 1 90.06 306 PHE B O 1
ATOM 7133 N N . SER B 1 307 ? -3.273 -5.359 8.016 1 85.44 307 SER B N 1
ATOM 7134 C CA . SER B 1 307 ? -4.07 -5.512 6.801 1 85.44 307 SER B CA 1
ATOM 7135 C C . SER B 1 307 ? -3.266 -6.176 5.691 1 85.44 307 SER B C 1
ATOM 7137 O O . SER B 1 307 ? -3.781 -7.035 4.973 1 85.44 307 SER B O 1
ATOM 7139 N N . ILE B 1 308 ? -2.021 -5.832 5.629 1 86.06 308 ILE B N 1
ATOM 7140 C CA . ILE B 1 308 ? -1.154 -6.398 4.605 1 86.06 308 ILE B CA 1
ATOM 7141 C C . ILE B 1 308 ? -0.911 -7.879 4.895 1 86.06 308 ILE B C 1
ATOM 7143 O O . ILE B 1 308 ? -0.883 -8.703 3.975 1 86.06 308 ILE B O 1
ATOM 7147 N N . ASN B 1 309 ? -0.76 -8.242 6.156 1 88.88 309 ASN B N 1
ATOM 7148 C CA . ASN B 1 309 ? -0.542 -9.633 6.555 1 88.88 309 ASN B CA 1
ATOM 7149 C C . ASN B 1 309 ? -1.748 -10.508 6.223 1 88.88 309 ASN B C 1
ATOM 7151 O O . ASN B 1 309 ? -1.592 -11.641 5.766 1 88.88 309 ASN B O 1
ATOM 7155 N N . MET B 1 310 ? -2.861 -9.961 6.414 1 87.5 310 MET B N 1
ATOM 7156 C CA . MET B 1 310 ? -4.09 -10.688 6.109 1 87.5 310 MET B CA 1
ATOM 7157 C C . MET B 1 310 ? -4.254 -10.875 4.602 1 87.5 310 MET B C 1
ATOM 7159 O O . MET B 1 310 ? -4.578 -11.969 4.141 1 87.5 310 MET B O 1
ATOM 7163 N N . ALA B 1 311 ? -3.949 -9.789 3.885 1 83.88 311 ALA B N 1
ATOM 7164 C CA . ALA B 1 311 ? -4.094 -9.828 2.432 1 83.88 311 ALA B CA 1
ATOM 7165 C C . ALA B 1 311 ? -3.096 -10.789 1.802 1 83.88 311 ALA B C 1
ATOM 7167 O O . ALA B 1 311 ? -3.455 -11.578 0.925 1 83.88 311 ALA B O 1
ATOM 7168 N N . THR B 1 312 ? -1.89 -10.742 2.236 1 84.38 312 THR B N 1
ATOM 7169 C CA . THR B 1 312 ? -0.85 -11.594 1.667 1 84.38 312 THR B CA 1
ATOM 7170 C C . THR B 1 312 ? -1.105 -13.062 1.999 1 84.38 312 THR B C 1
ATOM 7172 O O . THR B 1 312 ? -0.832 -13.945 1.184 1 84.38 312 THR B O 1
ATOM 7175 N N . LYS B 1 313 ? -1.643 -13.352 3.15 1 86.56 313 LYS B N 1
ATOM 7176 C CA . LYS B 1 313 ? -1.992 -14.719 3.521 1 86.56 313 LYS B CA 1
ATOM 7177 C C . LYS B 1 313 ? -3.104 -15.266 2.627 1 86.56 313 LYS B C 1
ATOM 7179 O O . LYS B 1 313 ? -3.045 -16.422 2.189 1 86.56 313 LYS B O 1
ATOM 7184 N N . HIS B 1 314 ? -4.02 -14.422 2.344 1 84.12 314 HIS B N 1
ATOM 7185 C CA . HIS B 1 314 ? -5.16 -14.828 1.531 1 84.12 314 HIS B CA 1
ATOM 7186 C C . HIS B 1 314 ? -4.75 -15.062 0.082 1 84.12 314 HIS B C 1
ATOM 7188 O O . HIS B 1 314 ? -5.277 -15.961 -0.58 1 84.12 314 HIS B O 1
ATOM 7194 N N . ILE B 1 315 ? -3.771 -14.344 -0.352 1 80.88 315 ILE B N 1
ATOM 7195 C CA . ILE B 1 315 ? -3.379 -14.414 -1.755 1 80.88 315 ILE B CA 1
ATOM 7196 C C . ILE B 1 315 ? -2.318 -15.5 -1.939 1 80.88 315 ILE B C 1
ATOM 7198 O O . ILE B 1 315 ? -2.332 -16.234 -2.936 1 80.88 315 ILE B O 1
ATOM 7202 N N . ALA B 1 316 ? -1.405 -15.656 -0.99 1 85.25 316 ALA B N 1
ATOM 7203 C CA . ALA B 1 316 ? -0.231 -16.516 -1.155 1 85.25 316 ALA B CA 1
ATOM 7204 C C . ALA B 1 316 ? -0.52 -17.938 -0.697 1 85.25 316 ALA B C 1
ATOM 7206 O O . ALA B 1 316 ? 0.119 -18.891 -1.16 1 85.25 316 ALA B O 1
ATOM 7207 N N . ARG B 1 317 ? -1.53 -18.203 0.13 1 87.19 317 ARG B N 1
ATOM 7208 C CA . ARG B 1 317 ? -1.774 -19.516 0.705 1 87.19 317 ARG B CA 1
ATOM 7209 C C . ARG B 1 317 ? -2.119 -20.531 -0.38 1 87.19 317 ARG B C 1
ATOM 7211 O O . ARG B 1 317 ? -1.575 -21.641 -0.397 1 87.19 317 ARG B O 1
ATOM 7218 N N . PRO B 1 318 ? -3.053 -20.125 -1.254 1 87.75 318 PRO B N 1
ATOM 7219 C CA . PRO B 1 318 ? -3.365 -21.094 -2.309 1 87.75 318 PRO B CA 1
ATOM 7220 C C . PRO B 1 318 ? -2.137 -21.5 -3.119 1 87.75 318 PRO B C 1
ATOM 7222 O O . PRO B 1 318 ? -2.051 -22.641 -3.588 1 87.75 318 PRO B O 1
ATOM 7225 N N . THR B 1 319 ? -1.213 -20.656 -3.254 1 87.12 319 THR B N 1
ATOM 7226 C CA . THR B 1 319 ? 0.008 -20.938 -3.998 1 87.12 319 THR B CA 1
ATOM 7227 C C . THR B 1 319 ? 0.859 -21.969 -3.266 1 87.12 319 THR B C 1
ATOM 7229 O O . THR B 1 319 ? 1.418 -22.875 -3.889 1 87.12 319 THR B O 1
ATOM 7232 N N . GLN B 1 320 ? 0.906 -21.859 -2.025 1 88.56 320 GLN B N 1
ATOM 7233 C CA . GLN B 1 320 ? 1.675 -22.797 -1.22 1 88.56 320 GLN B CA 1
ATOM 7234 C C . GLN B 1 320 ? 1.021 -24.172 -1.213 1 88.56 320 GLN B C 1
ATOM 7236 O O . GLN B 1 320 ? 1.71 -25.203 -1.28 1 88.56 320 GLN B O 1
ATOM 7241 N N . ASP B 1 321 ? -0.32 -24.188 -1.091 1 90.38 321 ASP B N 1
ATOM 7242 C CA . ASP B 1 321 ? -1.06 -25.438 -1.128 1 90.38 321 ASP B CA 1
ATOM 7243 C C . ASP B 1 321 ? -0.836 -26.172 -2.451 1 90.38 321 ASP B C 1
ATOM 7245 O O . ASP B 1 321 ? -0.673 -27.391 -2.473 1 90.38 321 ASP B O 1
ATOM 7249 N N . LEU B 1 322 ? -0.861 -25.469 -3.494 1 91.25 322 LEU B N 1
ATOM 7250 C CA . LEU B 1 322 ? -0.628 -26.016 -4.82 1 91.25 322 LEU B CA 1
ATOM 7251 C C . LEU B 1 322 ? 0.772 -26.625 -4.918 1 91.25 322 LEU B C 1
ATOM 7253 O O . LEU B 1 322 ? 0.94 -27.75 -5.387 1 91.25 322 LEU B O 1
ATOM 7257 N N . LEU B 1 323 ? 1.756 -25.875 -4.434 1 91.38 323 LEU B N 1
ATOM 7258 C CA . LEU B 1 323 ? 3.141 -26.328 -4.48 1 91.38 323 LEU B CA 1
ATOM 7259 C C . LEU B 1 323 ? 3.316 -27.625 -3.68 1 91.38 323 LEU B C 1
ATOM 7261 O O . LEU B 1 323 ? 3.98 -28.547 -4.133 1 91.38 323 LEU B O 1
ATOM 7265 N N . GLU B 1 324 ? 2.738 -27.641 -2.527 1 91.44 324 GLU B N 1
ATOM 7266 C CA . GLU B 1 324 ? 2.842 -28.812 -1.675 1 91.44 324 GLU B CA 1
ATOM 7267 C C . GLU B 1 324 ? 2.217 -30.031 -2.346 1 91.44 324 GLU B C 1
ATOM 7269 O O . GLU B 1 324 ? 2.768 -31.141 -2.277 1 91.44 324 GLU B O 1
ATOM 7274 N N . SER B 1 325 ? 1.092 -29.844 -2.992 1 92.19 325 SER B N 1
ATOM 7275 C CA . SER B 1 325 ? 0.431 -30.938 -3.699 1 92.19 325 SER B CA 1
ATOM 7276 C C . SER B 1 325 ? 1.291 -31.453 -4.848 1 92.19 325 SER B C 1
ATOM 7278 O O . SER B 1 325 ? 1.396 -32.656 -5.059 1 92.19 325 SER B O 1
ATOM 7280 N N . MET B 1 326 ? 1.924 -30.641 -5.555 1 91.81 326 MET B N 1
ATOM 7281 C CA . MET B 1 326 ? 2.762 -31.016 -6.691 1 91.81 326 MET B CA 1
ATOM 7282 C C . MET B 1 326 ? 4.004 -31.766 -6.234 1 91.81 326 MET B C 1
ATOM 7284 O O . MET B 1 326 ? 4.438 -32.719 -6.887 1 91.81 326 MET B O 1
ATOM 7288 N N . LYS B 1 327 ? 4.496 -31.328 -5.098 1 91.5 327 LYS B N 1
ATOM 7289 C CA . LYS B 1 327 ? 5.668 -32 -4.551 1 91.5 327 LYS B CA 1
ATOM 7290 C C . LYS B 1 327 ? 5.324 -33.406 -4.094 1 91.5 327 LYS B C 1
ATOM 7292 O O . LYS B 1 327 ? 6.098 -34.344 -4.309 1 91.5 327 LYS B O 1
ATOM 7297 N N . LEU B 1 328 ? 4.137 -33.531 -3.447 1 91 328 LEU B N 1
ATOM 7298 C CA . LEU B 1 328 ? 3.68 -34.844 -3.014 1 91 328 LEU B CA 1
ATOM 7299 C C . LEU B 1 328 ? 3.469 -35.75 -4.211 1 91 328 LEU B C 1
ATOM 7301 O O . LEU B 1 328 ? 3.803 -36.938 -4.152 1 91 328 LEU B O 1
ATOM 7305 N N . PHE B 1 329 ? 2.932 -35.219 -5.27 1 89.88 329 PHE B N 1
ATOM 7306 C CA . PHE B 1 329 ? 2.742 -35.969 -6.5 1 89.88 329 PHE B CA 1
ATOM 7307 C C . PHE B 1 329 ? 4.082 -36.438 -7.059 1 89.88 329 PHE B C 1
ATOM 7309 O O . PHE B 1 329 ? 4.219 -37.594 -7.477 1 89.88 329 PHE B O 1
ATOM 7316 N N . GLY B 1 330 ? 5.074 -35.594 -7.012 1 86 330 GLY B N 1
ATOM 7317 C CA . GLY B 1 330 ? 6.402 -35.938 -7.5 1 86 330 GLY B CA 1
ATOM 7318 C C . GLY B 1 330 ? 7.098 -37 -6.672 1 86 330 GLY B C 1
ATOM 7319 O O . GLY B 1 330 ? 7.914 -37.75 -7.191 1 86 330 GLY B O 1
ATOM 7320 N N . LYS B 1 331 ? 6.691 -37.062 -5.41 1 87 331 LYS B N 1
ATOM 7321 C CA . LYS B 1 331 ? 7.316 -38.031 -4.5 1 87 331 LYS B CA 1
ATOM 7322 C C . LYS B 1 331 ? 6.629 -39.375 -4.574 1 87 331 LYS B C 1
ATOM 7324 O O . LYS B 1 331 ? 6.973 -40.312 -3.822 1 87 331 LYS B O 1
ATOM 7329 N N . GLY B 1 332 ? 5.66 -39.469 -5.328 1 82.62 332 GLY B N 1
ATOM 7330 C CA . GLY B 1 332 ? 5.129 -40.812 -5.559 1 82.62 332 GLY B CA 1
ATOM 7331 C C . GLY B 1 332 ? 3.668 -40.938 -5.18 1 82.62 332 GLY B C 1
ATOM 7332 O O . GLY B 1 332 ? 3.051 -42 -5.426 1 82.62 332 GLY B O 1
ATOM 7333 N N . ASN B 1 333 ? 3.178 -39.938 -4.551 1 85.38 333 ASN B N 1
ATOM 7334 C CA . ASN B 1 333 ? 1.751 -39.969 -4.246 1 85.38 333 ASN B CA 1
ATOM 7335 C C . ASN B 1 333 ? 0.916 -39.531 -5.449 1 85.38 333 ASN B C 1
ATOM 7337 O O . ASN B 1 333 ? 0.501 -38.375 -5.547 1 85.38 333 ASN B O 1
ATOM 7341 N N . LEU B 1 334 ? 0.606 -40.344 -6.242 1 85.69 334 LEU B N 1
ATOM 7342 C CA . LEU B 1 334 ? 0.04 -40.062 -7.555 1 85.69 334 LEU B CA 1
ATOM 7343 C C . LEU B 1 334 ? -1.446 -39.719 -7.445 1 85.69 334 LEU B C 1
ATOM 7345 O O . LEU B 1 334 ? -2.051 -39.219 -8.398 1 85.69 334 LEU B O 1
ATOM 7349 N N . PHE B 1 335 ? -2.033 -39.906 -6.207 1 83.62 335 PHE B N 1
ATOM 7350 C CA . PHE B 1 335 ? -3.473 -39.75 -6.066 1 83.62 335 PHE B CA 1
ATOM 7351 C C . PHE B 1 335 ? -3.793 -38.375 -5.465 1 83.62 335 PHE B C 1
ATOM 7353 O O . PHE B 1 335 ? -4.953 -37.969 -5.438 1 83.62 335 PHE B O 1
ATOM 7360 N N . HIS B 1 336 ? -2.783 -37.75 -5.203 1 87.69 336 HIS B N 1
ATOM 7361 C CA . HIS B 1 336 ? -3.029 -36.469 -4.57 1 87.69 336 HIS B CA 1
ATOM 7362 C C . HIS B 1 336 ? -3.398 -35.406 -5.605 1 87.69 336 HIS B C 1
ATOM 7364 O O . HIS B 1 336 ? -2.811 -35.375 -6.688 1 87.69 336 HIS B O 1
ATOM 7370 N N . ARG B 1 337 ? -4.48 -34.625 -5.281 1 92.5 337 ARG B N 1
ATOM 7371 C CA . ARG B 1 337 ? -4.949 -33.531 -6.102 1 92.5 337 ARG B CA 1
ATOM 7372 C C . ARG B 1 337 ? -5.133 -32.25 -5.262 1 92.5 337 ARG B C 1
ATOM 7374 O O . ARG B 1 337 ? -5.266 -32.344 -4.039 1 92.5 337 ARG B O 1
ATOM 7381 N N . VAL B 1 338 ? -4.996 -31.109 -5.859 1 92.12 338 VAL B N 1
ATOM 7382 C CA . VAL B 1 338 ? -5.219 -29.859 -5.137 1 92.12 338 VAL B CA 1
ATOM 7383 C C . VAL B 1 338 ? -6.672 -29.422 -5.289 1 92.12 338 VAL B C 1
ATOM 7385 O O . VAL B 1 338 ? -7.273 -29.594 -6.352 1 92.12 338 VAL B O 1
ATOM 7388 N N . GLU B 1 339 ? -7.238 -28.953 -4.113 1 90.38 339 GLU B N 1
ATOM 7389 C CA . GLU B 1 339 ? -8.578 -28.375 -4.176 1 90.38 339 GLU B CA 1
ATOM 7390 C C . GLU B 1 339 ? -8.539 -26.969 -4.758 1 90.38 339 GLU B C 1
ATOM 7392 O O . GLU B 1 339 ? -7.902 -26.078 -4.191 1 90.38 339 GLU B O 1
ATOM 7397 N N . VAL B 1 340 ? -9.109 -26.828 -5.938 1 89.12 340 VAL B N 1
ATOM 7398 C CA . VAL B 1 340 ? -9.133 -25.531 -6.598 1 89.12 340 VAL B CA 1
ATOM 7399 C C . VAL B 1 340 ? -10.164 -24.625 -5.93 1 89.12 340 VAL B C 1
ATOM 7401 O O . VAL B 1 340 ? -11.367 -24.812 -6.109 1 89.12 340 VAL B O 1
ATOM 7404 N N . LYS B 1 341 ? -9.711 -23.656 -5.137 1 81.81 341 LYS B N 1
ATOM 7405 C CA . LYS B 1 341 ? -10.586 -22.797 -4.344 1 81.81 341 LYS B CA 1
ATOM 7406 C C . LYS B 1 341 ? -10.719 -21.422 -4.988 1 81.81 341 LYS B C 1
ATOM 7408 O O . LYS B 1 341 ? -11.602 -20.641 -4.621 1 81.81 341 LYS B O 1
ATOM 7413 N N . THR B 1 342 ? -9.852 -21.062 -5.938 1 82.12 342 THR B N 1
ATOM 7414 C CA . THR B 1 342 ? -9.836 -19.734 -6.531 1 82.12 342 THR B CA 1
ATOM 7415 C C . THR B 1 342 ? -10.023 -19.812 -8.039 1 82.12 342 THR B C 1
ATOM 7417 O O . THR B 1 342 ? -9.844 -20.875 -8.641 1 82.12 342 THR B O 1
ATOM 7420 N N . THR B 1 343 ? -10.547 -18.734 -8.562 1 81.06 343 THR B N 1
ATOM 7421 C CA . THR B 1 343 ? -10.781 -18.719 -10.008 1 81.06 343 THR B CA 1
ATOM 7422 C C . THR B 1 343 ? -9.703 -17.906 -10.719 1 81.06 343 THR B C 1
ATOM 7424 O O . THR B 1 343 ? -9.75 -17.734 -11.938 1 81.06 343 THR B O 1
ATOM 7427 N N . ASP B 1 344 ? -8.719 -17.453 -9.984 1 85.56 344 ASP B N 1
ATOM 7428 C CA . ASP B 1 344 ? -7.641 -16.672 -10.57 1 85.56 344 ASP B CA 1
ATOM 7429 C C . ASP B 1 344 ? -6.598 -17.578 -11.227 1 85.56 344 ASP B C 1
ATOM 7431 O O . ASP B 1 344 ? -6.859 -18.766 -11.461 1 85.56 344 ASP B O 1
ATOM 7435 N N . GLU B 1 345 ? -5.473 -16.984 -11.586 1 87.69 345 GLU B N 1
ATOM 7436 C CA . GLU B 1 345 ? -4.43 -17.75 -12.266 1 87.69 345 GLU B CA 1
ATOM 7437 C C . GLU B 1 345 ? -3.951 -18.922 -11.414 1 87.69 345 GLU B C 1
ATOM 7439 O O . GLU B 1 345 ? -3.646 -19.984 -11.945 1 87.69 345 GLU B O 1
ATOM 7444 N N . ILE B 1 346 ? -4 -18.75 -10.125 1 87.94 346 ILE B N 1
ATOM 7445 C CA . ILE B 1 346 ? -3.541 -19.812 -9.234 1 87.94 346 ILE B CA 1
ATOM 7446 C C . ILE B 1 346 ? -4.531 -20.969 -9.266 1 87.94 346 ILE B C 1
ATOM 7448 O O . ILE B 1 346 ? -4.125 -22.141 -9.297 1 87.94 346 ILE B O 1
ATOM 7452 N N . GLY B 1 347 ? -5.773 -20.609 -9.258 1 88.62 347 GLY B N 1
ATOM 7453 C CA . GLY B 1 347 ? -6.785 -21.641 -9.398 1 88.62 347 GLY B CA 1
ATOM 7454 C C . GLY B 1 347 ? -6.715 -22.375 -10.727 1 88.62 347 GLY B C 1
ATOM 7455 O O . GLY B 1 347 ? -6.855 -23.594 -10.773 1 88.62 347 GLY B O 1
ATOM 7456 N N . GLN B 1 348 ? -6.445 -21.688 -11.75 1 90.5 348 GLN B N 1
ATOM 7457 C CA . GLN B 1 348 ? -6.328 -22.281 -13.078 1 90.5 348 GLN B CA 1
ATOM 7458 C C . GLN B 1 348 ? -5.102 -23.188 -13.164 1 90.5 348 GLN B C 1
ATOM 7460 O O . GLN B 1 348 ? -5.148 -24.25 -13.781 1 90.5 348 GLN B O 1
ATOM 7465 N N . ILE B 1 349 ? -4.059 -22.734 -12.586 1 91.81 349 ILE B N 1
ATOM 7466 C CA . ILE B 1 349 ? -2.854 -23.562 -12.531 1 91.81 349 ILE B CA 1
ATOM 7467 C C . ILE B 1 349 ? -3.137 -24.844 -11.766 1 91.81 349 ILE B C 1
ATOM 7469 O O . ILE B 1 349 ? -2.689 -25.922 -12.164 1 91.81 349 ILE B O 1
ATOM 7473 N N . GLY B 1 350 ? -3.908 -24.688 -10.672 1 93.06 350 GLY B N 1
ATOM 7474 C CA . GLY B 1 350 ? -4.293 -25.875 -9.914 1 93.06 350 GLY B CA 1
ATOM 7475 C C . GLY B 1 350 ? -5.105 -26.859 -10.719 1 93.06 350 GLY B C 1
ATOM 7476 O O . GLY B 1 350 ? -4.871 -28.078 -10.633 1 93.06 350 GLY B O 1
ATOM 7477 N N . SER B 1 351 ? -6.016 -26.359 -11.547 1 93 351 SER B N 1
ATOM 7478 C CA . SER B 1 351 ? -6.836 -27.219 -12.391 1 93 351 SER B CA 1
ATOM 7479 C C . SER B 1 351 ? -5.996 -27.906 -13.453 1 93 351 SER B C 1
ATOM 7481 O O . SER B 1 351 ? -6.195 -29.094 -13.734 1 93 351 SER B O 1
ATOM 7483 N N . GLU B 1 352 ? -5.145 -27.172 -14.078 1 91.62 352 GLU B N 1
ATOM 7484 C CA . GLU B 1 352 ? -4.254 -27.75 -15.086 1 91.62 352 GLU B CA 1
ATOM 7485 C C . GLU B 1 352 ? -3.342 -28.812 -14.469 1 91.62 352 GLU B C 1
ATOM 7487 O O . GLU B 1 352 ? -3.059 -29.828 -15.102 1 91.62 352 GLU B O 1
ATOM 7492 N N . TYR B 1 353 ? -2.916 -28.578 -13.297 1 93 353 TYR B N 1
ATOM 7493 C CA . TYR B 1 353 ? -2.127 -29.562 -12.555 1 93 353 TYR B CA 1
ATOM 7494 C C . TYR B 1 353 ? -2.918 -30.844 -12.336 1 93 353 TYR B C 1
ATOM 7496 O O . TYR B 1 353 ? -2.406 -31.938 -12.57 1 93 353 TYR B O 1
ATOM 7504 N N . ASN B 1 354 ? -4.086 -30.703 -11.891 1 93 354 ASN B N 1
ATOM 7505 C CA . ASN B 1 354 ? -4.922 -31.875 -11.656 1 93 354 ASN B CA 1
ATOM 7506 C C . ASN B 1 354 ? -5.117 -32.688 -12.938 1 93 354 ASN B C 1
ATOM 7508 O O . ASN B 1 354 ? -5.098 -33.906 -12.906 1 93 354 ASN B O 1
ATOM 7512 N N . ARG B 1 355 ? -5.258 -32 -14.031 1 92.62 355 ARG B N 1
ATOM 7513 C CA . ARG B 1 355 ? -5.402 -32.656 -15.328 1 92.62 355 ARG B CA 1
ATOM 7514 C C . ARG B 1 355 ? -4.133 -33.406 -15.711 1 92.62 355 ARG B C 1
ATOM 7516 O O . ARG B 1 355 ? -4.191 -34.531 -16.188 1 92.62 355 ARG B O 1
ATOM 7523 N N . MET B 1 356 ? -3 -32.781 -15.516 1 91.5 356 MET B N 1
ATOM 7524 C CA . MET B 1 356 ? -1.716 -33.406 -15.828 1 91.5 356 MET B CA 1
ATOM 7525 C C . MET B 1 356 ? -1.475 -34.625 -14.945 1 91.5 356 MET B C 1
ATOM 7527 O O . MET B 1 356 ? -0.982 -35.656 -15.414 1 91.5 356 MET B O 1
ATOM 7531 N N . ALA B 1 357 ? -1.834 -34.469 -13.672 1 91.81 357 ALA B N 1
ATOM 7532 C CA . ALA B 1 357 ? -1.692 -35.562 -12.734 1 91.81 357 ALA B CA 1
ATOM 7533 C C . ALA B 1 357 ? -2.551 -36.75 -13.156 1 91.81 357 ALA B C 1
ATOM 7535 O O . ALA B 1 357 ? -2.107 -37.906 -13.078 1 91.81 357 ALA B O 1
ATOM 7536 N N . GLU B 1 358 ? -3.711 -36.469 -13.609 1 92.62 358 GLU B N 1
ATOM 7537 C CA . GLU B 1 358 ? -4.613 -37.5 -14.094 1 92.62 358 GLU B CA 1
ATOM 7538 C C . GLU B 1 358 ? -4.051 -38.188 -15.336 1 92.62 358 GLU B C 1
ATOM 7540 O O . GLU B 1 358 ? -4.152 -39.406 -15.492 1 92.62 358 GLU B O 1
ATOM 7545 N N . ASN B 1 359 ? -3.512 -37.406 -16.203 1 91.19 359 ASN B N 1
ATOM 7546 C CA . ASN B 1 359 ? -2.893 -37.938 -17.422 1 91.19 359 ASN B CA 1
ATOM 7547 C C . ASN B 1 359 ? -1.738 -38.875 -17.094 1 91.19 359 ASN B C 1
ATOM 7549 O O . ASN B 1 359 ? -1.616 -39.938 -17.688 1 91.19 359 ASN B O 1
ATOM 7553 N N . ILE B 1 360 ? -0.929 -38.469 -16.188 1 90.88 360 ILE B N 1
ATOM 7554 C CA . ILE B 1 360 ? 0.21 -39.281 -15.773 1 90.88 360 ILE B CA 1
ATOM 7555 C C . ILE B 1 360 ? -0.283 -40.625 -15.18 1 90.88 360 ILE B C 1
ATOM 7557 O O . ILE B 1 360 ? 0.238 -41.688 -15.508 1 90.88 360 ILE B O 1
ATOM 7561 N N . GLU B 1 361 ? -1.326 -40.531 -14.359 1 91.31 361 GLU B N 1
ATOM 7562 C CA . GLU B 1 361 ? -1.916 -41.719 -13.75 1 91.31 361 GLU B CA 1
ATOM 7563 C C . GLU B 1 361 ? -2.436 -42.688 -14.82 1 91.31 361 GLU B C 1
ATOM 7565 O O . GLU B 1 361 ? -2.17 -43.875 -14.758 1 91.31 361 GLU B O 1
ATOM 7570 N N . THR B 1 362 ? -3.084 -42.156 -15.82 1 92.38 362 THR B N 1
ATOM 7571 C CA . THR B 1 362 ? -3.654 -42.969 -16.906 1 92.38 362 THR B CA 1
ATOM 7572 C C . THR B 1 362 ? -2.553 -43.594 -17.734 1 92.38 362 THR B C 1
ATOM 7574 O O . THR B 1 362 ? -2.652 -44.781 -18.094 1 92.38 362 THR B O 1
ATOM 7577 N N . LEU B 1 363 ? -1.497 -42.875 -18 1 91.25 363 LEU B N 1
ATOM 7578 C CA . LEU B 1 363 ? -0.391 -43.375 -18.812 1 91.25 363 LEU B CA 1
ATOM 7579 C C . LEU B 1 363 ? 0.365 -44.469 -18.078 1 91.25 363 LEU B C 1
ATOM 7581 O O . LEU B 1 363 ? 0.779 -45.469 -18.672 1 91.25 363 LEU B O 1
ATOM 7585 N N . ILE B 1 364 ? 0.491 -44.281 -16.781 1 90.88 364 ILE B N 1
ATOM 7586 C CA . ILE B 1 364 ? 1.159 -45.312 -15.977 1 90.88 364 ILE B CA 1
ATOM 7587 C C . ILE B 1 364 ? 0.35 -46.594 -15.992 1 90.88 364 ILE B C 1
ATOM 7589 O O . ILE B 1 364 ? 0.91 -47.688 -16.156 1 90.88 364 ILE B O 1
ATOM 7593 N N . GLU B 1 365 ? -0.93 -46.5 -15.867 1 91.75 365 GLU B N 1
ATOM 7594 C CA . GLU B 1 365 ? -1.813 -47.656 -15.914 1 91.75 365 GLU B CA 1
ATOM 7595 C C . GLU B 1 365 ? -1.747 -48.344 -17.266 1 91.75 365 GLU B C 1
ATOM 7597 O O . GLU B 1 365 ? -1.73 -49.594 -17.344 1 91.75 365 GLU B O 1
ATOM 7602 N N . LYS B 1 366 ? -1.693 -47.594 -18.297 1 92.62 366 LYS B N 1
ATOM 7603 C CA . LYS B 1 366 ? -1.609 -48.125 -19.656 1 92.62 366 LYS B CA 1
ATOM 7604 C C . LYS B 1 366 ? -0.297 -48.875 -19.859 1 92.62 366 LYS B C 1
ATOM 7606 O O . LYS B 1 366 ? -0.285 -49.969 -20.438 1 92.62 366 LYS B O 1
ATOM 7611 N N . VAL B 1 367 ? 0.792 -48.281 -19.406 1 91.38 367 VAL B N 1
ATOM 7612 C CA . VAL B 1 367 ? 2.102 -48.906 -19.516 1 91.38 367 VAL B CA 1
ATOM 7613 C C . VAL B 1 367 ? 2.094 -50.219 -18.75 1 91.38 367 VAL B C 1
ATOM 7615 O O . VAL B 1 367 ? 2.566 -51.25 -19.266 1 91.38 367 VAL B O 1
ATOM 7618 N N . TYR B 1 368 ? 1.451 -50.188 -17.625 1 91.12 368 TYR B N 1
ATOM 7619 C CA . TYR B 1 368 ? 1.395 -51.375 -16.781 1 91.12 368 TYR B CA 1
ATOM 7620 C C . TYR B 1 368 ? 0.62 -52.5 -17.453 1 91.12 368 TYR B C 1
ATOM 7622 O O . TYR B 1 368 ? 1.082 -53.656 -17.5 1 91.12 368 TYR B O 1
ATOM 7630 N N . LYS B 1 369 ? -0.472 -52.219 -18.047 1 90.38 369 LYS B N 1
ATOM 7631 C CA . LYS B 1 369 ? -1.308 -53.188 -18.734 1 90.38 369 LYS B CA 1
ATOM 7632 C C . LYS B 1 369 ? -0.596 -53.75 -19.969 1 90.38 369 LYS B C 1
ATOM 7634 O O . LYS B 1 369 ? -0.644 -54.969 -20.234 1 90.38 369 LYS B O 1
ATOM 7639 N N . MET B 1 370 ? 0.087 -52.875 -20.656 1 89.5 370 MET B N 1
ATOM 7640 C CA . MET B 1 370 ? 0.79 -53.281 -21.859 1 89.5 370 MET B CA 1
ATOM 7641 C C . MET B 1 370 ? 1.967 -54.188 -21.531 1 89.5 370 MET B C 1
ATOM 7643 O O . MET B 1 370 ? 2.26 -55.125 -22.266 1 89.5 370 MET B O 1
ATOM 7647 N N . GLU B 1 371 ? 2.551 -53.969 -20.422 1 86.88 371 GLU B N 1
ATOM 7648 C CA . GLU B 1 371 ? 3.658 -54.812 -19.984 1 86.88 371 GLU B CA 1
ATOM 7649 C C . GLU B 1 371 ? 3.182 -56.219 -19.656 1 86.88 371 GLU B C 1
ATOM 7651 O O . GLU B 1 371 ? 3.846 -57.188 -20 1 86.88 371 GLU B O 1
ATOM 7656 N N . ILE B 1 372 ? 2.039 -56.375 -19.094 1 84.94 372 ILE B N 1
ATOM 7657 C CA . ILE B 1 372 ? 1.476 -57.656 -18.75 1 84.94 372 ILE B CA 1
ATOM 7658 C C . ILE B 1 372 ? 1.104 -58.438 -20.016 1 84.94 372 ILE B C 1
ATOM 7660 O O . ILE B 1 372 ? 1.426 -59.594 -20.156 1 84.94 372 ILE B O 1
ATOM 7664 N N . THR B 1 373 ? 0.506 -57.75 -20.969 1 83.75 373 THR B N 1
ATOM 7665 C CA . THR B 1 373 ? 0.068 -58.344 -22.219 1 83.75 373 THR B CA 1
ATOM 7666 C C . THR B 1 373 ? 1.266 -58.812 -23.047 1 83.75 373 THR B C 1
ATOM 7668 O O . THR B 1 373 ? 1.217 -59.875 -23.672 1 83.75 373 THR B O 1
ATOM 7671 N N . GLN B 1 374 ? 2.264 -58 -23 1 83.44 374 GLN B N 1
ATOM 7672 C CA . GLN B 1 374 ? 3.479 -58.344 -23.734 1 83.44 374 GLN B CA 1
ATOM 7673 C C . GLN B 1 374 ? 4.113 -59.625 -23.156 1 83.44 374 GLN B C 1
ATOM 7675 O O . GLN B 1 374 ? 4.547 -60.5 -23.922 1 83.44 374 GLN B O 1
ATOM 7680 N N . LYS B 1 375 ? 4.125 -59.75 -21.875 1 78.19 375 LYS B N 1
ATOM 7681 C CA . LYS B 1 375 ? 4.691 -60.906 -21.234 1 78.19 375 LYS B CA 1
ATOM 7682 C C . LYS B 1 375 ? 3.875 -62.156 -21.562 1 78.19 375 LYS B C 1
ATOM 7684 O O . LYS B 1 375 ? 4.438 -63.219 -21.828 1 78.19 375 LYS B O 1
ATOM 7689 N N . GLN B 1 376 ? 2.637 -62.062 -21.609 1 77.88 376 GLN B N 1
ATOM 7690 C CA . GLN B 1 376 ? 1.75 -63.156 -21.938 1 77.88 376 GLN B CA 1
ATOM 7691 C C . GLN B 1 376 ? 1.929 -63.625 -23.375 1 77.88 376 GLN B C 1
ATOM 7693 O O . GLN B 1 376 ? 1.977 -64.812 -23.656 1 77.88 376 GLN B O 1
ATOM 7698 N N . ALA B 1 377 ? 2.094 -62.656 -24.25 1 73.69 377 ALA B N 1
ATOM 7699 C CA . ALA B 1 377 ? 2.301 -62.969 -25.656 1 73.69 377 ALA B CA 1
ATOM 7700 C C . ALA B 1 377 ? 3.619 -63.719 -25.875 1 73.69 377 ALA B C 1
ATOM 7702 O O . ALA B 1 377 ? 3.699 -64.625 -26.688 1 73.69 377 ALA B O 1
ATOM 7703 N N . GLU B 1 378 ? 4.559 -63.312 -25.141 1 74.88 378 GLU B N 1
ATOM 7704 C CA . GLU B 1 378 ? 5.859 -63.969 -25.234 1 74.88 378 GLU B CA 1
ATOM 7705 C C . GLU B 1 378 ? 5.781 -65.438 -24.781 1 74.88 378 GLU B C 1
ATOM 7707 O O . GLU B 1 378 ? 6.348 -66.312 -25.422 1 74.88 378 GLU B O 1
ATOM 7712 N N . ILE B 1 379 ? 5.082 -65.75 -23.734 1 71.44 379 ILE B N 1
ATOM 7713 C CA . ILE B 1 379 ? 4.902 -67.062 -23.234 1 71.44 379 ILE B CA 1
ATOM 7714 C C . ILE B 1 379 ? 4.199 -67.938 -24.281 1 71.44 379 ILE B C 1
ATOM 7716 O O . ILE B 1 379 ? 4.641 -69.062 -24.578 1 71.44 379 ILE B O 1
ATOM 7720 N N . ASP B 1 380 ? 3.184 -67.375 -24.875 1 70.31 380 ASP B N 1
ATOM 7721 C CA . ASP B 1 380 ? 2.412 -68.125 -25.891 1 70.31 380 ASP B CA 1
ATOM 7722 C C . ASP B 1 380 ? 3.275 -68.438 -27.109 1 70.31 380 ASP B C 1
ATOM 7724 O O . ASP B 1 380 ? 3.188 -69.562 -27.656 1 70.31 380 ASP B O 1
ATOM 7728 N N . PHE B 1 381 ? 4.098 -67.562 -27.484 1 69.25 381 PHE B N 1
ATOM 7729 C CA . PHE B 1 381 ? 5.004 -67.75 -28.609 1 69.25 381 PHE B CA 1
ATOM 7730 C C . PHE B 1 381 ? 5.98 -68.875 -28.344 1 69.25 381 PHE B C 1
ATOM 7732 O O . PHE B 1 381 ? 6.184 -69.75 -29.188 1 69.25 381 PHE B O 1
ATOM 7739 N N . LEU B 1 382 ? 6.5 -68.875 -27.156 1 66.25 382 LEU B N 1
ATOM 7740 C CA . LEU B 1 382 ? 7.48 -69.938 -26.797 1 66.25 382 LEU B CA 1
ATOM 7741 C C . LEU B 1 382 ? 6.84 -71.312 -26.719 1 66.25 382 LEU B C 1
ATOM 7743 O O . LEU B 1 382 ? 7.473 -72.312 -27.062 1 66.25 382 LEU B O 1
ATOM 7747 N N . CYS B 1 383 ? 5.559 -71.375 -26.453 1 64.5 383 CYS B N 1
ATOM 7748 C CA . CYS B 1 383 ? 4.836 -72.625 -26.359 1 64.5 383 CYS B CA 1
ATOM 7749 C C . CYS B 1 383 ? 4.551 -73.25 -27.75 1 64.5 383 CYS B C 1
ATOM 7751 O O . CYS B 1 383 ? 4.477 -74.438 -27.906 1 64.5 383 CYS B O 1
ATOM 7753 N N . MET B 1 384 ? 4.457 -72.375 -28.75 1 63.12 384 MET B N 1
ATOM 7754 C CA . MET B 1 384 ? 4.039 -72.812 -30.078 1 63.12 384 MET B CA 1
ATOM 7755 C C . MET B 1 384 ? 5.246 -73.25 -30.922 1 63.12 384 MET B C 1
ATOM 7757 O O . MET B 1 384 ? 5.09 -73.875 -31.984 1 63.12 384 MET B O 1
ATOM 7761 N N . GLN B 1 385 ? 6.387 -73 -30.438 1 62.25 385 GLN B N 1
ATOM 7762 C CA . GLN B 1 385 ? 7.566 -73.312 -31.25 1 62.25 385 GLN B CA 1
ATOM 7763 C C . GLN B 1 385 ? 7.797 -74.812 -31.344 1 62.25 385 GLN B C 1
ATOM 7765 O O . GLN B 1 385 ? 7.832 -75.5 -30.328 1 62.25 385 GLN B O 1
ATOM 7770 N N . ILE B 1 386 ? 7.484 -75.438 -32.5 1 60.91 386 ILE B N 1
ATOM 7771 C CA . ILE B 1 386 ? 7.734 -76.875 -32.812 1 60.91 386 ILE B CA 1
ATOM 7772 C C . ILE B 1 386 ? 9.117 -77 -33.438 1 60.91 386 ILE B C 1
ATOM 7774 O O . ILE B 1 386 ? 9.594 -76.062 -34.125 1 60.91 386 ILE B O 1
ATOM 7778 N N . ASN B 1 387 ? 9.945 -78.062 -33.031 1 60.75 387 ASN B N 1
ATOM 7779 C CA . ASN B 1 387 ? 11.211 -78.312 -33.688 1 60.75 387 ASN B CA 1
ATOM 7780 C C . ASN B 1 387 ? 10.984 -79.062 -35.031 1 60.75 387 ASN B C 1
ATOM 7782 O O . ASN B 1 387 ? 10.797 -80.25 -35.031 1 60.75 387 ASN B O 1
ATOM 7786 N N . PRO B 1 388 ? 11.016 -78.375 -36.094 1 69.19 388 PRO B N 1
ATOM 7787 C CA . PRO B 1 388 ? 10.664 -78.938 -37.406 1 69.19 388 PRO B CA 1
ATOM 7788 C C . PRO B 1 388 ? 11.719 -79.938 -37.906 1 69.19 388 PRO B C 1
ATOM 7790 O O . PRO B 1 388 ? 11.398 -80.875 -38.656 1 69.19 388 PRO B O 1
ATOM 7793 N N . HIS B 1 389 ? 12.984 -79.812 -37.438 1 71.94 389 HIS B N 1
ATOM 7794 C CA . HIS B 1 389 ? 14.078 -80.625 -38 1 71.94 389 HIS B CA 1
ATOM 7795 C C . HIS B 1 389 ? 13.875 -82.125 -37.688 1 71.94 389 HIS B C 1
ATOM 7797 O O . HIS B 1 389 ? 14.039 -82.938 -38.562 1 71.94 389 HIS B O 1
ATOM 7803 N N . PHE B 1 390 ? 13.508 -82.375 -36.594 1 76.62 390 PHE B N 1
ATOM 7804 C CA . PHE B 1 390 ? 13.281 -83.75 -36.219 1 76.62 390 PHE B CA 1
ATOM 7805 C C . PHE B 1 390 ? 12.172 -84.375 -37.062 1 76.62 390 PHE B C 1
ATOM 7807 O O . PHE B 1 390 ? 12.273 -85.5 -37.5 1 76.62 390 PHE B O 1
ATOM 7814 N N . LEU B 1 391 ? 11.195 -83.625 -37.344 1 79.94 391 LEU B N 1
ATOM 7815 C CA . LEU B 1 391 ? 10.039 -84.125 -38.062 1 79.94 391 LEU B CA 1
ATOM 7816 C C . LEU B 1 391 ? 10.414 -84.438 -39.5 1 79.94 391 LEU B C 1
ATOM 7818 O O . LEU B 1 391 ? 10.102 -85.562 -39.969 1 79.94 391 LEU B O 1
ATOM 7822 N N . TYR B 1 392 ? 11.109 -83.625 -40.156 1 79.38 392 TYR B N 1
ATOM 7823 C CA . TYR B 1 392 ? 11.43 -83.938 -41.562 1 79.38 392 TYR B CA 1
ATOM 7824 C C . TYR B 1 392 ? 12.484 -85 -41.656 1 79.38 392 TYR B C 1
ATOM 7826 O O . TYR B 1 392 ? 12.422 -85.875 -42.562 1 79.38 392 TYR B O 1
ATOM 7834 N N . ASN B 1 393 ? 13.406 -85.188 -40.656 1 78.81 393 ASN B N 1
ATOM 7835 C CA . ASN B 1 393 ? 14.367 -86.25 -40.656 1 78.81 393 ASN B CA 1
ATOM 7836 C C . ASN B 1 393 ? 13.672 -87.625 -40.5 1 78.81 393 ASN B C 1
ATOM 7838 O O . ASN B 1 393 ? 14.055 -88.562 -41.125 1 78.81 393 ASN B O 1
ATOM 7842 N N . THR B 1 394 ? 12.758 -87.625 -39.656 1 87.25 394 THR B N 1
ATOM 7843 C CA . THR B 1 394 ? 12 -88.875 -39.469 1 87.25 394 THR B CA 1
ATOM 7844 C C . THR B 1 394 ? 11.227 -89.25 -40.719 1 87.25 394 THR B C 1
ATOM 7846 O O . THR B 1 394 ? 11.195 -90.438 -41.094 1 87.25 394 THR B O 1
ATOM 7849 N N . LEU B 1 395 ? 10.711 -88.25 -41.344 1 89.56 395 LEU B N 1
ATOM 7850 C CA . LEU B 1 395 ? 10 -88.5 -42.594 1 89.56 395 LEU B CA 1
ATOM 7851 C C . LEU B 1 395 ? 10.953 -89 -43.688 1 89.56 395 LEU B C 1
ATOM 7853 O O . LEU B 1 395 ? 10.609 -89.875 -44.469 1 89.56 395 LEU B O 1
ATOM 7857 N N . ASP B 1 396 ? 12.102 -88.5 -43.656 1 86.12 396 ASP B N 1
ATOM 7858 C CA . ASP B 1 396 ? 13.125 -89 -44.562 1 86.12 396 ASP B CA 1
ATOM 7859 C C . ASP B 1 396 ? 13.477 -90.438 -44.312 1 86.12 396 ASP B C 1
ATOM 7861 O O . ASP B 1 396 ? 13.625 -91.25 -45.25 1 86.12 396 ASP B O 1
ATOM 7865 N N . THR B 1 397 ? 13.578 -90.75 -43.125 1 87 397 THR B N 1
ATOM 7866 C CA . THR B 1 397 ? 13.859 -92.125 -42.75 1 87 397 THR B CA 1
ATOM 7867 C C . THR B 1 397 ? 12.742 -93.062 -43.219 1 87 397 THR B C 1
ATOM 7869 O O . THR B 1 397 ? 13.008 -94.125 -43.75 1 87 397 THR B O 1
ATOM 7872 N N . ILE B 1 398 ? 11.562 -92.688 -43.031 1 90.69 398 ILE B N 1
ATOM 7873 C CA . ILE B 1 398 ? 10.406 -93.438 -43.438 1 90.69 398 ILE B CA 1
ATOM 7874 C C . ILE B 1 398 ? 10.422 -93.625 -44.969 1 90.69 398 ILE B C 1
ATOM 7876 O O . ILE B 1 398 ? 10.164 -94.688 -45.5 1 90.69 398 ILE B O 1
ATOM 7880 N N . SER B 1 399 ? 10.766 -92.562 -45.625 1 91.81 399 SER B N 1
ATOM 7881 C CA . SER B 1 399 ? 10.852 -92.625 -47.062 1 91.81 399 SER B CA 1
ATOM 7882 C C . SER B 1 399 ? 11.906 -93.625 -47.531 1 91.81 399 SER B C 1
ATOM 7884 O O . SER B 1 399 ? 11.656 -94.375 -48.469 1 91.81 399 SER B O 1
ATOM 7886 N N . TRP B 1 400 ? 12.969 -93.688 -46.938 1 89.25 400 TRP B N 1
ATOM 7887 C CA . TRP B 1 400 ? 14.047 -94.625 -47.312 1 89.25 400 TRP B CA 1
ATOM 7888 C C . TRP B 1 400 ? 13.656 -96.062 -47 1 89.25 400 TRP B C 1
ATOM 7890 O O . TRP B 1 400 ? 13.93 -96.938 -47.812 1 89.25 400 TRP B O 1
ATOM 7900 N N . MET B 1 401 ? 13 -96.25 -45.969 1 89.88 401 MET B N 1
ATOM 7901 C CA . MET B 1 401 ? 12.508 -97.562 -45.625 1 89.88 401 MET B CA 1
ATOM 7902 C C . MET B 1 401 ? 11.508 -98.062 -46.656 1 89.88 401 MET B C 1
ATOM 7904 O O . MET B 1 401 ? 11.547 -99.25 -47.062 1 89.88 401 MET B O 1
ATOM 7908 N N . ALA B 1 402 ? 10.719 -97.188 -47.094 1 92.31 402 ALA B N 1
ATOM 7909 C CA . ALA B 1 402 ? 9.711 -97.5 -48.094 1 92.31 402 ALA B CA 1
ATOM 7910 C C . ALA B 1 402 ? 10.375 -97.875 -49.406 1 92.31 402 ALA B C 1
ATOM 7912 O O . ALA B 1 402 ? 9.992 -98.875 -50.062 1 92.31 402 ALA B O 1
ATOM 7913 N N . ILE B 1 403 ? 11.375 -97.188 -49.719 1 91.56 403 ILE B N 1
ATOM 7914 C CA . ILE B 1 403 ? 12.109 -97.438 -50.969 1 91.56 403 ILE B CA 1
ATOM 7915 C C . ILE B 1 403 ? 12.781 -98.812 -50.875 1 91.56 403 ILE B C 1
ATOM 7917 O O . ILE B 1 403 ? 12.688 -99.625 -51.812 1 91.56 403 ILE B O 1
ATOM 7921 N N . MET B 1 404 ? 13.359 -99.125 -49.844 1 91.38 404 MET B N 1
ATOM 7922 C CA . MET B 1 404 ? 14.078 -100.375 -49.625 1 91.38 404 MET B CA 1
ATOM 7923 C C . MET B 1 404 ? 13.125 -101.562 -49.688 1 91.38 404 MET B C 1
ATOM 7925 O O . MET B 1 404 ? 13.508 -102.688 -50.094 1 91.38 404 MET B O 1
ATOM 7929 N N . GLN B 1 405 ? 11.922 -101.312 -49.344 1 91.56 405 GLN B N 1
ATOM 7930 C CA . GLN B 1 405 ? 10.945 -102.375 -49.312 1 91.56 405 GLN B CA 1
ATOM 7931 C C . GLN B 1 405 ? 10.086 -102.438 -50.562 1 91.56 405 GLN B C 1
ATOM 7933 O O . GLN B 1 405 ? 9.141 -103.188 -50.688 1 91.56 405 GLN B O 1
ATOM 7938 N N . GLY B 1 406 ? 10.398 -101.5 -51.531 1 88.88 406 GLY B N 1
ATOM 7939 C CA . GLY B 1 406 ? 9.75 -101.5 -52.812 1 88.88 406 GLY B CA 1
ATOM 7940 C C . GLY B 1 406 ? 8.391 -100.812 -52.781 1 88.88 406 GLY B C 1
ATOM 7941 O O . GLY B 1 406 ? 7.551 -101 -53.656 1 88.88 406 GLY B O 1
ATOM 7942 N N . ASN B 1 407 ? 8.078 -100.188 -51.812 1 91.12 407 ASN B N 1
ATOM 7943 C CA . ASN B 1 407 ? 6.812 -99.438 -51.688 1 91.12 407 ASN B CA 1
ATOM 7944 C C . ASN B 1 407 ? 6.949 -98 -52.156 1 91.12 407 ASN B C 1
ATOM 7946 O O . ASN B 1 407 ? 7.008 -97.125 -51.312 1 91.12 407 ASN B O 1
ATOM 7950 N N . LEU B 1 408 ? 6.859 -97.688 -53.344 1 90.5 408 LEU B N 1
ATOM 7951 C CA . LEU B 1 408 ? 7.168 -96.375 -53.938 1 90.5 408 LEU B CA 1
ATOM 7952 C C . LEU B 1 408 ? 6.062 -95.375 -53.656 1 90.5 408 LEU B C 1
ATOM 7954 O O . LEU B 1 408 ? 6.324 -94.188 -53.531 1 90.5 408 LEU B O 1
ATOM 7958 N N . ASP B 1 409 ? 4.887 -95.812 -53.531 1 88.19 409 ASP B N 1
ATOM 7959 C CA . ASP B 1 409 ? 3.775 -94.938 -53.219 1 88.19 409 ASP B CA 1
ATOM 7960 C C . ASP B 1 409 ? 3.934 -94.312 -51.812 1 88.19 409 ASP B C 1
ATOM 7962 O O . ASP B 1 409 ? 3.686 -93.125 -51.656 1 88.19 409 ASP B O 1
ATOM 7966 N N . ILE B 1 410 ? 4.348 -95.125 -50.906 1 91.25 410 ILE B N 1
ATOM 7967 C CA . ILE B 1 410 ? 4.582 -94.625 -49.562 1 91.25 410 ILE B CA 1
ATOM 7968 C C . ILE B 1 410 ? 5.738 -93.625 -49.562 1 91.25 410 ILE B C 1
ATOM 7970 O O . ILE B 1 410 ? 5.68 -92.625 -48.875 1 91.25 410 ILE B O 1
ATOM 7974 N N . SER B 1 411 ? 6.75 -93.938 -50.25 1 93.38 411 SER B N 1
ATOM 7975 C CA . SER B 1 411 ? 7.898 -93.062 -50.375 1 93.38 411 SER B CA 1
ATOM 7976 C C . SER B 1 411 ? 7.504 -91.688 -50.969 1 93.38 411 SER B C 1
ATOM 7978 O O . SER B 1 411 ? 7.887 -90.625 -50.438 1 93.38 411 SER B O 1
ATOM 7980 N N . GLU B 1 412 ? 6.777 -91.75 -52 1 90.88 412 GLU B N 1
ATOM 7981 C CA . GLU B 1 412 ? 6.348 -90.5 -52.625 1 90.88 412 GLU B CA 1
ATOM 7982 C C . GLU B 1 412 ? 5.516 -89.625 -51.688 1 90.88 412 GLU B C 1
ATOM 7984 O O . GLU B 1 412 ? 5.707 -88.438 -51.625 1 90.88 412 GLU B O 1
ATOM 7989 N N . MET B 1 413 ? 4.633 -90.25 -51 1 88.94 413 MET B N 1
ATOM 7990 C CA . MET B 1 413 ? 3.787 -89.562 -50.062 1 88.94 413 MET B CA 1
ATOM 7991 C C . MET B 1 413 ? 4.625 -88.938 -48.938 1 88.94 413 MET B C 1
ATOM 7993 O O . MET B 1 413 ? 4.383 -87.812 -48.5 1 88.94 413 MET B O 1
ATOM 7997 N N . THR B 1 414 ? 5.484 -89.688 -48.438 1 92.5 414 THR B N 1
ATOM 7998 C CA . THR B 1 414 ? 6.332 -89.25 -47.312 1 92.5 414 THR B CA 1
ATOM 7999 C C . THR B 1 414 ? 7.234 -88.062 -47.75 1 92.5 414 THR B C 1
ATOM 8001 O O . THR B 1 414 ? 7.43 -87.125 -47 1 92.5 414 THR B O 1
ATOM 8004 N N . ILE B 1 415 ? 7.773 -88.188 -48.875 1 91.44 415 ILE B N 1
ATOM 8005 C CA . ILE B 1 415 ? 8.609 -87.062 -49.406 1 91.44 415 ILE B CA 1
ATOM 8006 C C . ILE B 1 415 ? 7.785 -85.812 -49.562 1 91.44 415 ILE B C 1
ATOM 8008 O O . ILE B 1 415 ? 8.234 -84.75 -49.156 1 91.44 415 ILE B O 1
ATOM 8012 N N . SER B 1 416 ? 6.656 -85.938 -50.094 1 90.44 416 SER B N 1
ATOM 8013 C CA . SER B 1 416 ? 5.773 -84.812 -50.281 1 90.44 416 SER B CA 1
ATOM 8014 C C . SER B 1 416 ? 5.43 -84.188 -48.938 1 90.44 416 SER B C 1
ATOM 8016 O O . SER B 1 416 ? 5.363 -82.938 -48.812 1 90.44 416 SER B O 1
ATOM 8018 N N . LEU B 1 417 ? 5.176 -85.062 -48 1 89.69 417 LEU B N 1
ATOM 8019 C CA . LEU B 1 417 ? 4.883 -84.562 -46.656 1 89.69 417 LEU B CA 1
ATOM 8020 C C . LEU B 1 417 ? 6.094 -83.812 -46.062 1 89.69 417 LEU B C 1
ATOM 8022 O O . LEU B 1 417 ? 5.945 -82.812 -45.438 1 89.69 417 LEU B O 1
ATOM 8026 N N . ALA B 1 418 ? 7.219 -84.375 -46.188 1 88.62 418 ALA B N 1
ATOM 8027 C CA . ALA B 1 418 ? 8.453 -83.75 -45.719 1 88.62 418 ALA B CA 1
ATOM 8028 C C . ALA B 1 418 ? 8.648 -82.375 -46.375 1 88.62 418 ALA B C 1
ATOM 8030 O O . ALA B 1 418 ? 9.016 -81.375 -45.688 1 88.62 418 ALA B O 1
ATOM 8031 N N . ASP B 1 419 ? 8.43 -82.312 -47.625 1 88.06 419 ASP B N 1
ATOM 8032 C CA . ASP B 1 419 ? 8.57 -81 -48.344 1 88.06 419 ASP B CA 1
ATOM 8033 C C . ASP B 1 419 ? 7.562 -80 -47.844 1 88.06 419 ASP B C 1
ATOM 8035 O O . ASP B 1 419 ? 7.887 -78.812 -47.719 1 88.06 419 ASP B O 1
ATOM 8039 N N . LEU B 1 420 ? 6.414 -80.438 -47.625 1 85.69 420 LEU B N 1
ATOM 8040 C CA . LEU B 1 420 ? 5.379 -79.5 -47.094 1 85.69 420 LEU B CA 1
ATOM 8041 C C . LEU B 1 420 ? 5.766 -79 -45.719 1 85.69 420 LEU B C 1
ATOM 8043 O O . LEU B 1 420 ? 5.609 -77.812 -45.438 1 85.69 420 LEU B O 1
ATOM 8047 N N . LEU B 1 421 ? 6.145 -79.812 -44.906 1 82 421 LEU B N 1
ATOM 8048 C CA . LEU B 1 421 ? 6.562 -79.438 -43.562 1 82 421 LEU B CA 1
ATOM 8049 C C . LEU B 1 421 ? 7.719 -78.438 -43.625 1 82 421 LEU B C 1
ATOM 8051 O O . LEU B 1 421 ? 7.754 -77.5 -42.844 1 82 421 LEU B O 1
ATOM 8055 N N . ARG B 1 422 ? 8.633 -78.688 -44.469 1 79.81 422 ARG B N 1
ATOM 8056 C CA . ARG B 1 422 ? 9.758 -77.812 -44.656 1 79.81 422 ARG B CA 1
ATOM 8057 C C . ARG B 1 422 ? 9.289 -76.438 -45.062 1 79.81 422 ARG B C 1
ATOM 8059 O O . ARG B 1 422 ? 9.805 -75.375 -44.594 1 79.81 422 ARG B O 1
ATOM 8066 N N . ALA B 1 423 ? 8.391 -76.375 -45.906 1 79.44 423 ALA B N 1
ATOM 8067 C CA . ALA B 1 423 ? 7.836 -75.125 -46.406 1 79.44 423 ALA B CA 1
ATOM 8068 C C . ALA B 1 423 ? 7.117 -74.375 -45.281 1 79.44 423 ALA B C 1
ATOM 8070 O O . ALA B 1 423 ? 7.164 -73.125 -45.219 1 79.44 423 ALA B O 1
ATOM 8071 N N . MET B 1 424 ? 6.48 -75.062 -44.406 1 75.75 424 MET B N 1
ATOM 8072 C CA . MET B 1 424 ? 5.715 -74.5 -43.312 1 75.75 424 MET B CA 1
ATOM 8073 C C . MET B 1 424 ? 6.641 -73.875 -42.281 1 75.75 424 MET B C 1
ATOM 8075 O O . MET B 1 424 ? 6.293 -72.875 -41.656 1 75.75 424 MET B O 1
ATOM 8079 N N . ILE B 1 425 ? 7.691 -74.5 -42.156 1 70.5 425 ILE B N 1
ATOM 8080 C CA . ILE B 1 425 ? 8.562 -74.062 -41.062 1 70.5 425 ILE B CA 1
ATOM 8081 C C . ILE B 1 425 ? 9.586 -73.062 -41.562 1 70.5 425 ILE B C 1
ATOM 8083 O O . ILE B 1 425 ? 10.219 -72.375 -40.75 1 70.5 425 ILE B O 1
ATOM 8087 N N . LYS B 1 426 ? 9.711 -73 -42.906 1 67.12 426 LYS B N 1
ATOM 8088 C CA . LYS B 1 426 ? 10.68 -72.062 -43.469 1 67.12 426 LYS B CA 1
ATOM 8089 C C . LYS B 1 426 ? 10.562 -70.688 -42.781 1 67.12 426 LYS B C 1
ATOM 8091 O O . LYS B 1 426 ? 9.453 -70.188 -42.594 1 67.12 426 LYS B O 1
ATOM 8096 N N . LYS B 1 427 ? 11.734 -70.25 -42.312 1 60.56 427 LYS B N 1
ATOM 8097 C CA . LYS B 1 427 ? 11.883 -69 -41.531 1 60.56 427 LYS B CA 1
ATOM 8098 C C . LYS B 1 427 ? 11.602 -67.75 -42.375 1 60.56 427 LYS B C 1
ATOM 8100 O O . LYS B 1 427 ? 11.195 -66.75 -41.844 1 60.56 427 LYS B O 1
ATOM 8105 N N . ASP B 1 428 ? 11.727 -68 -43.688 1 66.5 428 ASP B N 1
ATOM 8106 C CA . ASP B 1 428 ? 11.531 -66.812 -44.531 1 66.5 428 ASP B CA 1
ATOM 8107 C C . ASP B 1 428 ? 10.07 -66.375 -44.5 1 66.5 428 ASP B C 1
ATOM 8109 O O . ASP B 1 428 ? 9.172 -67.125 -44.75 1 66.5 428 ASP B O 1
ATOM 8113 N N . ARG B 1 429 ? 9.906 -65.125 -44.188 1 73.75 429 ARG B N 1
ATOM 8114 C CA . ARG B 1 429 ? 8.57 -64.5 -44.125 1 73.75 429 ARG B CA 1
ATOM 8115 C C . ARG B 1 429 ? 7.93 -64.438 -45.5 1 73.75 429 ARG B C 1
ATOM 8117 O O . ARG B 1 429 ? 6.711 -64.562 -45.625 1 73.75 429 ARG B O 1
ATOM 8124 N N . PHE B 1 430 ? 8.82 -64.312 -46.469 1 85.19 430 PHE B N 1
ATOM 8125 C CA . PHE B 1 430 ? 8.297 -64.188 -47.812 1 85.19 430 PHE B CA 1
ATOM 8126 C C . PHE B 1 430 ? 8.93 -65.188 -48.75 1 85.19 430 PHE B C 1
ATOM 8128 O O . PHE B 1 430 ? 10.102 -65.562 -48.594 1 85.19 430 PHE B O 1
ATOM 8135 N N . VAL B 1 431 ? 8.133 -65.75 -49.625 1 88.5 431 VAL B N 1
ATOM 8136 C CA . VAL B 1 431 ? 8.586 -66.75 -50.625 1 88.5 431 VAL B CA 1
ATOM 8137 C C . VAL B 1 431 ? 8.008 -66.375 -52 1 88.5 431 VAL B C 1
ATOM 8139 O O . VAL B 1 431 ? 7.129 -65.5 -52.094 1 88.5 431 VAL B O 1
ATOM 8142 N N . THR B 1 432 ? 8.523 -66.938 -53.062 1 92.62 432 THR B N 1
ATOM 8143 C CA . THR B 1 432 ? 8.008 -66.688 -54.375 1 92.62 432 THR B CA 1
ATOM 8144 C C . THR B 1 432 ? 6.715 -67.438 -54.625 1 92.62 432 THR B C 1
ATOM 8146 O O . THR B 1 432 ? 6.441 -68.438 -53.969 1 92.62 432 THR B O 1
ATOM 8149 N N . VAL B 1 433 ? 5.996 -67 -55.562 1 94.31 433 VAL B N 1
ATOM 8150 C CA . VAL B 1 433 ? 4.781 -67.688 -56 1 94.31 433 VAL B CA 1
ATOM 8151 C C . VAL B 1 433 ? 5.125 -69.125 -56.469 1 94.31 433 VAL B C 1
ATOM 8153 O O . VAL B 1 433 ? 4.359 -70.062 -56.25 1 94.31 433 VAL B O 1
ATOM 8156 N N . GLU B 1 434 ? 6.258 -69.188 -57.062 1 93.94 434 GLU B N 1
ATOM 8157 C CA . GLU B 1 434 ? 6.734 -70.5 -57.531 1 93.94 434 GLU B CA 1
ATOM 8158 C C . GLU B 1 434 ? 6.895 -71.438 -56.375 1 93.94 434 GLU B C 1
ATOM 8160 O O . GLU B 1 434 ? 6.445 -72.625 -56.438 1 93.94 434 GLU B O 1
ATOM 8165 N N . GLU B 1 435 ? 7.484 -71 -55.406 1 91.88 435 GLU B N 1
ATOM 8166 C CA . GLU B 1 435 ? 7.691 -71.875 -54.219 1 91.88 435 GLU B CA 1
ATOM 8167 C C . GLU B 1 435 ? 6.363 -72.188 -53.562 1 91.88 435 GLU B C 1
ATOM 8169 O O . GLU B 1 435 ? 6.164 -73.312 -53.094 1 91.88 435 GLU B O 1
ATOM 8174 N N . GLU B 1 436 ? 5.48 -71.25 -53.5 1 93.19 436 GLU B N 1
ATOM 8175 C CA . GLU B 1 436 ? 4.156 -71.5 -52.938 1 93.19 436 GLU B CA 1
ATOM 8176 C C . GLU B 1 436 ? 3.393 -72.562 -53.719 1 93.19 436 GLU B C 1
ATOM 8178 O O . GLU B 1 436 ? 2.721 -73.375 -53.156 1 93.19 436 GLU B O 1
ATOM 8183 N N . MET B 1 437 ? 3.545 -72.438 -54.969 1 94.81 437 MET B N 1
ATOM 8184 C CA . MET B 1 437 ? 2.83 -73.375 -55.844 1 94.81 437 MET B CA 1
ATOM 8185 C C . MET B 1 437 ? 3.395 -74.812 -55.688 1 94.81 437 MET B C 1
ATOM 8187 O O . MET B 1 437 ? 2.652 -75.75 -55.781 1 94.81 437 MET B O 1
ATOM 8191 N N . LYS B 1 438 ? 4.645 -74.875 -55.531 1 93.5 438 LYS B N 1
ATOM 8192 C CA . LYS B 1 438 ? 5.234 -76.188 -55.25 1 93.5 438 LYS B CA 1
ATOM 8193 C C . LYS B 1 438 ? 4.633 -76.812 -54 1 93.5 438 LYS B C 1
ATOM 8195 O O . LYS B 1 438 ? 4.324 -78 -54 1 93.5 438 LYS B O 1
ATOM 8200 N N . THR B 1 439 ? 4.48 -76 -53.031 1 91.44 439 THR B N 1
ATOM 8201 C CA . THR B 1 439 ? 3.877 -76.438 -51.781 1 91.44 439 THR B CA 1
ATOM 8202 C C . THR B 1 439 ? 2.438 -76.875 -52.031 1 91.44 439 THR B C 1
ATOM 8204 O O . THR B 1 439 ? 2.01 -77.875 -51.5 1 91.44 439 THR B O 1
ATOM 8207 N N . VAL B 1 440 ? 1.743 -76.188 -52.75 1 93.75 440 VAL B N 1
ATOM 8208 C CA . VAL B 1 440 ? 0.357 -76.5 -53.062 1 93.75 440 VAL B CA 1
ATOM 8209 C C . VAL B 1 440 ? 0.292 -77.812 -53.812 1 93.75 440 VAL B C 1
ATOM 8211 O O . VAL B 1 440 ? -0.554 -78.688 -53.5 1 93.75 440 VAL B O 1
ATOM 8214 N N . LYS B 1 441 ? 1.142 -78 -54.688 1 93.19 441 LYS B N 1
ATOM 8215 C CA . LYS B 1 441 ? 1.164 -79.25 -55.469 1 93.19 441 LYS B CA 1
ATOM 8216 C C . LYS B 1 441 ? 1.508 -80.438 -54.594 1 93.19 441 LYS B C 1
ATOM 8218 O O . LYS B 1 441 ? 0.939 -81.5 -54.75 1 93.19 441 LYS B O 1
ATOM 8223 N N . ASP B 1 442 ? 2.443 -80.25 -53.719 1 90.81 442 ASP B N 1
ATOM 8224 C CA . ASP B 1 442 ? 2.775 -81.25 -52.781 1 90.81 442 ASP B CA 1
ATOM 8225 C C . ASP B 1 442 ? 1.562 -81.688 -51.938 1 90.81 442 ASP B C 1
ATOM 8227 O O . ASP B 1 442 ? 1.292 -82.812 -51.719 1 9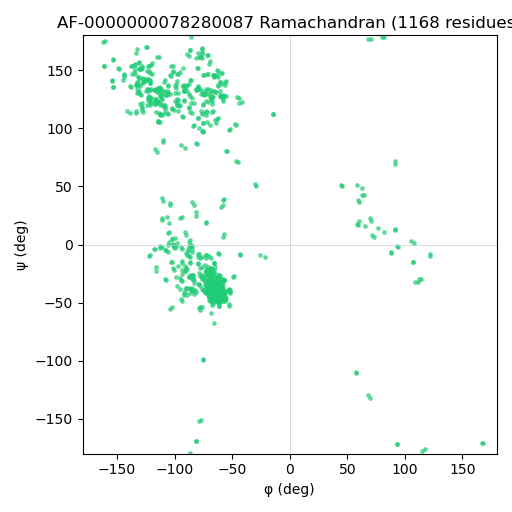0.81 442 ASP B O 1
ATOM 8231 N N . TYR B 1 443 ? 0.887 -80.688 -51.438 1 91.25 443 TYR B N 1
ATOM 8232 C CA . TYR B 1 443 ? -0.315 -80.938 -50.656 1 91.25 443 TYR B CA 1
ATOM 8233 C C . TYR B 1 443 ? -1.36 -81.688 -51.438 1 91.25 443 TYR B C 1
ATOM 8235 O O . TYR B 1 443 ? -1.964 -82.625 -50.938 1 91.25 443 TYR B O 1
ATOM 8243 N N . LEU B 1 444 ? -1.545 -81.312 -52.625 1 91.81 444 LEU B N 1
ATOM 8244 C CA . LEU B 1 444 ? -2.572 -81.875 -53.469 1 91.81 444 LEU B CA 1
ATOM 8245 C C . LEU B 1 444 ? -2.189 -83.312 -53.844 1 91.81 444 LEU B C 1
ATOM 8247 O O . LEU B 1 444 ? -3.061 -84.188 -54 1 91.81 444 LEU B O 1
ATOM 8251 N N . LEU B 1 445 ? -0.957 -83.562 -54 1 89.12 445 LEU B N 1
ATOM 8252 C CA . LEU B 1 445 ? -0.484 -84.875 -54.25 1 89.12 445 LEU B CA 1
ATOM 8253 C C . LEU B 1 445 ? -0.857 -85.812 -53.094 1 89.12 445 LEU B C 1
ATOM 8255 O O . LEU B 1 445 ? -1.338 -86.938 -53.312 1 89.12 445 LEU B O 1
ATOM 8259 N N . ILE B 1 446 ? -0.645 -85.375 -51.938 1 88.88 446 ILE B N 1
ATOM 8260 C CA . ILE B 1 446 ? -0.973 -86.125 -50.719 1 88.88 446 ILE B CA 1
ATOM 8261 C C . ILE B 1 446 ? -2.48 -86.375 -50.656 1 88.88 446 ILE B C 1
ATOM 8263 O O . ILE B 1 446 ? -2.928 -87.5 -50.406 1 88.88 446 ILE B O 1
ATOM 8267 N N . GLN B 1 447 ? -3.242 -85.375 -50.969 1 88 447 GLN B N 1
ATOM 8268 C CA . GLN B 1 447 ? -4.695 -85.5 -50.938 1 88 447 GLN B CA 1
ATOM 8269 C C . GLN B 1 447 ? -5.207 -86.438 -52.031 1 88 447 GLN B C 1
ATOM 8271 O O . GLN B 1 447 ? -6.195 -87.125 -51.844 1 88 447 GLN B O 1
ATOM 8276 N N . GLY B 1 448 ? -4.594 -86.375 -53.094 1 85.38 448 GLY B N 1
ATOM 8277 C CA . GLY B 1 448 ? -4.949 -87.25 -54.219 1 85.38 448 GLY B CA 1
ATOM 8278 C C . GLY B 1 448 ? -4.789 -88.688 -53.875 1 85.38 448 GLY B C 1
ATOM 8279 O O . GLY B 1 448 ? -5.605 -89.562 -54.25 1 85.38 448 GLY B O 1
ATOM 8280 N N . GLN B 1 449 ? -3.781 -89 -53.125 1 81.62 449 GLN B N 1
ATOM 8281 C CA . GLN B 1 449 ? -3.559 -90.375 -52.688 1 81.62 449 GLN B CA 1
ATOM 8282 C C . GLN B 1 449 ? -4.605 -90.812 -51.688 1 81.62 449 GLN B C 1
ATOM 8284 O O . GLN B 1 449 ? -4.965 -92 -51.625 1 81.62 449 GLN B O 1
ATOM 8289 N N . ARG B 1 450 ? -5.117 -89.938 -51.031 1 79.25 450 ARG B N 1
ATOM 8290 C CA . ARG B 1 450 ? -6.098 -90.188 -50 1 79.25 450 ARG B CA 1
ATOM 8291 C C . ARG B 1 450 ? -7.496 -90.375 -50.594 1 79.25 450 ARG B C 1
ATOM 8293 O O . ARG B 1 450 ? -8.25 -91.25 -50.188 1 79.25 450 ARG B O 1
ATOM 8300 N N . PHE B 1 451 ? -7.746 -89.5 -51.594 1 80.31 451 PHE B N 1
ATOM 8301 C CA . PHE B 1 451 ? -9.117 -89.438 -52.094 1 80.31 451 PHE B CA 1
ATOM 8302 C C . PHE B 1 451 ? -9.211 -90.062 -53.5 1 80.31 451 PHE B C 1
ATOM 8304 O O . PHE B 1 451 ? -10.305 -90.125 -54.062 1 80.31 451 PHE B O 1
ATOM 8311 N N . GLY B 1 452 ? -8.078 -90.438 -54.031 1 78.94 452 GLY B N 1
ATOM 8312 C CA . GLY B 1 452 ? -8.07 -91.062 -55.344 1 78.94 452 GLY B CA 1
ATOM 8313 C C . GLY B 1 452 ? -8.422 -90.062 -56.469 1 78.94 452 GLY B C 1
ATOM 8314 O O . GLY B 1 452 ? -7.836 -89 -56.562 1 78.94 452 GLY B O 1
ATOM 8315 N N . ASP B 1 453 ? -9.352 -90.5 -57.344 1 81.31 453 ASP B N 1
ATOM 8316 C CA . ASP B 1 453 ? -9.711 -89.688 -58.5 1 81.31 453 ASP B CA 1
ATOM 8317 C C . ASP B 1 453 ? -10.922 -88.812 -58.219 1 81.31 453 ASP B C 1
ATOM 8319 O O . ASP B 1 453 ? -11.609 -88.375 -59.125 1 81.31 453 ASP B O 1
ATOM 8323 N N . LYS B 1 454 ? -11.125 -88.562 -57.031 1 89.25 454 LYS B N 1
ATOM 8324 C CA . LYS B 1 454 ? -12.305 -87.812 -56.625 1 89.25 454 LYS B CA 1
ATOM 8325 C C . LYS B 1 454 ? -12.117 -86.312 -56.875 1 89.25 454 LYS B C 1
ATOM 8327 O O . LYS B 1 454 ? -13.086 -85.562 -57.062 1 89.25 454 LYS B O 1
ATOM 8332 N N . ILE B 1 455 ? -10.906 -85.875 -56.906 1 91.19 455 ILE B N 1
ATOM 8333 C CA . ILE B 1 455 ? -10.648 -84.438 -57 1 91.19 455 ILE B CA 1
ATOM 8334 C C . ILE B 1 455 ? -9.789 -84.125 -58.219 1 91.19 455 ILE B C 1
ATOM 8336 O O . ILE B 1 455 ? -8.734 -84.75 -58.406 1 91.19 455 ILE B O 1
ATOM 8340 N N . SER B 1 456 ? -10.211 -83.25 -59.031 1 93 456 SER B N 1
ATOM 8341 C CA . SER B 1 456 ? -9.445 -82.75 -60.188 1 93 456 SER B CA 1
ATOM 8342 C C . SER B 1 456 ? -8.992 -81.312 -59.969 1 93 456 SER B C 1
ATOM 8344 O O . SER B 1 456 ? -9.734 -80.5 -59.375 1 93 456 SER B O 1
ATOM 8346 N N . VAL B 1 457 ? -7.77 -81 -60.375 1 95.12 457 VAL B N 1
ATOM 8347 C CA . VAL B 1 457 ? -7.223 -79.688 -60.125 1 95.12 457 VAL B CA 1
ATOM 8348 C C . VAL B 1 457 ? -6.852 -79 -61.438 1 95.12 457 VAL B C 1
ATOM 8350 O O . VAL B 1 457 ? -6.254 -79.625 -62.312 1 95.12 457 VAL B O 1
ATOM 8353 N N . LEU B 1 458 ? -7.23 -77.688 -61.625 1 95.62 458 LEU B N 1
ATOM 8354 C CA . LEU B 1 458 ? -6.855 -76.875 -62.75 1 95.62 458 LEU B CA 1
ATOM 8355 C C . LEU B 1 458 ? -5.988 -75.688 -62.312 1 95.62 458 LEU B C 1
ATOM 8357 O O . LEU B 1 458 ? -6.387 -74.938 -61.438 1 95.62 458 LEU B O 1
ATOM 8361 N N . TYR B 1 459 ? -4.781 -75.562 -62.875 1 96.44 459 TYR B N 1
ATOM 8362 C CA . TYR B 1 459 ? -3.873 -74.5 -62.562 1 96.44 459 TYR B CA 1
ATOM 8363 C C . TYR B 1 459 ? -3.871 -73.438 -63.656 1 96.44 459 TYR B C 1
ATOM 8365 O O . TYR B 1 459 ? -3.682 -73.75 -64.812 1 96.44 459 TYR B O 1
ATOM 8373 N N . ASP B 1 460 ? -4.238 -72.312 -63.375 1 96 460 ASP B N 1
ATOM 8374 C CA . ASP B 1 460 ? -4.133 -71.125 -64.25 1 96 460 ASP B CA 1
ATOM 8375 C C . ASP B 1 460 ? -3.242 -70.062 -63.656 1 96 460 ASP B C 1
ATOM 8377 O O . ASP B 1 460 ? -3.74 -69.125 -63.062 1 96 460 ASP B O 1
ATOM 8381 N N . VAL B 1 461 ? -1.901 -70.188 -63.812 1 96.38 461 VAL B N 1
ATOM 8382 C CA . VAL B 1 461 ? -0.937 -69.312 -63.188 1 96.38 461 VAL B CA 1
ATOM 8383 C C . VAL B 1 461 ? -0.15 -68.562 -64.25 1 96.38 461 VAL B C 1
ATOM 8385 O O . VAL B 1 461 ? 0.441 -69.188 -65.188 1 96.38 461 VAL B O 1
ATOM 8388 N N . ASP B 1 462 ? -0.168 -67.25 -64.188 1 94.5 462 ASP B N 1
ATOM 8389 C CA . ASP B 1 462 ? 0.653 -66.438 -65.125 1 94.5 462 ASP B CA 1
ATOM 8390 C C . ASP B 1 462 ? 2.141 -66.688 -64.875 1 94.5 462 ASP B C 1
ATOM 8392 O O . ASP B 1 462 ? 2.609 -66.562 -63.719 1 94.5 462 ASP B O 1
ATOM 8396 N N . GLU B 1 463 ? 2.922 -66.938 -65.812 1 93.06 463 GLU B N 1
ATOM 8397 C CA . GLU B 1 463 ? 4.352 -67.188 -65.688 1 93.06 463 GLU B CA 1
ATOM 8398 C C . GLU B 1 463 ? 5.074 -66 -65.062 1 93.06 463 GLU B C 1
ATOM 8400 O O . GLU B 1 463 ? 6.047 -66.188 -64.375 1 93.06 463 GLU B O 1
ATOM 8405 N N . GLN B 1 464 ? 4.492 -64.812 -65.375 1 92.19 464 GLN B N 1
ATOM 8406 C CA . GLN B 1 464 ? 5.137 -63.625 -64.875 1 92.19 464 GLN B CA 1
ATOM 8407 C C . GLN B 1 464 ? 4.922 -63.469 -63.344 1 92.19 464 GLN B C 1
ATOM 8409 O O . GLN B 1 464 ? 5.605 -62.656 -62.719 1 92.19 464 GLN B O 1
ATOM 8414 N N . ALA B 1 465 ? 4.043 -64.25 -62.844 1 94.25 465 ALA B N 1
ATOM 8415 C CA . ALA B 1 465 ? 3.727 -64.125 -61.406 1 94.25 465 ALA B CA 1
ATOM 8416 C C . ALA B 1 465 ? 4.66 -64.938 -60.562 1 94.25 465 ALA B C 1
ATOM 8418 O O . ALA B 1 465 ? 4.777 -64.75 -59.344 1 94.25 465 ALA B O 1
ATOM 8419 N N . TYR B 1 466 ? 5.41 -65.875 -61.094 1 93.88 466 TYR B N 1
ATOM 8420 C CA . TYR B 1 466 ? 6.176 -66.875 -60.344 1 93.88 466 TYR B CA 1
ATOM 8421 C C . TYR B 1 466 ? 7.27 -66.25 -59.531 1 93.88 466 TYR B C 1
ATOM 8423 O O . TYR B 1 466 ? 7.496 -66.562 -58.375 1 93.88 466 TYR B O 1
ATOM 8431 N N . PRO B 1 467 ? 7.824 -65.062 -60 1 92.44 467 PRO B N 1
ATOM 8432 C CA . PRO B 1 467 ? 8.906 -64.438 -59.219 1 92.44 467 PRO B CA 1
ATOM 8433 C C . PRO B 1 467 ? 8.398 -63.531 -58.125 1 92.44 467 PRO B C 1
ATOM 8435 O O . PRO B 1 467 ? 9.172 -63.062 -57.281 1 92.44 467 PRO B O 1
ATOM 8438 N N . CYS B 1 468 ? 7.129 -63.281 -58.188 1 92.19 468 CYS B N 1
ATOM 8439 C CA . CYS B 1 468 ? 6.574 -62.344 -57.188 1 92.19 468 CYS B CA 1
ATOM 8440 C C . CYS B 1 468 ? 6.656 -62.906 -55.781 1 92.19 468 CYS B C 1
ATOM 8442 O O . CYS B 1 468 ? 6.504 -64.125 -55.594 1 92.19 468 CYS B O 1
ATOM 8444 N N . GLN B 1 469 ? 6.891 -62 -54.781 1 90.94 469 GLN B N 1
ATOM 8445 C CA . GLN B 1 469 ? 7.02 -62.438 -53.375 1 90.94 469 GLN B CA 1
ATOM 8446 C C . GLN B 1 469 ? 5.672 -62.406 -52.688 1 90.94 469 GLN B C 1
ATOM 8448 O O . GLN B 1 469 ? 4.895 -61.438 -52.844 1 90.94 469 GLN B O 1
ATOM 8453 N N . VAL B 1 470 ? 5.375 -63.438 -51.969 1 89.94 470 VAL B N 1
ATOM 8454 C CA . VAL B 1 470 ? 4.16 -63.531 -51.156 1 89.94 470 VAL B CA 1
ATOM 8455 C C . VAL B 1 470 ? 4.504 -64.062 -49.781 1 89.94 470 VAL B C 1
ATOM 8457 O O . VAL B 1 470 ? 5.543 -64.688 -49.594 1 89.94 470 VAL B O 1
ATOM 8460 N N . PRO B 1 471 ? 3.639 -63.719 -48.812 1 86.44 471 PRO B N 1
ATOM 8461 C CA . PRO B 1 471 ? 3.883 -64.375 -47.5 1 86.44 471 PRO B CA 1
ATOM 8462 C C . PRO B 1 471 ? 3.896 -65.875 -47.594 1 86.44 471 PRO B C 1
ATOM 8464 O O . PRO B 1 471 ? 3.107 -66.5 -48.312 1 86.44 471 PRO B O 1
ATOM 8467 N N . ASN B 1 472 ? 4.828 -66.375 -46.844 1 85.12 472 ASN B N 1
ATOM 8468 C CA . ASN B 1 472 ? 5.004 -67.812 -46.875 1 85.12 472 ASN B CA 1
ATOM 8469 C C . ASN B 1 472 ? 3.754 -68.562 -46.375 1 85.12 472 ASN B C 1
ATOM 8471 O O . ASN B 1 472 ? 3.107 -68.125 -45.438 1 85.12 472 ASN B O 1
ATOM 8475 N N . PHE B 1 473 ? 3.34 -69.688 -47.094 1 85.5 473 PHE B N 1
ATOM 8476 C CA . PHE B 1 473 ? 2.301 -70.625 -46.688 1 85.5 473 PHE B CA 1
ATOM 8477 C C . PHE B 1 473 ? 0.948 -69.938 -46.594 1 85.5 473 PHE B C 1
ATOM 8479 O O . PHE B 1 473 ? 0.219 -70.062 -45.625 1 85.5 473 PHE B O 1
ATOM 8486 N N . ILE B 1 474 ? 0.61 -69.125 -47.5 1 87.81 474 ILE B N 1
ATOM 8487 C CA . ILE B 1 474 ? -0.654 -68.375 -47.5 1 87.81 474 ILE B CA 1
ATOM 8488 C C . ILE B 1 474 ? -1.679 -69.125 -48.344 1 87.81 474 ILE B C 1
ATOM 8490 O O . ILE B 1 474 ? -2.881 -69.062 -48.094 1 87.81 474 ILE B O 1
ATOM 8494 N N . LEU B 1 475 ? -1.281 -69.875 -49.344 1 92.25 475 LEU B N 1
ATOM 8495 C CA . LEU B 1 475 ? -2.201 -70.5 -50.281 1 92.25 475 LEU B CA 1
ATOM 8496 C C . LEU B 1 475 ? -2.674 -71.875 -49.75 1 92.25 475 LEU B C 1
ATOM 8498 O O . LEU B 1 475 ? -3.848 -72.188 -49.875 1 92.25 475 LEU B O 1
ATOM 8502 N N . GLN B 1 476 ? -1.76 -72.562 -49.125 1 88.69 476 GLN B N 1
ATOM 8503 C CA . GLN B 1 476 ? -2.045 -73.875 -48.688 1 88.69 476 GLN B CA 1
ATOM 8504 C C . GLN B 1 476 ? -3.27 -73.938 -47.781 1 88.69 476 GLN B C 1
ATOM 8506 O O . GLN B 1 476 ? -4.148 -74.812 -47.969 1 88.69 476 GLN B O 1
ATOM 8511 N N . PRO B 1 477 ? -3.355 -73.062 -46.812 1 87.5 477 PRO B N 1
ATOM 8512 C CA . PRO B 1 477 ? -4.543 -73.062 -45.938 1 87.5 477 PRO B CA 1
ATOM 8513 C C . PRO B 1 477 ? -5.84 -72.875 -46.719 1 87.5 477 PRO B C 1
ATOM 8515 O O . PRO B 1 477 ? -6.875 -73.438 -46.375 1 87.5 477 PRO B O 1
ATOM 8518 N N . LEU B 1 478 ? -5.797 -72.125 -47.75 1 92.5 478 LEU B N 1
ATOM 8519 C CA . LEU B 1 478 ? -6.969 -71.875 -48.594 1 92.5 478 LEU B CA 1
ATOM 8520 C C . LEU B 1 478 ? -7.344 -73.125 -49.375 1 92.5 478 LEU B C 1
ATOM 8522 O O . LEU B 1 478 ? -8.523 -73.5 -49.5 1 92.5 478 LEU B O 1
ATOM 8526 N N . ILE B 1 479 ? -6.34 -73.75 -49.938 1 93.56 479 ILE B N 1
ATOM 8527 C CA . ILE B 1 479 ? -6.547 -75 -50.656 1 93.56 479 ILE B CA 1
ATOM 8528 C C . ILE B 1 479 ? -7.109 -76.062 -49.75 1 93.56 479 ILE B C 1
ATOM 8530 O O . ILE B 1 479 ? -8.031 -76.75 -50.094 1 93.56 479 ILE B O 1
ATOM 8534 N N . GLU B 1 480 ? -6.566 -76.062 -48.562 1 88.81 480 GLU B N 1
ATOM 8535 C CA . GLU B 1 480 ? -7.031 -77.062 -47.562 1 88.81 480 GLU B CA 1
ATOM 8536 C C . GLU B 1 480 ? -8.5 -76.812 -47.25 1 88.81 480 GLU B C 1
ATOM 8538 O O . GLU B 1 480 ? -9.273 -77.75 -47.156 1 88.81 480 GLU B O 1
ATOM 8543 N N . ASN B 1 481 ? -8.82 -75.625 -47.062 1 88.56 481 ASN B N 1
ATOM 8544 C CA . ASN B 1 481 ? -10.211 -75.312 -46.781 1 88.56 481 ASN B CA 1
ATOM 8545 C C . ASN B 1 481 ? -11.141 -75.75 -47.906 1 88.56 481 ASN B C 1
ATOM 8547 O O . ASN B 1 481 ? -12.234 -76.25 -47.656 1 88.56 481 ASN B O 1
ATOM 8551 N N . ALA B 1 482 ? -10.742 -75.5 -49.094 1 93.19 482 ALA B N 1
ATOM 8552 C CA . ALA B 1 482 ? -11.523 -75.875 -50.281 1 93.19 482 ALA B CA 1
ATOM 8553 C C . ALA B 1 482 ? -11.727 -77.375 -50.312 1 93.19 482 ALA B C 1
ATOM 8555 O O . ALA B 1 482 ? -12.805 -77.875 -50.688 1 93.19 482 ALA B O 1
ATOM 8556 N N . ILE B 1 483 ? -10.727 -78.125 -49.938 1 91.31 483 ILE B N 1
ATOM 8557 C CA . ILE B 1 483 ? -10.773 -79.625 -50 1 91.31 483 ILE B CA 1
ATOM 8558 C C . ILE B 1 483 ? -11.578 -80.125 -48.844 1 91.31 483 ILE B C 1
ATOM 8560 O O . ILE B 1 483 ? -12.555 -80.875 -49.031 1 91.31 483 ILE B O 1
ATOM 8564 N N . ILE B 1 484 ? -11.273 -79.75 -47.625 1 87.56 484 ILE B N 1
ATOM 8565 C CA . ILE B 1 484 ? -11.836 -80.375 -46.406 1 87.56 484 ILE B CA 1
ATOM 8566 C C . ILE B 1 484 ? -13.289 -79.938 -46.25 1 87.56 484 ILE B C 1
ATOM 8568 O O . ILE B 1 484 ? -14.156 -80.75 -45.938 1 87.56 484 ILE B O 1
ATOM 8572 N N . HIS B 1 485 ? -13.5 -78.688 -46.531 1 88.69 485 HIS B N 1
ATOM 8573 C CA . HIS B 1 485 ? -14.836 -78.125 -46.25 1 88.69 485 HIS B CA 1
ATOM 8574 C C . HIS B 1 485 ? -15.656 -78.062 -47.562 1 88.69 485 HIS B C 1
ATOM 8576 O O . HIS B 1 485 ? -16.891 -78 -47.5 1 88.69 485 HIS B O 1
ATOM 8582 N N . GLY B 1 486 ? -15.062 -78.062 -48.656 1 91.88 486 GLY B N 1
ATOM 8583 C CA . GLY B 1 486 ? -15.773 -77.938 -49.938 1 91.88 486 GLY B CA 1
ATOM 8584 C C . GLY B 1 486 ? -15.945 -79.188 -50.688 1 91.88 486 GLY B C 1
ATOM 8585 O O . GLY B 1 486 ? -17.062 -79.688 -50.875 1 91.88 486 GLY B O 1
ATOM 8586 N N . LEU B 1 487 ? -14.914 -79.875 -50.938 1 93.19 487 LEU B N 1
ATOM 8587 C CA . LEU B 1 487 ? -14.93 -80.938 -51.906 1 93.19 487 LEU B CA 1
ATOM 8588 C C . LEU B 1 487 ? -15.109 -82.312 -51.219 1 93.19 487 LEU B C 1
ATOM 8590 O O . LEU B 1 487 ? -15.742 -83.188 -51.75 1 93.19 487 LEU B O 1
ATOM 8594 N N . GLU B 1 488 ? -14.539 -82.5 -50.062 1 88.5 488 GLU B N 1
ATOM 8595 C CA . GLU B 1 488 ? -14.641 -83.75 -49.344 1 88.5 488 GLU B CA 1
ATOM 8596 C C . GLU B 1 488 ? -16.094 -84.125 -49.062 1 88.5 488 GLU B C 1
ATOM 8598 O O . GLU B 1 488 ? -16.516 -85.25 -49.281 1 88.5 488 GLU B O 1
ATOM 8603 N N . PRO B 1 489 ? -16.828 -83.188 -48.625 1 89.56 489 PRO B N 1
ATOM 8604 C CA . PRO B 1 489 ? -18.219 -83.5 -48.344 1 89.56 489 PRO B CA 1
ATOM 8605 C C . PRO B 1 489 ? -19.062 -83.688 -49.594 1 89.56 489 PRO B C 1
ATOM 8607 O O . PRO B 1 489 ? -20.188 -84.25 -49.531 1 89.56 489 PRO B O 1
ATOM 8610 N N . LYS B 1 490 ? -18.5 -83.375 -50.688 1 90.31 490 LYS B N 1
ATOM 8611 C CA . LYS B 1 490 ? -19.203 -83.5 -51.969 1 90.31 490 LYS B CA 1
ATOM 8612 C C . LYS B 1 490 ? -19.234 -84.938 -52.406 1 90.31 490 LYS B C 1
ATOM 8614 O O . LYS B 1 490 ? -18.219 -85.688 -52.344 1 90.31 490 LYS B O 1
ATOM 8619 N N . LEU B 1 491 ? -20.297 -85.562 -52.781 1 85.25 491 LEU B N 1
ATOM 8620 C CA . LEU B 1 491 ? -20.453 -86.938 -53.188 1 85.25 491 LEU B CA 1
ATOM 8621 C C . LEU B 1 491 ? -19.859 -87.188 -54.562 1 85.25 491 LEU B C 1
ATOM 8623 O O . LEU B 1 491 ? -19.219 -88.25 -54.781 1 85.25 491 LEU B O 1
ATOM 8627 N N . GLU B 1 492 ? -20.016 -86.312 -55.469 1 87.94 492 GLU B N 1
ATOM 8628 C CA . GLU B 1 492 ? -19.5 -86.438 -56.844 1 87.94 492 GLU B CA 1
ATOM 8629 C C . GLU B 1 492 ? -18.062 -85.938 -56.938 1 87.94 492 GLU B C 1
ATOM 8631 O O . GLU B 1 492 ? -17.5 -85.375 -55.969 1 87.94 492 GLU B O 1
ATOM 8636 N N . LYS B 1 493 ? -17.453 -86.25 -58.062 1 92 493 LYS B N 1
ATOM 8637 C CA . LYS B 1 493 ? -16.125 -85.75 -58.312 1 92 493 LYS B CA 1
ATOM 8638 C C . LYS B 1 493 ? -16.125 -84.25 -58.281 1 92 493 LYS B C 1
ATOM 8640 O O . LYS B 1 493 ? -17.078 -83.562 -58.688 1 92 493 LYS B O 1
ATOM 8645 N N . GLY B 1 494 ? -15.156 -83.688 -57.688 1 93.25 494 GLY B N 1
ATOM 8646 C CA . GLY B 1 494 ? -15.062 -82.25 -57.531 1 93.25 494 GLY B CA 1
ATOM 8647 C C . GLY B 1 494 ? -13.875 -81.688 -58.281 1 93.25 494 GLY B C 1
ATOM 8648 O O . GLY B 1 494 ? -12.953 -82.375 -58.656 1 93.25 494 GLY B O 1
ATOM 8649 N N . MET B 1 495 ? -13.992 -80.312 -58.5 1 95 495 MET B N 1
ATOM 8650 C CA . MET B 1 495 ? -12.945 -79.562 -59.188 1 95 495 MET B CA 1
ATOM 8651 C C . MET B 1 495 ? -12.43 -78.438 -58.375 1 95 495 MET B C 1
ATOM 8653 O O . MET B 1 495 ? -13.211 -77.688 -57.719 1 95 495 MET B O 1
ATOM 8657 N N . LEU B 1 496 ? -11.133 -78.312 -58.281 1 96.75 496 LEU B N 1
ATOM 8658 C CA . LEU B 1 496 ? -10.445 -77.188 -57.656 1 96.75 496 LEU B CA 1
ATOM 8659 C C . LEU B 1 496 ? -9.703 -76.312 -58.719 1 96.75 496 LEU B C 1
ATOM 8661 O O . LEU B 1 496 ? -8.969 -76.875 -59.531 1 96.75 496 LEU B O 1
ATOM 8665 N N . ARG B 1 497 ? -9.914 -75 -58.719 1 96.81 497 ARG B N 1
ATOM 8666 C CA . ARG B 1 497 ? -9.242 -74.125 -59.625 1 96.81 497 ARG B CA 1
ATOM 8667 C C . ARG B 1 497 ? -8.352 -73.125 -58.875 1 96.81 497 ARG B C 1
ATOM 8669 O O . ARG B 1 497 ? -8.805 -72.438 -57.969 1 96.81 497 ARG B O 1
ATOM 8676 N N . VAL B 1 498 ? -7.129 -73.125 -59.25 1 97.31 498 VAL B N 1
ATOM 8677 C CA . VAL B 1 498 ? -6.172 -72.188 -58.688 1 97.31 498 VAL B CA 1
ATOM 8678 C C . VAL B 1 498 ? -5.734 -71.188 -59.781 1 97.31 498 VAL B C 1
ATOM 8680 O O . VAL B 1 498 ? -5.074 -71.562 -60.75 1 97.31 498 VAL B O 1
ATOM 8683 N N . ARG B 1 499 ? -6.129 -69.938 -59.625 1 97.31 499 ARG B N 1
ATOM 8684 C CA . ARG B 1 499 ? -5.793 -68.875 -60.594 1 97.31 499 ARG B CA 1
ATOM 8685 C C . ARG B 1 499 ? -4.934 -67.812 -59.969 1 97.31 499 ARG B C 1
ATOM 8687 O O . ARG B 1 499 ? -5.293 -67.25 -58.938 1 97.31 499 ARG B O 1
ATOM 8694 N N . ILE B 1 500 ? -3.797 -67.562 -60.531 1 97.12 500 ILE B N 1
ATOM 8695 C CA . ILE B 1 500 ? -2.902 -66.438 -60.125 1 97.12 500 ILE B CA 1
ATOM 8696 C C . ILE B 1 500 ? -2.535 -65.625 -61.312 1 97.12 500 ILE B C 1
ATOM 8698 O O . ILE B 1 500 ? -1.901 -66.062 -62.25 1 97.12 500 ILE B O 1
ATOM 8702 N N . LYS B 1 501 ? -2.982 -64.375 -61.281 1 95.75 501 LYS B N 1
ATOM 8703 C CA . LYS B 1 501 ? -2.76 -63.5 -62.406 1 95.75 501 LYS B CA 1
ATOM 8704 C C . LYS B 1 501 ? -2.029 -62.219 -61.969 1 95.75 501 LYS B C 1
ATOM 8706 O O . LYS B 1 501 ? -2.25 -61.719 -60.875 1 95.75 501 LYS B O 1
ATOM 8711 N N . LEU B 1 502 ? -1.147 -61.781 -62.844 1 93.5 502 LEU B N 1
ATOM 8712 C CA . LEU B 1 502 ? -0.492 -60.5 -62.625 1 93.5 502 LEU B CA 1
ATOM 8713 C C . LEU B 1 502 ? -1.243 -59.375 -63.344 1 93.5 502 LEU B C 1
ATOM 8715 O O . LEU B 1 502 ? -1.438 -59.438 -64.562 1 93.5 502 LEU B O 1
ATOM 8719 N N . GLU B 1 503 ? -1.842 -58.562 -62.562 1 91.06 503 GLU B N 1
ATOM 8720 C CA . GLU B 1 503 ? -2.541 -57.406 -63.125 1 91.06 503 GLU B CA 1
ATOM 8721 C C . GLU B 1 503 ? -1.876 -56.094 -62.688 1 91.06 503 GLU B C 1
ATOM 8723 O O . GLU B 1 503 ? -2.029 -55.656 -61.562 1 91.06 503 GLU B O 1
ATOM 8728 N N . LYS B 1 504 ? -1.166 -55.469 -63.625 1 84.69 504 LYS B N 1
ATOM 8729 C CA . LYS B 1 504 ? -0.461 -54.219 -63.375 1 84.69 504 LYS B CA 1
ATOM 8730 C C . LYS B 1 504 ? 0.542 -54.375 -62.219 1 84.69 504 LYS B C 1
ATOM 8732 O O . LYS B 1 504 ? 1.447 -55.219 -62.281 1 84.69 504 LYS B O 1
ATOM 8737 N N . ASP B 1 505 ? 0.295 -53.75 -61.062 1 87.94 505 ASP B N 1
ATOM 8738 C CA . ASP B 1 505 ? 1.268 -53.75 -59.969 1 87.94 505 ASP B CA 1
ATOM 8739 C C . ASP B 1 505 ? 0.773 -54.594 -58.781 1 87.94 505 ASP B C 1
ATOM 8741 O O . ASP B 1 505 ? 1.205 -54.406 -57.656 1 87.94 505 ASP B O 1
ATOM 8745 N N . THR B 1 506 ? -0.224 -55.562 -59.25 1 93.19 506 THR B N 1
ATOM 8746 C CA . THR B 1 506 ? -0.751 -56.406 -58.188 1 93.19 506 THR B CA 1
ATOM 8747 C C . THR B 1 506 ? -0.849 -57.844 -58.656 1 93.19 506 THR B C 1
ATOM 8749 O O . THR B 1 506 ? -0.946 -58.125 -59.844 1 93.19 506 THR B O 1
ATOM 8752 N N . VAL B 1 507 ? -0.655 -58.75 -57.781 1 94.56 507 VAL B N 1
ATOM 8753 C CA . VAL B 1 507 ? -0.882 -60.156 -58.031 1 94.56 507 VAL B CA 1
ATOM 8754 C C . VAL B 1 507 ? -2.26 -60.562 -57.5 1 94.56 507 VAL B C 1
ATOM 8756 O O . VAL B 1 507 ? -2.566 -60.344 -56.344 1 94.56 507 VAL B O 1
ATOM 8759 N N . VAL B 1 508 ? -3.086 -61.031 -58.406 1 95.94 508 VAL B N 1
ATOM 8760 C CA . VAL B 1 508 ? -4.445 -61.406 -58.031 1 95.94 508 VAL B CA 1
ATOM 8761 C C . VAL B 1 508 ? -4.52 -62.906 -57.844 1 95.94 508 VAL B C 1
ATOM 8763 O O . VAL B 1 508 ? -4.133 -63.688 -58.719 1 95.94 508 VAL B O 1
ATOM 8766 N N . PHE B 1 509 ? -4.949 -63.344 -56.656 1 96.88 509 PHE B N 1
ATOM 8767 C CA . PHE B 1 509 ? -5.117 -64.75 -56.344 1 96.88 509 PHE B CA 1
ATOM 8768 C C . PHE B 1 509 ? -6.594 -65.125 -56.312 1 96.88 509 PHE B C 1
ATOM 8770 O O . PHE B 1 509 ? -7.418 -64.375 -55.781 1 96.88 509 PHE B O 1
ATOM 8777 N N . CYS B 1 510 ? -6.934 -66.312 -56.906 1 97 510 CYS B N 1
ATOM 8778 C CA . CYS B 1 510 ? -8.305 -66.812 -56.875 1 97 510 CYS B CA 1
ATOM 8779 C C . CYS B 1 510 ? -8.328 -68.312 -56.688 1 97 510 CYS B C 1
ATOM 8781 O O . CYS B 1 510 ? -7.797 -69.062 -57.5 1 97 510 CYS B O 1
ATOM 8783 N N . ILE B 1 511 ? -8.836 -68.75 -55.625 1 97 511 ILE B N 1
ATOM 8784 C CA . ILE B 1 511 ? -9.031 -70.188 -55.344 1 97 511 ILE B CA 1
ATOM 8785 C C . ILE B 1 511 ? -10.523 -70.5 -55.344 1 97 511 ILE B C 1
ATOM 8787 O O . ILE B 1 511 ? -11.297 -69.938 -54.594 1 97 511 ILE B O 1
ATOM 8791 N N . ALA B 1 512 ? -10.922 -71.438 -56.25 1 96.94 512 ALA B N 1
ATOM 8792 C CA . ALA B 1 512 ? -12.344 -71.75 -56.406 1 96.94 512 ALA B CA 1
ATOM 8793 C C . ALA B 1 512 ? -12.578 -73.25 -56.375 1 96.94 512 ALA B C 1
ATOM 8795 O O . ALA B 1 512 ? -11.805 -74 -57 1 96.94 512 ALA B O 1
ATOM 8796 N N . ASP B 1 513 ? -13.508 -73.625 -55.625 1 96.19 513 ASP B N 1
ATOM 8797 C CA . ASP B 1 513 ? -13.914 -75 -55.625 1 96.19 513 ASP B CA 1
ATOM 8798 C C . ASP B 1 513 ? -15.391 -75.188 -56 1 96.19 513 ASP B C 1
ATOM 8800 O O . ASP B 1 513 ? -16.141 -74.188 -55.969 1 96.19 513 ASP B O 1
ATOM 8804 N N . ASP B 1 514 ? -15.836 -76.312 -56.531 1 95.5 514 ASP B N 1
ATOM 8805 C CA . ASP B 1 514 ? -17.234 -76.562 -56.844 1 95.5 514 ASP B CA 1
ATOM 8806 C C . ASP B 1 514 ? -17.875 -77.5 -55.812 1 95.5 514 ASP B C 1
ATOM 8808 O O . ASP B 1 514 ? -18.641 -78.375 -56.156 1 95.5 514 ASP B O 1
ATOM 8812 N N . GLY B 1 515 ? -17.484 -77.375 -54.625 1 94.19 515 GLY B N 1
ATOM 8813 C CA . GLY B 1 515 ? -17.953 -78.188 -53.531 1 94.19 515 GLY B CA 1
ATOM 8814 C C . GLY B 1 515 ? -19.328 -77.812 -53.031 1 94.19 515 GLY B C 1
ATOM 8815 O O . GLY B 1 515 ? -20.141 -77.25 -53.781 1 94.19 515 GLY B O 1
ATOM 8816 N N . VAL B 1 516 ? -19.578 -78.062 -51.719 1 94.06 516 VAL B N 1
ATOM 8817 C CA . VAL B 1 516 ? -20.906 -78 -51.125 1 94.06 516 VAL B CA 1
ATOM 8818 C C . VAL B 1 516 ? -21.25 -76.5 -50.906 1 94.06 516 VAL B C 1
ATOM 8820 O O . VAL B 1 516 ? -22.438 -76.125 -50.781 1 94.06 516 VAL B O 1
ATOM 8823 N N . GLY B 1 517 ? -20.281 -75.625 -50.875 1 93.19 517 GLY B N 1
ATOM 8824 C CA . GLY B 1 517 ? -20.516 -74.188 -50.688 1 93.19 517 GLY B CA 1
ATOM 8825 C C . GLY B 1 517 ? -21.031 -73.812 -49.312 1 93.19 517 GLY B C 1
ATOM 8826 O O . GLY B 1 517 ? -21.125 -74.688 -48.438 1 93.19 517 GLY B O 1
ATOM 8827 N N . MET B 1 518 ? -21.203 -72.5 -49.062 1 93.44 518 MET B N 1
ATOM 8828 C CA . MET B 1 518 ? -21.672 -72 -47.781 1 93.44 518 MET B CA 1
ATOM 8829 C C . MET B 1 518 ? -22.859 -71.062 -47.969 1 93.44 518 MET B C 1
ATOM 8831 O O . MET B 1 518 ? -23.016 -70.438 -49.031 1 93.44 518 MET B O 1
ATOM 8835 N N . SER B 1 519 ? -23.734 -70.938 -46.969 1 94 519 SER B N 1
ATOM 8836 C CA . SER B 1 519 ? -24.844 -70 -46.969 1 94 519 SER B CA 1
ATOM 8837 C C . SER B 1 519 ? -24.344 -68.562 -46.688 1 94 519 SER B C 1
ATOM 8839 O O . SER B 1 519 ? -23.219 -68.375 -46.219 1 94 519 SER B O 1
ATOM 8841 N N . ARG B 1 520 ? -25.156 -67.625 -46.969 1 92.81 520 ARG B N 1
ATOM 8842 C CA . ARG B 1 520 ? -24.812 -66.188 -46.688 1 92.81 520 ARG B CA 1
ATOM 8843 C C . ARG B 1 520 ? -24.547 -66 -45.188 1 92.81 520 ARG B C 1
ATOM 8845 O O . ARG B 1 520 ? -23.672 -65.188 -44.812 1 92.81 520 ARG B O 1
ATOM 8852 N N . GLU B 1 521 ? -25.281 -66.688 -44.406 1 93.56 521 GLU B N 1
ATOM 8853 C CA . GLU B 1 521 ? -25.125 -66.562 -42.938 1 93.56 521 GLU B CA 1
ATOM 8854 C C . GLU B 1 521 ? -23.781 -67.188 -42.5 1 93.56 521 GLU B C 1
ATOM 8856 O O . GLU B 1 521 ? -23.109 -66.62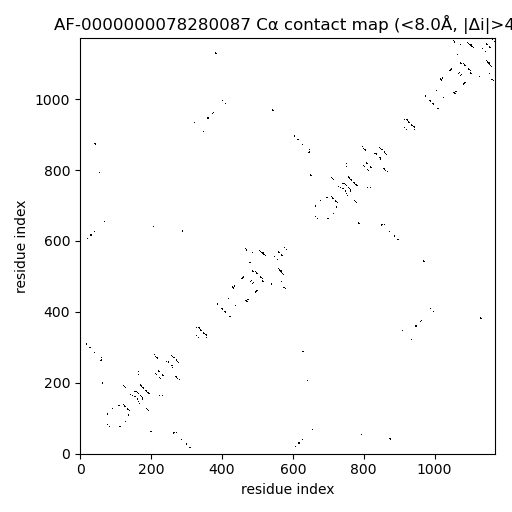5 -41.656 1 93.56 521 GLU B O 1
ATOM 8861 N N . GLU B 1 522 ? -23.406 -68.25 -43.094 1 91.44 522 GLU B N 1
ATOM 8862 C CA . GLU B 1 522 ? 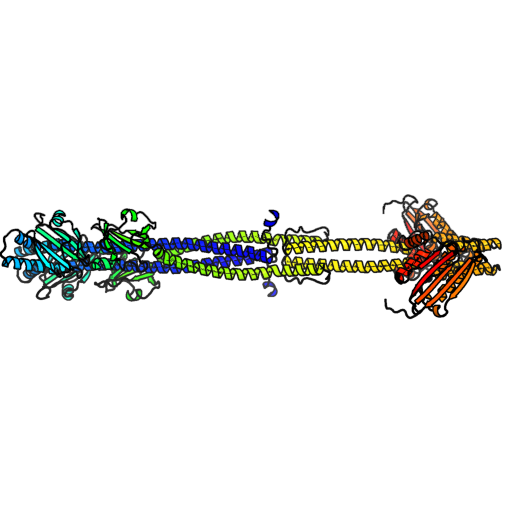-22.141 -68.875 -42.781 1 91.44 522 GLU B CA 1
ATOM 8863 C C . GLU B 1 522 ? -20.938 -68 -43.156 1 91.44 522 GLU B C 1
ATOM 8865 O O . GLU B 1 522 ? -19.938 -68 -42.469 1 91.44 522 GLU B O 1
ATOM 8870 N N . ILE B 1 523 ? -21.094 -67.312 -44.156 1 92.44 523 ILE B N 1
ATOM 8871 C CA . ILE B 1 523 ? -20.031 -66.438 -44.625 1 92.44 523 ILE B CA 1
ATOM 8872 C C . ILE B 1 523 ? -19.859 -65.312 -43.656 1 92.44 523 ILE B C 1
ATOM 8874 O O . ILE B 1 523 ? -18.734 -64.938 -43.344 1 92.44 523 ILE B O 1
ATOM 8878 N N . ARG B 1 524 ? -20.922 -64.75 -43.25 1 92.12 524 ARG B N 1
ATOM 8879 C CA . ARG B 1 524 ? -20.875 -63.656 -42.281 1 92.12 524 ARG B CA 1
ATOM 8880 C C . ARG B 1 524 ? -20.219 -64.062 -41 1 92.12 524 ARG B C 1
ATOM 8882 O O . ARG B 1 524 ? -19.391 -63.344 -40.438 1 92.12 524 ARG B O 1
ATOM 8889 N N . GLU B 1 525 ? -20.594 -65.188 -40.531 1 89.5 525 GLU B N 1
ATOM 8890 C CA . GLU B 1 525 ? -20.031 -65.75 -39.281 1 89.5 525 GLU B CA 1
ATOM 8891 C C . GLU B 1 525 ? -18.531 -66 -39.438 1 89.5 525 GLU B C 1
ATOM 8893 O O . GLU B 1 525 ? -17.766 -65.812 -38.5 1 89.5 525 GLU B O 1
ATOM 8898 N N . LEU B 1 526 ? -18.172 -66.375 -40.594 1 88.12 526 LEU B N 1
ATOM 8899 C CA . LEU B 1 526 ? -16.75 -66.688 -40.875 1 88.12 526 LEU B CA 1
ATOM 8900 C C . LEU B 1 526 ? -15.938 -65.375 -40.812 1 88.12 526 LEU B C 1
ATOM 8902 O O . LEU B 1 526 ? -14.859 -65.375 -40.219 1 88.12 526 LEU B O 1
ATOM 8906 N N . TYR B 1 527 ? -16.469 -64.312 -41.312 1 88.81 527 TYR B N 1
ATOM 8907 C CA . TYR B 1 527 ? -15.789 -63 -41.25 1 88.81 527 TYR B CA 1
ATOM 8908 C C . TYR B 1 527 ? -15.688 -62.5 -39.812 1 88.81 527 TYR B C 1
ATOM 8910 O O . TYR B 1 527 ? -14.656 -61.969 -39.406 1 88.81 527 TYR B O 1
ATOM 8918 N N . GLU B 1 528 ? -16.703 -62.688 -39.094 1 88 528 GLU B N 1
ATOM 8919 C CA . GLU B 1 528 ? -16.703 -62.25 -37.719 1 88 528 GLU B CA 1
ATOM 8920 C C . GLU B 1 528 ? -15.648 -63 -36.906 1 88 528 GLU B C 1
ATOM 8922 O O . GLU B 1 528 ? -14.969 -62.406 -36.062 1 88 528 GLU B O 1
ATOM 8927 N N . LYS B 1 529 ? -15.516 -64.25 -37.188 1 83.06 529 LYS B N 1
ATOM 8928 C CA . LYS B 1 529 ? -14.516 -65.062 -36.5 1 83.06 529 LYS B CA 1
ATOM 8929 C C . LYS B 1 529 ? -13.102 -64.625 -36.875 1 83.06 529 LYS B C 1
ATOM 8931 O O . LYS B 1 529 ? -12.211 -64.625 -36 1 83.06 529 LYS B O 1
ATOM 8936 N N . CYS B 1 530 ? -12.938 -64.25 -38.031 1 82.69 530 CYS B N 1
ATOM 8937 C CA . CYS B 1 530 ? -11.625 -63.844 -38.5 1 82.69 530 CYS B CA 1
ATOM 8938 C C . CYS B 1 530 ? -11.242 -62.5 -37.875 1 82.69 530 CYS B C 1
ATOM 8940 O O . CYS B 1 530 ? -10.055 -62.25 -37.625 1 82.69 530 CYS B O 1
ATOM 8942 N N . GLU B 1 531 ? -12.234 -61.719 -37.531 1 80.81 531 GLU B N 1
ATOM 8943 C CA . GLU B 1 531 ? -11.984 -60.406 -37 1 80.81 531 GLU B CA 1
ATOM 8944 C C . GLU B 1 531 ? -11.805 -60.438 -35.5 1 80.81 531 GLU B C 1
ATOM 8946 O O . GLU B 1 531 ? -11.133 -59.594 -34.906 1 80.81 531 GLU B O 1
ATOM 8951 N N . MET B 1 532 ? -12.406 -61.375 -34.844 1 73.88 532 MET B N 1
ATOM 8952 C CA . MET B 1 532 ? -12.312 -61.469 -33.406 1 73.88 532 MET B CA 1
ATOM 8953 C C . MET B 1 532 ? -10.938 -62 -32.969 1 73.88 532 MET B C 1
ATOM 8955 O O . MET B 1 532 ? -10.367 -62.844 -33.625 1 73.88 532 MET B O 1
ATOM 8959 N N . ASN B 1 533 ? -10.227 -61.344 -32.031 1 62.12 533 ASN B N 1
ATOM 8960 C CA . ASN B 1 533 ? -8.883 -61.656 -31.547 1 62.12 533 ASN B CA 1
ATOM 8961 C C . ASN B 1 533 ? -8.875 -62.906 -30.656 1 62.12 533 ASN B C 1
ATOM 8963 O O . ASN B 1 533 ? -7.945 -63.094 -29.875 1 62.12 533 ASN B O 1
ATOM 8967 N N . GLU B 1 534 ? -9.828 -63.719 -30.719 1 57.38 534 GLU B N 1
ATOM 8968 C CA . GLU B 1 534 ? -9.789 -64.812 -29.781 1 57.38 534 GLU B CA 1
ATOM 8969 C C . GLU B 1 534 ? -8.977 -66 -30.359 1 57.38 534 GLU B C 1
ATOM 8971 O O . GLU B 1 534 ? -9.086 -66.312 -31.547 1 57.38 534 GLU B O 1
ATOM 8976 N N . THR B 1 535 ? -7.918 -66.375 -29.766 1 53.19 535 THR B N 1
ATOM 8977 C CA . THR B 1 535 ? -6.848 -67.312 -30.141 1 53.19 535 THR B CA 1
ATOM 8978 C C . THR B 1 535 ? -7.391 -68.75 -30.328 1 53.19 535 THR B C 1
ATOM 8980 O O . THR B 1 535 ? -6.66 -69.625 -30.734 1 53.19 535 THR B O 1
ATOM 8983 N N . ASN B 1 536 ? -8.727 -69 -29.984 1 49.88 536 ASN B N 1
ATOM 8984 C CA . ASN B 1 536 ? -8.914 -70.375 -29.797 1 49.88 536 ASN B CA 1
ATOM 8985 C C . ASN B 1 536 ? -8.961 -71.125 -31.141 1 49.88 536 ASN B C 1
ATOM 8987 O O . ASN B 1 536 ? -8.203 -72.062 -31.344 1 49.88 536 ASN B O 1
ATOM 8991 N N . GLN B 1 537 ? -10.43 -71.562 -31.812 1 48.22 537 GLN B N 1
ATOM 8992 C CA . GLN B 1 537 ? -10.938 -72.625 -32.688 1 48.22 537 GLN B CA 1
ATOM 8993 C C . GLN B 1 537 ? -11.016 -72.188 -34.125 1 48.22 537 GLN B C 1
ATOM 8995 O O . GLN B 1 537 ? -11.305 -71 -34.406 1 48.22 537 GLN B O 1
ATOM 9000 N N . ASN B 1 538 ? -10.305 -73 -35.188 1 53.97 538 ASN B N 1
ATOM 9001 C CA . ASN B 1 538 ? -10.477 -73.125 -36.625 1 53.97 538 ASN B CA 1
ATOM 9002 C C . ASN B 1 538 ? -9.594 -72.125 -37.375 1 53.97 538 ASN B C 1
ATOM 9004 O O . ASN B 1 538 ? -10.07 -71.125 -37.875 1 53.97 538 ASN B O 1
ATOM 9008 N N . ILE B 1 539 ? -8.289 -72.312 -37.406 1 62.84 539 ILE B N 1
ATOM 9009 C CA . ILE B 1 539 ? -7.055 -71.562 -37.312 1 62.84 539 ILE B CA 1
ATOM 9010 C C . ILE B 1 539 ? -6.598 -71.188 -38.719 1 62.84 539 ILE B C 1
ATOM 9012 O O . ILE B 1 539 ? -6.203 -70 -38.938 1 62.84 539 ILE B O 1
ATOM 9016 N N . GLY B 1 540 ? -7 -71.938 -39.688 1 74.19 540 GLY B N 1
ATOM 9017 C CA . GLY B 1 540 ? -6.176 -71.688 -40.875 1 74.19 540 GLY B CA 1
ATOM 9018 C C . GLY B 1 540 ? -6.535 -70.438 -41.656 1 74.19 540 GLY B C 1
ATOM 9019 O O . GLY B 1 540 ? -5.688 -69.562 -41.844 1 74.19 540 GLY B O 1
ATOM 9020 N N . LEU B 1 541 ? -7.875 -70.438 -42 1 82.69 541 LEU B N 1
ATOM 9021 C CA . LEU B 1 541 ? -8.328 -69.312 -42.812 1 82.69 541 LEU B CA 1
ATOM 9022 C C . LEU B 1 541 ? -8.234 -68 -42.031 1 82.69 541 LEU B C 1
ATOM 9024 O O . LEU B 1 541 ? -7.883 -66.938 -42.594 1 82.69 541 LEU B O 1
ATOM 9028 N N . LYS B 1 542 ? -8.516 -68.062 -40.75 1 83.75 542 LYS B N 1
ATOM 9029 C CA . LYS B 1 542 ? -8.43 -66.938 -39.844 1 83.75 542 LYS B CA 1
ATOM 9030 C C . LYS B 1 542 ? -7.004 -66.375 -39.781 1 83.75 542 LYS B C 1
ATOM 9032 O O . LYS B 1 542 ? -6.797 -65.188 -39.844 1 83.75 542 LYS B O 1
ATOM 9037 N N . ASN B 1 543 ? -6.043 -67.25 -39.688 1 81.81 543 ASN B N 1
ATOM 9038 C CA . ASN B 1 543 ? -4.637 -66.875 -39.656 1 81.81 543 ASN B CA 1
ATOM 9039 C C . ASN B 1 543 ? -4.199 -66.125 -40.906 1 81.81 543 ASN B C 1
ATOM 9041 O O . ASN B 1 543 ? -3.486 -65.125 -40.844 1 81.81 543 ASN B O 1
ATOM 9045 N N . VAL B 1 544 ? -4.676 -66.75 -42.031 1 86 544 VAL B N 1
ATOM 9046 C CA . VAL B 1 544 ? -4.316 -66.125 -43.312 1 86 544 VAL B CA 1
ATOM 9047 C C . VAL B 1 544 ? -4.965 -64.75 -43.438 1 86 544 VAL B C 1
ATOM 9049 O O . VAL B 1 544 ? -4.32 -63.781 -43.844 1 86 544 VAL B O 1
ATOM 9052 N N . TYR B 1 545 ? -6.211 -64.625 -43 1 89.25 545 TYR B N 1
ATOM 9053 C CA . TYR B 1 545 ? -6.945 -63.375 -43.031 1 89.25 545 TYR B CA 1
ATOM 9054 C C . TYR B 1 545 ? -6.234 -62.312 -42.188 1 89.25 545 TYR B C 1
ATOM 9056 O O . TYR B 1 545 ? -5.977 -61.219 -42.688 1 89.25 545 TYR B O 1
ATOM 9064 N N . ARG B 1 546 ? -5.863 -62.594 -40.969 1 85.88 546 ARG B N 1
ATOM 9065 C CA . ARG B 1 546 ? -5.238 -61.656 -40.062 1 85.88 546 ARG B CA 1
ATOM 9066 C C . ARG B 1 546 ? -3.838 -61.281 -40.531 1 85.88 546 ARG B C 1
ATOM 9068 O O . ARG B 1 546 ? -3.438 -60.125 -40.406 1 85.88 546 ARG B O 1
ATOM 9075 N N . ARG B 1 547 ? -3.152 -62.281 -41 1 83.81 547 ARG B N 1
ATOM 9076 C CA . ARG B 1 547 ? -1.801 -62.031 -41.5 1 83.81 547 ARG B CA 1
ATOM 9077 C C . ARG B 1 547 ? -1.814 -61.062 -42.688 1 83.81 547 ARG B C 1
ATOM 9079 O O . ARG B 1 547 ? -0.964 -60.188 -42.781 1 83.81 547 ARG B O 1
ATOM 9086 N N . LEU B 1 548 ? -2.752 -61.188 -43.562 1 88.38 548 LEU B N 1
ATOM 9087 C CA . LEU B 1 548 ? -2.854 -60.312 -44.719 1 88.38 548 LEU B CA 1
ATOM 9088 C C . LEU B 1 548 ? -3.195 -58.906 -44.281 1 88.38 548 LEU B C 1
ATOM 9090 O O . LEU B 1 548 ? -2.621 -57.938 -44.812 1 88.38 548 LEU B O 1
ATOM 9094 N N . ILE B 1 549 ? -4.035 -58.781 -43.312 1 87.81 549 ILE B N 1
ATOM 9095 C CA . ILE B 1 549 ? -4.453 -57.469 -42.844 1 87.81 549 ILE B CA 1
ATOM 9096 C C . ILE B 1 549 ? -3.293 -56.781 -42.125 1 87.81 549 ILE B C 1
ATOM 9098 O O . ILE B 1 549 ? -3.055 -55.594 -42.312 1 87.81 549 ILE B O 1
ATOM 9102 N N . LEU B 1 550 ? -2.594 -57.531 -41.312 1 82.94 550 LEU B N 1
ATOM 9103 C CA . LEU B 1 550 ? -1.497 -56.969 -40.531 1 82.94 550 LEU B CA 1
ATOM 9104 C C . LEU B 1 550 ? -0.335 -56.562 -41.438 1 82.94 550 LEU B C 1
ATOM 9106 O O . LEU B 1 550 ? 0.335 -55.562 -41.188 1 82.94 550 LEU B O 1
ATOM 9110 N N . CYS B 1 551 ? -0.178 -57.312 -42.562 1 81.75 551 CYS B N 1
ATOM 9111 C CA . CYS B 1 551 ? 0.98 -57.094 -43.406 1 81.75 551 CYS B CA 1
ATOM 9112 C C . CYS B 1 551 ? 0.67 -56.062 -44.469 1 81.75 551 CYS B C 1
ATOM 9114 O O . CYS B 1 551 ? 1.536 -55.25 -44.844 1 81.75 551 CYS B O 1
ATOM 9116 N N . TYR B 1 552 ? -0.555 -56.125 -45.031 1 87.44 552 TYR B N 1
ATOM 9117 C CA . TYR B 1 552 ? -0.812 -55.312 -46.219 1 87.44 552 TYR B CA 1
ATOM 9118 C C . TYR B 1 552 ? -1.991 -54.375 -45.969 1 87.44 552 TYR B C 1
ATOM 9120 O O . TYR B 1 552 ? -2.26 -53.5 -46.812 1 87.44 552 TYR B O 1
ATOM 9128 N N . GLY B 1 553 ? -2.666 -54.5 -45 1 87.12 553 GLY B N 1
ATOM 9129 C CA . GLY B 1 553 ? -3.799 -53.625 -44.719 1 87.12 553 GLY B CA 1
ATOM 9130 C C . GLY B 1 553 ? -5.113 -54.188 -45.25 1 87.12 553 GLY B C 1
ATOM 9131 O O . GLY B 1 553 ? -5.172 -55.312 -45.719 1 87.12 553 GLY B O 1
ATOM 9132 N N . GLU B 1 554 ? -6.105 -53.344 -45.156 1 88.69 554 GLU B N 1
ATOM 9133 C CA . GLU B 1 554 ? -7.473 -53.75 -45.5 1 88.69 554 GLU B CA 1
ATOM 9134 C C . GLU B 1 554 ? -7.625 -54.031 -46.969 1 88.69 554 GLU B C 1
ATOM 9136 O O . GLU B 1 554 ? -8.516 -54.75 -47.406 1 88.69 554 GLU B O 1
ATOM 9141 N N . SER B 1 555 ? -6.727 -53.469 -47.719 1 87.69 555 SER B N 1
ATOM 9142 C CA . SER B 1 555 ? -6.812 -53.625 -49.156 1 87.69 555 SER B CA 1
ATOM 9143 C C . SER B 1 555 ? -6.527 -55.062 -49.594 1 87.69 555 SER B C 1
ATOM 9145 O O . SER B 1 555 ? -6.945 -55.5 -50.656 1 87.69 555 SER B O 1
ATOM 9147 N N . SER B 1 556 ? -5.895 -55.844 -48.812 1 87.62 556 SER B N 1
ATOM 9148 C CA . SER B 1 556 ? -5.527 -57.219 -49.125 1 87.62 556 SER B CA 1
ATOM 9149 C C . SER B 1 556 ? -6.414 -58.219 -48.406 1 87.62 556 SER B C 1
ATOM 9151 O O . SER B 1 556 ? -6.07 -59.375 -48.281 1 87.62 556 SER B O 1
ATOM 9153 N N . ARG B 1 557 ? -7.527 -57.75 -47.969 1 87.88 557 ARG B N 1
ATOM 9154 C CA . ARG B 1 557 ? -8.453 -58.594 -47.25 1 87.88 557 ARG B CA 1
ATOM 9155 C C . ARG B 1 557 ? -8.961 -59.75 -48.125 1 87.88 557 ARG B C 1
ATOM 9157 O O . ARG B 1 557 ? -9.195 -59.562 -49.312 1 87.88 557 ARG B O 1
ATOM 9164 N N . LEU B 1 558 ? -9.195 -60.969 -47.531 1 93.12 558 LEU B N 1
ATOM 9165 C CA . LEU B 1 558 ? -9.781 -62.125 -48.219 1 93.12 558 LEU B CA 1
ATOM 9166 C C . LEU B 1 558 ? -11.234 -61.844 -48.562 1 93.12 558 LEU B C 1
ATOM 9168 O O . LEU B 1 558 ? -12.016 -61.406 -47.719 1 93.12 558 LEU B O 1
ATOM 9172 N N . HIS B 1 559 ? -11.609 -61.938 -49.875 1 95.12 559 HIS B N 1
ATOM 9173 C CA . HIS B 1 559 ? -12.992 -61.875 -50.312 1 95.12 559 HIS B CA 1
ATOM 9174 C C . HIS B 1 559 ? -13.562 -63.25 -50.594 1 95.12 559 HIS B C 1
ATOM 9176 O O . HIS B 1 559 ? -13.109 -63.938 -51.5 1 95.12 559 HIS B O 1
ATOM 9182 N N . ILE B 1 560 ? -14.539 -63.625 -49.812 1 94.56 560 ILE B N 1
ATOM 9183 C CA . ILE B 1 560 ? -15.109 -65 -49.906 1 94.56 560 ILE B CA 1
ATOM 9184 C C . ILE B 1 560 ? -16.484 -64.938 -50.562 1 94.56 560 ILE B C 1
ATOM 9186 O O . ILE B 1 560 ? -17.375 -64.188 -50.094 1 94.56 560 ILE B O 1
ATOM 9190 N N . GLU B 1 561 ? -16.594 -65.5 -51.75 1 95.12 561 GLU B N 1
ATOM 9191 C CA . GLU B 1 561 ? -17.875 -65.688 -52.438 1 95.12 561 GLU B CA 1
ATOM 9192 C C . GLU B 1 561 ? -18.281 -67.125 -52.469 1 95.12 561 GLU B C 1
ATOM 9194 O O . GLU B 1 561 ? -17.516 -68 -52.906 1 95.12 561 GLU B O 1
ATOM 9199 N N . SER B 1 562 ? -19.391 -67.438 -51.875 1 94.5 562 SER B N 1
ATOM 9200 C CA . SER B 1 562 ? -19.828 -68.875 -51.812 1 94.5 562 SER B CA 1
ATOM 9201 C C . SER B 1 562 ? -21.344 -68.938 -51.906 1 94.5 562 SER B C 1
ATOM 9203 O O . SER B 1 562 ? -22.062 -68.062 -51.531 1 94.5 562 SER B O 1
ATOM 9205 N N . GLU B 1 563 ? -21.812 -69.938 -52.625 1 94.19 563 GLU B N 1
ATOM 9206 C CA . GLU B 1 563 ? -23.234 -70.312 -52.688 1 94.19 563 GLU B CA 1
ATOM 9207 C C . GLU B 1 563 ? -23.438 -71.812 -52.406 1 94.19 563 GLU B C 1
ATOM 9209 O O . GLU B 1 563 ? -22.656 -72.625 -52.844 1 94.19 563 GLU B O 1
ATOM 9214 N N . LYS B 1 564 ? -24.469 -72.125 -51.656 1 92.75 564 LYS B N 1
ATOM 9215 C CA . LYS B 1 564 ? -24.75 -73.5 -51.312 1 92.75 564 LYS B CA 1
ATOM 9216 C C . LYS B 1 564 ? -24.875 -74.375 -52.531 1 92.75 564 LYS B C 1
ATOM 9218 O O . LYS B 1 564 ? -25.578 -74 -53.5 1 92.75 564 LYS B O 1
ATOM 9223 N N . HIS B 1 565 ? -24.172 -75.438 -52.562 1 91.12 565 HIS B N 1
ATOM 9224 C CA . HIS B 1 565 ? -24.188 -76.5 -53.594 1 91.12 565 HIS B CA 1
ATOM 9225 C C . HIS B 1 565 ? -23.562 -76 -54.875 1 91.12 565 HIS B C 1
ATOM 9227 O O . HIS B 1 565 ? -23.719 -76.625 -55.938 1 91.12 565 HIS B O 1
ATOM 9233 N N . ARG B 1 566 ? -22.969 -74.875 -54.906 1 92.38 566 ARG B N 1
ATOM 9234 C CA . ARG B 1 566 ? -22.328 -74.312 -56.125 1 92.38 566 ARG B CA 1
ATOM 9235 C C . ARG B 1 566 ? -20.828 -74.188 -55.906 1 92.38 566 ARG B C 1
ATOM 9237 O O . ARG B 1 566 ? -20.078 -74 -56.875 1 92.38 566 ARG B O 1
ATOM 9244 N N . GLY B 1 567 ? -20.438 -74.125 -54.719 1 94.69 567 GLY B N 1
ATOM 9245 C CA . GLY B 1 567 ? -19.016 -74.062 -54.469 1 94.69 567 GLY B CA 1
ATOM 9246 C C . GLY B 1 567 ? -18.594 -72.75 -53.781 1 94.69 567 GLY B C 1
ATOM 9247 O O . GLY B 1 567 ? -19.438 -72 -53.312 1 94.69 567 GLY B O 1
ATOM 9248 N N . THR B 1 568 ? -17.344 -72.5 -53.562 1 96.06 568 THR B N 1
ATOM 9249 C CA . THR B 1 568 ? -16.781 -71.375 -52.875 1 96.06 568 THR B CA 1
ATOM 9250 C C . THR B 1 568 ? -15.617 -70.75 -53.688 1 96.06 568 THR B C 1
ATOM 9252 O O . THR B 1 568 ? -14.828 -71.5 -54.25 1 96.06 568 THR B O 1
ATOM 9255 N N . LYS B 1 569 ? -15.586 -69.5 -53.75 1 96.69 569 LYS B N 1
ATOM 9256 C CA . LYS B 1 569 ? -14.516 -68.75 -54.406 1 96.69 569 LYS B CA 1
ATOM 9257 C C . LYS B 1 569 ? -13.875 -67.75 -53.438 1 96.69 569 LYS B C 1
ATOM 9259 O O . LYS B 1 569 ? -14.57 -66.938 -52.844 1 96.69 569 LYS B O 1
ATOM 9264 N N . ILE B 1 570 ? -12.57 -67.875 -53.188 1 96.38 570 ILE B N 1
ATOM 9265 C CA . ILE B 1 570 ? -11.828 -66.938 -52.344 1 96.38 570 ILE B CA 1
ATOM 9266 C C . ILE B 1 570 ? -10.844 -66.125 -53.156 1 96.38 570 ILE B C 1
ATOM 9268 O O . ILE B 1 570 ? -10.016 -66.688 -53.875 1 96.38 570 ILE B O 1
ATOM 9272 N N . ASN B 1 571 ? -10.961 -64.812 -53.031 1 96.19 571 ASN B N 1
ATOM 9273 C CA . ASN B 1 571 ? -10.102 -63.906 -53.812 1 96.19 571 ASN B CA 1
ATOM 9274 C C . ASN B 1 571 ? -9.344 -62.938 -52.875 1 96.19 571 ASN B C 1
ATOM 9276 O O . ASN B 1 571 ? -9.875 -62.5 -51.875 1 96.19 571 ASN B O 1
ATOM 9280 N N . PHE B 1 572 ? -8.102 -62.656 -53.188 1 95.44 572 PHE B N 1
ATOM 9281 C CA . PHE B 1 572 ? -7.363 -61.594 -52.531 1 95.44 572 PHE B CA 1
ATOM 9282 C C . PHE B 1 572 ? -6.273 -61.031 -53.438 1 95.44 572 PHE B C 1
ATOM 9284 O O . PHE B 1 572 ? -5.941 -61.625 -54.469 1 95.44 572 PHE B O 1
ATOM 9291 N N . ILE B 1 573 ? -5.812 -59.812 -53.156 1 94.44 573 ILE B N 1
ATOM 9292 C CA . ILE B 1 573 ? -4.848 -59.094 -54 1 94.44 573 ILE B CA 1
ATOM 9293 C C . ILE B 1 573 ? -3.635 -58.688 -53.188 1 94.44 573 ILE B C 1
ATOM 9295 O O . ILE B 1 573 ? -3.781 -58.281 -52.031 1 94.44 573 ILE B O 1
ATOM 9299 N N . LEU B 1 574 ? -2.443 -58.906 -53.625 1 94.25 574 LEU B N 1
ATOM 9300 C CA . LEU B 1 574 ? -1.214 -58.469 -52.969 1 94.25 574 LEU B CA 1
ATOM 9301 C C . LEU B 1 574 ? -0.404 -57.562 -53.906 1 94.25 574 LEU B C 1
ATOM 9303 O O . LEU B 1 574 ? -0.389 -57.781 -55.125 1 94.25 574 LEU B O 1
ATOM 9307 N N . PRO B 1 575 ? 0.184 -56.531 -53.375 1 91.12 575 PRO B N 1
ATOM 9308 C CA . PRO B 1 575 ? 1.059 -55.688 -54.188 1 91.12 575 PRO B CA 1
ATOM 9309 C C . PRO B 1 575 ? 2.256 -56.469 -54.75 1 91.12 575 PRO B C 1
ATOM 9311 O O . PRO B 1 575 ? 2.789 -57.344 -54.062 1 91.12 575 PRO B O 1
ATOM 9314 N N . MET B 1 576 ? 2.586 -56.188 -55.969 1 84.25 576 MET B N 1
ATOM 9315 C CA . MET B 1 576 ? 3.703 -56.844 -56.625 1 84.25 576 MET B CA 1
ATOM 9316 C C . MET B 1 576 ? 5.02 -56.5 -55.938 1 84.25 576 MET B C 1
ATOM 9318 O O . MET B 1 576 ? 5.363 -55.344 -55.781 1 84.25 576 MET B O 1
ATOM 9322 N N . MET B 1 577 ? 5.582 -57.438 -55.156 1 77.62 577 MET B N 1
ATOM 9323 C CA . MET B 1 577 ? 6.926 -57.281 -54.625 1 77.62 577 MET B CA 1
ATOM 9324 C C . MET B 1 577 ? 7.867 -58.312 -55.219 1 77.62 577 MET B C 1
ATOM 9326 O O . MET B 1 577 ? 7.535 -59.5 -55.25 1 77.62 577 MET B O 1
ATOM 9330 N N . ILE B 1 578 ? 8.852 -57.906 -56.031 1 66.44 578 ILE B N 1
ATOM 9331 C CA . ILE B 1 578 ? 9.797 -58.812 -56.656 1 66.44 578 ILE B CA 1
ATOM 9332 C C . ILE B 1 578 ? 10.984 -59.062 -55.719 1 66.44 578 ILE B C 1
ATOM 9334 O O . ILE B 1 578 ? 11.398 -58.156 -55 1 66.44 578 ILE B O 1
ATOM 9338 N N . LYS B 1 579 ? 11.367 -60.375 -55.469 1 62.91 579 LYS B N 1
ATOM 9339 C CA . LYS B 1 579 ? 12.531 -60.781 -54.688 1 62.91 579 LYS B CA 1
ATOM 9340 C C . LYS B 1 579 ? 13.734 -59.875 -55.031 1 62.91 579 LYS B C 1
ATOM 9342 O O . LYS B 1 579 ? 14.055 -59.656 -56.188 1 62.91 579 LYS B O 1
ATOM 9347 N N . GLY B 1 580 ? 14.383 -59.156 -54.062 1 56.69 580 GLY B N 1
ATOM 9348 C CA . GLY B 1 580 ? 15.531 -58.281 -54.125 1 56.69 580 GLY B CA 1
ATOM 9349 C C . GLY B 1 580 ? 15.18 -56.812 -53.938 1 56.69 580 GLY B C 1
ATOM 9350 O O . GLY B 1 580 ? 16.062 -55.969 -53.719 1 56.69 580 GLY B O 1
ATOM 9351 N N . GLN B 1 581 ? 14.086 -56.438 -54.344 1 53 581 GLN B N 1
ATOM 9352 C CA . GLN B 1 581 ? 13.766 -55.031 -54.156 1 53 581 GLN B CA 1
ATOM 9353 C C . GLN B 1 581 ? 13.219 -54.75 -52.75 1 53 581 GLN B C 1
ATOM 9355 O O . GLN B 1 581 ? 12.008 -54.594 -52.562 1 53 581 GLN B O 1
ATOM 9360 N N . HIS B 1 582 ? 13.688 -55.406 -51.969 1 40.84 582 HIS B N 1
ATOM 9361 C CA . HIS B 1 582 ? 13.227 -55 -50.656 1 40.84 582 HIS B CA 1
ATOM 9362 C C . HIS B 1 582 ? 13.492 -53.531 -50.406 1 40.84 582 HIS B C 1
ATOM 9364 O O . HIS B 1 582 ? 14.648 -53.094 -50.281 1 40.84 582 HIS B O 1
ATOM 9370 N N . LYS B 1 583 ? 12.727 -52.625 -50.875 1 40.91 583 LYS B N 1
ATOM 9371 C CA . LYS B 1 583 ? 12.859 -51.281 -50.281 1 40.91 583 LYS B CA 1
ATOM 9372 C C . LYS B 1 583 ? 12.875 -51.375 -48.75 1 40.91 583 LYS B C 1
ATOM 9374 O O . LYS B 1 583 ? 12.023 -52.062 -48.156 1 40.91 583 LYS B O 1
ATOM 9379 N N . GLU B 1 584 ? 14.141 -51.25 -48.125 1 35.88 584 GLU B N 1
ATOM 9380 C CA . GLU B 1 584 ? 14.32 -50.688 -46.781 1 35.88 584 GLU B CA 1
ATOM 9381 C C . GLU B 1 584 ? 13.148 -49.812 -46.375 1 35.88 584 GLU B C 1
ATOM 9383 O O . GLU B 1 584 ? 13.203 -49.125 -45.375 1 35.88 584 GLU B O 1
ATOM 9388 N N . GLU B 1 585 ? 12.336 -49.531 -47.25 1 34.38 585 GLU B N 1
ATOM 9389 C CA . GLU B 1 585 ? 11.578 -48.312 -46.969 1 34.38 585 GLU B CA 1
ATOM 9390 C C . GLU B 1 585 ? 10.68 -48.5 -45.75 1 34.38 585 GLU B C 1
ATOM 9392 O O . GLU B 1 585 ? 10.398 -47.531 -45.031 1 34.38 585 GLU B O 1
ATOM 9397 N N . ASN B 1 586 ? 9.641 -49.344 -45.812 1 29.97 586 ASN B N 1
ATOM 9398 C CA . ASN B 1 586 ? 8.664 -48.969 -44.781 1 29.97 586 ASN B CA 1
ATOM 9399 C C . ASN B 1 586 ? 9.055 -49.5 -43.406 1 29.97 586 ASN B C 1
ATOM 9401 O O . ASN B 1 586 ? 9.453 -50.656 -43.281 1 29.97 586 ASN B O 1
#

Organism: NCBI:txid1796616

Nearest PDB structures (foldseek):
  6swk-assembly1_A-2  TM=8.433E-01  e=8.689E-17  Geobacillus stearothermophilus
  6swj-assembly1_A-2  TM=8.513E-01  e=9.686E-17  Geobacillus stearothermophilus
  6iov-assembly1_B-2  TM=6.767E-01  e=4.169E-08  Vibrio cholerae
  5c93-assembly1_A  TM=5.112E-01  e=2.102E-09  Lactiplantibacillus plantarum 16
  3c8c-assembly1_B  TM=6.029E-01  e=9.618E-09  Vibrio cholerae O1 biovar El Tor str. N16961

Sequence (1172 aa):
MTEKRKRRLRITGIRKKMLFVFAVLITITGAGISVFSAAVFRQGYGKISRVYLQDVTQQTTNNLENMIQTIEDINIQILSSAVIQEQLEIVNGQEMEPYSMRNISKIVERELETNALFSSDVVSLSVFSKSGLEFSVKKITGRGTDLAFLEGEIYKANGTTLWGLVGPDKDICIAKAILDLTTMKPIGYINIVYEREYFGDIVKDNSTEYSGASYVVDRDGIIVVTNHEKYLGTRFPVAIEALRETDTSRYDILNNTNSFYYVGNEMPNGWTLVEAVSVKEFYKNTYRVIGLTGIFLLGILILSFFSINMATKHIARPTQDLLESMKLFGKGNLFHRVEVKTTDEIGQIGSEYNRMAENIETLIEKVYKMEITQKQAEIDFLCMQINPHFLYNTLDTISWMAIMQGNLDISEMTISLADLLRAMIKKDRFVTVEEEMKTVKDYLLIQGQRFGDKISVLYDVDEQAYPCQVPNFILQPLIENAIIHGLEPKLEKGMLRVRIKLEKDTVVFCIADDGVGMSREEIRELYEKCEMNETNQNIGLKNVYRRLILCYGESSRLHIESEKHRGTKINFILPMMIKGQHKEENMTEKRKRRLRITGIRKKMLFVFAVLITITGAGISVFSAAVFRQGYGKISRVYLQDVTQQTTNNLENMIQTIEDINIQILSSAVIQEQLEIVNGQEMEPYSMRNISKIVERELETNALFSSDVVSLSVFSKSGLEFSVKKITGRGTDLAFLEGEIYKANGTTLWGLVGPDKDICIAKAILDLTTMKPIGYINIVYEREYFGDIVKDNSTEYSGASYVVDRDGIIVVTNHEKYLGTRFPVAIEALRETDTSRYDILNNTNSFYYVGNEMPNGWTLVEAVSVKEFYKNTYRVIGLTGIFLLGILILSFFSINMATKHIARPTQDLLESMKLFGKGNLFHRVEVKTTDEIGQIGSEYNRMAENIETLIEKVYKMEITQKQAEIDFLCMQINPHFLYNTLDTISWMAIMQGNLDISEMTISLADLLRAMIKKDRFVTVEEEMKTVKDYLLIQGQRFGDKISVLYDVDEQAYPCQVPNFILQPLIENAIIHGLEPKLEKGMLRVRIKLEKDTVVFCIADDGVGMSREEIRELYEKCEMNETNQNIGLKNVYRRLILCYGESSRLHIESEKHRGTKINFILPMMIKGQHKEEN

Radius of gyration: 70.89 Å; Cα contacts (8 Å, |Δi|>4): 1847; chains: 2; bounding box: 66×201×121 Å